Protein AF-A0AAX0VHS7-F1 (afdb_monomer)

Sequence (754 aa):
MERSLDIHLLGEALAGRSGLPTAERLQERMAQAEIALVLDRPSVDEKLIKTAWYLHGVASVSDARQRYSAARQRQAFLVSAHIFDLALARNDWSDEERLSIGFAAAIGYRRGGRDPNASAIITRLQPLLGGADSTQEPSLENLSVRAGLVFLSFDAKRAFGWLARWRRYFASIAQQSAMDSLRSTALGSLQTLVLAVEDILSYLTRGDYERYSQGSQRLPEVATGETGGASLDARWVATHLLNFATIAEAGSPWNPSILPPDVPIAVRQAFAVGSPAVLTLWEPQRDLLTGEPSPCSPEVKRMVLSVPTSGGKTLVAQMLAVAHLAQTDTSICFVVPTRSLGREIRRAMSARVRILQKEVGAEKTDFSAWLGELGLSLSEVEQADVDVMTPERLSHLLRNDFEAVLDKYSLFIFDEAQLLKEKGRGFVLESVISALNLQTQGRPHRIILLSAAMGNVGGIAQWLDPNGGALSQTSDWRGPRRLHAVFNTEAQWDQTVVEGGAGSVWPYRHTTPLSGLIRLR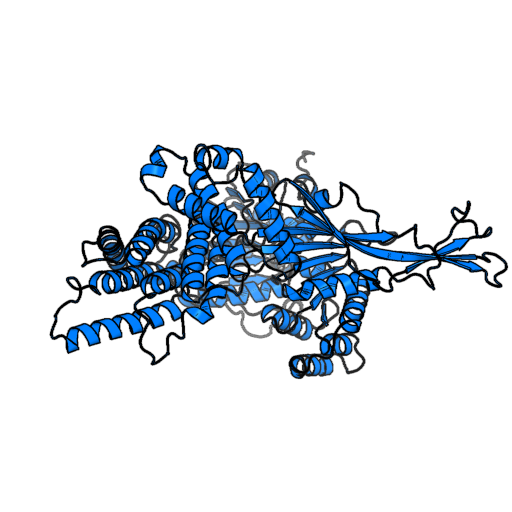LGNGSTKSLRTQGDTGWRLVRKSKDGGERPAEVKVDSSRNTKHYSIASGMITALGHAGSVLVVASTKKQAQTLARGIADELDEQPQLAALVDFVRQQLGDAHPLVGTLRRGVGFHHAGLPVEVLEALEAAVRSDDLLYLTCTSTLTDGVNLPVRTVVLYDTPYPDQPEDTRLRGARLVNAMGRAGRAGRETEGWIVLVRAASPSSQDFADLNPDDQDLDVVGHEVLDIRTGLR

pLDDT: mean 86.31, std 11.32, range [28.39, 98.12]

Organism: Micrococcus luteus (NCBI:txid1270)

Solvent-accessible surface area (backbone atoms only — not comparable to full-atom values): 39877 Å² total; per-residue (Å²): 114,97,53,52,75,55,48,77,57,39,37,68,78,51,55,92,52,88,90,60,62,55,53,68,57,44,51,53,51,52,48,52,26,51,52,24,44,76,69,77,48,50,50,69,59,70,67,57,53,55,46,21,55,49,32,38,50,55,47,65,43,76,70,32,63,81,76,38,55,70,71,36,32,26,50,30,15,40,52,17,13,48,49,31,53,55,46,64,62,41,86,85,62,52,74,66,55,46,47,52,43,40,39,50,18,21,54,18,16,45,68,37,74,31,54,26,29,16,29,8,46,43,57,73,46,46,79,78,68,53,66,56,85,54,87,68,82,81,64,72,91,53,40,39,50,47,48,45,44,44,56,69,52,68,46,60,77,57,36,54,38,42,50,55,48,53,53,51,53,54,51,50,52,23,58,78,66,75,39,98,63,48,45,80,34,74,54,10,19,55,54,41,50,48,49,19,48,52,21,38,51,43,20,42,51,70,58,38,59,67,36,32,52,51,14,64,57,37,24,54,38,23,40,76,33,74,23,18,73,37,50,72,57,38,19,52,39,23,50,53,46,53,64,45,48,57,57,38,46,69,21,11,52,72,27,52,63,50,39,49,83,87,51,57,68,54,50,36,45,21,38,24,68,17,72,79,56,40,45,50,49,56,66,73,54,34,55,52,34,55,31,90,80,35,67,79,39,84,81,52,34,34,37,34,41,31,34,29,67,55,48,46,60,67,58,54,52,50,53,50,50,48,47,49,49,75,76,42,96,46,22,36,37,39,32,29,87,30,70,63,40,32,53,51,52,47,58,52,44,42,52,30,37,48,65,68,77,44,46,57,49,78,93,77,54,72,64,58,55,55,33,47,76,69,73,47,80,81,77,75,86,73,85,40,40,35,41,67,43,38,49,69,58,51,43,52,47,48,70,74,42,48,64,65,49,55,69,44,33,42,36,39,38,34,48,58,49,49,45,36,49,40,86,74,63,8,53,50,43,48,51,46,54,51,52,52,51,64,75,34,63,93,51,88,43,28,44,36,37,32,21,51,48,55,45,42,53,69,59,55,22,37,70,73,24,80,87,67,69,27,46,68,50,74,45,90,56,60,38,28,41,77,41,47,35,40,37,30,68,44,73,41,69,93,61,49,45,74,46,82,51,96,43,91,82,47,28,18,37,40,40,22,42,37,39,49,33,40,36,34,55,40,46,86,74,49,74,48,80,46,67,60,81,78,87,73,85,37,34,48,27,31,30,21,73,76,68,50,100,77,54,94,54,75,44,77,35,75,87,74,25,58,53,67,58,51,59,50,14,57,58,56,52,69,51,46,86,80,37,31,36,39,35,38,20,77,37,69,67,54,13,51,50,35,22,45,36,34,18,74,77,42,65,77,36,75,91,40,48,68,60,34,52,53,48,25,74,76,65,38,79,85,35,71,58,41,65,18,31,41,25,40,15,37,62,49,59,92,89,55,58,67,72,54,53,50,52,53,54,48,31,42,69,72,62,75,32,41,34,36,18,20,28,62,72,54,45,75,34,51,97,67,54,27,33,26,26,35,41,48,61,72,88,59,89,90,59,57,74,86,63,47,84,45,40,51,57,33,51,41,43,54,42,23,22,14,31,66,32,65,24,54,48,6,33,37,35,40,39,36,90,57,77,90,59,88,57,63,68,51,74,76,54,66,54,50,76,57,24,43,65,58,52,90,73,82,65,56,73,88,57,82,79,130

Radius of gyration: 28.83 Å; Cα contacts (8 Å, |Δi|>4): 1355; chains: 1; bounding box: 80×74×88 Å

Structure (mmCIF, N/CA/C/O backbone):
data_AF-A0AAX0VHS7-F1
#
_entry.id   AF-A0AAX0VHS7-F1
#
loop_
_atom_site.group_PDB
_atom_site.id
_atom_site.type_symbol
_atom_site.label_atom_id
_atom_site.label_alt_id
_atom_site.label_comp_id
_atom_site.label_asym_id
_atom_site.label_entity_id
_atom_site.label_seq_id
_atom_site.pdbx_PDB_ins_code
_atom_site.Cartn_x
_atom_site.Cartn_y
_atom_site.Cartn_z
_atom_site.occupancy
_atom_site.B_iso_or_equiv
_atom_site.auth_seq_id
_atom_site.auth_comp_id
_atom_site.auth_asym_id
_atom_site.auth_atom_id
_atom_site.pdbx_PDB_model_num
ATOM 1 N N . MET A 1 1 ? 14.082 11.845 1.873 1.00 39.34 1 MET A N 1
ATOM 2 C CA . MET A 1 1 ? 14.170 10.406 1.525 1.00 39.34 1 MET A CA 1
ATOM 3 C C . MET A 1 1 ? 13.555 9.627 2.674 1.00 39.34 1 MET A C 1
ATOM 5 O O . MET A 1 1 ? 13.904 9.919 3.803 1.00 39.34 1 MET A O 1
ATOM 9 N N . GLU A 1 2 ? 12.659 8.671 2.431 1.00 52.41 2 GLU A N 1
ATOM 10 C CA . GLU A 1 2 ? 11.850 8.023 3.492 1.00 52.41 2 GLU A CA 1
ATOM 11 C C . GLU A 1 2 ? 12.643 7.152 4.487 1.00 52.41 2 GLU A C 1
ATOM 13 O O . GLU A 1 2 ? 12.089 6.651 5.462 1.00 52.41 2 GLU A O 1
ATOM 18 N N . ARG A 1 3 ? 13.941 6.967 4.234 1.00 55.16 3 ARG A N 1
ATOM 19 C CA . ARG A 1 3 ? 14.881 6.201 5.057 1.00 55.16 3 ARG A CA 1
ATOM 20 C C . ARG A 1 3 ? 15.821 7.081 5.888 1.00 55.16 3 ARG A C 1
ATOM 22 O O . ARG A 1 3 ? 16.817 6.562 6.393 1.00 55.16 3 ARG A O 1
ATOM 29 N N . SER A 1 4 ? 15.581 8.392 5.996 1.00 49.59 4 SER A N 1
ATOM 30 C CA . SER A 1 4 ? 16.466 9.260 6.775 1.00 49.59 4 SER A CA 1
ATOM 31 C C . SER A 1 4 ? 16.366 8.892 8.250 1.00 49.59 4 SER A C 1
ATOM 33 O O . SER A 1 4 ? 15.472 9.326 8.974 1.00 49.59 4 SER A O 1
ATOM 35 N N . LEU A 1 5 ? 17.302 8.043 8.671 1.00 64.94 5 LEU A N 1
ATOM 36 C CA . LEU A 1 5 ? 17.763 7.961 10.041 1.00 64.94 5 LEU A CA 1
ATOM 37 C C . LEU A 1 5 ? 18.004 9.403 10.491 1.00 64.94 5 LEU A C 1
ATOM 39 O O . LEU A 1 5 ? 18.938 10.042 10.008 1.00 64.94 5 LEU A O 1
ATOM 43 N N . ASP A 1 6 ? 17.133 9.936 11.340 1.00 73.94 6 ASP A N 1
ATOM 44 C CA . ASP A 1 6 ? 17.388 11.233 11.941 1.00 73.94 6 ASP A CA 1
ATOM 45 C C . ASP A 1 6 ? 18.500 11.046 12.977 1.00 73.94 6 ASP A C 1
ATOM 47 O O . ASP A 1 6 ? 18.290 10.554 14.091 1.00 73.94 6 ASP A O 1
ATOM 51 N N . ILE A 1 7 ? 19.717 11.372 12.544 1.00 76.88 7 ILE A N 1
ATOM 52 C CA . ILE A 1 7 ? 20.940 11.249 13.335 1.00 76.88 7 ILE A CA 1
ATOM 53 C C . ILE A 1 7 ? 20.836 12.103 14.603 1.00 76.88 7 ILE A C 1
ATOM 55 O O . ILE A 1 7 ? 21.305 11.671 15.653 1.00 76.88 7 ILE A O 1
ATOM 59 N N . HIS A 1 8 ? 20.164 13.258 14.550 1.00 78.38 8 HIS A N 1
ATOM 60 C CA . HIS A 1 8 ? 19.975 14.120 15.715 1.00 78.38 8 HIS A CA 1
ATOM 61 C C . HIS A 1 8 ? 19.021 13.491 16.730 1.00 78.38 8 HIS A C 1
ATOM 63 O O . HIS A 1 8 ? 19.301 13.496 17.931 1.00 78.38 8 HIS A O 1
ATOM 69 N N . LEU A 1 9 ? 17.921 12.889 16.269 1.00 80.38 9 LEU A N 1
ATOM 70 C CA . LEU A 1 9 ? 17.010 12.174 17.162 1.00 80.38 9 LEU A CA 1
ATOM 71 C C . LEU A 1 9 ? 17.684 10.949 17.795 1.00 80.38 9 LEU A C 1
ATOM 73 O O . LEU A 1 9 ? 17.434 10.662 18.965 1.00 80.38 9 LEU A O 1
ATOM 77 N N . LEU A 1 10 ? 18.558 10.252 17.065 1.00 78.06 10 LEU A N 1
ATOM 78 C CA . LEU A 1 10 ? 19.188 9.009 17.527 1.00 78.06 10 LEU A CA 1
ATOM 79 C C . LEU A 1 10 ? 20.488 9.200 18.308 1.00 78.06 10 LEU A C 1
ATOM 81 O O . LEU A 1 10 ? 20.830 8.332 19.112 1.00 78.06 10 LEU A O 1
ATOM 85 N N . GLY A 1 11 ? 21.199 10.309 18.095 1.00 75.06 11 GLY A N 1
ATOM 86 C CA . GLY A 1 11 ? 22.520 10.560 18.667 1.00 75.06 11 GLY A CA 1
ATOM 87 C C . GLY A 1 11 ? 22.549 10.375 20.182 1.00 75.06 11 GLY A C 1
ATOM 88 O O . GLY A 1 11 ? 23.356 9.604 20.685 1.00 75.06 11 GLY A O 1
ATOM 89 N N . GLU A 1 12 ? 21.606 10.977 20.908 1.00 71.38 12 GLU A N 1
ATOM 90 C CA . GLU A 1 12 ? 21.507 10.845 22.371 1.00 71.38 12 GLU A CA 1
ATOM 91 C C . GLU A 1 12 ? 20.957 9.494 22.841 1.00 71.38 12 GLU A C 1
ATOM 93 O O . GLU A 1 12 ? 21.315 9.032 23.922 1.00 71.38 12 GLU A O 1
ATOM 98 N N . ALA A 1 13 ? 20.095 8.844 22.051 1.00 74.94 13 ALA A N 1
ATOM 99 C CA . ALA A 1 13 ? 19.607 7.507 22.386 1.00 74.94 13 ALA A CA 1
ATOM 100 C C . ALA A 1 13 ? 20.765 6.495 22.391 1.00 74.94 13 ALA A C 1
ATOM 102 O O . ALA A 1 13 ? 20.790 5.590 23.225 1.00 74.94 13 ALA A O 1
ATOM 103 N N . LEU A 1 14 ? 21.739 6.683 21.494 1.00 78.56 14 LEU A N 1
ATOM 104 C CA . LEU A 1 14 ? 22.936 5.851 21.348 1.00 78.56 14 LEU A CA 1
ATOM 105 C C . LEU A 1 14 ? 24.146 6.362 22.156 1.00 78.56 14 LEU A C 1
ATOM 107 O O . LEU A 1 14 ? 25.084 5.595 22.385 1.00 78.56 14 LEU A O 1
ATOM 111 N N . ALA A 1 15 ? 24.148 7.623 22.599 1.00 66.31 15 ALA A N 1
ATOM 112 C CA . ALA A 1 15 ? 25.284 8.242 23.279 1.00 66.31 15 ALA A CA 1
ATOM 113 C C . ALA A 1 15 ? 25.573 7.613 24.654 1.00 66.31 15 ALA A C 1
ATOM 115 O O . ALA A 1 15 ? 24.686 7.436 25.488 1.00 66.31 15 ALA A O 1
ATOM 116 N N . GLY A 1 16 ? 26.854 7.326 24.913 1.00 60.62 16 GLY A N 1
ATOM 117 C CA . GLY A 1 16 ? 27.364 6.967 26.243 1.00 60.62 16 GLY A CA 1
ATOM 118 C C . GLY A 1 16 ? 27.434 5.471 26.570 1.00 60.62 16 GLY A C 1
ATOM 119 O O . GLY A 1 16 ? 27.893 5.127 27.658 1.00 60.62 16 GLY A O 1
ATOM 120 N N . ARG A 1 17 ? 27.039 4.565 25.661 1.00 67.50 17 ARG A N 1
ATOM 121 C CA . ARG A 1 17 ? 27.196 3.111 25.863 1.00 67.50 17 ARG A CA 1
ATOM 122 C C . ARG A 1 17 ? 28.376 2.538 25.084 1.00 67.50 17 ARG A C 1
ATOM 124 O O . ARG A 1 17 ? 28.417 2.591 23.856 1.00 67.50 17 ARG A O 1
ATOM 131 N N . SER A 1 18 ? 29.310 1.918 25.801 1.00 69.69 18 SER A N 1
ATOM 132 C CA . SER A 1 18 ? 30.383 1.131 25.198 1.00 69.69 18 SER A CA 1
ATOM 133 C C . SER A 1 18 ? 29.804 -0.063 24.422 1.00 69.69 18 SER A C 1
ATOM 135 O O . SER A 1 18 ? 28.863 -0.721 24.857 1.00 69.69 18 SER A O 1
ATOM 137 N N . GLY A 1 19 ? 30.346 -0.332 23.231 1.00 77.56 19 GLY A N 1
ATOM 138 C CA . GLY A 1 19 ? 29.974 -1.495 22.414 1.00 77.56 19 GLY A CA 1
ATOM 139 C C . GLY A 1 19 ? 28.906 -1.255 21.338 1.00 77.56 19 GLY A C 1
ATOM 140 O O . GLY A 1 19 ? 28.843 -2.044 20.394 1.00 77.56 19 GLY A O 1
ATOM 141 N N . LEU A 1 20 ? 28.146 -0.155 21.383 1.00 84.62 20 LEU A N 1
ATOM 142 C CA . LEU A 1 20 ? 27.185 0.220 20.332 1.00 84.62 20 LEU A CA 1
ATOM 143 C C . LEU A 1 20 ? 27.836 1.094 19.236 1.00 84.62 20 LEU A C 1
ATOM 145 O O . LEU A 1 20 ? 28.907 1.663 19.455 1.00 84.62 20 LEU A O 1
ATOM 149 N N . PRO A 1 21 ? 27.300 1.119 18.001 1.00 86.00 21 PRO A N 1
ATOM 150 C CA . PRO A 1 21 ? 27.768 2.028 16.956 1.00 86.00 21 PRO A CA 1
ATOM 151 C C . PRO A 1 21 ? 27.286 3.467 17.211 1.00 86.00 21 PRO A C 1
ATOM 153 O O . PRO A 1 21 ? 26.241 3.671 17.825 1.00 86.00 21 PRO A O 1
ATOM 156 N N . THR A 1 22 ? 28.018 4.458 16.690 1.00 87.44 22 THR A N 1
ATOM 157 C CA . THR A 1 22 ? 27.486 5.826 16.554 1.00 87.44 22 THR A CA 1
ATOM 158 C C . THR A 1 22 ? 26.333 5.840 15.547 1.00 87.44 22 THR A C 1
ATOM 160 O O . THR A 1 22 ? 26.169 4.885 14.783 1.00 87.44 22 THR A O 1
ATOM 163 N N . ALA A 1 23 ? 25.543 6.912 15.514 1.00 84.00 23 ALA A N 1
ATOM 164 C CA . ALA A 1 23 ? 24.435 7.040 14.569 1.00 84.00 23 ALA A CA 1
ATOM 165 C C . ALA A 1 23 ? 24.903 6.958 13.098 1.00 84.00 23 ALA A C 1
ATOM 167 O O . ALA A 1 23 ? 24.266 6.290 12.285 1.00 84.00 23 ALA A O 1
ATOM 168 N N . GLU A 1 24 ? 26.063 7.530 12.772 1.00 83.62 24 GLU A N 1
ATOM 169 C CA . GLU A 1 24 ? 26.677 7.461 11.439 1.00 83.62 24 GLU A CA 1
ATOM 170 C C . GLU A 1 24 ? 27.101 6.025 11.111 1.00 83.62 24 GLU A C 1
ATOM 172 O O . GLU A 1 24 ? 26.769 5.480 10.057 1.00 83.62 24 GLU A O 1
ATOM 177 N N . ARG A 1 25 ? 27.782 5.355 12.050 1.00 87.31 25 ARG A N 1
ATOM 178 C CA . ARG A 1 25 ? 28.243 3.978 11.842 1.00 87.31 25 ARG A CA 1
ATOM 179 C C . ARG A 1 25 ? 27.084 2.983 11.784 1.00 87.31 25 ARG A C 1
ATOM 181 O O . ARG A 1 25 ? 27.188 1.963 11.103 1.00 87.31 25 ARG A O 1
ATOM 188 N N . LEU A 1 26 ? 25.994 3.257 12.499 1.00 88.12 26 LEU A N 1
ATOM 189 C CA . LEU A 1 26 ? 24.747 2.502 12.424 1.00 88.12 26 LEU A CA 1
ATOM 190 C C . LEU A 1 26 ? 24.162 2.591 11.012 1.00 88.12 26 LEU A C 1
ATOM 192 O O . LEU A 1 26 ? 23.855 1.569 10.402 1.00 88.12 26 LEU A O 1
ATOM 196 N N . GLN A 1 27 ? 24.089 3.803 10.473 1.00 85.19 27 GLN A N 1
ATOM 197 C CA . GLN A 1 27 ? 23.570 4.067 9.139 1.00 85.19 27 GLN A CA 1
ATOM 198 C C . GLN A 1 27 ? 24.377 3.355 8.042 1.00 85.19 27 GLN A C 1
ATOM 200 O O . GLN A 1 27 ? 23.795 2.754 7.140 1.00 85.19 27 GLN A O 1
ATOM 205 N N . GLU A 1 28 ? 25.709 3.351 8.142 1.00 85.94 28 GLU A N 1
ATOM 206 C CA . GLU A 1 28 ? 26.581 2.611 7.219 1.00 85.94 28 GLU A CA 1
ATOM 207 C C . GLU A 1 28 ? 26.328 1.099 7.249 1.00 85.94 28 GLU A C 1
ATOM 209 O O . GLU A 1 28 ? 26.255 0.460 6.199 1.00 85.94 28 GLU A O 1
ATOM 214 N N . ARG A 1 29 ? 26.176 0.515 8.444 1.00 90.00 29 ARG A N 1
ATOM 215 C CA . ARG A 1 29 ? 25.902 -0.923 8.602 1.00 90.00 29 ARG A CA 1
ATOM 216 C C . ARG A 1 29 ? 24.533 -1.305 8.050 1.00 90.00 29 ARG A C 1
ATOM 218 O O . ARG A 1 29 ? 24.411 -2.322 7.376 1.00 90.00 29 ARG A O 1
ATOM 225 N N . MET A 1 30 ? 23.520 -0.472 8.283 1.00 89.25 30 MET A N 1
ATOM 226 C CA . MET A 1 30 ? 22.191 -0.672 7.702 1.00 89.25 30 MET A CA 1
ATOM 227 C C . MET A 1 30 ? 22.240 -0.620 6.177 1.00 89.25 30 MET A C 1
ATOM 229 O O . MET A 1 30 ? 21.699 -1.505 5.526 1.00 89.25 30 MET A O 1
ATOM 233 N N . ALA A 1 31 ? 22.951 0.354 5.604 1.00 86.88 31 ALA A N 1
ATOM 234 C CA . ALA A 1 31 ? 23.124 0.437 4.158 1.00 86.88 31 ALA A CA 1
ATOM 235 C C . ALA A 1 31 ? 23.806 -0.815 3.578 1.00 86.88 31 ALA A C 1
ATOM 237 O O . ALA A 1 31 ? 23.407 -1.297 2.521 1.00 86.88 31 ALA A O 1
ATOM 238 N N . GLN A 1 32 ? 24.808 -1.372 4.266 1.00 88.75 32 GLN A N 1
ATOM 239 C CA . GLN A 1 32 ? 25.449 -2.625 3.851 1.00 88.75 32 GLN A CA 1
ATOM 240 C C . GLN A 1 32 ? 24.471 -3.806 3.865 1.00 88.75 32 GLN A C 1
ATOM 242 O O . GLN A 1 32 ? 24.434 -4.560 2.895 1.00 88.75 32 GLN A O 1
ATOM 247 N N . ALA A 1 33 ? 23.660 -3.938 4.916 1.00 89.56 33 ALA A N 1
ATOM 248 C CA . ALA A 1 33 ? 22.636 -4.978 5.006 1.00 89.56 33 ALA A CA 1
ATOM 249 C C . ALA A 1 33 ? 21.550 -4.832 3.922 1.00 89.56 33 ALA A C 1
ATOM 251 O O . ALA A 1 33 ? 21.141 -5.823 3.321 1.00 89.56 33 ALA A O 1
ATOM 252 N N . GLU A 1 34 ? 21.128 -3.602 3.614 1.00 87.88 34 GLU A N 1
ATOM 253 C CA . GLU A 1 34 ? 20.191 -3.311 2.520 1.00 87.88 34 GLU A CA 1
ATOM 254 C C . GLU A 1 34 ? 20.767 -3.706 1.154 1.00 87.88 34 GLU A C 1
ATOM 256 O O . GLU A 1 34 ? 20.084 -4.341 0.356 1.00 87.88 34 GLU A O 1
ATOM 261 N N . ILE A 1 35 ? 22.034 -3.370 0.883 1.00 88.62 35 ILE A N 1
ATOM 262 C CA . ILE A 1 35 ? 22.719 -3.777 -0.354 1.00 88.62 35 ILE A CA 1
ATOM 263 C C . ILE A 1 35 ? 22.787 -5.303 -0.450 1.00 88.62 35 ILE A C 1
ATOM 265 O O . ILE A 1 35 ? 22.555 -5.864 -1.518 1.00 88.62 35 ILE A O 1
ATOM 269 N N . ALA A 1 36 ? 23.093 -5.972 0.659 1.00 88.81 36 ALA A N 1
ATOM 270 C CA . ALA A 1 36 ? 23.170 -7.423 0.718 1.00 88.81 36 ALA A CA 1
ATOM 271 C C . ALA A 1 36 ? 21.806 -8.070 0.399 1.00 88.81 36 ALA A C 1
ATOM 273 O O . ALA A 1 36 ? 21.749 -9.019 -0.377 1.00 88.81 36 ALA A O 1
ATOM 274 N N . LEU A 1 37 ? 20.705 -7.498 0.904 1.00 87.44 37 LEU A N 1
ATOM 275 C CA . LEU A 1 37 ? 19.340 -7.919 0.569 1.00 87.44 37 LEU A CA 1
ATOM 276 C C . LEU A 1 37 ? 19.012 -7.717 -0.920 1.00 87.44 37 LEU A C 1
ATOM 278 O O . LEU A 1 37 ? 18.438 -8.605 -1.541 1.00 87.44 37 LEU A O 1
ATOM 282 N N . VAL A 1 38 ? 19.396 -6.576 -1.507 1.00 86.69 38 VAL A N 1
ATOM 283 C CA . VAL A 1 38 ? 19.193 -6.304 -2.946 1.00 86.69 38 VAL A CA 1
ATOM 284 C C . VAL A 1 38 ? 19.928 -7.316 -3.824 1.00 86.69 38 VAL A C 1
ATOM 286 O O . VAL A 1 38 ? 19.451 -7.659 -4.895 1.00 86.69 38 VAL A O 1
ATOM 289 N N . LEU A 1 39 ? 21.081 -7.805 -3.368 1.00 87.19 39 LEU A N 1
ATOM 290 C CA . LEU A 1 39 ? 21.889 -8.804 -4.067 1.00 87.19 39 LEU A CA 1
ATOM 291 C C . LEU A 1 39 ? 21.458 -10.254 -3.786 1.00 87.19 39 LEU A C 1
ATOM 293 O O . LEU A 1 39 ? 22.217 -11.166 -4.112 1.00 87.19 39 LEU A O 1
ATOM 297 N N . ASP A 1 40 ? 20.298 -10.463 -3.154 1.00 88.19 40 ASP A N 1
ATOM 298 C CA . ASP A 1 40 ? 19.792 -11.776 -2.728 1.00 88.19 40 ASP A CA 1
ATOM 299 C C . ASP A 1 40 ? 20.755 -12.540 -1.799 1.00 88.19 40 ASP A C 1
ATOM 301 O O . ASP A 1 40 ? 20.868 -13.763 -1.808 1.00 88.19 40 ASP A O 1
ATOM 305 N N . ARG A 1 41 ? 21.520 -11.795 -0.995 1.00 89.25 41 ARG A N 1
ATOM 306 C CA . ARG A 1 41 ? 22.529 -12.316 -0.061 1.00 89.25 41 ARG A CA 1
ATOM 307 C C . ARG A 1 41 ? 22.339 -11.675 1.312 1.00 89.25 41 ARG A C 1
ATOM 309 O O . ARG A 1 41 ? 23.232 -10.963 1.772 1.00 89.25 41 ARG A O 1
ATOM 316 N N . PRO A 1 42 ? 21.173 -11.856 1.959 1.00 87.56 42 PRO A N 1
ATOM 317 C CA . PRO A 1 42 ? 20.838 -11.152 3.189 1.00 87.56 42 PRO A CA 1
ATOM 318 C C . PRO A 1 42 ? 21.888 -11.410 4.272 1.00 87.56 42 PRO A C 1
ATOM 320 O O . PRO A 1 42 ? 22.174 -12.547 4.639 1.00 87.56 42 PRO A O 1
ATOM 323 N N . SER A 1 43 ? 22.466 -10.329 4.789 1.00 89.25 43 SER A N 1
ATOM 324 C CA . SER A 1 43 ? 23.496 -10.373 5.822 1.00 89.25 43 SER A CA 1
ATOM 325 C C . SER A 1 43 ? 23.278 -9.229 6.797 1.00 89.25 43 SER A C 1
ATOM 327 O O . SER A 1 43 ? 23.313 -8.059 6.417 1.00 89.25 43 SER A O 1
ATOM 329 N N . VAL A 1 44 ? 23.089 -9.574 8.069 1.00 90.50 44 VAL A N 1
ATOM 330 C CA . VAL A 1 44 ? 22.946 -8.619 9.168 1.00 90.50 44 VAL A CA 1
ATOM 331 C C . VAL A 1 44 ? 23.880 -9.025 10.294 1.00 90.50 44 VAL A C 1
ATOM 333 O O . VAL A 1 44 ? 23.756 -10.125 10.836 1.00 90.50 44 VAL A O 1
ATOM 336 N N . ASP A 1 45 ? 24.799 -8.128 10.648 1.00 90.00 45 ASP A N 1
ATOM 337 C CA . ASP A 1 45 ? 25.775 -8.378 11.702 1.00 90.00 45 ASP A CA 1
ATOM 338 C C . ASP A 1 45 ? 25.159 -8.316 13.115 1.00 90.00 45 ASP A C 1
ATOM 340 O O . ASP A 1 45 ? 24.155 -7.646 13.368 1.00 90.00 45 ASP A O 1
ATOM 344 N N . GLU A 1 46 ? 25.786 -9.016 14.063 1.00 90.81 46 GLU A N 1
ATOM 345 C CA . GLU A 1 46 ? 25.302 -9.131 15.446 1.00 90.81 46 GLU A CA 1
ATOM 346 C C . GLU A 1 46 ? 25.270 -7.781 16.182 1.00 90.81 46 GLU A C 1
ATOM 348 O O . GLU A 1 46 ? 24.412 -7.541 17.034 1.00 90.81 46 GLU A O 1
ATOM 353 N N . LYS A 1 47 ? 26.179 -6.858 15.842 1.00 91.81 47 LYS A N 1
ATOM 354 C CA . LYS A 1 47 ? 26.209 -5.520 16.442 1.00 91.81 47 LYS A CA 1
ATOM 355 C C . LYS A 1 47 ? 24.975 -4.721 16.024 1.00 91.81 47 LYS A C 1
ATOM 357 O O . LYS A 1 47 ? 24.434 -3.980 16.848 1.00 91.81 47 LYS A O 1
ATOM 362 N N . LEU A 1 48 ? 24.496 -4.898 14.793 1.00 92.50 48 LEU A N 1
ATOM 363 C CA . LEU A 1 48 ? 23.264 -4.288 14.309 1.00 92.50 48 LEU A CA 1
ATOM 364 C C . LEU A 1 48 ? 22.048 -4.825 15.078 1.00 92.50 48 LEU A C 1
ATOM 366 O O . LEU A 1 48 ? 21.264 -4.032 15.597 1.00 92.50 48 LEU A O 1
ATOM 370 N N . ILE A 1 49 ? 21.959 -6.145 15.267 1.00 94.31 49 ILE A N 1
ATOM 371 C CA . ILE A 1 49 ? 20.881 -6.791 16.041 1.00 94.31 49 ILE A CA 1
ATOM 372 C C . ILE A 1 49 ? 20.879 -6.323 17.504 1.00 94.31 49 ILE A C 1
ATOM 374 O O . ILE A 1 49 ? 19.837 -5.925 18.023 1.00 94.31 49 ILE A O 1
ATOM 378 N N . LYS A 1 50 ? 22.045 -6.280 18.165 1.00 94.06 50 LYS A N 1
ATOM 379 C CA . LYS A 1 50 ? 22.181 -5.747 19.537 1.00 94.06 50 LYS A CA 1
ATOM 380 C C . LYS A 1 50 ? 21.730 -4.289 19.635 1.00 94.06 50 LYS A C 1
ATOM 382 O O . LYS A 1 50 ? 21.082 -3.901 20.606 1.00 94.06 50 LYS A O 1
ATOM 387 N N . THR A 1 51 ? 22.043 -3.487 18.618 1.00 93.62 51 THR A N 1
ATOM 388 C CA . THR A 1 51 ? 21.615 -2.083 18.550 1.00 93.62 51 THR A CA 1
ATOM 389 C C . THR A 1 51 ? 20.098 -1.969 18.402 1.00 93.62 51 THR A C 1
ATOM 391 O O . THR A 1 51 ? 19.492 -1.129 19.064 1.00 93.62 51 THR A O 1
ATOM 394 N N . ALA A 1 52 ? 19.470 -2.833 17.600 1.00 94.94 52 ALA A N 1
ATOM 395 C CA . ALA A 1 52 ? 18.018 -2.861 17.440 1.00 94.94 52 ALA A CA 1
ATOM 396 C C . ALA A 1 52 ? 17.297 -3.200 18.745 1.00 94.94 52 ALA A C 1
ATOM 398 O O . ALA A 1 52 ? 16.400 -2.461 19.141 1.00 94.94 52 ALA A O 1
ATOM 399 N N . TRP A 1 53 ? 17.731 -4.245 19.458 1.00 94.94 53 TRP A N 1
ATOM 400 C CA . TRP A 1 53 ? 17.169 -4.592 20.769 1.00 94.94 53 TRP A CA 1
ATOM 401 C C . TRP A 1 53 ? 17.333 -3.469 21.791 1.00 94.94 53 TRP A C 1
ATOM 403 O O . TRP A 1 53 ? 16.404 -3.178 22.543 1.00 94.94 53 TRP A O 1
ATOM 413 N N . TYR A 1 54 ? 18.479 -2.784 21.784 1.00 92.50 54 TYR A N 1
ATOM 414 C CA . TYR A 1 54 ? 18.695 -1.630 22.647 1.00 92.50 54 TYR A CA 1
ATOM 415 C C . TYR A 1 54 ? 17.741 -0.469 22.330 1.00 92.50 54 TYR A C 1
ATOM 417 O O . TYR A 1 54 ? 17.067 0.025 23.234 1.00 92.50 54 TYR A O 1
ATOM 425 N N . LEU A 1 55 ? 17.645 -0.059 21.060 1.00 91.75 55 LEU A N 1
ATOM 426 C CA . LEU A 1 55 ? 16.735 1.008 20.627 1.00 91.75 55 LEU A CA 1
ATOM 427 C C . LEU A 1 55 ? 15.272 0.656 20.920 1.00 91.75 55 LEU A C 1
ATOM 429 O O . LEU A 1 55 ? 14.526 1.498 21.419 1.00 91.75 55 LEU A O 1
ATOM 433 N N . HIS A 1 56 ? 14.887 -0.599 20.679 1.00 93.19 56 HIS A N 1
ATOM 434 C CA . HIS A 1 56 ? 13.558 -1.122 20.989 1.00 93.19 56 HIS A CA 1
ATOM 435 C C . HIS A 1 56 ? 13.254 -1.027 22.482 1.00 93.19 56 HIS A C 1
ATOM 437 O O . HIS A 1 56 ? 12.199 -0.527 22.865 1.00 93.19 56 HIS A O 1
ATOM 443 N N . GLY A 1 57 ? 14.194 -1.448 23.332 1.00 90.00 57 GLY A N 1
ATOM 444 C CA . GLY A 1 57 ? 14.074 -1.351 24.784 1.00 90.00 57 GLY A CA 1
ATOM 445 C C . GLY A 1 57 ? 13.931 0.096 25.253 1.00 90.00 57 GLY A C 1
ATOM 446 O O . GLY A 1 57 ? 12.970 0.416 25.944 1.00 90.00 57 GLY A O 1
ATOM 447 N N . VAL A 1 58 ? 14.825 0.991 24.817 1.00 83.81 58 VAL A N 1
ATOM 448 C CA . VAL A 1 58 ? 14.788 2.422 25.177 1.00 83.81 58 VAL A CA 1
ATOM 449 C C . VAL A 1 58 ? 13.462 3.070 24.787 1.00 83.81 58 VAL A C 1
ATOM 451 O O . VAL A 1 58 ? 12.898 3.821 25.576 1.00 83.81 58 VAL A O 1
ATOM 454 N N . ALA A 1 59 ? 12.933 2.759 23.604 1.00 86.19 59 ALA A N 1
ATOM 455 C CA . ALA A 1 59 ? 11.660 3.305 23.143 1.00 86.19 59 ALA A CA 1
ATOM 456 C C . ALA A 1 59 ? 10.435 2.713 23.872 1.00 86.19 59 ALA A C 1
ATOM 458 O O . ALA A 1 59 ? 9.339 3.276 23.817 1.00 86.19 59 ALA A O 1
ATOM 459 N N . SER A 1 60 ? 10.600 1.575 24.552 1.00 85.00 60 SER A N 1
ATOM 460 C CA . SER A 1 60 ? 9.506 0.836 25.190 1.00 85.00 60 SER A CA 1
ATOM 461 C C . SER A 1 60 ? 9.257 1.210 26.650 1.00 85.00 60 SER A C 1
ATOM 463 O O . SER A 1 60 ? 8.151 0.976 27.131 1.00 85.00 60 SER A O 1
ATOM 465 N N . VAL A 1 61 ? 10.233 1.795 27.349 1.00 76.50 61 VAL A N 1
ATOM 466 C CA . VAL A 1 61 ? 10.112 2.129 28.779 1.00 76.50 61 VAL A CA 1
ATOM 467 C C . VAL A 1 61 ? 9.233 3.370 28.976 1.00 76.50 61 VAL A C 1
ATOM 469 O O . VAL A 1 61 ? 9.402 4.375 28.296 1.00 76.50 61 VAL A O 1
ATOM 472 N N . SER A 1 62 ? 8.306 3.346 29.931 1.00 64.25 62 SER A N 1
ATOM 473 C CA . SER A 1 62 ? 7.427 4.482 30.256 1.00 64.25 62 SER A CA 1
ATOM 474 C C . SER A 1 62 ? 8.202 5.735 30.693 1.00 64.25 62 SER A C 1
ATOM 476 O O . SER A 1 62 ? 7.908 6.831 30.211 1.00 64.25 62 SER A O 1
ATOM 478 N N . ASP A 1 63 ? 9.258 5.574 31.497 1.00 61.16 63 ASP A N 1
ATOM 479 C CA . ASP A 1 63 ? 10.163 6.660 31.922 1.00 61.16 63 ASP A CA 1
ATOM 480 C C . ASP A 1 63 ? 10.953 7.268 30.757 1.00 61.16 63 ASP A C 1
ATOM 482 O O . ASP A 1 63 ? 11.424 8.406 30.829 1.00 61.16 63 ASP A O 1
ATOM 486 N N . ALA A 1 64 ? 11.045 6.557 29.627 1.00 60.31 64 ALA A N 1
ATOM 487 C CA . ALA A 1 64 ? 11.607 7.111 28.406 1.00 60.31 64 ALA A CA 1
ATOM 488 C C . ALA A 1 64 ? 10.825 8.345 27.943 1.00 60.31 64 ALA A C 1
ATOM 490 O O . ALA A 1 64 ? 11.417 9.194 27.292 1.00 60.31 64 ALA A O 1
ATOM 491 N N . ARG A 1 65 ? 9.534 8.502 28.284 1.00 59.84 65 ARG A N 1
ATOM 492 C CA . ARG A 1 65 ? 8.752 9.711 27.944 1.00 59.84 65 ARG A CA 1
ATOM 493 C C . ARG A 1 65 ? 9.218 10.956 28.692 1.00 59.84 65 ARG A C 1
ATOM 495 O O . ARG A 1 65 ? 9.055 12.055 28.178 1.00 59.84 65 ARG A O 1
ATOM 502 N N . GLN A 1 66 ? 9.819 10.791 29.869 1.00 64.88 66 GLN A N 1
ATOM 503 C CA . GLN A 1 66 ? 10.397 11.907 30.622 1.00 64.88 66 GLN A CA 1
ATOM 504 C C . GLN A 1 66 ? 11.769 12.311 30.067 1.00 64.88 66 GLN A C 1
ATOM 506 O O . GLN A 1 66 ? 12.183 13.458 30.206 1.00 64.88 66 GLN A O 1
ATOM 511 N N . ARG A 1 67 ? 12.476 11.372 29.422 1.00 70.88 67 ARG A N 1
ATOM 512 C CA . ARG A 1 67 ? 13.860 11.550 28.953 1.00 70.88 67 ARG A CA 1
ATOM 513 C C . ARG A 1 67 ? 13.991 11.774 27.443 1.00 70.88 67 ARG A C 1
ATOM 515 O O . ARG A 1 67 ? 14.976 12.343 26.980 1.00 70.88 67 ARG A O 1
ATOM 522 N N . TYR A 1 68 ? 13.022 11.310 26.664 1.00 78.56 68 TYR A N 1
ATOM 523 C CA . TYR A 1 68 ? 13.032 11.291 25.207 1.00 78.56 68 TYR A CA 1
ATOM 524 C C . TYR A 1 68 ? 11.666 11.734 24.673 1.00 78.56 68 TYR A C 1
ATOM 526 O O . TYR A 1 68 ? 10.629 11.229 25.103 1.00 78.56 68 TYR A O 1
ATOM 534 N N . SER A 1 69 ? 11.668 12.639 23.692 1.00 83.06 69 SER A N 1
ATOM 535 C CA . SER A 1 69 ? 10.440 13.098 23.035 1.00 83.06 69 SER A CA 1
ATOM 536 C C . SER A 1 69 ? 9.716 11.959 22.303 1.00 83.06 69 SER A C 1
ATOM 538 O O . SER A 1 69 ? 10.326 10.963 21.904 1.00 83.06 69 SER A O 1
ATOM 540 N N . ALA A 1 70 ? 8.411 12.121 22.061 1.00 82.50 70 ALA A N 1
ATOM 541 C CA . ALA A 1 70 ? 7.621 11.153 21.296 1.00 82.50 70 ALA A CA 1
ATOM 542 C C . ALA A 1 70 ? 8.198 10.914 19.887 1.00 82.50 70 ALA A C 1
ATOM 544 O O . ALA A 1 70 ? 8.311 9.768 19.452 1.00 82.50 70 ALA A O 1
ATOM 545 N N . ALA A 1 71 ? 8.652 11.978 19.212 1.00 83.88 71 ALA A N 1
ATOM 546 C CA . ALA A 1 71 ? 9.321 11.889 17.913 1.00 83.88 71 ALA A CA 1
ATOM 547 C C . ALA A 1 71 ? 10.588 11.019 17.973 1.00 83.88 71 ALA A C 1
ATOM 549 O O . ALA A 1 71 ? 10.815 10.175 17.107 1.00 83.88 71 ALA A O 1
ATOM 550 N N . ARG A 1 72 ? 11.383 11.159 19.040 1.00 84.88 72 ARG A N 1
ATOM 551 C CA . ARG A 1 72 ? 12.590 10.356 19.252 1.00 84.88 72 ARG A CA 1
ATOM 552 C C . ARG A 1 72 ? 12.269 8.881 19.496 1.00 84.88 72 ARG A C 1
ATOM 554 O O . ARG A 1 72 ? 12.915 8.018 18.907 1.00 84.88 72 ARG A O 1
ATOM 561 N N . GLN A 1 73 ? 11.271 8.578 20.327 1.00 86.31 73 GLN A N 1
ATOM 562 C CA . GLN A 1 73 ? 10.839 7.193 20.561 1.00 86.31 73 GLN A CA 1
ATOM 563 C C . GLN A 1 73 ? 10.320 6.543 19.278 1.00 86.31 73 GLN A C 1
ATOM 565 O O . GLN A 1 73 ? 10.683 5.410 18.968 1.00 86.31 73 GLN A O 1
ATOM 570 N N . ARG A 1 74 ? 9.521 7.282 18.500 1.00 87.44 74 ARG A N 1
ATOM 571 C CA . ARG A 1 74 ? 9.029 6.843 17.192 1.00 87.44 74 ARG A CA 1
ATOM 572 C C . ARG A 1 74 ? 10.189 6.515 16.256 1.00 87.44 74 ARG A C 1
ATOM 574 O O . ARG A 1 74 ? 10.200 5.446 15.652 1.00 87.44 74 ARG A O 1
ATOM 581 N N . GLN A 1 75 ? 11.199 7.381 16.199 1.00 87.31 75 GLN A N 1
ATOM 582 C CA . GLN A 1 75 ? 12.383 7.151 15.377 1.00 87.31 75 GLN A CA 1
ATOM 583 C C . GLN A 1 75 ? 13.181 5.921 15.830 1.00 87.31 75 GLN A C 1
ATOM 585 O O . GLN A 1 75 ? 13.603 5.123 14.993 1.00 87.31 75 GLN A O 1
ATOM 590 N N . ALA A 1 76 ? 13.360 5.729 17.139 1.00 90.19 76 ALA A N 1
ATOM 591 C CA . ALA A 1 76 ? 14.024 4.547 17.682 1.00 90.19 76 ALA A CA 1
ATOM 592 C C . ALA A 1 76 ? 13.277 3.250 17.317 1.00 90.19 76 ALA A C 1
ATOM 594 O O . ALA A 1 76 ? 13.922 2.301 16.871 1.00 90.19 76 ALA A O 1
ATOM 595 N N . PHE A 1 77 ? 11.940 3.234 17.407 1.00 92.19 77 PHE A N 1
ATOM 596 C CA . PHE A 1 77 ? 11.118 2.101 16.965 1.00 92.19 77 PHE A CA 1
ATOM 597 C C . PHE A 1 77 ? 11.211 1.833 15.463 1.00 92.19 77 PHE A C 1
ATOM 599 O O . PHE A 1 77 ? 11.299 0.679 15.055 1.00 92.19 77 PHE A O 1
ATOM 606 N N . LEU A 1 78 ? 11.206 2.873 14.627 1.00 90.69 78 LEU A N 1
ATOM 607 C CA . LEU A 1 78 ? 11.330 2.710 13.176 1.00 90.69 78 LEU A CA 1
ATOM 608 C C . LEU A 1 78 ? 12.672 2.088 12.782 1.00 90.69 78 LEU A C 1
ATOM 610 O O . LEU A 1 78 ? 12.731 1.233 11.897 1.00 90.69 78 LEU A O 1
ATOM 614 N N . VAL A 1 79 ? 13.746 2.511 13.446 1.00 91.69 79 VAL A N 1
ATOM 615 C CA . VAL A 1 79 ? 15.102 2.025 13.181 1.00 91.69 79 VAL A CA 1
ATOM 616 C C . VAL A 1 79 ? 15.274 0.599 13.690 1.00 91.69 79 VAL A C 1
ATOM 618 O O . VAL A 1 79 ? 15.773 -0.241 12.943 1.00 91.69 79 VAL A O 1
ATOM 621 N N . SER A 1 80 ? 14.828 0.298 14.917 1.00 94.69 80 SER A N 1
ATOM 622 C CA . SER A 1 80 ? 14.879 -1.070 15.442 1.00 94.69 80 SER A CA 1
ATOM 623 C C . SER A 1 80 ? 14.040 -2.021 14.589 1.00 94.69 80 SER A C 1
ATOM 625 O O . SER A 1 80 ? 14.542 -3.067 14.185 1.00 94.69 80 SER A O 1
ATOM 627 N N . ALA A 1 81 ? 12.814 -1.629 14.226 1.00 95.25 81 ALA A N 1
ATOM 628 C CA . ALA A 1 81 ? 11.927 -2.432 13.392 1.00 95.25 81 ALA A CA 1
ATOM 629 C C . ALA A 1 81 ? 12.519 -2.728 12.013 1.00 95.25 81 ALA A C 1
ATOM 631 O O . ALA A 1 81 ? 12.406 -3.851 11.532 1.00 95.25 81 ALA A O 1
ATOM 632 N N . HIS A 1 82 ? 13.193 -1.753 11.395 1.00 93.38 82 HIS A N 1
ATOM 633 C CA . HIS A 1 82 ? 13.889 -1.975 10.128 1.00 93.38 82 HIS A CA 1
ATOM 634 C C . HIS A 1 82 ? 15.044 -2.963 10.258 1.00 93.38 82 HIS A C 1
ATOM 636 O O . HIS A 1 82 ? 15.175 -3.873 9.446 1.00 93.38 82 HIS A O 1
ATOM 642 N N . ILE A 1 83 ? 15.868 -2.832 11.293 1.00 94.62 83 ILE A N 1
ATOM 643 C CA . ILE A 1 83 ? 16.957 -3.787 11.508 1.00 94.62 83 ILE A CA 1
ATOM 644 C C . ILE A 1 83 ? 16.404 -5.199 11.727 1.00 94.62 83 ILE A C 1
ATOM 646 O O . ILE A 1 83 ? 16.951 -6.153 11.178 1.00 94.62 83 ILE A O 1
ATOM 650 N N . PHE A 1 84 ? 15.317 -5.340 12.489 1.00 96.88 84 PHE A N 1
ATOM 651 C CA . PHE A 1 84 ? 14.650 -6.625 12.669 1.00 96.88 84 PHE A CA 1
ATOM 652 C C . PHE A 1 84 ? 14.058 -7.162 11.356 1.00 96.88 84 PHE A C 1
ATOM 654 O O . PHE A 1 84 ? 14.235 -8.340 11.066 1.00 96.88 84 PHE A O 1
ATOM 661 N N . ASP A 1 85 ? 13.442 -6.321 10.517 1.00 95.12 85 ASP A N 1
ATOM 662 C CA . ASP A 1 85 ? 12.976 -6.701 9.171 1.00 95.12 85 ASP A CA 1
ATOM 663 C C . ASP A 1 85 ? 14.122 -7.235 8.296 1.00 95.12 85 ASP A C 1
ATOM 665 O O . ASP A 1 85 ? 14.001 -8.307 7.705 1.00 95.12 85 ASP A O 1
ATOM 669 N N . LEU A 1 86 ? 15.268 -6.544 8.280 1.00 92.62 86 LEU A N 1
ATOM 670 C CA . LEU A 1 86 ? 16.474 -7.015 7.592 1.00 92.62 86 LEU A CA 1
ATOM 671 C C . LEU A 1 86 ? 16.980 -8.340 8.179 1.00 92.62 86 LEU A C 1
ATOM 673 O O . LEU A 1 86 ? 17.395 -9.227 7.437 1.00 92.62 86 LEU A O 1
ATOM 677 N N . ALA A 1 87 ? 16.950 -8.491 9.506 1.00 94.69 87 ALA A N 1
ATOM 678 C CA . ALA A 1 87 ? 17.405 -9.705 10.177 1.00 94.69 87 ALA A CA 1
ATOM 679 C C . ALA A 1 87 ? 16.514 -10.914 9.854 1.00 94.69 87 ALA A C 1
ATOM 681 O O . ALA A 1 87 ? 17.040 -12.016 9.718 1.00 94.69 87 ALA A O 1
ATOM 682 N N . LEU A 1 88 ? 15.204 -10.710 9.667 1.00 93.94 88 LEU A N 1
ATOM 683 C CA . LEU A 1 88 ? 14.247 -11.753 9.268 1.00 93.94 88 LEU A CA 1
ATOM 684 C C . LEU A 1 88 ? 14.481 -12.304 7.860 1.00 93.94 88 LEU A C 1
ATOM 686 O O . LEU A 1 88 ? 13.914 -13.343 7.528 1.00 93.94 88 LEU A O 1
ATOM 690 N N . ALA A 1 89 ? 15.268 -11.616 7.029 1.00 88.44 89 ALA A N 1
ATOM 691 C CA . ALA A 1 89 ? 15.666 -12.132 5.724 1.00 88.44 89 ALA A CA 1
ATOM 692 C C . ALA A 1 89 ? 16.746 -13.225 5.828 1.00 88.44 89 ALA A C 1
ATOM 694 O O . ALA A 1 89 ? 16.998 -13.924 4.850 1.00 88.44 89 ALA A O 1
ATOM 695 N N . ARG A 1 90 ? 17.392 -13.388 6.992 1.00 88.25 90 ARG A N 1
ATOM 696 C CA . ARG A 1 90 ? 18.326 -14.492 7.229 1.00 88.25 90 ARG A CA 1
ATOM 697 C C . ARG A 1 90 ? 17.567 -15.799 7.478 1.00 88.25 90 ARG A C 1
ATOM 699 O O . ARG A 1 90 ? 16.538 -15.810 8.150 1.00 88.25 90 ARG A O 1
ATOM 706 N N . ASN A 1 91 ? 18.127 -16.902 6.988 1.00 82.50 91 ASN A N 1
ATOM 707 C CA . ASN A 1 91 ? 17.531 -18.240 7.089 1.00 82.50 91 ASN A CA 1
ATOM 708 C C . ASN A 1 91 ? 18.082 -19.084 8.252 1.00 82.50 91 ASN A C 1
ATOM 710 O O . ASN A 1 91 ? 17.717 -20.246 8.374 1.00 82.50 91 ASN A O 1
ATOM 714 N N . ASP A 1 92 ? 18.974 -18.535 9.079 1.00 89.44 92 ASP A N 1
ATOM 715 C CA . ASP A 1 92 ? 19.668 -19.256 10.155 1.00 89.44 92 ASP A CA 1
ATOM 716 C C . ASP A 1 92 ? 19.007 -19.121 11.537 1.00 89.44 92 ASP A C 1
ATOM 718 O O . ASP A 1 92 ? 19.492 -19.693 12.509 1.00 89.44 92 ASP A O 1
ATOM 722 N N . TRP A 1 93 ? 17.896 -18.389 11.624 1.00 91.19 93 TRP A N 1
ATOM 723 C CA . TRP A 1 93 ? 17.101 -18.261 12.841 1.0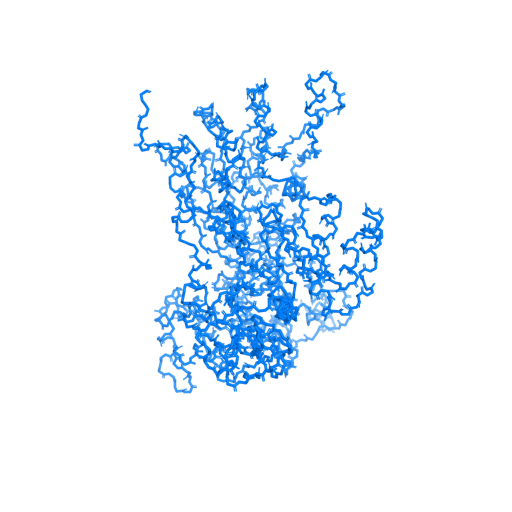0 91.19 93 TRP A CA 1
ATOM 724 C C . TRP A 1 93 ? 16.188 -19.469 13.052 1.00 91.19 93 TRP A C 1
ATOM 726 O O . TRP A 1 93 ? 15.520 -19.919 12.116 1.00 91.19 93 TRP A O 1
ATOM 736 N N . SER A 1 94 ? 16.074 -19.921 14.299 1.00 92.56 94 SER A N 1
ATOM 737 C CA . SER A 1 94 ? 14.998 -20.828 14.707 1.00 92.56 94 SER A CA 1
ATOM 738 C C . SER A 1 94 ? 13.623 -20.163 14.557 1.00 92.56 94 SER A C 1
ATOM 740 O O . SER A 1 94 ? 13.501 -18.936 14.581 1.00 92.56 94 SER A O 1
ATOM 742 N N . ASP A 1 95 ? 12.557 -20.957 14.435 1.00 90.69 95 ASP A N 1
ATOM 743 C CA . ASP A 1 95 ? 11.190 -20.425 14.323 1.00 90.69 95 ASP A CA 1
ATOM 744 C C . ASP A 1 95 ? 10.807 -19.525 15.511 1.00 90.69 95 ASP A C 1
ATOM 746 O O . ASP A 1 95 ? 10.108 -18.528 15.333 1.00 90.69 95 ASP A O 1
ATOM 750 N N . GLU A 1 96 ? 11.304 -19.837 16.708 1.00 89.56 96 GLU A N 1
ATOM 751 C CA . GLU A 1 96 ? 11.143 -19.027 17.919 1.00 89.56 96 GLU A CA 1
ATOM 752 C C . GLU A 1 96 ? 11.792 -17.649 17.783 1.00 89.56 96 GLU A C 1
ATOM 754 O O . GLU A 1 96 ? 11.132 -16.621 17.957 1.00 89.56 96 GLU A O 1
ATOM 759 N N . GLU A 1 97 ? 13.063 -17.606 17.386 1.00 93.12 97 GLU A N 1
ATOM 760 C CA . GLU A 1 97 ? 13.773 -16.345 17.173 1.00 93.12 97 GLU A CA 1
ATOM 761 C C . GLU A 1 97 ? 13.101 -15.518 16.074 1.00 93.12 97 GLU A C 1
ATOM 763 O O . GLU A 1 97 ? 12.944 -14.304 16.220 1.00 93.12 97 GLU A O 1
ATOM 768 N N . ARG A 1 98 ? 12.624 -16.164 15.001 1.00 94.81 98 ARG A N 1
ATOM 769 C CA . ARG A 1 98 ? 11.878 -15.495 13.924 1.00 94.81 98 A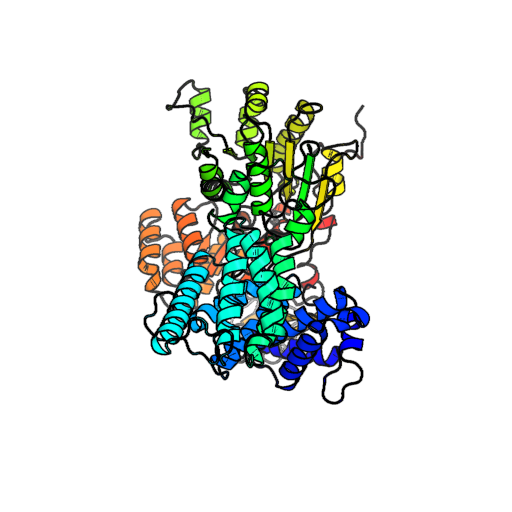RG A CA 1
ATOM 770 C C . ARG A 1 98 ? 10.573 -14.888 14.420 1.00 94.81 98 ARG A C 1
ATOM 772 O O . ARG A 1 98 ? 10.249 -13.772 14.019 1.00 94.81 98 ARG A O 1
ATOM 779 N N . LEU A 1 99 ? 9.827 -15.582 15.280 1.00 94.94 99 LEU A N 1
ATOM 780 C CA . LEU A 1 99 ? 8.597 -15.052 15.872 1.00 94.94 99 LEU A CA 1
ATOM 781 C C . LEU A 1 99 ? 8.892 -13.862 16.792 1.00 94.94 99 LEU A C 1
ATOM 783 O O . LEU A 1 99 ? 8.208 -12.845 16.688 1.00 94.94 99 LEU A O 1
ATOM 787 N N . SER A 1 100 ? 9.925 -13.941 17.631 1.00 95.38 100 SER A N 1
ATOM 788 C CA . SER A 1 100 ? 10.302 -12.869 18.564 1.00 95.38 100 SER A CA 1
ATOM 789 C C . SER A 1 100 ? 10.842 -11.626 17.850 1.00 95.38 100 SER A C 1
ATOM 791 O O . SER A 1 100 ? 10.355 -10.516 18.080 1.00 95.38 100 SER A O 1
ATOM 793 N N . ILE A 1 101 ? 11.782 -11.795 16.913 1.00 96.38 101 ILE A N 1
ATOM 794 C CA . ILE A 1 101 ? 12.268 -10.714 16.035 1.00 96.38 101 ILE A CA 1
ATOM 795 C C . ILE A 1 101 ? 11.100 -10.145 15.220 1.00 96.38 101 ILE A C 1
ATOM 797 O O . ILE A 1 101 ? 10.957 -8.932 15.070 1.00 96.38 101 ILE A O 1
ATOM 801 N N . GLY A 1 102 ? 10.229 -11.026 14.737 1.00 97.12 102 GLY A N 1
ATOM 802 C CA . GLY A 1 102 ? 9.008 -10.708 14.017 1.00 97.12 102 GLY A CA 1
ATOM 803 C C . GLY A 1 102 ? 8.040 -9.820 14.780 1.00 97.12 102 GLY A C 1
ATOM 804 O O . GLY A 1 102 ? 7.595 -8.793 14.268 1.00 97.12 102 GLY A O 1
ATOM 805 N N . PHE A 1 103 ? 7.737 -10.185 16.022 1.00 97.50 103 PHE A N 1
ATOM 806 C CA . PHE A 1 103 ? 6.886 -9.393 16.895 1.00 97.50 103 PHE A CA 1
ATOM 807 C C . PHE A 1 103 ? 7.520 -8.034 17.190 1.00 97.50 103 PHE A C 1
ATOM 809 O O . PHE A 1 103 ? 6.838 -7.018 17.055 1.00 97.50 103 PHE A O 1
ATOM 816 N N . ALA A 1 104 ? 8.823 -7.992 17.497 1.00 97.50 104 ALA A N 1
ATOM 817 C CA . ALA A 1 104 ? 9.553 -6.747 17.727 1.00 97.50 104 ALA A CA 1
ATOM 818 C C . ALA A 1 104 ? 9.514 -5.816 16.498 1.00 97.50 104 ALA A C 1
ATOM 820 O O . ALA A 1 104 ? 9.233 -4.623 16.638 1.00 97.50 104 ALA A O 1
ATOM 821 N N . ALA A 1 105 ? 9.711 -6.360 15.292 1.00 97.19 105 ALA A N 1
ATOM 822 C CA . ALA A 1 105 ? 9.587 -5.619 14.038 1.00 97.19 105 ALA A CA 1
ATOM 823 C C . ALA A 1 105 ? 8.161 -5.098 13.817 1.00 97.19 105 ALA A C 1
ATOM 825 O O . ALA A 1 105 ? 7.965 -3.915 13.540 1.00 97.19 105 ALA A O 1
ATOM 826 N N . ALA A 1 106 ? 7.153 -5.960 13.973 1.00 96.81 106 ALA A N 1
ATOM 827 C CA . ALA A 1 106 ? 5.758 -5.605 13.744 1.00 96.81 106 ALA A CA 1
ATOM 828 C C . ALA A 1 106 ? 5.277 -4.515 14.713 1.00 96.81 106 ALA A C 1
ATOM 830 O O . ALA A 1 106 ? 4.749 -3.490 14.275 1.00 96.81 106 ALA A O 1
ATOM 831 N N . ILE A 1 107 ? 5.496 -4.686 16.022 1.00 96.12 107 ILE A N 1
ATOM 832 C CA . ILE A 1 107 ? 5.091 -3.681 17.009 1.00 96.12 107 ILE A CA 1
ATOM 833 C C . ILE A 1 107 ? 5.903 -2.391 16.866 1.00 96.12 107 ILE A C 1
ATOM 835 O O . ILE A 1 107 ? 5.342 -1.305 17.011 1.00 96.12 107 ILE A O 1
ATOM 839 N N . GLY A 1 108 ? 7.195 -2.488 16.538 1.00 94.75 108 GLY A N 1
ATOM 840 C CA . GLY A 1 108 ? 8.040 -1.326 16.284 1.00 94.75 108 GLY A CA 1
ATOM 841 C C . GLY A 1 108 ? 7.542 -0.518 15.086 1.00 94.75 108 GLY A C 1
ATOM 842 O O . GLY A 1 108 ? 7.389 0.695 15.190 1.00 94.75 108 GLY A O 1
ATOM 843 N N . TYR A 1 109 ? 7.159 -1.167 13.984 1.00 93.81 109 TYR A N 1
ATOM 844 C CA . TYR A 1 109 ? 6.552 -0.470 12.850 1.00 93.81 109 TYR A CA 1
ATOM 845 C C . TYR A 1 109 ? 5.199 0.164 13.188 1.00 93.81 109 TYR A C 1
ATOM 847 O O . TYR A 1 109 ? 4.991 1.320 12.827 1.00 93.81 109 TYR A O 1
ATOM 855 N N . ARG A 1 110 ? 4.304 -0.523 13.918 1.00 91.75 110 ARG A N 1
ATOM 856 C CA . ARG A 1 110 ? 3.024 0.063 14.375 1.00 91.75 110 ARG A CA 1
ATOM 857 C C . ARG A 1 110 ? 3.252 1.309 15.233 1.00 91.75 110 ARG A C 1
ATOM 859 O O . ARG A 1 110 ? 2.711 2.370 14.949 1.00 91.75 110 ARG A O 1
ATOM 866 N N . ARG A 1 111 ? 4.110 1.209 16.254 1.00 90.06 111 ARG A N 1
ATOM 867 C CA . ARG A 1 111 ? 4.447 2.336 17.146 1.00 90.06 111 ARG A CA 1
ATOM 868 C C . ARG A 1 111 ? 5.273 3.422 16.452 1.00 90.06 111 ARG A C 1
ATOM 870 O O . ARG A 1 111 ? 5.303 4.558 16.913 1.00 90.06 111 ARG A O 1
ATOM 877 N N . GLY A 1 112 ? 5.922 3.071 15.346 1.00 88.50 112 GLY A N 1
ATOM 878 C CA . GLY A 1 112 ? 6.623 3.966 14.437 1.00 88.50 112 GLY A CA 1
ATOM 879 C C . GLY A 1 112 ? 5.717 4.704 13.441 1.00 88.50 112 GLY A C 1
ATOM 880 O O . GLY A 1 112 ? 6.213 5.576 12.729 1.00 88.50 112 GLY A O 1
ATOM 881 N N . GLY A 1 113 ? 4.421 4.373 13.357 1.00 86.81 113 GLY A N 1
ATOM 882 C CA . GLY A 1 113 ? 3.486 4.932 12.369 1.00 86.81 113 GLY A CA 1
ATOM 883 C C . GLY A 1 113 ? 3.632 4.347 10.955 1.00 86.81 113 GLY A C 1
ATOM 884 O O . GLY A 1 113 ? 3.361 5.022 9.961 1.00 86.81 113 GLY A O 1
ATOM 885 N N . ARG A 1 114 ? 4.117 3.101 10.843 1.00 88.19 114 ARG A N 1
ATOM 886 C CA . ARG A 1 114 ? 4.296 2.339 9.590 1.00 88.19 114 ARG A CA 1
ATOM 887 C C . ARG A 1 114 ? 3.469 1.052 9.596 1.00 88.19 114 ARG A C 1
ATOM 889 O O . ARG A 1 114 ? 3.977 -0.049 9.385 1.00 88.19 114 ARG A O 1
ATOM 896 N N . ASP A 1 115 ? 2.170 1.193 9.816 1.00 89.19 115 ASP A N 1
ATOM 897 C CA . ASP A 1 115 ? 1.192 0.103 9.870 1.00 89.19 115 ASP A CA 1
ATOM 898 C C . ASP A 1 115 ? 1.237 -0.904 8.702 1.00 89.19 115 ASP A C 1
ATOM 900 O O . ASP A 1 115 ? 1.163 -2.115 8.960 1.00 89.19 115 ASP A O 1
ATOM 904 N N . PRO A 1 116 ? 1.412 -0.480 7.432 1.00 88.88 116 PRO A N 1
ATOM 905 C CA . PRO A 1 116 ? 1.545 -1.424 6.323 1.00 88.88 116 PRO A CA 1
ATOM 906 C C . PRO A 1 116 ? 2.775 -2.324 6.443 1.00 88.88 116 PRO A C 1
ATOM 908 O O . PRO A 1 116 ? 2.693 -3.508 6.126 1.00 88.88 116 PRO A O 1
ATOM 911 N N . ASN A 1 117 ? 3.893 -1.799 6.951 1.00 91.88 117 ASN A N 1
ATOM 912 C CA . ASN A 1 117 ? 5.110 -2.582 7.149 1.00 91.88 117 ASN A CA 1
ATOM 913 C C . ASN A 1 117 ? 4.920 -3.620 8.251 1.00 91.88 117 ASN A C 1
ATOM 915 O O . ASN A 1 117 ? 5.321 -4.767 8.085 1.00 91.88 117 ASN A O 1
ATOM 919 N N . ALA A 1 118 ? 4.259 -3.251 9.350 1.00 93.44 118 ALA A N 1
ATOM 920 C CA . ALA A 1 118 ? 3.924 -4.206 10.401 1.00 93.44 118 ALA A CA 1
ATOM 921 C C . ALA A 1 118 ? 3.072 -5.365 9.864 1.00 93.44 118 ALA A C 1
ATOM 923 O O . ALA A 1 118 ? 3.355 -6.529 10.136 1.00 93.44 118 ALA A O 1
ATOM 924 N N . SER A 1 119 ? 2.067 -5.046 9.047 1.00 92.12 119 SER A N 1
ATOM 925 C CA . SER A 1 119 ? 1.195 -6.046 8.420 1.00 92.12 119 SER A CA 1
ATOM 926 C C . SER A 1 119 ? 1.972 -6.951 7.446 1.00 92.12 119 SER A C 1
ATOM 928 O O . SER A 1 119 ? 1.735 -8.158 7.408 1.00 92.12 119 SER A O 1
ATOM 930 N N . ALA A 1 120 ? 2.962 -6.405 6.730 1.00 92.75 120 ALA A N 1
ATOM 931 C CA . ALA A 1 120 ? 3.862 -7.173 5.865 1.00 92.75 120 ALA A CA 1
ATOM 932 C C . ALA A 1 120 ? 4.743 -8.159 6.645 1.00 92.75 120 ALA A C 1
ATOM 934 O O . ALA A 1 120 ? 4.875 -9.315 6.239 1.00 92.75 120 ALA A O 1
ATOM 935 N N . ILE A 1 121 ? 5.289 -7.745 7.795 1.00 95.69 121 ILE A N 1
ATOM 936 C CA . ILE A 1 121 ? 6.035 -8.647 8.685 1.00 95.69 121 ILE A CA 1
ATOM 937 C C . ILE A 1 121 ? 5.153 -9.813 9.137 1.00 95.69 121 ILE A C 1
ATOM 939 O O . ILE A 1 121 ? 5.560 -10.968 9.056 1.00 95.69 121 ILE A O 1
ATOM 943 N N . ILE A 1 122 ? 3.927 -9.527 9.571 1.00 93.75 122 ILE A N 1
ATOM 944 C CA . ILE A 1 122 ? 3.016 -10.557 10.081 1.00 93.75 122 ILE A CA 1
ATOM 945 C C . ILE A 1 122 ? 2.601 -11.521 8.968 1.00 93.75 122 ILE A C 1
ATOM 947 O O . ILE A 1 122 ? 2.596 -12.730 9.183 1.00 93.75 122 ILE A O 1
ATOM 951 N N . THR A 1 123 ? 2.338 -11.011 7.763 1.00 91.62 123 THR A N 1
ATOM 952 C CA . THR A 1 123 ? 2.058 -11.840 6.581 1.00 91.62 123 THR A CA 1
ATOM 953 C C . THR A 1 123 ? 3.227 -12.779 6.270 1.00 91.62 123 THR A C 1
ATOM 955 O O . THR A 1 123 ? 3.007 -13.965 6.031 1.00 91.62 123 THR A O 1
ATOM 958 N N . ARG A 1 124 ? 4.478 -12.297 6.352 1.00 91.75 124 ARG A N 1
ATOM 959 C CA . ARG A 1 124 ? 5.687 -13.125 6.168 1.00 91.75 124 ARG A CA 1
ATOM 960 C C . ARG A 1 124 ? 5.800 -14.239 7.217 1.00 91.75 124 ARG A C 1
ATOM 962 O O . ARG A 1 124 ? 6.286 -15.321 6.907 1.00 91.75 124 ARG A O 1
ATOM 969 N N . LEU A 1 125 ? 5.358 -13.980 8.446 1.00 93.00 125 LEU A N 1
ATOM 970 C CA . LEU A 1 125 ? 5.426 -14.922 9.569 1.00 93.00 125 LEU A CA 1
ATOM 971 C C . LEU A 1 125 ? 4.197 -15.825 9.685 1.00 93.00 125 LEU A C 1
ATOM 973 O O . LEU A 1 125 ? 4.209 -16.756 10.488 1.00 93.00 125 LEU A O 1
ATOM 977 N N . GLN A 1 126 ? 3.151 -15.584 8.892 1.00 88.94 126 GLN A N 1
ATOM 978 C CA . GLN A 1 126 ? 1.903 -16.341 8.944 1.00 88.94 126 GLN A CA 1
ATOM 979 C C . GLN A 1 126 ? 2.112 -17.870 8.900 1.00 88.94 126 GLN A C 1
ATOM 981 O O . GLN A 1 126 ? 1.459 -18.555 9.692 1.00 88.94 126 GLN A O 1
ATOM 986 N N . PRO A 1 127 ? 3.023 -18.432 8.075 1.00 88.69 127 PRO A N 1
ATOM 987 C CA . PRO A 1 127 ? 3.280 -19.874 8.076 1.00 88.69 127 PRO A CA 1
ATOM 988 C C . PRO A 1 127 ? 3.740 -20.424 9.439 1.00 88.69 127 PRO A C 1
ATOM 990 O O . PRO A 1 127 ? 3.414 -21.559 9.776 1.00 88.69 127 PRO A O 1
ATOM 993 N N . LEU A 1 128 ? 4.430 -19.612 10.252 1.00 88.44 128 LEU A N 1
ATOM 994 C CA . LEU A 1 128 ? 4.959 -19.997 11.569 1.00 88.44 128 LEU A CA 1
ATOM 995 C C . LEU A 1 128 ? 3.909 -19.934 12.692 1.00 88.44 128 LEU A C 1
ATOM 997 O O . LEU A 1 128 ? 4.086 -20.541 13.750 1.00 88.44 128 LEU A O 1
ATOM 1001 N N . LEU A 1 129 ? 2.801 -19.214 12.484 1.00 84.62 129 LEU A N 1
ATOM 1002 C CA . LEU A 1 129 ? 1.703 -19.132 13.458 1.00 84.62 129 LEU A CA 1
ATOM 1003 C C . LEU A 1 129 ? 0.861 -20.423 13.503 1.00 84.62 129 LEU A C 1
ATOM 1005 O O . LEU A 1 129 ? 0.125 -20.651 14.467 1.00 84.62 129 LEU A O 1
ATOM 1009 N N . GLY A 1 130 ? 1.000 -21.287 12.490 1.00 78.06 130 GLY A N 1
ATOM 1010 C CA . GLY A 1 130 ? 0.232 -22.521 12.324 1.00 78.06 130 GLY A CA 1
ATOM 1011 C C . GLY A 1 130 ? -1.222 -22.276 11.906 1.00 78.06 130 GLY A C 1
ATOM 1012 O O . GLY A 1 130 ? -1.745 -21.169 12.001 1.00 78.06 130 GLY A O 1
ATOM 1013 N N . GLY A 1 131 ? -1.912 -23.319 11.440 1.00 76.19 131 GLY A N 1
ATOM 1014 C CA . GLY A 1 131 ? -3.322 -23.214 11.044 1.00 76.19 131 GLY A CA 1
ATOM 1015 C C . GLY A 1 131 ? -4.260 -23.011 12.239 1.00 76.19 131 GLY A C 1
ATOM 1016 O O . GLY A 1 131 ? -4.116 -23.693 13.259 1.00 76.19 131 GLY A O 1
ATOM 1017 N N . ALA A 1 132 ? -5.250 -22.124 12.099 1.00 70.25 132 ALA A N 1
ATOM 1018 C CA . ALA A 1 132 ? -6.320 -21.957 13.090 1.00 70.25 132 ALA A CA 1
ATOM 1019 C C . ALA A 1 132 ? -7.100 -23.271 13.316 1.00 70.25 132 ALA A C 1
ATOM 1021 O O . ALA A 1 132 ? -7.464 -23.578 14.450 1.00 70.25 132 ALA A O 1
ATOM 1022 N N . ASP A 1 133 ? -7.234 -24.083 12.261 1.00 72.19 133 ASP A N 1
ATOM 1023 C CA . ASP A 1 133 ? -7.937 -25.374 12.264 1.00 72.19 133 ASP A CA 1
ATOM 1024 C C . ASP A 1 133 ? -7.035 -26.580 12.599 1.00 72.19 133 ASP A C 1
ATOM 1026 O O . ASP A 1 133 ? -7.471 -27.726 12.520 1.00 72.19 133 ASP A O 1
ATOM 1030 N N . SER A 1 134 ? -5.764 -26.358 12.960 1.00 75.25 134 SER A N 1
ATOM 1031 C CA . SER A 1 134 ? -4.855 -27.457 13.319 1.00 75.25 134 SER A CA 1
ATOM 1032 C C . SER A 1 134 ? -5.299 -28.158 14.609 1.00 75.25 134 SER A C 1
ATOM 1034 O O . SER A 1 134 ? -5.648 -27.508 15.597 1.00 75.25 134 SER A O 1
ATOM 1036 N N . THR A 1 135 ? -5.231 -29.491 14.601 1.00 71.31 135 THR A N 1
ATOM 1037 C CA . THR A 1 135 ? -5.561 -30.371 15.734 1.00 71.31 135 THR A CA 1
ATOM 1038 C C . THR A 1 135 ? -4.404 -30.569 16.713 1.00 71.31 135 THR A C 1
ATOM 1040 O O . THR A 1 135 ? -4.611 -31.142 17.778 1.00 71.31 135 THR A O 1
ATOM 1043 N N . GLN A 1 136 ? -3.194 -30.106 16.381 1.00 77.00 136 GLN A N 1
ATOM 1044 C CA . GLN A 1 136 ? -2.032 -30.218 17.266 1.00 77.00 136 GLN A CA 1
ATOM 1045 C C . GLN A 1 136 ? -2.196 -29.327 18.506 1.00 77.00 136 GLN A C 1
ATOM 1047 O O . GLN A 1 136 ? -2.883 -28.304 18.466 1.00 77.00 136 GLN A O 1
ATOM 1052 N N . GLU A 1 137 ? -1.549 -29.663 19.617 1.00 78.25 137 GLU A N 1
ATOM 1053 C CA . GLU A 1 137 ? -1.523 -28.780 20.788 1.00 78.25 137 GLU A CA 1
ATOM 1054 C C . GLU A 1 137 ? -0.663 -27.530 20.519 1.00 78.25 137 GLU A C 1
ATOM 1056 O O . GLU A 1 137 ? 0.293 -27.584 19.738 1.00 78.25 137 GLU A O 1
ATOM 1061 N N . PRO A 1 138 ? -1.015 -26.359 21.082 1.00 79.75 138 PRO A N 1
ATOM 1062 C CA . PRO A 1 138 ? -0.194 -25.165 20.935 1.00 79.75 138 PRO A CA 1
ATOM 1063 C C . PRO A 1 138 ? 1.101 -25.298 21.751 1.00 79.75 138 PRO A C 1
ATOM 1065 O O . PRO A 1 138 ? 1.059 -25.622 22.934 1.00 79.75 138 PRO A O 1
ATOM 1068 N N . SER A 1 139 ? 2.249 -24.973 21.146 1.00 82.69 139 SER A N 1
ATOM 1069 C CA . SER A 1 139 ? 3.496 -24.802 21.907 1.00 82.69 139 SER A CA 1
ATOM 1070 C C . SER A 1 139 ? 3.337 -23.641 22.892 1.00 82.69 139 SER A C 1
ATOM 1072 O O . SER A 1 139 ? 3.010 -22.520 22.491 1.00 82.69 139 SER A O 1
ATOM 1074 N N . LEU A 1 140 ? 3.545 -23.933 24.178 1.00 83.56 140 LEU A N 1
ATOM 1075 C CA . LEU A 1 140 ? 3.426 -22.970 25.271 1.00 83.56 140 LEU A CA 1
ATOM 1076 C C . LEU A 1 140 ? 4.585 -21.971 25.311 1.00 83.56 140 LEU A C 1
ATOM 1078 O O . LEU A 1 140 ? 4.360 -20.824 25.686 1.00 83.56 140 LEU A O 1
ATOM 1082 N N . GLU A 1 141 ? 5.783 -22.388 24.890 1.00 81.69 141 GLU A N 1
ATOM 1083 C CA . GLU A 1 141 ? 7.009 -21.575 24.919 1.00 81.69 141 GLU A CA 1
ATOM 1084 C C . GLU A 1 141 ? 6.821 -20.254 24.165 1.00 81.69 141 GLU A C 1
ATOM 1086 O O . GLU A 1 141 ? 7.132 -19.189 24.684 1.00 81.69 141 GLU A O 1
ATOM 1091 N N . ASN A 1 142 ? 6.171 -20.306 22.998 1.00 86.50 142 ASN A N 1
ATOM 1092 C CA . ASN A 1 142 ? 6.014 -19.158 22.100 1.00 86.50 142 ASN A CA 1
ATOM 1093 C C . ASN A 1 142 ? 4.581 -18.611 22.021 1.00 86.50 142 ASN A C 1
ATOM 1095 O O . ASN A 1 142 ? 4.252 -17.802 21.145 1.00 86.50 142 ASN A O 1
ATOM 1099 N N . LEU A 1 143 ? 3.690 -19.062 22.907 1.00 91.25 143 LEU A N 1
ATOM 1100 C CA . LEU A 1 143 ? 2.269 -18.728 22.827 1.00 91.25 143 LEU A CA 1
ATOM 1101 C C . LEU A 1 143 ? 2.002 -17.233 23.047 1.00 91.25 143 LEU A C 1
ATOM 1103 O O . LEU A 1 143 ? 1.137 -16.667 22.382 1.00 91.25 143 LEU A O 1
ATOM 1107 N N . SER A 1 144 ? 2.760 -16.583 23.933 1.00 93.94 144 SER A N 1
ATOM 1108 C CA . SER A 1 144 ? 2.660 -15.140 24.193 1.00 93.94 144 SER A CA 1
ATOM 1109 C C . SER A 1 144 ? 2.966 -14.318 22.941 1.00 93.94 144 SER A C 1
ATOM 1111 O O . SER A 1 144 ? 2.162 -13.478 22.535 1.00 93.94 144 SER A O 1
ATOM 1113 N N . VAL A 1 145 ? 4.093 -14.602 22.284 1.00 95.06 145 VAL A N 1
ATOM 1114 C CA . VAL A 1 145 ? 4.533 -13.925 21.057 1.00 95.06 145 VAL A CA 1
ATOM 1115 C C . VAL A 1 145 ? 3.546 -14.175 19.918 1.00 95.06 145 VAL A C 1
ATOM 1117 O O . VAL A 1 145 ? 3.158 -13.240 19.215 1.00 95.06 145 VAL A O 1
ATOM 1120 N N . ARG A 1 146 ? 3.055 -15.413 19.776 1.00 94.44 146 ARG A N 1
ATOM 1121 C CA . ARG A 1 146 ? 2.006 -15.757 18.804 1.00 94.44 146 ARG A CA 1
ATOM 1122 C C . ARG A 1 146 ? 0.710 -14.993 19.065 1.00 94.44 146 ARG A C 1
ATOM 1124 O O . ARG A 1 146 ? 0.136 -14.470 18.116 1.00 94.44 146 ARG A O 1
ATOM 1131 N N . ALA A 1 147 ? 0.265 -14.883 20.317 1.00 94.38 147 ALA A N 1
ATOM 1132 C CA . ALA A 1 147 ? -0.919 -14.099 20.672 1.00 94.38 147 ALA A CA 1
ATOM 1133 C C . ALA A 1 147 ? -0.740 -12.613 20.330 1.00 94.38 147 ALA A C 1
ATOM 1135 O O . ALA A 1 147 ? -1.642 -11.999 19.757 1.00 94.38 147 ALA A O 1
ATOM 1136 N N . GLY A 1 148 ? 0.450 -12.063 20.587 1.00 95.69 148 GLY A N 1
ATOM 1137 C CA . GLY A 1 148 ? 0.826 -10.717 20.164 1.00 95.69 148 GLY A CA 1
ATOM 1138 C C . GLY A 1 148 ? 0.767 -10.529 18.645 1.00 95.69 148 GLY A C 1
ATOM 1139 O O . GLY A 1 148 ? 0.135 -9.592 18.165 1.00 95.69 148 GLY A O 1
ATOM 1140 N N . LEU A 1 149 ? 1.370 -11.429 17.867 1.00 95.38 149 LEU A N 1
ATOM 1141 C CA . LEU A 1 149 ? 1.339 -11.376 16.398 1.00 95.38 149 LEU A CA 1
ATOM 1142 C C . LEU A 1 149 ? -0.080 -11.529 15.835 1.00 95.38 149 LEU A C 1
ATOM 1144 O O . LEU A 1 149 ? -0.450 -10.807 14.909 1.00 95.38 149 LEU A O 1
ATOM 1148 N N . VAL A 1 150 ? -0.891 -12.417 16.418 1.00 92.69 150 VAL A N 1
ATOM 1149 C CA . VAL A 1 150 ? -2.305 -12.583 16.058 1.00 92.69 150 VAL A CA 1
ATOM 1150 C C . VAL A 1 150 ? -3.080 -11.289 16.297 1.00 92.69 150 VAL A C 1
ATOM 1152 O O . VAL A 1 150 ? -3.814 -10.861 15.406 1.00 92.69 150 VAL A O 1
ATOM 1155 N N . PHE A 1 151 ? -2.877 -10.618 17.434 1.00 94.12 151 PHE A N 1
ATOM 1156 C CA . PHE A 1 151 ? -3.490 -9.315 17.700 1.00 94.12 151 PHE A CA 1
ATOM 1157 C C . PHE A 1 151 ? -3.095 -8.265 16.653 1.00 94.12 151 PHE A C 1
ATOM 1159 O O . PHE A 1 151 ? -3.954 -7.611 16.065 1.00 94.12 151 PHE A O 1
ATOM 1166 N N . LEU A 1 152 ? -1.794 -8.140 16.374 1.00 93.69 152 LEU A N 1
ATOM 1167 C CA . LEU A 1 152 ? -1.263 -7.137 15.446 1.00 93.69 152 LEU A CA 1
ATOM 1168 C C . LEU A 1 152 ? -1.621 -7.405 13.975 1.00 93.69 152 LEU A C 1
ATOM 1170 O O . LEU A 1 152 ? -1.458 -6.505 13.141 1.00 93.69 152 LEU A O 1
ATOM 1174 N N . SER A 1 153 ? -2.071 -8.624 13.651 1.00 88.75 153 SER A N 1
ATOM 1175 C CA . SER A 1 153 ? -2.449 -9.021 12.289 1.00 88.75 153 SER A CA 1
ATOM 1176 C C . SER A 1 153 ? -3.678 -8.271 11.789 1.00 88.75 153 SER A C 1
ATOM 1178 O O . SER A 1 153 ? -3.800 -8.032 10.591 1.00 88.75 153 SER A O 1
ATOM 1180 N N . PHE A 1 154 ? -4.586 -7.917 12.706 1.00 85.94 154 PHE A N 1
ATOM 1181 C CA . PHE A 1 154 ? -5.923 -7.406 12.405 1.00 85.94 154 PHE A CA 1
ATOM 1182 C C . PHE A 1 154 ? -6.734 -8.267 11.409 1.00 85.94 154 PHE A C 1
ATOM 1184 O O . PHE A 1 154 ? -7.740 -7.813 10.868 1.00 85.94 154 PHE A O 1
ATOM 1191 N N . ASP A 1 155 ? -6.369 -9.541 11.224 1.00 86.06 155 ASP A N 1
ATOM 1192 C CA . ASP A 1 155 ? -7.170 -10.542 10.513 1.00 86.06 155 ASP A CA 1
ATOM 1193 C C . ASP A 1 155 ? -8.156 -11.167 11.505 1.00 86.06 155 ASP A C 1
ATOM 1195 O O . ASP A 1 155 ? -7.942 -12.264 12.020 1.00 86.06 155 ASP A O 1
ATOM 1199 N N . ALA A 1 156 ? -9.231 -10.435 11.821 1.00 84.81 156 ALA A N 1
ATOM 1200 C CA . ALA A 1 156 ? -10.216 -10.846 12.824 1.00 84.81 156 ALA A CA 1
ATOM 1201 C C . ALA A 1 156 ? -10.744 -12.268 12.589 1.00 84.81 156 ALA A C 1
ATOM 1203 O O . ALA A 1 156 ? -10.893 -13.044 13.536 1.00 84.81 156 ALA A O 1
ATOM 1204 N N . LYS A 1 157 ? -10.996 -12.624 11.322 1.00 84.50 157 LYS A N 1
ATOM 1205 C CA . LYS A 1 157 ? -11.548 -13.929 10.949 1.00 84.50 157 LYS A CA 1
ATOM 1206 C C . LYS A 1 157 ? -10.630 -15.055 11.407 1.00 84.50 157 LYS A C 1
ATOM 1208 O O . LYS A 1 157 ? -11.100 -15.998 12.041 1.00 84.50 157 LYS A O 1
ATOM 1213 N N . ARG A 1 158 ? -9.335 -14.967 11.099 1.00 87.12 158 ARG A N 1
ATOM 1214 C CA . ARG A 1 158 ? -8.388 -16.002 11.521 1.00 87.12 158 ARG A CA 1
ATOM 1215 C C . ARG A 1 158 ? -8.017 -15.868 13.001 1.00 87.12 158 ARG A C 1
ATOM 1217 O O . ARG A 1 158 ? -7.945 -16.884 13.691 1.00 87.12 158 ARG A O 1
ATOM 1224 N N . ALA A 1 159 ? -7.872 -14.640 13.507 1.00 89.75 159 ALA A N 1
ATOM 1225 C CA . ALA A 1 159 ? -7.549 -14.335 14.903 1.00 89.75 159 ALA A CA 1
ATOM 1226 C C . ALA A 1 159 ? -8.483 -15.038 15.889 1.00 89.75 159 ALA A C 1
ATOM 1228 O O . ALA A 1 159 ? -8.012 -15.774 16.757 1.00 89.75 159 ALA A O 1
ATOM 1229 N N . PHE A 1 160 ? -9.802 -14.902 15.716 1.00 91.75 160 PHE A N 1
ATOM 1230 C CA . PHE A 1 160 ? -10.766 -15.574 16.590 1.00 91.75 160 PHE A CA 1
ATOM 1231 C C . PHE A 1 160 ? -10.678 -17.104 16.524 1.00 91.75 160 PHE A C 1
ATOM 1233 O O . PHE A 1 160 ? -10.928 -17.760 17.533 1.00 91.75 160 PHE A O 1
ATOM 1240 N N . GLY A 1 161 ? -10.272 -17.679 15.387 1.00 90.94 161 GLY A N 1
ATOM 1241 C CA . GLY A 1 161 ? -10.011 -19.115 15.265 1.00 90.94 161 GLY A CA 1
ATOM 1242 C C . GLY A 1 161 ? -8.875 -19.583 16.182 1.00 90.94 161 GLY A C 1
ATOM 1243 O O . GLY A 1 161 ? -9.062 -20.512 16.973 1.00 90.94 161 GLY A O 1
ATOM 1244 N N . TRP A 1 162 ? -7.724 -18.898 16.149 1.00 90.81 162 TRP A N 1
ATOM 1245 C CA . TRP A 1 162 ? -6.601 -19.194 17.053 1.00 90.81 162 TRP A CA 1
ATOM 1246 C C . TRP A 1 162 ? -6.969 -18.975 18.522 1.00 90.81 162 TRP A C 1
ATOM 1248 O O . TRP A 1 162 ? -6.727 -19.854 19.350 1.00 90.81 162 TRP A O 1
ATOM 1258 N N . LEU A 1 163 ? -7.614 -17.851 18.845 1.00 92.75 163 LEU A N 1
ATOM 1259 C CA . LEU A 1 163 ? -8.004 -17.517 20.219 1.00 92.75 163 LEU A CA 1
ATOM 1260 C C . LEU A 1 163 ? -8.988 -18.543 20.793 1.00 92.75 163 LEU A C 1
ATOM 1262 O O . LEU A 1 163 ? -8.798 -19.027 21.908 1.00 92.75 163 LEU A O 1
ATOM 1266 N N . ALA A 1 164 ? -9.985 -18.968 20.011 1.00 91.94 164 ALA A N 1
ATOM 1267 C CA . ALA A 1 164 ? -10.932 -19.999 20.424 1.00 91.94 164 ALA A CA 1
ATOM 1268 C C . ALA A 1 164 ? -10.259 -21.364 20.645 1.00 91.94 164 ALA A C 1
ATOM 1270 O O . ALA A 1 164 ? -10.660 -22.118 21.536 1.00 91.94 164 ALA A O 1
ATOM 1271 N N . ARG A 1 165 ? -9.242 -21.713 19.846 1.00 90.88 165 ARG A N 1
ATOM 1272 C CA . ARG A 1 165 ? -8.436 -22.925 20.056 1.00 90.88 165 ARG A CA 1
ATOM 1273 C C . ARG A 1 165 ? -7.633 -22.838 21.352 1.00 90.88 165 ARG A C 1
ATOM 1275 O O . ARG A 1 165 ? -7.723 -23.752 22.168 1.00 90.88 165 ARG A O 1
ATOM 1282 N N . TRP A 1 166 ? -6.905 -21.748 21.577 1.00 92.06 166 TRP A N 1
ATOM 1283 C CA . TRP A 1 166 ? -6.104 -21.573 22.792 1.00 92.06 166 TRP A CA 1
ATOM 1284 C C . TRP A 1 166 ? -6.966 -21.523 24.052 1.00 92.06 166 TRP A C 1
ATOM 1286 O O . TRP A 1 166 ? -6.632 -22.152 25.051 1.00 92.06 166 TRP A O 1
ATOM 1296 N N . ARG A 1 167 ? -8.133 -20.874 23.994 1.00 91.88 167 ARG A N 1
ATOM 1297 C CA . ARG A 1 167 ? -9.093 -20.864 25.102 1.00 91.88 167 ARG A CA 1
ATOM 1298 C C . ARG A 1 167 ? -9.594 -22.265 25.452 1.00 91.88 167 ARG A C 1
ATOM 1300 O O . ARG A 1 167 ? -9.646 -22.607 26.630 1.00 91.88 167 ARG A O 1
ATOM 1307 N N . ARG A 1 168 ? -9.939 -23.083 24.448 1.00 90.94 168 ARG A N 1
ATOM 1308 C CA . ARG A 1 168 ? -10.349 -24.486 24.660 1.00 90.94 168 ARG A CA 1
ATOM 1309 C C . ARG A 1 168 ? -9.233 -25.314 25.292 1.00 90.94 168 ARG A C 1
ATOM 1311 O O . ARG A 1 168 ? -9.513 -26.079 26.204 1.00 90.94 168 ARG A O 1
ATOM 1318 N N . TYR A 1 169 ? -7.993 -25.112 24.853 1.00 91.19 169 TYR A N 1
ATOM 1319 C CA . TYR A 1 169 ? -6.822 -25.775 25.426 1.00 91.19 169 TYR A CA 1
ATOM 1320 C C . TYR A 1 169 ? -6.606 -25.417 26.909 1.00 91.19 169 TYR A C 1
ATOM 1322 O O . TYR A 1 169 ? -6.427 -26.297 27.747 1.00 91.19 169 TYR A O 1
ATOM 1330 N N . PHE A 1 170 ? -6.711 -24.138 27.285 1.00 92.00 170 PHE A N 1
ATOM 1331 C CA . PHE A 1 170 ? -6.638 -23.756 28.701 1.00 92.00 170 PHE A CA 1
ATOM 1332 C C . PHE A 1 170 ? -7.807 -24.310 29.522 1.00 92.00 170 PHE A C 1
ATOM 1334 O O . PHE A 1 170 ? -7.605 -24.761 30.648 1.00 92.00 170 PHE A O 1
ATOM 1341 N N . ALA A 1 171 ? -9.019 -24.324 28.961 1.00 90.81 171 ALA A N 1
ATOM 1342 C CA . ALA A 1 171 ? -10.182 -24.905 29.626 1.00 90.81 171 ALA A CA 1
ATOM 1343 C C . ALA A 1 171 ? -10.010 -26.414 29.874 1.00 90.81 171 ALA A C 1
ATOM 1345 O O . ALA A 1 171 ? -10.343 -26.885 30.960 1.00 90.81 171 ALA A O 1
ATOM 1346 N N . SER A 1 172 ? -9.437 -27.163 28.922 1.00 91.81 172 SER A N 1
ATOM 1347 C CA . SER A 1 172 ? -9.168 -28.591 29.121 1.00 91.81 172 SER A CA 1
ATOM 1348 C C . SER A 1 172 ? -8.126 -28.840 30.207 1.00 91.81 172 SER A C 1
ATOM 1350 O O . SER A 1 172 ? -8.317 -29.748 31.009 1.00 91.81 172 SER A O 1
ATOM 1352 N N . ILE A 1 173 ? -7.070 -28.021 30.294 1.00 90.62 173 ILE A N 1
ATOM 1353 C CA . ILE A 1 173 ? -6.074 -28.136 31.374 1.00 90.62 173 ILE A CA 1
ATOM 1354 C C . ILE A 1 173 ? -6.717 -27.855 32.735 1.00 90.62 173 ILE A C 1
ATOM 1356 O O . ILE A 1 173 ? -6.500 -28.610 33.682 1.00 90.62 173 ILE A O 1
ATOM 1360 N N . ALA A 1 174 ? -7.525 -26.796 32.839 1.00 90.44 174 ALA A N 1
ATOM 1361 C CA . ALA A 1 174 ? -8.225 -26.454 34.076 1.00 90.44 174 ALA A CA 1
ATOM 1362 C C . ALA A 1 174 ? -9.142 -27.599 34.531 1.00 90.44 174 ALA A C 1
ATOM 1364 O O . ALA A 1 174 ? -9.069 -28.031 35.680 1.00 90.44 174 ALA A O 1
ATOM 1365 N N . GLN A 1 175 ? -9.917 -28.163 33.598 1.00 91.44 175 GLN A N 1
ATOM 1366 C CA . GLN A 1 175 ? -10.807 -29.290 33.860 1.00 91.44 175 GLN A CA 1
ATOM 1367 C C . GLN A 1 175 ? -10.043 -30.555 34.279 1.00 91.44 175 GLN A C 1
ATOM 1369 O O . GLN A 1 175 ? -10.406 -31.180 35.272 1.00 91.44 175 GLN A O 1
ATOM 1374 N N . GLN A 1 176 ? -8.979 -30.925 33.558 1.00 91.56 176 GLN A N 1
ATOM 1375 C CA . GLN A 1 176 ? -8.135 -32.083 33.892 1.00 91.56 176 GLN A CA 1
ATOM 1376 C C . GLN A 1 176 ? -7.460 -31.935 35.258 1.00 91.56 176 GLN A C 1
ATOM 1378 O O . GLN A 1 176 ? -7.237 -32.926 35.948 1.00 91.56 176 GLN A O 1
ATOM 1383 N N . SER A 1 177 ? -7.169 -30.698 35.658 1.00 90.56 177 SER A N 1
ATOM 1384 C CA . SER A 1 177 ? -6.549 -30.383 36.944 1.00 90.56 177 SER A CA 1
ATOM 1385 C C . SER A 1 177 ? -7.561 -30.121 38.066 1.00 90.56 177 SER A C 1
ATOM 1387 O O . SER A 1 177 ? -7.146 -29.756 39.162 1.00 90.56 177 SER A O 1
ATOM 1389 N N . ALA A 1 178 ? -8.869 -30.255 37.802 1.00 89.62 178 ALA A N 1
ATOM 1390 C CA . ALA A 1 178 ? -9.954 -29.911 38.727 1.00 89.62 178 ALA A CA 1
ATOM 1391 C C . ALA A 1 178 ? -9.830 -28.495 39.338 1.00 89.62 178 ALA A C 1
ATOM 1393 O O . ALA A 1 178 ? -10.119 -28.285 40.515 1.00 89.62 178 ALA A O 1
ATOM 1394 N N . MET A 1 179 ? -9.379 -27.524 38.537 1.00 86.56 179 MET A N 1
ATOM 1395 C CA . MET A 1 179 ? -9.244 -26.119 38.929 1.00 86.56 179 MET A CA 1
ATOM 1396 C C . MET A 1 179 ? -10.321 -25.260 38.263 1.00 86.56 179 MET A C 1
ATOM 1398 O O . MET A 1 179 ? -10.527 -25.351 37.054 1.00 86.56 179 MET A O 1
ATOM 1402 N N . ASP A 1 180 ? -10.923 -24.340 39.022 1.00 80.69 180 ASP A N 1
ATOM 1403 C CA . ASP A 1 180 ? -11.868 -23.349 38.481 1.00 80.69 180 ASP A CA 1
ATOM 1404 C C . ASP A 1 180 ? -11.171 -22.282 37.618 1.00 80.69 180 ASP A C 1
ATOM 1406 O O . ASP A 1 180 ? -11.778 -21.658 36.746 1.00 80.69 180 ASP A O 1
ATOM 1410 N N . SER A 1 181 ? -9.879 -22.043 37.864 1.00 82.88 181 SER A N 1
ATOM 1411 C CA . SER A 1 181 ? -9.087 -21.040 37.157 1.00 82.88 181 SER A CA 1
ATOM 1412 C C . SER A 1 181 ? -7.608 -21.403 37.134 1.00 82.88 181 SER A C 1
ATOM 1414 O O . SER A 1 181 ? -7.058 -21.863 38.131 1.00 82.88 181 SER A O 1
ATOM 1416 N N . LEU A 1 182 ? -6.936 -21.113 36.015 1.00 86.56 182 LEU A N 1
ATOM 1417 C CA . LEU A 1 182 ? -5.479 -21.226 35.911 1.00 86.56 182 LEU A CA 1
ATOM 1418 C C . LEU A 1 182 ? -4.757 -19.952 36.369 1.00 86.56 182 LEU A C 1
ATOM 1420 O O . LEU A 1 182 ? -3.531 -19.911 36.316 1.00 86.56 182 LEU A O 1
ATOM 1424 N N . ARG A 1 183 ? -5.477 -18.914 36.819 1.00 84.12 183 ARG A N 1
ATOM 1425 C CA . ARG A 1 183 ? -4.920 -17.577 37.099 1.00 84.12 183 ARG A CA 1
ATOM 1426 C C . ARG A 1 183 ? -3.795 -17.571 38.140 1.00 84.12 183 ARG A C 1
ATOM 1428 O O . ARG A 1 183 ? -2.924 -16.719 38.065 1.00 84.12 183 ARG A O 1
ATOM 1435 N N . SER A 1 184 ? -3.795 -18.500 39.093 1.00 82.50 184 SER A N 1
ATOM 1436 C CA . SER A 1 184 ? -2.741 -18.640 40.113 1.00 82.50 184 SER A CA 1
ATOM 1437 C C . SER A 1 184 ? -1.612 -19.601 39.714 1.00 82.50 184 SER A C 1
ATOM 1439 O O . SER A 1 184 ? -0.687 -19.824 40.492 1.00 82.50 184 SER A O 1
ATOM 1441 N N . THR A 1 185 ? -1.672 -20.182 38.514 1.00 86.62 185 THR A N 1
ATOM 1442 C CA . THR A 1 185 ? -0.710 -21.175 38.011 1.00 86.62 185 THR A CA 1
ATOM 1443 C C . THR A 1 185 ? 0.334 -20.532 37.096 1.00 86.62 185 THR A C 1
ATOM 1445 O O . THR A 1 185 ? 0.187 -19.384 36.682 1.00 86.62 185 THR A O 1
ATOM 1448 N N . ALA A 1 186 ? 1.354 -21.295 36.685 1.00 82.19 186 ALA A N 1
ATOM 1449 C CA . ALA A 1 186 ? 2.324 -20.852 35.675 1.00 82.19 186 ALA A CA 1
ATOM 1450 C C . ALA A 1 186 ? 1.682 -20.497 34.312 1.00 82.19 186 ALA A C 1
ATOM 1452 O O . ALA A 1 186 ? 2.267 -19.755 33.527 1.00 82.19 186 ALA A O 1
ATOM 1453 N N . LEU A 1 187 ? 0.470 -20.996 34.032 1.00 87.88 187 LEU A N 1
ATOM 1454 C CA . LEU A 1 187 ? -0.272 -20.728 32.795 1.00 87.88 187 LEU A CA 1
ATOM 1455 C C . LEU A 1 187 ? -1.223 -19.527 32.905 1.00 87.88 187 LEU A C 1
ATOM 1457 O O . LEU A 1 187 ? -1.795 -19.115 31.893 1.00 87.88 187 LEU A O 1
ATOM 1461 N N . GLY A 1 188 ? -1.399 -18.960 34.104 1.00 89.56 188 GLY A N 1
ATOM 1462 C CA . GLY A 1 188 ? -2.358 -17.885 34.362 1.00 89.56 188 GLY A CA 1
ATOM 1463 C C . GLY A 1 188 ? -2.089 -16.636 33.529 1.00 89.56 188 GLY A C 1
ATOM 1464 O O . GLY A 1 188 ? -3.010 -16.074 32.933 1.00 89.56 188 GLY A O 1
ATOM 1465 N N . SER A 1 189 ? -0.819 -16.260 33.402 1.00 91.06 189 SER A N 1
ATOM 1466 C CA . SER A 1 189 ? -0.375 -15.132 32.580 1.00 91.06 189 SER A CA 1
ATOM 1467 C C . SER A 1 189 ? -0.667 -15.320 31.086 1.00 91.06 189 SER A C 1
ATOM 1469 O O . SER A 1 189 ? -1.184 -14.408 30.440 1.00 91.06 189 SER A O 1
ATOM 1471 N N . LEU A 1 190 ? -0.417 -16.514 30.536 1.00 91.88 190 LEU A N 1
ATOM 1472 C CA . LEU A 1 190 ? -0.699 -16.836 29.134 1.00 91.88 190 LEU A CA 1
ATOM 1473 C C . LEU A 1 190 ? -2.203 -16.858 28.852 1.00 91.88 190 LEU A C 1
ATOM 1475 O O . LEU A 1 190 ? -2.650 -16.274 27.865 1.00 91.88 190 LEU A O 1
ATOM 1479 N N . GLN A 1 191 ? -2.991 -17.485 29.732 1.00 93.00 191 GLN A N 1
ATOM 1480 C CA . GLN A 1 191 ? -4.448 -17.494 29.613 1.00 93.00 191 GLN A CA 1
ATOM 1481 C C . GLN A 1 191 ? -5.003 -16.065 29.661 1.00 93.00 191 GLN A C 1
ATOM 1483 O O . GLN A 1 191 ? -5.817 -15.690 28.819 1.00 93.00 191 GLN A O 1
ATOM 1488 N N . THR A 1 192 ? -4.537 -15.255 30.614 1.00 94.06 192 THR A N 1
ATOM 1489 C CA . THR A 1 192 ? -4.990 -13.869 30.782 1.00 94.06 192 THR A CA 1
ATOM 1490 C C . THR A 1 192 ? -4.623 -13.009 29.574 1.00 94.06 192 THR A C 1
ATOM 1492 O O . THR A 1 192 ? -5.458 -12.232 29.116 1.00 94.06 192 THR A O 1
ATOM 1495 N N . LEU A 1 193 ? -3.427 -13.190 29.000 1.00 95.06 193 LEU A N 1
ATOM 1496 C CA . LEU A 1 193 ? -3.005 -12.507 27.776 1.00 95.06 193 LEU A CA 1
ATOM 1497 C C . LEU A 1 193 ? -3.896 -12.868 26.579 1.00 95.06 193 LEU A C 1
ATOM 1499 O O . LEU A 1 193 ? -4.330 -11.979 25.850 1.00 95.06 193 LEU A O 1
ATOM 1503 N N . VAL A 1 194 ? -4.201 -14.156 26.385 1.00 95.00 194 VAL A N 1
ATOM 1504 C CA . VAL A 1 194 ? -5.091 -14.614 25.303 1.00 95.00 194 VAL A CA 1
ATOM 1505 C C . VAL A 1 194 ? -6.494 -14.024 25.453 1.00 95.00 194 VAL A C 1
ATOM 1507 O O . VAL A 1 194 ? -7.056 -13.545 24.469 1.00 95.00 194 VAL A O 1
ATOM 1510 N N . LEU A 1 195 ? -7.036 -14.001 26.675 1.00 95.06 195 LEU A N 1
ATOM 1511 C CA . LEU A 1 195 ? -8.332 -13.375 26.954 1.00 95.06 195 LEU A CA 1
ATOM 1512 C C . LEU A 1 195 ? -8.299 -11.867 26.685 1.00 95.06 195 LEU A C 1
ATOM 1514 O O . LEU A 1 195 ? -9.200 -11.353 26.034 1.00 95.06 195 LEU A O 1
ATOM 1518 N N . ALA A 1 196 ? -7.237 -11.171 27.096 1.00 95.94 196 ALA A N 1
ATOM 1519 C CA . ALA A 1 196 ? -7.091 -9.741 26.841 1.00 95.94 196 ALA A CA 1
ATOM 1520 C C . ALA A 1 196 ? -7.078 -9.410 25.339 1.00 95.94 196 ALA A C 1
ATOM 1522 O O . ALA A 1 196 ? -7.714 -8.453 24.901 1.00 95.94 196 ALA A O 1
ATOM 1523 N N . VAL A 1 197 ? -6.384 -10.225 24.539 1.00 96.00 197 VAL A N 1
ATOM 1524 C CA . VAL A 1 197 ? -6.365 -10.101 23.075 1.00 96.00 197 VAL A CA 1
ATOM 1525 C C . VAL A 1 197 ? -7.758 -10.334 22.478 1.00 96.00 197 VAL A C 1
ATOM 1527 O O . VAL A 1 197 ? -8.180 -9.564 21.614 1.00 96.00 197 VAL A O 1
ATOM 1530 N N . GLU A 1 198 ? -8.482 -11.364 22.930 1.00 95.69 198 GLU A N 1
ATOM 1531 C CA . GLU A 1 198 ? -9.857 -11.646 22.488 1.00 95.69 198 GLU A CA 1
ATOM 1532 C C . GLU A 1 198 ? -10.811 -10.493 22.825 1.00 95.69 198 GLU A C 1
ATOM 1534 O O . GLU A 1 198 ? -11.597 -10.070 21.972 1.00 95.69 198 GLU A O 1
ATOM 1539 N N . ASP A 1 199 ? -10.712 -9.960 24.039 1.00 96.25 199 ASP A N 1
ATOM 1540 C CA . ASP A 1 199 ? -11.526 -8.862 24.549 1.00 96.25 199 ASP A CA 1
ATOM 1541 C C . ASP A 1 199 ? -11.334 -7.588 23.700 1.00 96.25 199 ASP A C 1
ATOM 1543 O O . ASP A 1 199 ? -12.301 -7.022 23.180 1.00 96.25 199 ASP A O 1
ATOM 1547 N N . ILE A 1 200 ? -10.086 -7.187 23.439 1.00 95.81 200 ILE A N 1
ATOM 1548 C CA . ILE A 1 200 ? -9.796 -5.986 22.637 1.00 95.81 200 ILE A CA 1
ATOM 1549 C C . ILE A 1 200 ? -10.191 -6.186 21.167 1.00 95.81 200 ILE A C 1
ATOM 1551 O O . ILE A 1 200 ? -10.781 -5.291 20.560 1.00 95.81 200 ILE A O 1
ATOM 1555 N N . LEU A 1 201 ? -9.930 -7.356 20.571 1.00 94.44 201 LEU A N 1
ATOM 1556 C CA . LEU A 1 201 ? -10.375 -7.635 19.198 1.00 94.44 201 LEU A CA 1
ATOM 1557 C C . LEU A 1 201 ? -11.900 -7.661 19.076 1.00 94.44 201 LEU A C 1
ATOM 1559 O O . LEU A 1 201 ? -12.438 -7.283 18.033 1.00 94.44 201 LEU A O 1
ATOM 1563 N N . SER A 1 202 ? -12.611 -8.072 20.126 1.00 94.31 202 SER A N 1
ATOM 1564 C CA . SER A 1 202 ? -14.076 -8.023 20.157 1.00 94.31 202 SER A CA 1
ATOM 1565 C C . SER A 1 202 ? -14.586 -6.586 20.069 1.00 94.31 202 SER A C 1
ATOM 1567 O O . SER A 1 202 ? -15.514 -6.328 19.305 1.00 94.31 202 SER A O 1
ATOM 1569 N N . TYR A 1 203 ? -13.942 -5.639 20.754 1.00 95.06 203 TYR A N 1
ATOM 1570 C CA . TYR A 1 203 ? -14.243 -4.218 20.582 1.00 95.06 203 TYR A CA 1
ATOM 1571 C C . TYR A 1 203 ? -13.968 -3.740 19.157 1.00 95.06 203 TYR A C 1
ATOM 1573 O O . TYR A 1 203 ? -14.861 -3.210 18.506 1.00 95.06 203 TYR A O 1
ATOM 1581 N N . LEU A 1 204 ? -12.766 -3.983 18.628 1.00 94.25 204 LEU A N 1
ATOM 1582 C CA . LEU A 1 204 ? -12.393 -3.485 17.298 1.00 94.25 204 LEU A CA 1
ATOM 1583 C C . LEU A 1 204 ? -13.305 -4.028 16.184 1.00 94.25 204 LEU A C 1
ATOM 1585 O O . LEU A 1 204 ? -13.503 -3.378 15.161 1.00 94.25 204 LEU A O 1
ATOM 1589 N N . THR A 1 205 ? -13.886 -5.211 16.381 1.00 93.19 205 THR A N 1
ATOM 1590 C CA . THR A 1 205 ? -14.754 -5.863 15.390 1.00 93.19 205 THR A CA 1
ATOM 1591 C C . THR A 1 205 ? -16.241 -5.590 15.596 1.00 93.19 205 THR A C 1
ATOM 1593 O O . THR A 1 205 ? -16.981 -5.554 14.614 1.00 93.19 205 THR A O 1
ATOM 1596 N N . ARG A 1 206 ? -16.701 -5.405 16.840 1.00 92.75 206 ARG A N 1
ATOM 1597 C CA . ARG A 1 206 ? -18.137 -5.344 17.183 1.00 92.75 206 ARG A CA 1
ATOM 1598 C C . ARG A 1 206 ? -18.560 -4.107 17.977 1.00 92.75 206 ARG A C 1
ATOM 1600 O O . ARG A 1 206 ? -19.753 -3.945 18.202 1.00 92.75 206 ARG A O 1
ATOM 1607 N N . GLY A 1 207 ? -17.624 -3.270 18.413 1.00 93.50 207 GLY A N 1
ATOM 1608 C CA . GLY A 1 207 ? -17.903 -2.091 19.236 1.00 93.50 207 GLY A CA 1
ATOM 1609 C C . GLY A 1 207 ? -18.219 -2.399 20.703 1.00 93.50 207 GLY A C 1
ATOM 1610 O O . GLY A 1 207 ? -18.793 -1.559 21.387 1.00 93.50 207 GLY A O 1
ATOM 1611 N N . ASP A 1 208 ? -17.869 -3.590 21.202 1.00 93.19 208 ASP A N 1
ATOM 1612 C CA . ASP A 1 208 ? -18.111 -4.000 22.592 1.00 93.19 208 ASP A CA 1
ATOM 1613 C C . ASP A 1 208 ? -17.143 -3.294 23.563 1.00 93.19 208 ASP A C 1
ATOM 1615 O O . ASP A 1 208 ? -16.015 -3.740 23.791 1.00 93.19 208 ASP A O 1
ATOM 1619 N N . TYR A 1 209 ? -17.568 -2.147 24.098 1.00 92.44 209 TYR A N 1
ATOM 1620 C CA . TYR A 1 209 ? -16.744 -1.329 24.992 1.00 92.44 209 TYR A CA 1
ATOM 1621 C C . TYR A 1 209 ? -16.511 -1.983 26.365 1.00 92.44 209 TYR A C 1
ATOM 1623 O O . TYR A 1 209 ? -15.467 -1.763 26.983 1.00 92.44 209 TYR A O 1
ATOM 1631 N N . GLU A 1 210 ? -17.433 -2.828 26.840 1.00 96.00 210 GLU A N 1
ATOM 1632 C CA . GLU A 1 210 ? -17.228 -3.575 28.087 1.00 96.00 210 GLU A CA 1
ATOM 1633 C C . GLU A 1 210 ? -16.055 -4.540 27.943 1.00 96.00 210 GLU A C 1
ATOM 1635 O O . GLU A 1 210 ? -15.162 -4.563 28.795 1.00 96.00 210 GLU A O 1
ATOM 1640 N N . ARG A 1 211 ? -15.991 -5.268 26.823 1.00 95.31 211 ARG A N 1
ATOM 1641 C CA . ARG A 1 211 ? -14.827 -6.100 26.505 1.00 95.31 211 ARG A CA 1
ATOM 1642 C C . ARG A 1 211 ? -13.556 -5.273 26.357 1.00 95.31 211 ARG A C 1
ATOM 1644 O O . ARG A 1 211 ? -12.535 -5.661 26.914 1.00 95.31 211 ARG A O 1
ATOM 1651 N N . TYR A 1 212 ? -13.590 -4.111 25.700 1.00 94.88 212 TYR A N 1
ATOM 1652 C CA . TYR A 1 212 ? -12.411 -3.232 25.657 1.00 94.88 212 TYR A CA 1
ATOM 1653 C C . TYR A 1 212 ? -11.889 -2.889 27.061 1.00 94.88 212 TYR A C 1
ATOM 1655 O O . TYR A 1 212 ? -10.683 -2.973 27.312 1.00 94.88 212 TYR A O 1
ATOM 1663 N N . SER A 1 213 ? -12.794 -2.549 27.985 1.00 95.50 213 SER A N 1
ATOM 1664 C CA . SER A 1 213 ? -12.451 -2.247 29.376 1.00 95.50 213 SER A CA 1
ATOM 1665 C C . SER A 1 213 ? -11.821 -3.454 30.078 1.00 95.50 213 SER A C 1
ATOM 1667 O O . SER A 1 213 ? -10.749 -3.328 30.670 1.00 95.50 213 SER A O 1
ATOM 1669 N N . GLN A 1 214 ? -12.420 -4.641 29.935 1.00 95.62 214 GLN A N 1
ATOM 1670 C CA . GLN A 1 214 ? -11.898 -5.887 30.509 1.00 95.62 214 GLN A CA 1
ATOM 1671 C C . GLN A 1 214 ? -10.501 -6.222 29.974 1.00 95.62 214 GLN A C 1
ATOM 1673 O O . GLN A 1 214 ? -9.576 -6.454 30.753 1.00 95.62 214 GLN A O 1
ATOM 1678 N N . GLY A 1 215 ? -10.310 -6.189 28.654 1.00 94.69 215 GLY A N 1
ATOM 1679 C CA . GLY A 1 215 ? -9.009 -6.449 28.040 1.00 94.69 215 GLY A CA 1
ATOM 1680 C C . GLY A 1 215 ? -7.944 -5.440 28.477 1.00 94.69 215 GLY A C 1
ATOM 1681 O O . GLY A 1 215 ? -6.816 -5.826 28.788 1.00 94.69 215 GLY A O 1
ATOM 1682 N N . SER A 1 216 ? -8.316 -4.162 28.597 1.00 93.75 216 SER A N 1
ATOM 1683 C CA . SER A 1 216 ? -7.425 -3.100 29.082 1.00 93.75 216 SER A CA 1
ATOM 1684 C C . SER A 1 216 ? -7.031 -3.265 30.553 1.00 93.75 216 SER A C 1
ATOM 1686 O O . SER A 1 216 ? -5.941 -2.843 30.929 1.00 93.75 216 SER A O 1
ATOM 1688 N N . GLN A 1 217 ? -7.870 -3.901 31.376 1.00 94.25 217 GLN A N 1
ATOM 1689 C CA . GLN A 1 217 ? -7.549 -4.232 32.770 1.00 94.25 217 GLN A CA 1
ATOM 1690 C C . GLN A 1 217 ? -6.663 -5.478 32.886 1.00 94.25 217 GLN A C 1
ATOM 1692 O O . GLN A 1 217 ? -5.771 -5.510 33.726 1.00 94.25 217 GLN A O 1
ATOM 1697 N N . ARG A 1 218 ? -6.847 -6.477 32.013 1.00 94.81 218 ARG A N 1
ATOM 1698 C CA . ARG A 1 218 ? -6.060 -7.724 32.009 1.00 94.81 218 ARG A CA 1
ATOM 1699 C C . ARG A 1 218 ? -4.596 -7.528 31.605 1.00 94.81 218 ARG A C 1
ATOM 1701 O O . ARG A 1 218 ? -3.720 -8.204 32.140 1.00 94.81 218 ARG A O 1
ATOM 1708 N N . LEU A 1 219 ? -4.312 -6.648 30.640 1.00 94.56 219 LEU A N 1
ATOM 1709 C CA . LEU A 1 219 ? -2.944 -6.447 30.133 1.00 94.56 219 LEU A CA 1
ATOM 1710 C C . LEU A 1 219 ? -1.950 -5.975 31.217 1.00 94.56 219 LEU A C 1
ATOM 1712 O O . LEU A 1 219 ? -0.862 -6.553 31.287 1.00 94.56 219 LEU A O 1
ATOM 1716 N N . PRO A 1 220 ? -2.288 -4.996 32.084 1.00 93.19 220 PRO A N 1
ATOM 1717 C CA . PRO A 1 220 ? -1.476 -4.643 33.245 1.00 93.19 220 PRO A CA 1
ATOM 1718 C C . PRO A 1 220 ? -1.172 -5.829 34.164 1.00 93.19 220 PRO A C 1
ATOM 1720 O O . PRO A 1 220 ? -0.010 -6.016 34.504 1.00 93.19 220 PRO A O 1
ATOM 1723 N N . GLU A 1 221 ? -2.160 -6.672 34.489 1.00 92.19 221 GLU A N 1
ATOM 1724 C CA . GLU A 1 221 ? -1.973 -7.822 35.393 1.00 92.19 221 GLU A CA 1
ATOM 1725 C C . GLU A 1 221 ? -0.937 -8.830 34.862 1.00 92.19 221 GLU A C 1
ATOM 1727 O O . GLU A 1 221 ? -0.202 -9.469 35.622 1.00 92.19 221 GLU A O 1
ATOM 1732 N N . VAL A 1 222 ? -0.873 -8.999 33.536 1.00 93.06 222 VAL A N 1
ATOM 1733 C CA . VAL A 1 222 ? 0.145 -9.837 32.884 1.00 93.06 222 VAL A CA 1
ATOM 1734 C C . VAL A 1 222 ? 1.497 -9.129 32.878 1.00 93.06 222 VAL A C 1
ATOM 1736 O O . VAL A 1 222 ? 2.512 -9.759 33.169 1.00 93.06 222 VAL A O 1
ATOM 1739 N N . ALA A 1 223 ? 1.526 -7.829 32.573 1.00 90.44 223 ALA A N 1
ATOM 1740 C CA . ALA A 1 223 ? 2.753 -7.038 32.514 1.00 90.44 223 ALA A CA 1
ATOM 1741 C C . ALA A 1 223 ? 3.472 -6.954 33.876 1.00 90.44 223 ALA A C 1
ATOM 1743 O O . ALA A 1 223 ? 4.699 -7.067 33.927 1.00 90.44 223 ALA A O 1
ATOM 1744 N N . THR A 1 224 ? 2.725 -6.811 34.976 1.00 88.75 224 THR A N 1
ATOM 1745 C CA . THR A 1 224 ? 3.259 -6.753 36.351 1.00 88.75 224 THR A CA 1
ATOM 1746 C C . THR A 1 224 ? 3.542 -8.137 36.942 1.00 88.75 224 THR A C 1
ATOM 1748 O O . THR A 1 224 ? 4.344 -8.262 37.870 1.00 88.75 224 THR A O 1
ATOM 1751 N N . GLY A 1 225 ? 2.967 -9.198 36.365 1.00 82.94 225 GLY A N 1
ATOM 1752 C CA . GLY A 1 225 ? 3.149 -10.579 36.815 1.00 82.94 225 GLY A CA 1
ATOM 1753 C C . GLY A 1 225 ? 2.234 -10.990 37.973 1.00 82.94 225 GLY A C 1
ATOM 1754 O O . GLY A 1 225 ? 2.545 -11.956 38.667 1.00 82.94 225 GLY A O 1
ATOM 1755 N N . GLU A 1 226 ? 1.115 -10.291 38.169 1.00 82.31 226 GLU A N 1
ATOM 1756 C CA . GLU A 1 226 ? 0.101 -10.576 39.199 1.00 82.31 226 GLU A CA 1
ATOM 1757 C C . GLU A 1 226 ? -0.666 -11.889 38.945 1.00 82.31 226 GLU A C 1
ATOM 1759 O O . GLU A 1 226 ? -1.244 -12.470 39.860 1.00 82.31 226 GLU A O 1
ATOM 1764 N N . THR A 1 227 ? -0.637 -12.404 37.712 1.00 76.12 227 THR A N 1
ATOM 1765 C CA . THR A 1 227 ? -1.401 -13.581 37.246 1.00 76.12 227 THR A CA 1
ATOM 1766 C C . THR A 1 227 ? -0.603 -14.889 37.250 1.00 76.12 227 THR A C 1
ATOM 1768 O O . THR A 1 227 ? -0.743 -15.719 36.352 1.00 76.12 227 THR A O 1
ATOM 1771 N N . GLY A 1 228 ? 0.247 -15.069 38.266 1.00 63.81 228 GLY A N 1
ATOM 1772 C CA . GLY A 1 228 ? 1.106 -16.246 38.414 1.00 63.81 228 GLY A CA 1
ATOM 1773 C C . GLY A 1 228 ? 2.329 -16.184 37.495 1.00 63.81 228 GLY A C 1
ATOM 1774 O O . GLY A 1 228 ? 2.193 -16.112 36.277 1.00 63.81 228 GLY A O 1
ATOM 1775 N N . GLY A 1 229 ? 3.526 -16.183 38.103 1.00 66.06 229 GLY A N 1
ATOM 1776 C CA . GLY A 1 229 ? 4.864 -16.227 37.488 1.00 66.06 229 GLY A CA 1
ATOM 1777 C C . GLY A 1 229 ? 4.941 -16.007 35.973 1.00 66.06 229 GLY A C 1
ATOM 1778 O O . GLY A 1 229 ? 5.331 -16.918 35.251 1.00 66.06 229 GLY A O 1
ATOM 1779 N N . ALA A 1 230 ? 4.562 -14.816 35.488 1.00 68.00 230 ALA A N 1
ATOM 1780 C CA . ALA A 1 230 ? 4.516 -14.546 34.053 1.00 68.00 230 ALA A CA 1
ATOM 1781 C C . ALA A 1 230 ? 5.911 -14.642 33.429 1.00 68.00 230 ALA A C 1
ATOM 1783 O O . ALA A 1 230 ? 6.840 -13.999 33.940 1.00 68.00 230 ALA A O 1
ATOM 1784 N N . SER A 1 231 ? 6.039 -15.393 32.325 1.00 83.19 231 SER A N 1
ATOM 1785 C CA . SER A 1 231 ? 7.282 -15.455 31.550 1.00 83.19 231 SER A CA 1
ATOM 1786 C C . SER A 1 231 ? 7.686 -14.058 31.079 1.00 83.19 231 SER A C 1
ATOM 1788 O O . SER A 1 231 ? 6.844 -13.164 30.933 1.00 83.19 231 SER A O 1
ATOM 1790 N N . LEU A 1 232 ? 8.983 -13.857 30.839 1.00 87.25 232 LEU A N 1
ATOM 1791 C CA . LEU A 1 232 ? 9.486 -12.572 30.350 1.00 87.25 232 LEU A CA 1
ATOM 1792 C C . LEU A 1 232 ? 8.797 -12.169 29.039 1.00 87.25 232 LEU A C 1
ATOM 1794 O O . LEU A 1 232 ? 8.415 -11.009 28.900 1.00 87.25 232 LEU A O 1
ATOM 1798 N N . ASP A 1 233 ? 8.523 -13.127 28.150 1.00 90.06 233 ASP A N 1
ATOM 1799 C CA . ASP A 1 233 ? 7.824 -12.863 26.890 1.00 90.06 233 ASP A CA 1
ATOM 1800 C C . ASP A 1 233 ? 6.364 -12.470 27.094 1.00 90.06 233 ASP A C 1
ATOM 1802 O O . ASP A 1 233 ? 5.878 -11.555 26.433 1.00 90.06 233 ASP A O 1
ATOM 1806 N N . ALA A 1 234 ? 5.649 -13.109 28.027 1.00 91.62 234 ALA A N 1
ATOM 1807 C CA . ALA A 1 234 ? 4.272 -12.731 28.337 1.00 91.62 234 ALA A CA 1
ATOM 1808 C C . ALA A 1 234 ? 4.195 -11.288 28.856 1.00 91.62 234 ALA A C 1
ATOM 1810 O O . ALA A 1 234 ? 3.366 -10.509 28.384 1.00 91.62 234 ALA A O 1
ATOM 1811 N N . ARG A 1 235 ? 5.106 -10.903 29.761 1.00 91.62 235 ARG A N 1
ATOM 1812 C CA . ARG A 1 235 ? 5.198 -9.524 30.272 1.00 91.62 235 ARG A CA 1
ATOM 1813 C C . ARG A 1 235 ? 5.567 -8.539 29.168 1.00 91.62 235 ARG A C 1
ATOM 1815 O O . ARG A 1 235 ? 4.969 -7.465 29.066 1.00 91.62 235 ARG A O 1
ATOM 1822 N N . TRP A 1 236 ? 6.541 -8.907 28.338 1.00 92.44 236 TRP A N 1
ATOM 1823 C CA . TRP A 1 236 ? 7.019 -8.093 27.227 1.00 92.44 236 TRP A CA 1
ATOM 1824 C C . TRP A 1 236 ? 5.909 -7.823 26.208 1.00 92.44 236 TRP A C 1
ATOM 1826 O O . TRP A 1 236 ? 5.622 -6.662 25.900 1.00 92.44 236 TRP A O 1
ATOM 1836 N N . VAL A 1 237 ? 5.223 -8.873 25.748 1.00 95.50 237 VAL A N 1
ATOM 1837 C CA . VAL A 1 237 ? 4.089 -8.764 24.825 1.00 95.50 237 VAL A CA 1
ATOM 1838 C C . VAL A 1 237 ? 2.965 -7.948 25.457 1.00 95.50 237 VAL A C 1
ATOM 1840 O O . VAL A 1 237 ? 2.519 -6.980 24.845 1.00 95.50 237 VAL A O 1
ATOM 1843 N N . ALA A 1 238 ? 2.544 -8.264 26.686 1.00 94.75 238 ALA A N 1
ATOM 1844 C CA . ALA A 1 238 ? 1.450 -7.557 27.353 1.00 94.75 238 ALA A CA 1
ATOM 1845 C C . ALA A 1 238 ? 1.724 -6.052 27.502 1.00 94.75 238 ALA A C 1
ATOM 1847 O O . ALA A 1 238 ? 0.849 -5.237 27.219 1.00 94.75 238 ALA A O 1
ATOM 1848 N N . THR A 1 239 ? 2.955 -5.669 27.853 1.00 92.38 239 THR A N 1
ATOM 1849 C CA . THR A 1 239 ? 3.369 -4.258 27.956 1.00 92.38 239 THR A CA 1
ATOM 1850 C C . THR A 1 239 ? 3.251 -3.532 26.616 1.00 92.38 239 THR A C 1
ATOM 1852 O O . THR A 1 239 ? 2.789 -2.388 26.539 1.00 92.38 239 THR A O 1
ATOM 1855 N N . HIS A 1 240 ? 3.659 -4.188 25.531 1.00 94.00 240 HIS A N 1
ATOM 1856 C CA . HIS A 1 240 ? 3.537 -3.639 24.187 1.00 94.00 240 HIS A CA 1
ATOM 1857 C C . HIS A 1 240 ? 2.082 -3.521 23.734 1.00 94.00 240 HIS A C 1
ATOM 1859 O O . HIS A 1 240 ? 1.700 -2.480 23.192 1.00 94.00 240 HIS A O 1
ATOM 1865 N N . LEU A 1 241 ? 1.278 -4.556 23.980 1.00 94.44 241 LEU A N 1
ATOM 1866 C CA . LEU A 1 241 ? -0.140 -4.555 23.647 1.00 94.44 241 LEU A CA 1
ATOM 1867 C C . LEU A 1 241 ? -0.903 -3.504 24.446 1.00 94.44 241 LEU A C 1
ATOM 1869 O O . LEU A 1 241 ? -1.737 -2.831 23.862 1.00 94.44 241 LEU A O 1
ATOM 1873 N N . LEU A 1 242 ? -0.574 -3.287 25.722 1.00 91.00 242 LEU A N 1
ATOM 1874 C CA . LEU A 1 242 ? -1.212 -2.263 26.554 1.00 91.00 242 LEU A CA 1
ATOM 1875 C C . LEU A 1 242 ? -1.066 -0.875 25.930 1.00 91.00 242 LEU A C 1
ATOM 1877 O O . LEU A 1 242 ? -2.041 -0.150 25.764 1.00 91.00 242 LEU A O 1
ATOM 1881 N N . ASN A 1 243 ? 0.154 -0.530 25.518 1.00 87.00 243 ASN A N 1
ATOM 1882 C CA . ASN A 1 243 ? 0.422 0.753 24.874 1.00 87.00 243 ASN A CA 1
ATOM 1883 C C . ASN A 1 243 ? -0.254 0.876 23.502 1.00 87.00 243 ASN A C 1
ATOM 1885 O O . ASN A 1 243 ? -0.674 1.965 23.116 1.00 87.00 243 ASN A O 1
ATOM 1889 N N . PHE A 1 244 ? -0.315 -0.215 22.736 1.00 90.62 244 PHE A N 1
ATOM 1890 C CA . PHE A 1 244 ? -0.856 -0.183 21.381 1.00 90.62 244 PHE A CA 1
ATOM 1891 C C . PHE A 1 244 ? -2.384 -0.329 21.333 1.00 90.62 244 PHE A C 1
ATOM 1893 O O . PHE A 1 244 ? -2.997 0.200 20.414 1.00 90.62 244 PHE A O 1
ATOM 1900 N N . ALA A 1 245 ? -3.018 -0.959 22.323 1.00 92.00 245 ALA A N 1
ATOM 1901 C CA . ALA A 1 245 ? -4.469 -1.114 22.408 1.00 92.00 245 ALA A CA 1
ATOM 1902 C C . ALA A 1 245 ? -5.184 0.242 22.375 1.00 92.00 245 ALA A C 1
ATOM 1904 O O . ALA A 1 245 ? -6.122 0.415 21.605 1.00 92.00 245 ALA A O 1
ATOM 1905 N N . THR A 1 246 ? -4.672 1.231 23.113 1.00 90.06 246 THR A N 1
ATOM 1906 C CA . THR A 1 246 ? -5.188 2.608 23.087 1.00 90.06 246 THR A CA 1
ATOM 1907 C C . THR A 1 246 ? -5.006 3.271 21.720 1.00 90.06 246 THR A C 1
ATOM 1909 O O . THR A 1 246 ? -5.882 3.989 21.255 1.00 90.06 246 THR A O 1
ATOM 1912 N N . ILE A 1 247 ? -3.885 3.014 21.036 1.00 89.56 247 ILE A N 1
ATOM 1913 C CA . ILE A 1 247 ? -3.637 3.543 19.684 1.00 89.56 247 ILE A CA 1
ATOM 1914 C C . ILE A 1 247 ? -4.598 2.907 18.672 1.00 89.56 247 ILE A C 1
ATOM 1916 O O . ILE A 1 247 ? -5.071 3.602 17.773 1.00 89.56 247 ILE A O 1
ATOM 1920 N N . ALA A 1 248 ? -4.862 1.605 18.808 1.00 92.06 248 ALA A N 1
ATOM 1921 C CA . ALA A 1 248 ? -5.784 0.868 17.956 1.00 92.06 248 ALA A CA 1
ATOM 1922 C C . ALA A 1 248 ? -7.232 1.336 18.165 1.00 92.06 248 ALA A C 1
ATOM 1924 O O . ALA A 1 248 ? -7.934 1.565 17.182 1.00 92.06 248 ALA A O 1
ATOM 1925 N N . GLU A 1 249 ? -7.635 1.538 19.424 1.00 94.06 249 GLU A N 1
ATOM 1926 C CA . GLU A 1 249 ? -8.923 2.110 19.830 1.00 94.06 249 GLU A CA 1
ATOM 1927 C C . GLU A 1 249 ? -9.114 3.507 19.227 1.00 94.06 249 GLU A C 1
ATOM 1929 O O . GLU A 1 249 ? -10.091 3.720 18.519 1.00 94.06 249 GLU A O 1
ATOM 1934 N N . ALA A 1 250 ? -8.136 4.406 19.376 1.00 92.44 250 ALA A N 1
ATOM 1935 C CA . ALA A 1 250 ? -8.211 5.770 18.849 1.00 92.44 250 ALA A CA 1
ATOM 1936 C C . ALA A 1 250 ? -8.339 5.843 17.314 1.00 92.44 250 ALA A C 1
ATOM 1938 O O . ALA A 1 250 ? -8.808 6.840 16.775 1.00 92.44 250 ALA A O 1
ATOM 1939 N N . GLY A 1 251 ? -7.890 4.810 16.595 1.00 93.19 251 GLY A N 1
ATOM 1940 C CA . GLY A 1 251 ? -8.068 4.686 15.146 1.00 93.19 251 GLY A CA 1
ATOM 1941 C C . GLY A 1 251 ? -9.286 3.856 14.731 1.00 93.19 251 GLY A C 1
ATOM 1942 O O . GLY A 1 251 ? -9.483 3.642 13.539 1.00 93.19 251 GLY A O 1
ATOM 1943 N N . SER A 1 252 ? -10.066 3.323 15.669 1.00 95.12 252 SER A N 1
ATOM 1944 C CA . SER A 1 252 ? -11.191 2.430 15.384 1.00 95.12 252 SER A CA 1
ATOM 1945 C C . SER A 1 252 ? -12.377 3.192 14.777 1.00 95.12 252 SER A C 1
ATOM 1947 O O . SER A 1 252 ? -12.717 4.263 15.278 1.00 95.12 252 SER A O 1
ATOM 1949 N N . PRO A 1 253 ? -13.109 2.633 13.791 1.00 95.00 253 PRO A N 1
ATOM 1950 C CA . PRO A 1 253 ? -14.400 3.190 13.362 1.00 95.00 253 PRO A CA 1
ATOM 1951 C C . PRO A 1 253 ? -15.445 3.266 14.492 1.00 95.00 253 PRO A C 1
ATOM 1953 O O . PRO A 1 253 ? -16.436 3.991 14.388 1.00 95.00 253 PRO A O 1
ATOM 1956 N N . TRP A 1 254 ? -15.248 2.510 15.575 1.00 95.38 254 TRP A N 1
ATOM 1957 C CA . TRP A 1 254 ? -16.088 2.563 16.773 1.00 95.38 254 TRP A CA 1
ATOM 1958 C C . TRP A 1 254 ? -15.807 3.779 17.655 1.00 95.38 254 TRP A C 1
ATOM 1960 O O . TRP A 1 254 ? -16.673 4.163 18.437 1.00 95.38 254 TRP A O 1
ATOM 1970 N N . ASN A 1 255 ? -14.646 4.416 17.496 1.00 94.25 255 ASN A N 1
ATOM 1971 C CA . ASN A 1 255 ? -14.293 5.596 18.261 1.00 94.25 255 ASN A CA 1
ATOM 1972 C C . ASN A 1 255 ? -15.112 6.818 17.777 1.00 94.25 255 ASN A C 1
ATOM 1974 O O . ASN A 1 255 ? -15.190 7.073 16.566 1.00 94.25 255 ASN A O 1
ATOM 1978 N N . PRO A 1 256 ? -15.734 7.585 18.693 1.00 92.12 256 PRO A N 1
ATOM 1979 C CA . PRO A 1 256 ? -16.585 8.725 18.347 1.00 92.12 256 PRO A CA 1
ATOM 1980 C C . PRO A 1 256 ? -15.825 9.915 17.743 1.00 92.12 256 PRO A C 1
ATOM 1982 O O . PRO A 1 256 ? -16.445 10.753 17.097 1.00 92.12 256 PRO A O 1
ATOM 1985 N N . SER A 1 257 ? -14.504 10.000 17.917 1.00 91.56 257 SER A N 1
ATOM 1986 C CA . SER A 1 257 ? -13.671 11.023 17.271 1.00 91.56 257 SER A CA 1
ATOM 1987 C C . SER A 1 257 ? -13.408 10.723 15.793 1.00 91.56 257 SER A C 1
ATOM 1989 O O . SER A 1 257 ? -13.112 11.640 15.038 1.00 91.56 257 SER A O 1
ATOM 1991 N N . ILE A 1 258 ? -13.512 9.457 15.371 1.00 93.81 258 ILE A N 1
ATOM 1992 C CA . ILE A 1 258 ? -13.307 9.039 13.974 1.00 93.81 258 ILE A CA 1
ATOM 1993 C C . ILE A 1 258 ? -14.598 9.150 13.174 1.00 93.81 258 ILE A C 1
ATOM 1995 O O . ILE A 1 258 ? -14.639 9.754 12.105 1.00 93.81 258 ILE A O 1
ATOM 1999 N N . LEU A 1 259 ? -15.655 8.531 13.691 1.00 92.69 259 LEU A N 1
ATOM 2000 C CA . LEU A 1 259 ? -17.004 8.680 13.171 1.00 92.69 259 LEU A CA 1
ATOM 2001 C C . LEU A 1 259 ? -17.826 9.357 14.269 1.00 92.69 259 LEU A C 1
ATOM 2003 O O . LEU A 1 259 ? -18.009 8.731 15.321 1.00 92.69 259 LEU A O 1
ATOM 2007 N N . PRO A 1 260 ? -18.305 10.594 14.046 1.00 89.50 260 PRO A N 1
ATOM 2008 C CA . PRO A 1 260 ? -19.095 11.344 15.017 1.00 89.50 260 PRO A CA 1
ATOM 2009 C C . PRO A 1 260 ? -20.308 10.572 15.575 1.00 89.50 260 PRO A C 1
ATOM 2011 O O . PRO A 1 260 ? -20.805 9.651 14.918 1.00 89.50 260 PRO A O 1
ATOM 2014 N N . PRO A 1 261 ? -20.794 10.885 16.792 1.00 88.81 261 PRO A N 1
ATOM 2015 C CA . PRO A 1 261 ? -21.891 10.146 17.432 1.00 88.81 261 PRO A CA 1
ATOM 2016 C C . PRO A 1 261 ? -23.217 10.129 16.655 1.00 88.81 261 PRO A C 1
ATOM 2018 O O . PRO A 1 261 ? -23.992 9.190 16.808 1.00 88.81 261 PRO A O 1
ATOM 2021 N N . ASP A 1 262 ? -23.470 11.138 15.822 1.00 88.12 262 ASP A N 1
ATOM 2022 C CA . ASP A 1 262 ? -24.624 11.243 14.920 1.00 88.12 262 ASP A CA 1
ATOM 2023 C C . ASP A 1 262 ? -24.541 10.287 13.718 1.00 88.12 262 ASP A C 1
ATOM 2025 O O . ASP A 1 262 ? -25.557 9.988 13.091 1.00 88.12 262 ASP A O 1
ATOM 2029 N N . VAL A 1 263 ? -23.356 9.744 13.415 1.00 90.19 263 VAL A N 1
ATOM 2030 C CA . VAL A 1 263 ? -23.192 8.708 12.393 1.00 90.19 263 VAL A CA 1
ATOM 2031 C C . VAL A 1 263 ? -23.776 7.377 12.900 1.00 90.19 263 VAL A C 1
ATOM 2033 O O . VAL A 1 263 ? -23.300 6.844 13.913 1.00 90.19 263 VAL A O 1
ATOM 2036 N N . PRO A 1 264 ? -24.746 6.769 12.181 1.00 92.06 264 PRO A N 1
ATOM 2037 C CA . PRO A 1 264 ? -25.390 5.531 12.611 1.00 92.06 264 PRO A CA 1
ATOM 2038 C C . PRO A 1 264 ? -24.426 4.354 12.815 1.00 92.06 264 PRO A C 1
ATOM 2040 O O . PRO A 1 264 ? -23.450 4.175 12.083 1.00 92.06 264 PRO A O 1
ATOM 2043 N N . ILE A 1 265 ? -24.764 3.464 13.755 1.00 92.69 265 ILE A N 1
ATOM 2044 C CA . ILE A 1 265 ? -23.992 2.243 14.060 1.00 92.69 265 ILE A CA 1
ATOM 2045 C C . ILE A 1 265 ? -23.782 1.365 12.814 1.00 92.69 265 ILE A C 1
ATOM 2047 O O . ILE A 1 265 ? -22.714 0.770 12.660 1.00 92.69 265 ILE A O 1
ATOM 2051 N N . ALA A 1 266 ? -24.756 1.322 11.899 1.00 92.44 266 ALA A N 1
ATOM 2052 C CA . ALA A 1 266 ? -24.657 0.564 10.650 1.00 92.44 266 ALA A CA 1
ATOM 2053 C C . ALA A 1 266 ? -23.447 0.986 9.793 1.00 92.44 266 ALA A C 1
ATOM 2055 O O . ALA A 1 266 ? -22.812 0.137 9.171 1.00 92.44 266 ALA A O 1
ATOM 2056 N N . VAL A 1 267 ? -23.059 2.269 9.815 1.00 94.12 267 VAL A N 1
ATOM 2057 C CA . VAL A 1 267 ? -21.851 2.763 9.129 1.00 94.12 267 VAL A CA 1
ATOM 2058 C C . VAL A 1 267 ? -20.600 2.164 9.766 1.00 94.12 267 VAL A C 1
ATOM 2060 O O . VAL A 1 267 ? -19.727 1.656 9.066 1.00 94.12 267 VAL A O 1
ATOM 2063 N N . ARG A 1 268 ? -20.524 2.140 11.101 1.00 95.06 268 ARG A N 1
ATOM 2064 C CA . ARG A 1 268 ? -19.392 1.547 11.837 1.00 95.06 268 ARG A CA 1
ATOM 2065 C C . ARG A 1 268 ? -19.262 0.054 11.521 1.00 95.06 268 ARG A C 1
ATOM 2067 O O . ARG A 1 268 ? -18.170 -0.423 11.211 1.00 95.06 268 ARG A O 1
ATOM 2074 N N . GLN A 1 269 ? -20.387 -0.662 11.495 1.00 92.56 269 GLN A N 1
ATOM 2075 C CA . GLN A 1 269 ? -20.456 -2.073 11.095 1.00 92.56 269 GLN A CA 1
ATOM 2076 C C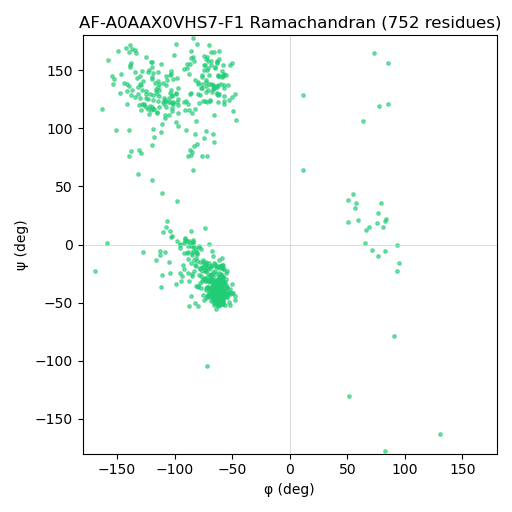 . GLN A 1 269 ? -20.034 -2.288 9.637 1.00 92.56 269 GLN A C 1
ATOM 2078 O O . GLN A 1 269 ? -19.311 -3.246 9.352 1.00 92.56 269 GLN A O 1
ATOM 2083 N N . ALA A 1 270 ? -20.417 -1.383 8.728 1.00 92.44 270 ALA A N 1
ATOM 2084 C CA . ALA A 1 270 ? -20.016 -1.438 7.325 1.00 92.44 270 ALA A CA 1
ATOM 2085 C C . ALA A 1 270 ? -18.493 -1.500 7.164 1.00 92.44 270 ALA A C 1
ATOM 2087 O O . ALA A 1 270 ? -17.985 -2.247 6.321 1.00 92.44 270 ALA A O 1
ATOM 2088 N N . PHE A 1 271 ? -17.751 -0.793 8.019 1.00 93.56 271 PHE A N 1
ATOM 2089 C CA . PHE A 1 271 ? -16.289 -0.803 8.018 1.00 93.56 271 PHE A CA 1
ATOM 2090 C C . PHE A 1 271 ? -15.678 -1.950 8.830 1.00 93.56 271 PHE A C 1
ATOM 2092 O O . PHE A 1 271 ? -14.782 -2.630 8.322 1.00 93.56 271 PHE A O 1
ATOM 2099 N N . ALA A 1 272 ? -16.186 -2.222 10.033 1.00 91.44 272 ALA A N 1
ATOM 2100 C CA . ALA A 1 272 ? -15.628 -3.240 10.925 1.00 91.44 272 ALA A CA 1
ATOM 2101 C C . ALA A 1 272 ? -15.867 -4.688 10.447 1.00 91.44 272 ALA A C 1
ATOM 2103 O O . ALA A 1 272 ? -15.042 -5.562 10.707 1.00 91.44 272 ALA A O 1
ATOM 2104 N N . VAL A 1 273 ? -16.971 -4.946 9.733 1.00 84.94 273 VAL A N 1
ATOM 2105 C CA . VAL A 1 273 ? -17.374 -6.293 9.271 1.00 84.94 273 VAL A CA 1
ATOM 2106 C C . VAL A 1 273 ? -17.262 -6.457 7.753 1.00 84.94 273 VAL A C 1
ATOM 2108 O O . VAL A 1 273 ? -17.083 -7.575 7.266 1.00 84.94 273 VAL A O 1
ATOM 2111 N N . GLY A 1 274 ? -17.367 -5.364 6.990 1.00 79.00 274 GLY A N 1
ATOM 2112 C CA . GLY A 1 274 ? -17.245 -5.406 5.530 1.00 79.00 274 GLY A CA 1
ATOM 2113 C C . GLY A 1 274 ? -15.876 -5.914 5.063 1.00 79.00 274 GLY A C 1
ATOM 2114 O O . GLY A 1 274 ? -14.931 -6.002 5.839 1.00 79.00 274 GLY A O 1
ATOM 2115 N N . SER A 1 275 ? -15.755 -6.248 3.777 1.00 77.88 275 SER A N 1
ATOM 2116 C CA . SER A 1 275 ? -14.520 -6.802 3.206 1.00 77.88 275 SER A CA 1
ATOM 2117 C C . SER A 1 275 ? -13.764 -5.745 2.390 1.00 77.88 275 SER A C 1
ATOM 2119 O O . SER A 1 275 ? -14.336 -5.241 1.423 1.00 77.88 275 SER A O 1
ATOM 2121 N N . PRO A 1 276 ? -12.488 -5.437 2.702 1.00 83.12 276 PRO A N 1
ATOM 2122 C CA . PRO A 1 276 ? -11.716 -5.905 3.862 1.00 83.12 276 PRO A CA 1
ATOM 2123 C C . PRO A 1 276 ? -12.152 -5.222 5.171 1.00 83.12 276 PRO A C 1
ATOM 2125 O O . PRO A 1 276 ? -12.577 -4.068 5.156 1.00 83.12 276 PRO A O 1
ATOM 2128 N N . ALA A 1 277 ? -12.023 -5.902 6.310 1.00 88.94 277 ALA A N 1
ATOM 2129 C CA . ALA A 1 277 ? -12.383 -5.320 7.605 1.00 88.94 277 ALA A CA 1
ATOM 2130 C C . ALA A 1 277 ? -11.417 -4.188 7.983 1.00 88.94 277 ALA A C 1
ATOM 2132 O O . ALA A 1 277 ? -10.205 -4.308 7.799 1.00 88.94 277 ALA A O 1
ATOM 2133 N N . VAL A 1 278 ? -11.951 -3.095 8.527 1.00 91.81 278 VAL A N 1
ATOM 2134 C CA . VAL A 1 278 ? -11.174 -1.946 9.005 1.00 91.81 278 VAL A CA 1
ATOM 2135 C C . VAL A 1 278 ? -11.292 -1.902 10.520 1.00 91.81 278 VAL A C 1
ATOM 2137 O O . VAL A 1 278 ? -12.282 -1.417 11.058 1.00 91.81 278 VAL A O 1
ATOM 2140 N N . LEU A 1 279 ? -10.291 -2.456 11.202 1.00 92.12 279 LEU A N 1
ATOM 2141 C CA . LEU A 1 279 ? -10.262 -2.511 12.669 1.00 92.12 279 LEU A CA 1
ATOM 2142 C C . LEU A 1 279 ? -9.636 -1.260 13.284 1.00 92.12 279 LEU A C 1
ATOM 2144 O O . LEU A 1 279 ? -10.000 -0.852 14.379 1.00 92.12 279 LEU A O 1
ATOM 2148 N N . THR A 1 280 ? -8.681 -0.658 12.581 1.00 92.31 280 THR A N 1
ATOM 2149 C CA . THR A 1 280 ? -8.050 0.595 12.980 1.00 92.31 280 THR A CA 1
ATOM 2150 C C . THR A 1 280 ? -7.508 1.310 11.748 1.00 92.31 280 THR A C 1
ATOM 2152 O O . THR A 1 280 ? -7.064 0.669 10.790 1.00 92.31 280 THR A O 1
ATOM 2155 N N . LEU A 1 281 ? -7.571 2.635 11.767 1.00 92.06 281 LEU A N 1
ATOM 2156 C CA . LEU A 1 281 ? -7.109 3.509 10.704 1.00 92.06 281 LEU A CA 1
ATOM 2157 C C . LEU A 1 281 ? -5.633 3.856 10.857 1.00 92.06 281 LEU A C 1
ATOM 2159 O O . LEU A 1 281 ? -5.105 4.027 11.966 1.00 92.06 281 LEU A O 1
ATOM 2163 N N . TRP A 1 282 ? -4.981 4.022 9.709 1.00 88.75 282 TRP A N 1
ATOM 2164 C CA . TRP A 1 282 ? -3.626 4.553 9.666 1.00 88.75 282 TRP A CA 1
ATOM 2165 C C . TRP A 1 282 ? -3.611 5.996 10.153 1.00 88.75 282 TRP A C 1
ATOM 2167 O O . TRP A 1 282 ? -4.591 6.723 10.011 1.00 88.75 282 TRP A O 1
ATOM 2177 N N . GLU A 1 283 ? -2.479 6.412 10.704 1.00 85.31 283 GLU A N 1
ATOM 2178 C CA . GLU A 1 283 ? -2.296 7.746 11.281 1.00 85.31 283 GLU A CA 1
ATOM 2179 C C . GLU A 1 283 ? -2.797 8.889 10.374 1.00 85.31 283 GLU A C 1
ATOM 2181 O O . GLU A 1 283 ? -3.637 9.643 10.841 1.00 85.31 283 GLU A O 1
ATOM 2186 N N . PRO A 1 284 ? -2.490 8.964 9.061 1.00 85.50 284 PRO A N 1
ATOM 2187 C CA . PRO A 1 284 ? -2.987 10.072 8.232 1.00 85.50 284 PRO A CA 1
ATOM 2188 C C . PRO A 1 284 ? -4.497 10.055 8.014 1.00 85.50 284 PRO A C 1
ATOM 2190 O O . PRO A 1 284 ? -5.105 11.095 7.796 1.00 85.50 284 PRO A O 1
ATOM 2193 N N . GLN A 1 285 ? -5.101 8.865 8.017 1.00 90.69 285 GLN A N 1
ATOM 2194 C CA . GLN A 1 285 ? -6.549 8.709 7.879 1.00 90.69 285 GLN A CA 1
ATOM 2195 C C . GLN A 1 285 ? -7.242 9.142 9.169 1.00 90.69 285 GLN A C 1
ATOM 2197 O O . GLN A 1 285 ? -8.287 9.782 9.124 1.00 90.69 285 GLN A O 1
ATOM 2202 N N . ARG A 1 286 ? -6.638 8.806 10.312 1.00 90.62 286 ARG A N 1
ATOM 2203 C CA . ARG A 1 286 ? -7.081 9.231 11.636 1.00 90.62 286 ARG A CA 1
ATOM 2204 C C . ARG A 1 286 ? -6.979 10.741 11.776 1.00 90.62 286 ARG A C 1
ATOM 2206 O O . ARG A 1 286 ? -8.003 11.361 12.004 1.00 90.62 286 ARG A O 1
ATOM 2213 N N . ASP A 1 287 ? -5.797 11.307 11.543 1.00 88.62 287 ASP A N 1
ATOM 2214 C CA . ASP A 1 287 ? -5.529 12.745 11.645 1.00 88.62 287 ASP A CA 1
ATOM 2215 C C . ASP A 1 287 ? -6.483 13.560 10.765 1.00 88.62 287 ASP A C 1
ATOM 2217 O O . ASP A 1 287 ? -6.931 14.634 11.154 1.00 88.62 287 ASP A O 1
ATOM 2221 N N . LEU A 1 288 ? -6.822 13.033 9.584 1.00 89.44 288 LEU A N 1
ATOM 2222 C CA . LEU A 1 288 ? -7.831 13.608 8.699 1.00 89.44 288 LEU A CA 1
ATOM 2223 C C . LEU A 1 288 ? -9.237 13.568 9.302 1.00 89.44 288 LEU A C 1
ATOM 2225 O O . LEU A 1 288 ? -9.918 14.587 9.335 1.00 89.44 288 LEU A O 1
ATOM 2229 N N . LEU A 1 289 ? -9.698 12.407 9.766 1.00 91.50 289 LEU A N 1
ATOM 2230 C CA . LEU A 1 289 ? -11.072 12.257 10.253 1.00 91.50 289 LEU A CA 1
ATOM 2231 C C . LEU A 1 289 ? -11.312 12.926 11.614 1.00 91.50 289 LEU A C 1
ATOM 2233 O O . LEU A 1 289 ? -12.428 13.381 11.867 1.00 91.50 289 LEU A O 1
ATOM 2237 N N . THR A 1 290 ? -10.271 13.026 12.446 1.00 90.75 290 THR A N 1
ATOM 2238 C CA . THR A 1 290 ? -10.297 13.717 13.744 1.00 90.75 290 THR A CA 1
ATOM 2239 C C . THR A 1 290 ? -9.967 15.207 13.644 1.00 90.75 290 THR A C 1
ATOM 2241 O O . THR A 1 290 ? -9.913 15.875 14.674 1.00 90.75 290 THR A O 1
ATOM 2244 N N . GLY A 1 291 ? -9.670 15.724 12.448 1.00 87.62 291 GLY A N 1
ATOM 2245 C CA . GLY A 1 291 ? -9.382 17.143 12.243 1.00 87.62 291 GLY A CA 1
ATOM 2246 C C . GLY A 1 291 ? -10.585 18.030 12.576 1.00 87.62 291 GLY A C 1
ATOM 2247 O O . GLY A 1 291 ? -11.730 17.584 12.519 1.00 87.62 291 GLY A O 1
ATOM 2248 N N . GLU A 1 292 ? -10.329 19.296 12.909 1.00 86.31 292 GLU A N 1
ATOM 2249 C CA . GLU A 1 292 ? -11.372 20.304 13.128 1.00 86.31 292 GLU A CA 1
ATOM 2250 C C . GLU A 1 292 ? -11.368 21.328 11.973 1.00 86.31 292 GLU A C 1
ATOM 2252 O O . GLU A 1 292 ? -10.340 21.975 11.755 1.00 86.31 292 GLU A O 1
ATOM 2257 N N . PRO A 1 293 ? -12.484 21.501 11.230 1.00 87.94 293 PRO A N 1
ATOM 2258 C CA . PRO A 1 293 ? -13.743 20.751 11.326 1.00 87.94 293 PRO A CA 1
ATOM 2259 C C . PRO A 1 293 ? -13.618 19.311 10.795 1.00 87.94 293 PRO A C 1
ATOM 2261 O O . PRO A 1 293 ? -12.860 19.049 9.861 1.00 87.94 293 PRO A O 1
ATOM 2264 N N . SER A 1 294 ? -14.411 18.381 11.350 1.00 89.50 294 SER A N 1
ATOM 2265 C CA . SER A 1 294 ? -14.408 16.986 10.886 1.00 89.50 294 SER A CA 1
ATOM 2266 C C . SER A 1 294 ? -14.885 16.902 9.432 1.00 89.50 294 SER A C 1
ATOM 2268 O O . SER A 1 294 ? -15.925 17.482 9.107 1.00 89.50 294 SER A O 1
ATOM 2270 N N . PRO A 1 295 ? -14.229 16.109 8.563 1.00 92.06 295 PRO A N 1
ATOM 2271 C CA . PRO A 1 295 ? -14.707 15.850 7.205 1.00 92.06 295 PRO A CA 1
ATOM 2272 C C . PRO A 1 295 ? -16.112 15.230 7.144 1.00 92.06 295 PRO A C 1
ATOM 2274 O O . PRO A 1 295 ? -16.773 15.302 6.109 1.00 92.06 295 PRO A O 1
ATOM 2277 N N . CYS A 1 296 ? -16.582 14.603 8.226 1.00 90.06 296 CYS A N 1
ATOM 2278 C CA . CYS A 1 296 ? -17.940 14.066 8.323 1.00 90.06 296 CYS A CA 1
ATOM 2279 C C . CYS A 1 296 ? -18.993 15.154 8.591 1.00 90.06 296 CYS A C 1
ATOM 2281 O O . CYS A 1 296 ? -20.175 14.894 8.395 1.00 90.06 296 CYS A O 1
ATOM 2283 N N . SER A 1 297 ? -18.583 16.356 9.011 1.00 88.81 297 SER A N 1
ATOM 2284 C CA . SER A 1 297 ? -19.505 17.448 9.323 1.00 88.81 297 SER A CA 1
ATOM 2285 C C . SER A 1 297 ? -20.288 17.887 8.077 1.00 88.81 297 SER A C 1
ATOM 2287 O O . SER A 1 297 ? -19.682 18.096 7.017 1.00 88.81 297 SER A O 1
ATOM 2289 N N . PRO A 1 298 ? -21.613 18.102 8.187 1.00 85.38 298 PRO A N 1
ATOM 2290 C CA . PRO A 1 298 ? -22.423 18.642 7.095 1.00 85.38 298 PRO A CA 1
ATOM 2291 C C . PRO A 1 298 ? -22.030 20.081 6.714 1.00 85.38 298 PRO A C 1
ATOM 2293 O O . PRO A 1 298 ? -22.357 20.538 5.619 1.00 85.38 298 PRO A O 1
ATOM 2296 N N . GLU A 1 299 ? -21.298 20.791 7.579 1.00 88.25 299 GLU A N 1
ATOM 2297 C CA . GLU A 1 299 ? -20.752 22.122 7.284 1.00 88.25 299 GLU A CA 1
ATOM 2298 C C . GLU A 1 299 ? -19.627 22.066 6.238 1.00 88.25 299 GLU A C 1
ATOM 2300 O O . GLU A 1 299 ? -19.432 23.016 5.477 1.00 88.25 299 GLU A O 1
ATOM 2305 N N . VAL A 1 300 ? -18.921 20.932 6.135 1.00 91.88 300 VAL A N 1
ATOM 2306 C CA . VAL A 1 300 ? -17.850 20.731 5.153 1.00 91.88 300 VAL A CA 1
ATOM 2307 C C . VAL A 1 300 ? -18.460 20.379 3.795 1.00 91.88 300 VAL A C 1
ATOM 2309 O O . VAL A 1 300 ? -18.623 19.209 3.423 1.00 91.88 300 VAL A O 1
ATOM 2312 N N . LYS A 1 301 ? -18.796 21.422 3.030 1.00 94.62 301 LYS A N 1
ATOM 2313 C CA . LYS A 1 301 ? -19.377 21.311 1.682 1.00 94.62 301 LYS A CA 1
ATOM 2314 C C . LYS A 1 301 ? -18.341 21.143 0.574 1.00 94.62 301 LYS A C 1
ATOM 2316 O O . LYS A 1 301 ? -18.661 20.593 -0.480 1.00 94.62 301 LYS A O 1
ATOM 2321 N N . ARG A 1 302 ? -17.118 21.634 0.767 1.00 96.19 302 ARG A N 1
ATOM 2322 C CA . ARG A 1 302 ? -16.025 21.555 -0.212 1.00 96.19 302 ARG A CA 1
ATOM 2323 C C . ARG A 1 302 ? -14.793 20.986 0.461 1.00 96.19 302 ARG A C 1
ATOM 2325 O O . ARG A 1 302 ? -14.444 21.418 1.557 1.00 96.19 302 ARG A O 1
ATOM 2332 N N . MET A 1 303 ? -14.157 20.017 -0.184 1.00 95.38 303 MET A N 1
ATOM 2333 C CA . MET A 1 303 ? -12.979 19.360 0.365 1.00 95.38 303 MET A CA 1
ATOM 2334 C C . MET A 1 303 ? -11.977 19.000 -0.727 1.00 95.38 303 MET A C 1
ATOM 2336 O O . MET A 1 303 ? -12.357 18.494 -1.783 1.00 95.38 303 MET A O 1
ATOM 2340 N N . VAL A 1 304 ? -10.693 19.205 -0.440 1.00 94.69 304 VAL A N 1
ATOM 2341 C CA . VAL A 1 304 ? -9.575 18.782 -1.286 1.00 94.69 304 VAL A CA 1
ATOM 2342 C C . VAL A 1 304 ? -8.600 17.952 -0.457 1.00 94.69 304 VAL A C 1
ATOM 2344 O O . VAL A 1 304 ? -8.037 18.437 0.525 1.00 94.69 304 VAL A O 1
ATOM 2347 N N . LEU A 1 305 ? -8.383 16.701 -0.865 1.00 91.69 305 LEU A N 1
ATOM 2348 C CA . LEU A 1 305 ? -7.470 15.769 -0.210 1.00 91.69 305 LEU A CA 1
ATOM 2349 C C . LEU A 1 305 ? -6.339 15.362 -1.155 1.00 91.69 305 LEU A C 1
ATOM 2351 O O . LEU A 1 305 ? -6.569 14.681 -2.156 1.00 91.69 305 LEU A O 1
ATOM 2355 N N . SER A 1 306 ? -5.108 15.721 -0.793 1.00 89.44 306 SER A N 1
ATOM 2356 C CA . SER A 1 306 ? -3.896 15.289 -1.493 1.00 89.44 306 SER A CA 1
ATOM 2357 C C . SER A 1 306 ? -3.108 14.324 -0.617 1.00 89.44 306 SER A C 1
ATOM 2359 O O . SER A 1 306 ? -2.467 14.711 0.360 1.00 89.44 306 SER A O 1
ATOM 2361 N N . VAL A 1 307 ? -3.194 13.037 -0.939 1.00 85.50 307 VAL A N 1
ATOM 2362 C CA . VAL A 1 307 ? -2.499 11.968 -0.215 1.00 85.50 307 VAL A CA 1
ATOM 2363 C C . VAL A 1 307 ? -1.970 10.979 -1.250 1.00 85.50 307 VAL A C 1
ATOM 2365 O O . VAL A 1 307 ? -2.722 10.599 -2.137 1.00 85.50 307 VAL A O 1
ATOM 2368 N N . PRO A 1 308 ? -0.737 10.472 -1.158 1.00 79.56 308 PRO A N 1
ATOM 2369 C CA . PRO A 1 308 ? -0.181 9.485 -2.085 1.00 79.56 308 PRO A CA 1
ATOM 2370 C C . PRO A 1 308 ? -1.074 8.254 -2.332 1.00 79.56 308 PRO A C 1
ATOM 2372 O O . PRO A 1 308 ? -1.901 7.883 -1.499 1.00 79.56 308 PRO A O 1
ATOM 2375 N N . THR A 1 309 ? -0.917 7.567 -3.472 1.00 74.19 309 THR A N 1
ATOM 2376 C CA . THR A 1 309 ? -1.733 6.390 -3.874 1.00 74.19 309 THR A CA 1
ATOM 2377 C C . THR A 1 309 ? -1.805 5.303 -2.796 1.00 74.19 309 THR A C 1
ATOM 2379 O O . THR A 1 309 ? -2.877 4.775 -2.522 1.00 74.19 309 THR A O 1
ATOM 2382 N N . SER A 1 310 ? -0.707 5.058 -2.079 1.00 72.25 310 SER A N 1
ATOM 2383 C CA . SER A 1 310 ? -0.646 4.091 -0.975 1.00 72.25 310 SER A CA 1
ATOM 2384 C C . SER A 1 310 ? -1.239 4.578 0.358 1.00 72.25 310 SER A C 1
ATOM 2386 O O . SER A 1 310 ? -1.165 3.845 1.335 1.00 72.25 310 SER A O 1
ATOM 2388 N N . GLY A 1 311 ? -1.737 5.816 0.453 1.00 73.38 311 GLY A N 1
ATOM 2389 C CA . GLY A 1 311 ? -2.216 6.424 1.705 1.00 73.38 311 GLY A CA 1
ATOM 2390 C C . GLY A 1 311 ? -3.658 6.074 2.090 1.00 73.38 311 GLY A C 1
ATOM 2391 O O . GLY A 1 311 ? -4.122 6.424 3.171 1.00 73.38 311 GLY A O 1
ATOM 2392 N N . GLY A 1 312 ? -4.374 5.356 1.220 1.00 77.75 312 GLY A N 1
ATOM 2393 C CA . GLY A 1 312 ? -5.744 4.907 1.477 1.00 77.75 312 GLY A CA 1
ATOM 2394 C C . GLY A 1 312 ? -6.818 5.978 1.260 1.00 77.75 312 GLY A C 1
ATOM 2395 O O . GLY A 1 312 ? -7.832 5.967 1.953 1.00 77.75 312 GLY A O 1
ATOM 2396 N N . LYS A 1 313 ? -6.632 6.858 0.263 1.00 86.06 313 LYS A N 1
ATOM 2397 C CA . LYS A 1 313 ? -7.648 7.828 -0.198 1.00 86.06 313 LYS A CA 1
ATOM 2398 C C . LYS A 1 313 ? -9.015 7.191 -0.419 1.00 86.06 313 LYS A C 1
ATOM 2400 O O . LYS A 1 313 ? -10.029 7.709 0.032 1.00 86.06 313 LYS A O 1
ATOM 2405 N N . THR A 1 314 ? -9.020 6.029 -1.063 1.00 87.00 314 THR A N 1
ATOM 2406 C CA . THR A 1 314 ? -10.232 5.275 -1.372 1.00 87.00 314 THR A CA 1
ATOM 2407 C C . THR A 1 314 ? -10.990 4.858 -0.111 1.00 87.00 314 THR A C 1
ATOM 2409 O O . THR A 1 314 ? -12.214 4.911 -0.107 1.00 87.00 314 THR A O 1
ATOM 2412 N N . LEU A 1 315 ? -10.299 4.491 0.978 1.00 90.62 315 LEU A N 1
ATOM 2413 C CA . LEU A 1 315 ? -10.960 4.136 2.239 1.00 90.62 315 LEU A CA 1
ATOM 2414 C C . LEU A 1 315 ? -11.630 5.357 2.878 1.00 90.62 315 LEU A C 1
ATOM 2416 O O . LEU A 1 315 ? -12.785 5.271 3.284 1.00 90.62 315 LEU A O 1
ATOM 2420 N N . VAL A 1 316 ? -10.937 6.496 2.917 1.00 91.69 316 VAL A N 1
ATOM 2421 C CA . VAL A 1 316 ? -11.509 7.755 3.416 1.00 91.69 316 VAL A CA 1
ATOM 2422 C C . VAL A 1 316 ? -12.740 8.138 2.594 1.00 91.69 316 VAL A C 1
ATOM 2424 O O . VAL A 1 316 ? -13.792 8.416 3.159 1.00 91.69 316 VAL A O 1
ATOM 2427 N N . ALA A 1 317 ? -12.641 8.081 1.264 1.00 93.00 317 ALA A N 1
ATOM 2428 C CA . ALA A 1 317 ? -13.750 8.377 0.364 1.00 93.00 317 ALA A CA 1
ATOM 2429 C C . ALA A 1 317 ? -14.971 7.488 0.635 1.00 93.00 317 ALA A C 1
ATOM 2431 O O . ALA A 1 317 ? -16.090 7.987 0.700 1.00 93.00 317 ALA A O 1
ATOM 2432 N N . GLN A 1 318 ? -14.752 6.185 0.851 1.00 94.12 318 GLN A N 1
ATOM 2433 C CA . GLN A 1 318 ? -15.810 5.253 1.248 1.00 94.12 318 GLN A CA 1
ATOM 2434 C C . GLN A 1 318 ? -16.432 5.646 2.591 1.00 94.12 318 GLN A C 1
ATOM 2436 O O . GLN A 1 318 ? -17.652 5.623 2.712 1.00 94.12 318 GLN A O 1
ATOM 2441 N N . MET A 1 319 ? -15.627 5.997 3.600 1.00 94.19 319 MET A N 1
ATOM 2442 C CA . MET A 1 319 ? -16.137 6.386 4.922 1.00 94.19 319 MET A CA 1
ATOM 2443 C C . MET A 1 319 ? -17.026 7.625 4.839 1.00 94.19 319 MET A C 1
ATOM 2445 O O . MET A 1 319 ? -18.138 7.595 5.360 1.00 94.19 319 MET A O 1
ATOM 2449 N N . LEU A 1 320 ? -16.589 8.662 4.120 1.00 94.56 320 LEU A N 1
ATOM 2450 C CA . LEU A 1 320 ? -17.377 9.881 3.916 1.00 94.56 320 LEU A CA 1
ATOM 2451 C C . LEU A 1 320 ? -18.651 9.606 3.112 1.00 94.56 320 LEU A C 1
ATOM 2453 O O . LEU A 1 320 ? -19.723 10.065 3.490 1.00 94.56 320 LEU A O 1
ATOM 2457 N N . ALA A 1 321 ? -18.551 8.806 2.049 1.00 95.38 321 ALA A N 1
ATOM 2458 C CA . ALA A 1 321 ? -19.682 8.393 1.225 1.00 95.38 321 ALA A CA 1
ATOM 2459 C C . ALA A 1 321 ? -20.751 7.633 2.021 1.00 95.38 321 ALA A C 1
ATOM 2461 O O . ALA A 1 321 ? -21.932 7.963 1.952 1.00 95.38 321 ALA A O 1
ATOM 2462 N N . VAL A 1 322 ? -20.346 6.615 2.784 1.00 95.00 322 VAL A N 1
ATOM 2463 C CA . VAL A 1 322 ? -21.271 5.773 3.552 1.00 95.00 322 VAL A CA 1
ATOM 2464 C C . VAL A 1 322 ? -21.857 6.540 4.739 1.00 95.00 322 VAL A C 1
ATOM 2466 O O . VAL A 1 322 ? -23.043 6.386 5.019 1.00 95.00 322 VAL A O 1
ATOM 2469 N N . ALA A 1 323 ? -21.070 7.390 5.410 1.00 94.19 323 ALA A N 1
ATOM 2470 C CA . ALA A 1 323 ? -21.584 8.269 6.460 1.00 94.19 323 ALA A CA 1
ATOM 2471 C C . ALA A 1 323 ? -22.638 9.243 5.911 1.00 94.19 323 ALA A C 1
ATOM 2473 O O . ALA A 1 323 ? -23.703 9.386 6.501 1.00 94.19 323 ALA A O 1
ATOM 2474 N N . HIS A 1 324 ? -22.380 9.841 4.744 1.00 94.25 324 HIS A N 1
ATOM 2475 C CA . HIS A 1 324 ? -23.305 10.755 4.072 1.00 94.25 324 HIS A CA 1
ATOM 2476 C C . HIS A 1 324 ? -24.608 10.067 3.633 1.00 94.25 324 HIS A C 1
ATOM 2478 O O . HIS A 1 324 ? -25.697 10.579 3.884 1.00 94.25 324 HIS A O 1
ATOM 2484 N N . LEU A 1 325 ? -24.515 8.877 3.032 1.00 93.44 325 LEU A N 1
ATOM 2485 C CA . LEU A 1 325 ? -25.682 8.065 2.651 1.00 93.44 325 LEU A CA 1
ATOM 2486 C C . LEU A 1 325 ? -26.541 7.642 3.843 1.00 93.44 325 LEU A C 1
ATOM 2488 O O . LEU A 1 325 ? -27.739 7.438 3.697 1.00 93.44 325 LEU A O 1
ATOM 2492 N N . ALA A 1 326 ? -25.935 7.466 5.015 1.00 92.12 326 ALA A N 1
ATOM 2493 C CA . ALA A 1 326 ? -26.665 7.077 6.215 1.00 92.12 326 ALA A CA 1
ATOM 2494 C C . ALA A 1 326 ? -27.472 8.233 6.829 1.00 92.12 326 ALA A C 1
ATOM 2496 O O . ALA A 1 326 ? -28.314 7.989 7.689 1.00 92.12 326 ALA A O 1
ATOM 2497 N N . GLN A 1 327 ? -27.191 9.472 6.420 1.00 88.81 327 GLN A N 1
ATOM 2498 C CA . GLN A 1 327 ? -27.805 10.690 6.952 1.00 88.81 327 GLN A CA 1
ATOM 2499 C C . GLN A 1 327 ? -28.700 11.409 5.931 1.00 88.81 327 GLN A C 1
ATOM 2501 O O . GLN A 1 327 ? -29.336 12.403 6.274 1.00 88.81 327 GLN A O 1
ATOM 2506 N N . THR A 1 328 ? -28.739 10.945 4.679 1.00 88.81 328 THR A N 1
ATOM 2507 C CA . THR A 1 328 ? -29.474 11.598 3.588 1.00 88.81 328 THR A CA 1
ATOM 2508 C C . THR A 1 328 ? -30.280 10.586 2.778 1.00 88.81 328 THR A C 1
ATOM 2510 O O . THR A 1 328 ? -29.862 9.444 2.605 1.00 88.81 328 THR A O 1
ATOM 2513 N N . ASP A 1 329 ? -31.422 11.018 2.238 1.00 87.38 329 ASP A N 1
ATOM 2514 C CA . ASP A 1 329 ? -32.252 10.192 1.343 1.00 87.38 329 ASP A CA 1
ATOM 2515 C C . ASP A 1 329 ? -31.791 10.249 -0.125 1.00 87.38 329 ASP A C 1
ATOM 2517 O O . ASP A 1 329 ? -32.283 9.522 -0.984 1.00 87.38 329 ASP A O 1
ATOM 2521 N N . THR A 1 330 ? -30.831 11.123 -0.419 1.00 91.88 330 THR A N 1
ATOM 2522 C CA . THR A 1 330 ? -30.237 11.321 -1.745 1.00 91.88 330 THR A CA 1
ATOM 2523 C C . THR A 1 330 ? -29.134 10.311 -2.047 1.00 91.88 330 THR A C 1
ATOM 2525 O O . THR A 1 330 ? -28.460 9.809 -1.148 1.00 91.88 330 THR A O 1
ATOM 2528 N N . SER A 1 331 ? -28.865 10.105 -3.330 1.00 94.69 331 SER A N 1
ATOM 2529 C CA . SER A 1 331 ? -27.769 9.272 -3.813 1.00 94.69 331 SER A CA 1
ATOM 2530 C C . SER A 1 331 ? -26.420 10.007 -3.788 1.00 94.69 331 SER A C 1
ATOM 2532 O O . SER A 1 331 ? -26.328 11.224 -3.591 1.00 94.69 331 SER A O 1
ATOM 2534 N N . ILE A 1 332 ? -25.346 9.267 -4.060 1.00 96.25 332 ILE A N 1
ATOM 2535 C CA . ILE A 1 332 ? -23.989 9.802 -4.226 1.00 96.25 332 ILE A CA 1
ATOM 2536 C C . ILE A 1 332 ? -23.410 9.444 -5.598 1.00 96.25 332 ILE A C 1
ATOM 2538 O O . ILE A 1 332 ? -23.723 8.398 -6.172 1.00 96.25 332 ILE A O 1
ATOM 2542 N N . CYS A 1 333 ? -22.531 10.305 -6.109 1.00 96.56 333 CYS A N 1
ATOM 2543 C CA . CYS A 1 333 ? -21.881 10.134 -7.403 1.00 96.56 333 CYS A CA 1
ATOM 2544 C C . CYS A 1 333 ? -20.353 10.124 -7.253 1.00 96.56 333 CYS A C 1
ATOM 2546 O O . CYS A 1 333 ? -19.735 11.151 -6.970 1.00 96.56 333 CYS A O 1
ATOM 2548 N N . PHE A 1 334 ? -19.729 8.974 -7.505 1.00 96.62 334 PHE A N 1
ATOM 2549 C CA . PHE A 1 334 ? -18.285 8.881 -7.714 1.00 96.62 334 PHE A CA 1
ATOM 2550 C C . PHE A 1 334 ? -17.948 9.163 -9.177 1.00 96.62 334 PHE A C 1
ATOM 2552 O O . PHE A 1 334 ? -18.510 8.554 -10.090 1.00 96.62 334 PHE A O 1
ATOM 2559 N N . VAL A 1 335 ? -16.982 10.044 -9.396 1.00 95.12 335 VAL A N 1
ATOM 2560 C CA . VAL A 1 335 ? -16.464 10.404 -10.711 1.00 95.12 335 VAL A CA 1
ATOM 2561 C C . VAL A 1 335 ? -15.022 9.929 -10.808 1.00 95.12 335 VAL A C 1
ATOM 2563 O O . VAL A 1 335 ? -14.171 10.348 -10.028 1.00 95.12 335 VAL A O 1
ATOM 2566 N N . VAL A 1 336 ? -14.758 9.033 -11.755 1.00 91.62 336 VAL A N 1
ATOM 2567 C CA . VAL A 1 336 ? -13.468 8.350 -11.913 1.00 91.62 336 VAL A CA 1
ATOM 2568 C C . VAL A 1 336 ? -12.974 8.443 -13.359 1.00 91.62 336 VAL A C 1
ATOM 2570 O O . VAL A 1 336 ? -13.778 8.367 -14.289 1.00 91.62 336 VAL A O 1
ATOM 2573 N N . PRO A 1 337 ? -11.659 8.553 -13.604 1.00 84.38 337 PRO A N 1
ATOM 2574 C CA . PRO A 1 337 ? -11.126 8.766 -14.951 1.00 84.38 337 PRO A CA 1
ATOM 2575 C C . PRO A 1 337 ? -11.227 7.565 -15.888 1.00 84.38 337 PRO A C 1
ATOM 2577 O O . PRO A 1 337 ? -11.131 7.720 -17.108 1.00 84.38 337 PRO A O 1
ATOM 2580 N N . THR A 1 338 ? -11.364 6.353 -15.346 1.00 80.50 338 THR A N 1
ATOM 2581 C CA . THR A 1 338 ? -11.404 5.134 -16.155 1.00 80.50 338 THR A CA 1
ATOM 2582 C C . THR A 1 338 ? -12.464 4.156 -15.670 1.00 80.50 338 THR A C 1
ATOM 2584 O O . THR A 1 338 ? -12.844 4.123 -14.499 1.00 80.50 338 THR A O 1
ATOM 2587 N N . ARG A 1 339 ? -12.907 3.292 -16.589 1.00 78.00 339 ARG A N 1
ATOM 2588 C CA . ARG A 1 339 ? -13.872 2.225 -16.296 1.00 78.00 339 ARG A CA 1
ATOM 2589 C C . ARG A 1 339 ? -13.303 1.152 -15.368 1.00 78.00 339 ARG A C 1
ATOM 2591 O O . ARG A 1 339 ? -14.052 0.611 -14.563 1.00 78.00 339 ARG A O 1
ATOM 2598 N N . SER A 1 340 ? -11.998 0.872 -15.451 1.00 75.38 340 SER A N 1
ATOM 2599 C CA . SER A 1 340 ? -11.347 -0.109 -14.571 1.00 75.38 340 SER A CA 1
ATOM 2600 C C . SER A 1 340 ? -11.384 0.364 -13.116 1.00 75.38 340 SER A C 1
ATOM 2602 O O . SER A 1 340 ? -11.917 -0.347 -12.262 1.00 75.38 340 SER A O 1
ATOM 2604 N N . LEU A 1 341 ? -10.981 1.618 -12.854 1.00 81.56 341 LEU A N 1
ATOM 2605 C CA . LEU A 1 341 ? -11.132 2.216 -11.524 1.00 81.56 341 LEU A CA 1
ATOM 2606 C C . LEU A 1 341 ? -12.605 2.259 -11.091 1.00 81.56 341 LEU A C 1
ATOM 2608 O O . LEU A 1 341 ? -12.930 1.945 -9.950 1.00 81.56 341 LEU A O 1
ATOM 2612 N N . GLY A 1 342 ? -13.521 2.565 -12.014 1.00 86.94 342 GLY A N 1
ATOM 2613 C CA . GLY A 1 342 ? -14.955 2.556 -11.726 1.00 86.94 342 GLY A CA 1
ATOM 2614 C C . GLY A 1 342 ? -15.479 1.207 -11.245 1.00 86.94 342 GLY A C 1
ATOM 2615 O O . GLY A 1 342 ? -16.210 1.152 -10.257 1.00 86.94 342 GLY A O 1
ATOM 2616 N N . ARG A 1 343 ? -15.080 0.105 -11.885 1.00 83.06 343 ARG A N 1
ATOM 2617 C CA . ARG A 1 343 ? -15.438 -1.248 -11.433 1.00 83.06 343 ARG A CA 1
ATOM 2618 C C . ARG A 1 343 ? -14.857 -1.570 -10.063 1.00 83.06 343 ARG A C 1
ATOM 2620 O O . ARG A 1 343 ? -15.537 -2.197 -9.253 1.00 83.06 343 ARG A O 1
ATOM 2627 N N . GLU A 1 344 ? -13.631 -1.141 -9.790 1.00 82.25 344 GLU A N 1
ATOM 2628 C CA . GLU A 1 344 ? -13.002 -1.329 -8.483 1.00 82.25 344 GLU A CA 1
ATOM 2629 C C . GLU A 1 344 ? -13.772 -0.608 -7.372 1.00 82.25 344 GLU A C 1
ATOM 2631 O O . GLU A 1 344 ? -14.137 -1.238 -6.377 1.00 82.25 344 GLU A O 1
ATOM 2636 N N . ILE A 1 345 ? -14.102 0.672 -7.572 1.00 89.00 345 ILE A N 1
ATOM 2637 C CA . ILE A 1 345 ? -14.900 1.450 -6.618 1.00 89.00 345 ILE A CA 1
ATOM 2638 C C . ILE A 1 345 ? -16.284 0.824 -6.428 1.00 89.00 345 ILE A C 1
ATOM 2640 O O . ILE A 1 345 ? -16.719 0.675 -5.288 1.00 89.00 345 ILE A O 1
ATOM 2644 N N . ARG A 1 346 ? -16.954 0.372 -7.500 1.00 90.06 346 ARG A N 1
ATOM 2645 C CA . ARG A 1 346 ? -18.251 -0.325 -7.388 1.00 90.06 346 ARG A CA 1
ATOM 2646 C C . ARG A 1 346 ? -18.151 -1.590 -6.538 1.00 90.06 346 ARG A C 1
ATOM 2648 O O . ARG A 1 346 ? -18.961 -1.775 -5.633 1.00 90.06 346 ARG A O 1
ATOM 2655 N N . ARG A 1 347 ? -17.148 -2.442 -6.789 1.00 86.19 347 ARG A N 1
ATOM 2656 C CA . ARG A 1 347 ? -16.911 -3.672 -6.007 1.00 86.19 347 ARG A CA 1
ATOM 2657 C C . ARG A 1 347 ? -16.648 -3.350 -4.536 1.00 86.19 347 ARG A C 1
ATOM 2659 O O . ARG A 1 347 ? -17.227 -3.992 -3.663 1.00 86.19 347 ARG A O 1
ATOM 2666 N N . ALA A 1 348 ? -15.811 -2.349 -4.266 1.00 86.25 348 ALA A N 1
ATOM 2667 C CA . ALA A 1 348 ? -15.473 -1.940 -2.908 1.00 86.25 348 ALA A CA 1
ATOM 2668 C C . ALA A 1 348 ? -16.678 -1.341 -2.161 1.00 86.25 348 ALA A C 1
ATOM 2670 O O . ALA A 1 348 ? -16.923 -1.696 -1.009 1.00 86.25 348 ALA A O 1
ATOM 2671 N N . MET A 1 349 ? -17.468 -0.489 -2.821 1.00 91.25 349 MET A N 1
ATOM 2672 C CA . MET A 1 349 ? -18.672 0.114 -2.246 1.00 91.25 349 MET A CA 1
ATOM 2673 C C . MET A 1 349 ? -19.774 -0.917 -2.007 1.00 91.25 349 MET A C 1
ATOM 2675 O O . MET A 1 349 ? -20.375 -0.898 -0.937 1.00 91.25 349 MET A O 1
ATOM 2679 N N . SER A 1 350 ? -20.003 -1.849 -2.940 1.00 89.81 350 SER A N 1
ATOM 2680 C CA . SER A 1 350 ? -21.082 -2.850 -2.863 1.00 89.81 350 SER A CA 1
ATOM 2681 C C . SER A 1 350 ? -21.048 -3.650 -1.558 1.00 89.81 350 SER A C 1
ATOM 2683 O O . SER A 1 350 ? -22.073 -3.817 -0.897 1.00 89.81 350 SER A O 1
ATOM 2685 N N . ALA A 1 351 ? -19.856 -4.063 -1.114 1.00 83.88 351 ALA A N 1
ATOM 2686 C CA . ALA A 1 351 ? -19.697 -4.780 0.149 1.00 83.88 351 ALA A CA 1
ATOM 2687 C C . ALA A 1 351 ? -20.051 -3.929 1.384 1.00 83.88 351 ALA A C 1
ATOM 2689 O O . ALA A 1 351 ? -20.510 -4.479 2.386 1.00 83.88 351 ALA A O 1
ATOM 2690 N N . ARG A 1 352 ? -19.834 -2.608 1.324 1.00 89.81 352 ARG A N 1
ATOM 2691 C CA . ARG A 1 352 ? -20.072 -1.666 2.428 1.00 89.81 352 ARG A CA 1
ATOM 2692 C C . ARG A 1 352 ? -21.537 -1.259 2.514 1.00 89.81 352 ARG A C 1
ATOM 2694 O O . ARG A 1 352 ? -22.135 -1.364 3.579 1.00 89.81 352 ARG A O 1
ATOM 2701 N N . VAL A 1 353 ? -22.120 -0.831 1.395 1.00 91.31 353 VAL A N 1
ATOM 2702 C CA . VAL A 1 353 ? -23.472 -0.250 1.371 1.00 91.31 353 VAL A CA 1
ATOM 2703 C C . VAL A 1 353 ? -24.571 -1.285 1.571 1.00 91.31 353 VAL A C 1
ATOM 2705 O O . VAL A 1 353 ? -25.625 -0.959 2.108 1.00 91.31 353 VAL A O 1
ATOM 2708 N N . ARG A 1 354 ? -24.294 -2.563 1.281 1.00 89.44 354 ARG A N 1
ATOM 2709 C CA . ARG A 1 354 ? -25.224 -3.666 1.558 1.00 89.44 354 ARG A CA 1
ATOM 2710 C C . ARG A 1 354 ? -25.635 -3.746 3.032 1.00 89.44 354 ARG A C 1
ATOM 2712 O O . ARG A 1 354 ? -26.758 -4.139 3.326 1.00 89.44 354 ARG A O 1
ATOM 2719 N N . ILE A 1 355 ? -24.752 -3.368 3.963 1.00 87.50 355 ILE A N 1
ATOM 2720 C CA . ILE A 1 355 ? -25.061 -3.346 5.406 1.00 87.50 355 ILE A CA 1
ATOM 2721 C C . ILE A 1 355 ? -26.107 -2.270 5.741 1.00 87.50 355 ILE A C 1
ATOM 2723 O O . ILE A 1 355 ? -26.866 -2.432 6.690 1.00 87.50 355 ILE A O 1
ATOM 2727 N N . LEU A 1 356 ? -26.197 -1.220 4.922 1.00 88.88 356 LEU A N 1
ATOM 2728 C CA . LEU A 1 356 ? -27.200 -0.164 5.021 1.00 88.88 356 LEU A CA 1
ATOM 2729 C C . LEU A 1 356 ? -28.464 -0.464 4.195 1.00 88.88 356 LEU A C 1
ATOM 2731 O O . LEU A 1 356 ? -29.332 0.394 4.117 1.00 88.88 356 LEU A O 1
ATOM 2735 N N . GLN A 1 357 ? -28.570 -1.653 3.580 1.00 88.06 357 GLN A N 1
ATOM 2736 C CA . GLN A 1 357 ? -29.642 -2.006 2.631 1.00 88.06 357 GLN A CA 1
ATOM 2737 C C . GLN A 1 357 ? -29.713 -1.054 1.424 1.00 88.06 357 GLN A C 1
ATOM 2739 O O . GLN A 1 357 ? -30.787 -0.734 0.927 1.00 88.06 357 GLN A O 1
ATOM 2744 N N . LYS A 1 358 ? -28.544 -0.592 0.977 1.00 89.50 358 LYS A N 1
ATOM 2745 C CA . LYS A 1 358 ? -28.359 0.338 -0.138 1.00 89.50 358 LYS A CA 1
ATOM 2746 C C . LYS A 1 358 ? -27.685 -0.372 -1.311 1.00 89.50 358 LYS A C 1
ATOM 2748 O O . LYS A 1 358 ? -26.946 -1.341 -1.101 1.00 89.50 358 LYS A O 1
ATOM 2753 N N . GLU A 1 359 ? -27.893 0.126 -2.527 1.00 87.19 359 GLU A N 1
ATOM 2754 C CA . GLU A 1 359 ? -27.400 -0.514 -3.753 1.00 87.19 359 GLU A CA 1
ATOM 2755 C C . GLU A 1 359 ? -26.424 0.358 -4.554 1.00 87.19 359 GLU A C 1
ATOM 2757 O O . GLU A 1 359 ? -26.492 1.589 -4.582 1.00 87.19 359 GLU A O 1
ATOM 2762 N N . VAL A 1 360 ? -25.479 -0.310 -5.222 1.00 83.25 360 VAL A N 1
ATOM 2763 C CA . VAL A 1 360 ? -24.561 0.314 -6.183 1.00 83.25 360 VAL A CA 1
ATOM 2764 C C . VAL A 1 360 ? -25.065 -0.014 -7.577 1.00 83.25 360 VAL A C 1
ATOM 2766 O O . VAL A 1 360 ? -25.254 -1.189 -7.880 1.00 83.25 360 VAL A O 1
ATOM 2769 N N . GLY A 1 361 ? -25.230 0.995 -8.433 1.00 78.38 361 GLY A N 1
ATOM 2770 C CA . GLY A 1 361 ? -25.770 0.781 -9.776 1.00 78.38 361 GLY A CA 1
ATOM 2771 C C . GLY A 1 361 ? -24.901 -0.147 -10.626 1.00 78.38 361 GLY A C 1
ATOM 2772 O O . GLY A 1 361 ? -23.693 -0.288 -10.386 1.00 78.38 361 GLY A O 1
ATOM 2773 N N . ALA A 1 362 ? -25.481 -0.733 -11.674 1.00 76.56 362 ALA A N 1
ATOM 2774 C CA . ALA A 1 362 ? -24.732 -1.501 -12.666 1.00 76.56 362 ALA A CA 1
ATOM 2775 C C . ALA A 1 362 ? -23.800 -0.620 -13.528 1.00 76.56 362 ALA A C 1
ATOM 2777 O O . ALA A 1 362 ? -23.981 0.600 -13.654 1.00 76.56 362 ALA A O 1
ATOM 2778 N N . GLU A 1 363 ? -22.765 -1.223 -14.129 1.00 71.06 363 GLU A N 1
ATOM 2779 C CA . GLU A 1 363 ? -21.919 -0.525 -15.106 1.00 71.06 363 GLU A CA 1
ATOM 2780 C C . GLU A 1 363 ? -22.745 -0.189 -16.353 1.00 71.06 363 GLU A C 1
ATOM 2782 O O . GLU A 1 363 ? -23.139 -1.068 -17.115 1.00 71.06 363 GLU A O 1
ATOM 2787 N N . LYS A 1 364 ? -23.001 1.103 -16.569 1.00 67.12 364 LYS A N 1
ATOM 2788 C CA . LYS A 1 364 ? -23.768 1.584 -17.720 1.00 67.12 364 LYS A CA 1
ATOM 2789 C C . LYS A 1 364 ? -22.813 1.857 -18.879 1.00 67.12 364 LYS A C 1
ATOM 2791 O O . LYS A 1 364 ? -21.871 2.634 -18.733 1.00 67.12 364 LYS A O 1
ATOM 2796 N N . THR A 1 365 ? -23.049 1.229 -20.027 1.00 59.69 365 THR A N 1
ATOM 2797 C CA . THR A 1 365 ? -22.300 1.507 -21.260 1.00 59.69 365 THR A CA 1
ATOM 2798 C C . THR A 1 365 ? -22.677 2.880 -21.822 1.00 59.69 365 THR A C 1
ATOM 2800 O O . THR A 1 365 ? -23.804 3.346 -21.647 1.00 59.69 365 THR A O 1
ATOM 2803 N N . ASP A 1 366 ? -21.757 3.530 -22.538 1.00 55.66 366 ASP A N 1
ATOM 2804 C CA . ASP A 1 366 ? -22.050 4.789 -23.252 1.00 55.66 366 ASP A CA 1
ATOM 2805 C C . ASP A 1 366 ? -23.140 4.587 -24.315 1.00 55.66 366 ASP A C 1
ATOM 2807 O O . ASP A 1 366 ? -23.954 5.467 -24.574 1.00 55.66 366 ASP A O 1
ATOM 2811 N N . PHE A 1 367 ? -23.239 3.362 -24.836 1.00 50.84 367 PHE A N 1
ATOM 2812 C CA . PHE A 1 367 ? -24.317 2.921 -25.714 1.00 50.84 367 PHE A CA 1
ATOM 2813 C C . PHE A 1 367 ? -25.709 3.044 -25.075 1.00 50.84 367 PHE A C 1
ATOM 2815 O O . PHE A 1 367 ? -26.662 3.385 -25.762 1.00 50.84 367 PHE A O 1
ATOM 2822 N N . SER A 1 368 ? -25.839 2.831 -23.760 1.00 54.19 368 SER A N 1
ATOM 2823 C CA . SER A 1 368 ? -27.109 3.034 -23.050 1.00 54.19 368 SER A CA 1
ATOM 2824 C C . SER A 1 368 ? -27.507 4.514 -22.984 1.00 54.19 368 SER A C 1
ATOM 2826 O O . SER A 1 368 ? -28.697 4.811 -23.029 1.00 54.19 368 SER A O 1
ATOM 2828 N N . ALA A 1 369 ? -26.540 5.440 -22.926 1.00 52.09 369 ALA A N 1
ATOM 2829 C CA . ALA A 1 369 ? -26.826 6.875 -22.998 1.00 52.09 369 ALA A CA 1
ATOM 2830 C C . ALA A 1 369 ? -27.275 7.280 -24.413 1.00 52.09 369 ALA A C 1
ATOM 2832 O O . ALA A 1 369 ? -28.298 7.938 -24.560 1.00 52.09 369 ALA A O 1
ATOM 2833 N N . TRP A 1 370 ? -26.587 6.786 -25.447 1.00 52.66 370 TRP A N 1
ATOM 2834 C CA . TRP A 1 370 ? -26.964 6.996 -26.850 1.00 52.66 370 TRP A CA 1
ATOM 2835 C C . TRP A 1 370 ? -28.333 6.388 -27.215 1.00 52.66 370 TRP A C 1
ATOM 2837 O O . TRP A 1 370 ? -29.127 7.005 -27.918 1.00 52.66 370 TRP A O 1
ATOM 2847 N N . LEU A 1 371 ? -28.661 5.197 -26.703 1.00 56.12 371 LEU A N 1
ATOM 2848 C CA . LEU A 1 371 ? -30.003 4.618 -26.851 1.00 56.12 371 LEU A CA 1
ATOM 2849 C C . LEU A 1 371 ? -31.074 5.465 -26.149 1.00 56.12 371 LEU A C 1
ATOM 2851 O O . LEU A 1 371 ? -32.167 5.631 -26.690 1.00 56.12 371 LEU A O 1
ATOM 2855 N N . GLY A 1 372 ? -30.743 6.044 -24.990 1.00 57.75 372 GLY A N 1
ATOM 2856 C CA . GLY A 1 372 ? -31.586 7.021 -24.304 1.00 57.75 372 GLY A CA 1
ATOM 2857 C C . GLY A 1 372 ? -31.844 8.278 -25.141 1.00 57.75 372 GLY A C 1
ATOM 2858 O O . GLY A 1 372 ? -32.992 8.702 -25.237 1.00 57.75 372 GLY A O 1
ATOM 2859 N N . GLU A 1 373 ? -30.822 8.822 -25.815 1.00 56.22 373 GLU A N 1
ATOM 2860 C CA . GLU A 1 373 ? -30.968 9.943 -26.768 1.00 56.22 373 GLU A CA 1
ATOM 2861 C C . GLU A 1 373 ? -31.897 9.599 -27.947 1.00 56.22 373 GLU A C 1
ATOM 2863 O O . GLU A 1 373 ? -32.590 10.470 -28.470 1.00 56.22 373 GLU A O 1
ATOM 2868 N N . LEU A 1 374 ? -31.958 8.325 -28.346 1.00 57.41 374 LEU A N 1
ATOM 2869 C CA . LEU A 1 374 ? -32.873 7.824 -29.379 1.00 57.41 374 LEU A CA 1
ATOM 2870 C C . LEU A 1 374 ? -34.283 7.494 -28.857 1.00 57.41 374 LEU A C 1
ATOM 2872 O O . LEU A 1 374 ? -35.109 6.984 -29.616 1.00 57.41 374 LEU A O 1
ATOM 2876 N N . GLY A 1 375 ? -34.575 7.748 -27.578 1.00 51.59 375 GLY A N 1
ATOM 2877 C CA . GLY A 1 375 ? -35.859 7.409 -26.957 1.00 51.59 375 GLY A CA 1
ATOM 2878 C C . GLY A 1 375 ? -36.093 5.902 -26.789 1.00 51.59 375 GLY A C 1
ATOM 2879 O O . GLY A 1 375 ? -37.222 5.477 -26.547 1.00 51.59 375 GLY A O 1
ATOM 2880 N N . LEU A 1 376 ? -35.047 5.081 -26.920 1.00 48.72 376 LEU A N 1
ATOM 2881 C CA . LEU A 1 376 ? -35.102 3.630 -26.761 1.00 48.72 376 LEU A CA 1
ATOM 2882 C C . LEU A 1 376 ? -34.660 3.267 -25.338 1.00 48.72 376 LEU A C 1
ATOM 2884 O O . LEU A 1 376 ? -33.469 3.249 -25.028 1.00 48.72 376 LEU A O 1
ATOM 2888 N N . SER A 1 377 ? -35.617 2.972 -24.453 1.00 45.69 377 SER A N 1
ATOM 2889 C CA . SER A 1 377 ? -35.301 2.509 -23.100 1.00 45.69 377 SER A CA 1
ATOM 2890 C C . SER A 1 377 ? -34.999 1.007 -23.096 1.00 45.69 377 SER A C 1
ATOM 2892 O O . SER A 1 377 ? -35.846 0.166 -23.393 1.00 45.69 377 SER A O 1
ATOM 2894 N N . LEU A 1 378 ? -33.769 0.647 -22.729 1.00 44.12 378 LEU A N 1
ATOM 2895 C CA . LEU A 1 378 ? -33.498 -0.677 -22.176 1.00 44.12 378 LEU A CA 1
ATOM 2896 C C . LEU A 1 378 ? -33.881 -0.613 -20.692 1.00 44.12 378 LEU A C 1
ATOM 2898 O O . LEU A 1 378 ? -33.223 0.079 -19.924 1.00 44.12 378 LEU A O 1
ATOM 2902 N N . SER A 1 379 ? -35.014 -1.243 -20.378 1.00 40.72 379 SER A N 1
ATOM 2903 C CA . SER A 1 379 ? -35.542 -1.681 -19.073 1.00 40.72 379 SER A CA 1
ATOM 2904 C C . SER A 1 379 ? -34.872 -1.189 -17.775 1.00 40.72 379 SER A C 1
ATOM 2906 O O . SER A 1 379 ? -33.691 -1.428 -17.549 1.00 40.72 379 SER A O 1
ATOM 2908 N N . GLU A 1 380 ? -35.738 -0.669 -16.892 1.00 39.88 380 GLU A N 1
ATOM 2909 C CA . GLU A 1 380 ? -35.577 -0.392 -15.453 1.00 39.88 380 GLU A CA 1
ATOM 2910 C C . GLU A 1 380 ? -34.515 0.655 -15.082 1.00 39.88 380 GLU A C 1
ATOM 2912 O O . GLU A 1 380 ? -33.308 0.426 -15.090 1.00 39.88 380 GLU A O 1
ATOM 2917 N N . VAL A 1 381 ? -34.986 1.846 -14.688 1.00 43.66 381 VAL A N 1
ATOM 2918 C CA . VAL A 1 381 ? -34.167 2.801 -13.936 1.00 43.66 381 VAL A CA 1
ATOM 2919 C C . VAL A 1 381 ? -33.885 2.157 -12.580 1.00 43.66 381 VAL A C 1
ATOM 2921 O O . VAL A 1 381 ? -34.651 2.340 -11.640 1.00 43.66 381 VAL A O 1
ATOM 2924 N N . GLU A 1 382 ? -32.811 1.372 -12.485 1.00 54.19 382 GLU A N 1
ATOM 2925 C CA . GLU A 1 382 ? -32.254 0.951 -11.198 1.00 54.19 382 GLU A CA 1
ATOM 2926 C C . GLU A 1 382 ? -32.102 2.205 -10.323 1.00 54.19 382 GLU A C 1
ATOM 2928 O O . GLU A 1 382 ? -31.337 3.125 -10.657 1.00 54.19 382 GLU A O 1
ATOM 2933 N N . GLN A 1 383 ? -32.860 2.262 -9.225 1.00 66.25 383 GLN A N 1
ATOM 2934 C CA . GLN A 1 383 ? -32.702 3.260 -8.171 1.00 66.25 383 GLN A CA 1
ATOM 2935 C C . GLN A 1 383 ? -31.421 2.938 -7.396 1.00 66.25 383 GLN A C 1
ATOM 2937 O O . GLN A 1 383 ? -31.445 2.371 -6.313 1.00 66.25 383 GLN A O 1
ATOM 2942 N N . ALA A 1 384 ? -30.280 3.261 -7.996 1.00 83.38 384 ALA A N 1
ATOM 2943 C CA . ALA A 1 384 ? -28.987 3.120 -7.351 1.00 83.38 384 ALA A CA 1
ATOM 2944 C C . ALA A 1 384 ? -28.747 4.269 -6.363 1.00 83.38 384 ALA A C 1
ATOM 2946 O O . ALA A 1 384 ? -28.824 5.438 -6.746 1.00 83.38 384 ALA A O 1
ATOM 2947 N N . ASP A 1 385 ? -28.376 3.942 -5.124 1.00 92.62 385 ASP A N 1
ATOM 2948 C CA . ASP A 1 385 ? -27.942 4.922 -4.122 1.00 92.62 385 ASP A CA 1
ATOM 2949 C C . ASP A 1 385 ? -26.502 5.395 -4.367 1.00 92.62 385 ASP A C 1
ATOM 2951 O O . ASP A 1 385 ? -26.127 6.507 -3.996 1.00 92.62 385 ASP A O 1
ATOM 2955 N N . VAL A 1 386 ? -25.686 4.551 -5.005 1.00 94.62 386 VAL A N 1
ATOM 2956 C CA . VAL A 1 386 ? -24.310 4.866 -5.403 1.00 94.62 386 VAL A CA 1
ATOM 2957 C C . VAL A 1 386 ? -24.149 4.678 -6.900 1.00 94.62 386 VAL A C 1
ATOM 2959 O O . VAL A 1 386 ? -24.196 3.555 -7.406 1.00 94.62 386 VAL A O 1
ATOM 2962 N N . ASP A 1 387 ? -23.854 5.766 -7.603 1.00 94.50 387 ASP A N 1
ATOM 2963 C CA . ASP A 1 387 ? -23.434 5.716 -8.998 1.00 94.50 387 ASP A CA 1
ATOM 2964 C C . ASP A 1 387 ? -21.937 6.010 -9.132 1.00 94.50 387 ASP A C 1
ATOM 2966 O O . ASP A 1 387 ? -21.378 6.863 -8.445 1.00 94.50 387 ASP A O 1
ATOM 2970 N N . VAL A 1 388 ? -21.279 5.296 -10.048 1.00 93.56 388 VAL A N 1
ATOM 2971 C CA . VAL A 1 388 ? -19.862 5.497 -10.385 1.00 93.56 388 VAL A CA 1
ATOM 2972 C C . VAL A 1 388 ? -19.748 5.744 -11.883 1.00 93.56 388 VAL A C 1
ATOM 2974 O O . VAL A 1 388 ? -20.104 4.876 -12.679 1.00 93.56 388 VAL A O 1
ATOM 2977 N N . MET A 1 389 ? -19.263 6.902 -12.306 1.00 92.00 389 MET A N 1
ATOM 2978 C CA . MET A 1 389 ? -19.242 7.274 -13.722 1.00 92.00 389 MET A CA 1
ATOM 2979 C C . MET A 1 389 ? -17.983 8.035 -14.122 1.00 92.00 389 MET A C 1
ATOM 2981 O O . MET A 1 389 ? -17.189 8.431 -13.275 1.00 92.00 389 MET A O 1
ATOM 2985 N N . THR A 1 390 ? -17.782 8.211 -15.427 1.00 90.88 390 THR A N 1
ATOM 2986 C CA . THR A 1 390 ? -16.688 9.038 -15.944 1.00 90.88 390 THR A CA 1
ATOM 2987 C C . THR A 1 390 ? -17.099 10.514 -16.007 1.00 90.88 390 THR A C 1
ATOM 2989 O O . THR A 1 390 ? -18.304 10.807 -16.027 1.00 90.88 390 THR A O 1
ATOM 2992 N N . PRO A 1 391 ? -16.137 11.457 -16.068 1.00 91.75 391 PRO A N 1
ATOM 2993 C CA . PRO A 1 391 ? -16.436 12.877 -16.243 1.00 91.75 391 PRO A CA 1
ATOM 2994 C C . PRO A 1 391 ? -17.297 13.159 -17.481 1.00 91.75 391 PRO A C 1
ATOM 2996 O O . PRO A 1 391 ? -18.198 13.991 -17.427 1.00 91.75 391 PRO A O 1
ATOM 2999 N N . GLU A 1 392 ? -17.072 12.440 -18.583 1.00 90.88 392 GLU A N 1
ATOM 3000 C CA . GLU A 1 392 ? -17.822 12.595 -19.833 1.00 90.88 392 GLU A CA 1
ATOM 3001 C C . GLU A 1 392 ? -19.295 12.216 -19.655 1.00 90.88 392 GLU A C 1
ATOM 3003 O O . GLU A 1 392 ? -20.184 12.950 -20.090 1.00 90.88 392 GLU A O 1
ATOM 3008 N N . ARG A 1 393 ? -19.565 11.108 -18.955 1.00 89.12 393 ARG A N 1
ATOM 3009 C CA . ARG A 1 393 ? -20.934 10.671 -18.668 1.00 89.12 393 ARG A CA 1
ATOM 3010 C C . ARG A 1 393 ? -21.658 11.659 -17.758 1.00 89.12 393 ARG A C 1
ATOM 3012 O O . ARG A 1 393 ? -22.809 11.988 -18.028 1.00 89.12 393 ARG A O 1
ATOM 3019 N N . LEU A 1 394 ? -20.994 12.150 -16.711 1.00 93.00 394 LEU A N 1
ATOM 3020 C CA . LEU A 1 394 ? -21.581 13.167 -15.838 1.00 93.00 394 LEU A CA 1
ATOM 3021 C C . LEU A 1 394 ? -21.836 14.474 -16.602 1.00 93.00 394 LEU A C 1
ATOM 3023 O O . LEU A 1 394 ? -22.902 15.063 -16.458 1.00 93.00 394 LEU A O 1
ATOM 3027 N N . SER A 1 395 ? -20.908 14.891 -17.471 1.00 92.38 395 SER A N 1
ATOM 3028 C CA . SER A 1 395 ? -21.093 16.064 -18.334 1.00 92.38 395 SER A CA 1
ATOM 3029 C C . SER A 1 395 ? -22.323 15.925 -19.229 1.00 92.38 395 SER A C 1
ATOM 3031 O O . SER A 1 395 ? -23.094 16.874 -19.354 1.00 92.38 395 SER A O 1
ATOM 3033 N N . HIS A 1 396 ? -22.538 14.748 -19.820 1.00 89.81 396 HIS A N 1
ATOM 3034 C CA . HIS A 1 396 ? -23.730 14.474 -20.619 1.00 89.81 396 HIS A CA 1
ATOM 3035 C C . HIS A 1 396 ? -25.018 14.579 -19.782 1.00 89.81 396 HIS A C 1
ATOM 3037 O O . HIS A 1 396 ? -25.943 15.276 -20.191 1.00 89.81 396 HIS A O 1
ATOM 3043 N N . LEU A 1 397 ? -25.061 13.974 -18.586 1.00 89.38 397 LEU A N 1
ATOM 3044 C CA . LEU A 1 397 ? -26.233 14.055 -17.701 1.00 89.38 397 LEU A CA 1
ATOM 3045 C C . LEU A 1 397 ? -26.558 15.499 -17.296 1.00 89.38 397 LEU A C 1
ATOM 3047 O O . LEU A 1 397 ? -27.708 15.913 -17.399 1.00 89.38 397 LEU A O 1
ATOM 3051 N N . LEU A 1 398 ? -25.540 16.276 -16.911 1.00 90.62 398 LEU A N 1
ATOM 3052 C CA . LEU A 1 398 ? -25.695 17.683 -16.526 1.00 90.62 398 LEU A CA 1
ATOM 3053 C C . LEU A 1 398 ? -26.186 18.568 -17.681 1.00 90.62 398 LEU A C 1
ATOM 3055 O O . LEU A 1 398 ? -26.885 19.547 -17.443 1.00 90.62 398 LEU A O 1
ATOM 3059 N N . ARG A 1 399 ? -25.820 18.248 -18.930 1.00 88.31 399 ARG A N 1
ATOM 3060 C CA . ARG A 1 399 ? -26.289 18.973 -20.126 1.00 88.31 399 ARG A CA 1
ATOM 3061 C C . ARG A 1 399 ? -27.731 18.635 -20.494 1.00 88.31 399 ARG A C 1
ATOM 3063 O O . ARG A 1 399 ? -28.391 19.476 -21.094 1.00 88.31 399 ARG A O 1
ATOM 3070 N N . ASN A 1 400 ? -28.179 17.419 -20.188 1.00 88.50 400 ASN A N 1
ATOM 3071 C CA . ASN A 1 400 ? -29.535 16.974 -20.489 1.00 88.50 400 ASN A CA 1
ATOM 3072 C C . ASN A 1 400 ? -30.543 17.503 -19.461 1.00 88.50 400 ASN A C 1
ATOM 3074 O O . ASN A 1 400 ? -31.524 18.134 -19.839 1.00 88.50 400 ASN A O 1
ATOM 3078 N N . ASP A 1 401 ? -30.285 17.273 -18.171 1.00 88.31 401 ASP A N 1
ATOM 3079 C CA . ASP A 1 401 ? -31.131 17.767 -17.082 1.00 88.31 401 ASP A CA 1
ATOM 3080 C C . ASP A 1 401 ? -30.296 18.003 -15.817 1.00 88.31 401 ASP A C 1
ATOM 3082 O O . ASP A 1 401 ? -29.961 17.079 -15.072 1.00 88.31 401 ASP A O 1
ATOM 3086 N N . PHE A 1 402 ? -29.920 19.261 -15.597 1.00 92.56 402 PHE A N 1
ATOM 3087 C CA . PHE A 1 402 ? -29.046 19.642 -14.492 1.00 92.56 402 PHE A CA 1
ATOM 3088 C C . PHE A 1 402 ? -29.733 19.495 -13.127 1.00 92.56 402 PHE A C 1
ATOM 3090 O O . PHE A 1 402 ? -29.119 18.993 -12.184 1.00 92.56 402 PHE A O 1
ATOM 3097 N N . GLU A 1 403 ? -30.994 19.919 -13.010 1.00 92.94 403 GLU A N 1
ATOM 3098 C CA . GLU A 1 403 ? -31.722 19.878 -11.736 1.00 92.94 403 GLU A CA 1
ATOM 3099 C C . GLU A 1 403 ? -32.048 18.437 -11.345 1.00 92.94 403 GLU A C 1
ATOM 3101 O O . GLU A 1 403 ? -31.827 18.077 -10.195 1.00 92.94 403 GLU A O 1
ATOM 3106 N N . ALA A 1 404 ? -32.400 17.557 -12.292 1.00 91.19 404 ALA A N 1
ATOM 3107 C CA . ALA A 1 404 ? -32.581 16.137 -11.980 1.00 91.19 404 ALA A CA 1
ATOM 3108 C C . ALA A 1 404 ? -31.306 15.480 -11.413 1.00 91.19 404 ALA A C 1
ATOM 3110 O O . ALA A 1 404 ? -31.382 14.600 -10.550 1.00 91.19 404 ALA A O 1
ATOM 3111 N N . VAL A 1 405 ? -30.118 15.900 -11.867 1.00 93.56 405 VAL A N 1
ATOM 3112 C CA . VAL A 1 405 ? -28.841 15.431 -11.302 1.00 93.56 405 VAL A CA 1
ATOM 3113 C C . VAL A 1 405 ? -28.651 15.952 -9.875 1.00 93.56 405 VAL A C 1
ATOM 3115 O O . VAL A 1 405 ? -28.222 15.185 -9.012 1.00 93.56 405 VAL A O 1
ATOM 3118 N N . LEU A 1 406 ? -28.975 17.219 -9.605 1.00 94.75 406 LEU A N 1
ATOM 3119 C CA . LEU A 1 406 ? -28.864 17.806 -8.266 1.00 94.75 406 LEU A CA 1
ATOM 3120 C C . LEU A 1 406 ? -29.920 17.292 -7.279 1.00 94.75 406 LEU A C 1
ATOM 3122 O O . LEU A 1 406 ? -29.624 17.202 -6.088 1.00 94.75 406 LEU A O 1
ATOM 3126 N N . ASP A 1 407 ? -31.115 16.951 -7.750 1.00 93.06 407 ASP A N 1
ATOM 3127 C CA . ASP A 1 407 ? -32.172 16.340 -6.942 1.00 93.06 407 ASP A CA 1
ATOM 3128 C C . ASP A 1 407 ? -31.804 14.904 -6.567 1.00 93.06 407 ASP A C 1
ATOM 3130 O O . ASP A 1 407 ? -32.054 14.454 -5.448 1.00 93.06 407 ASP A O 1
ATOM 3134 N N . LYS A 1 408 ? -31.157 14.182 -7.491 1.00 93.50 408 LYS A N 1
ATOM 3135 C CA . LYS A 1 408 ? -30.711 12.812 -7.247 1.00 93.50 408 LYS A CA 1
ATOM 3136 C C . LYS A 1 408 ? -29.482 12.745 -6.342 1.00 93.50 408 LYS A C 1
ATOM 3138 O O . LYS A 1 408 ? -29.458 11.918 -5.430 1.00 93.50 408 LYS A O 1
ATOM 3143 N N . TYR A 1 409 ? -28.448 13.545 -6.606 1.00 96.19 409 TYR A N 1
ATOM 3144 C CA . TYR A 1 409 ? -27.158 13.428 -5.920 1.00 96.19 409 TYR A CA 1
ATOM 3145 C C . TYR A 1 409 ? -26.847 14.641 -5.051 1.00 96.19 409 TYR A C 1
ATOM 3147 O O . TYR A 1 409 ? -26.789 15.762 -5.547 1.00 96.19 409 TYR A O 1
ATOM 3155 N N . SER A 1 410 ? -26.516 14.413 -3.779 1.00 96.06 410 SER A N 1
ATOM 3156 C CA . SER A 1 410 ? -26.076 15.480 -2.863 1.00 96.06 410 SER A CA 1
ATOM 3157 C C . SER A 1 410 ? -24.585 15.431 -2.512 1.00 96.06 410 SER A C 1
ATOM 3159 O O . SER A 1 410 ? -24.075 16.362 -1.891 1.00 96.06 410 SER A O 1
ATOM 3161 N N . LEU A 1 411 ? -23.858 14.393 -2.935 1.00 97.50 411 LEU A N 1
ATOM 3162 C CA . LEU A 1 411 ? -22.407 14.283 -2.774 1.00 97.50 411 LEU A CA 1
ATOM 3163 C C . LEU A 1 411 ? -21.749 13.815 -4.075 1.00 97.50 411 LEU A C 1
ATOM 3165 O O . LEU A 1 411 ? -22.087 12.758 -4.613 1.00 97.50 411 LEU A O 1
ATOM 3169 N N . PHE A 1 412 ? -20.758 14.585 -4.524 1.00 98.00 412 PHE A N 1
ATOM 3170 C CA . PHE A 1 412 ? -19.900 14.275 -5.662 1.00 98.00 412 PHE A CA 1
ATOM 3171 C C . PHE A 1 412 ? -18.462 14.060 -5.186 1.00 98.00 412 PHE A C 1
ATOM 3173 O O . PHE A 1 412 ? -17.869 14.943 -4.563 1.00 98.00 412 PHE A O 1
ATOM 3180 N N . ILE A 1 413 ? -17.893 12.894 -5.491 1.00 97.62 413 ILE A N 1
ATOM 3181 C CA . ILE A 1 413 ? -16.504 12.555 -5.165 1.00 97.62 413 ILE A CA 1
ATOM 3182 C C . ILE A 1 413 ? -15.738 12.379 -6.469 1.00 97.62 413 ILE A C 1
ATOM 3184 O O . ILE A 1 413 ? -15.994 11.434 -7.210 1.00 97.62 413 ILE A O 1
ATOM 3188 N N . PHE A 1 414 ? -14.790 13.269 -6.735 1.00 95.81 414 PHE A N 1
ATOM 3189 C CA . PHE A 1 414 ? -13.907 13.202 -7.893 1.00 95.81 414 PHE A CA 1
ATOM 3190 C C . PHE A 1 414 ? -12.585 12.566 -7.482 1.00 95.81 414 PHE A C 1
ATOM 3192 O O . PHE A 1 414 ? -11.831 13.146 -6.698 1.00 95.81 414 PHE A O 1
ATOM 3199 N N . ASP A 1 415 ? -12.315 11.375 -8.007 1.00 91.81 415 ASP A N 1
ATOM 3200 C CA . ASP A 1 415 ? -11.036 10.696 -7.817 1.00 91.81 415 ASP A CA 1
ATOM 3201 C C . ASP A 1 415 ? -10.041 11.085 -8.918 1.00 91.81 415 ASP A C 1
ATOM 3203 O O . ASP A 1 415 ? -10.428 11.412 -10.041 1.00 91.81 415 ASP A O 1
ATOM 3207 N N . GLU A 1 416 ? -8.751 11.036 -8.592 1.00 88.12 416 GLU A N 1
ATOM 3208 C CA . GLU A 1 416 ? -7.643 11.435 -9.470 1.00 88.12 416 GLU A CA 1
ATOM 3209 C C . GLU A 1 416 ? -7.759 12.881 -10.010 1.00 88.12 416 GLU A C 1
ATOM 3211 O O . GLU A 1 416 ? -7.484 13.167 -11.178 1.00 88.12 416 GLU A O 1
ATOM 3216 N N . ALA A 1 417 ? -8.131 13.830 -9.145 1.00 90.25 417 ALA A N 1
ATOM 3217 C CA . ALA A 1 417 ? -8.345 15.239 -9.488 1.00 90.25 417 ALA A CA 1
ATOM 3218 C C . ALA A 1 417 ? -7.115 15.939 -10.106 1.00 90.25 417 ALA A C 1
ATOM 3220 O O . ALA A 1 417 ? -7.266 16.950 -10.788 1.00 90.25 417 ALA A O 1
ATOM 3221 N N . GLN A 1 418 ? -5.901 15.392 -9.964 1.00 85.81 418 GLN A N 1
ATOM 3222 C CA . GLN A 1 418 ? -4.721 15.906 -10.675 1.00 85.81 418 GLN A CA 1
ATOM 3223 C C . GLN A 1 418 ? -4.847 15.845 -12.206 1.00 85.81 418 GLN A C 1
ATOM 3225 O O . GLN A 1 418 ? -4.118 16.541 -12.914 1.00 85.81 418 GLN A O 1
ATOM 3230 N N . LEU A 1 419 ? -5.773 15.034 -12.733 1.00 85.06 419 LEU A N 1
ATOM 3231 C CA . LEU A 1 419 ? -6.035 14.930 -14.169 1.00 85.06 419 LEU A CA 1
ATOM 3232 C C . LEU A 1 419 ? -6.622 16.210 -14.775 1.00 85.06 419 LEU A C 1
ATOM 3234 O O . LEU A 1 419 ? -6.644 16.341 -15.996 1.00 85.06 419 LEU A O 1
ATOM 3238 N N . LEU A 1 420 ? -7.013 17.188 -13.952 1.00 86.38 420 LEU A N 1
ATOM 3239 C CA . LEU A 1 420 ? -7.326 18.552 -14.389 1.00 86.38 420 LEU A CA 1
ATOM 3240 C C . LEU A 1 420 ? -6.211 19.156 -15.269 1.00 86.38 420 LEU A C 1
ATOM 3242 O O . LEU A 1 420 ? -6.504 19.847 -16.240 1.00 86.38 420 LEU A O 1
ATOM 3246 N N . LYS A 1 421 ? -4.938 18.824 -15.003 1.00 79.62 421 LYS A N 1
ATOM 3247 C CA . LYS A 1 421 ? -3.779 19.283 -15.793 1.00 79.62 421 LYS A CA 1
ATOM 3248 C C . LYS A 1 421 ? -3.686 18.626 -17.181 1.00 79.62 421 LYS A C 1
ATOM 3250 O O . LYS A 1 421 ? -2.991 19.133 -18.061 1.00 79.62 421 LYS A O 1
ATOM 3255 N N . GLU A 1 422 ? -4.339 17.484 -17.413 1.00 76.44 422 GLU A N 1
ATOM 3256 C CA . GLU A 1 422 ? -4.184 16.739 -18.668 1.00 76.44 422 GLU A CA 1
ATOM 3257 C C . GLU A 1 422 ? -4.869 17.425 -19.851 1.00 76.44 422 GLU A C 1
ATOM 3259 O O . GLU A 1 422 ? -6.024 17.844 -19.775 1.00 76.44 422 GLU A O 1
ATOM 3264 N N . LYS A 1 423 ? -4.180 17.469 -20.997 1.00 68.94 423 LYS A N 1
ATOM 3265 C CA . LYS A 1 423 ? -4.751 17.985 -22.246 1.00 68.94 423 LYS A CA 1
ATOM 3266 C C . LYS A 1 423 ? -5.899 17.084 -22.723 1.00 68.94 423 LYS A C 1
ATOM 3268 O O . LYS A 1 423 ? -5.782 15.860 -22.748 1.00 68.94 423 LYS A O 1
ATOM 3273 N N . GLY A 1 424 ? -7.015 17.691 -23.124 1.00 73.75 424 GLY A N 1
ATOM 3274 C CA . GLY A 1 424 ? -8.209 16.985 -23.600 1.00 73.75 424 GLY A CA 1
ATOM 3275 C C . GLY A 1 424 ? -9.202 16.663 -22.481 1.00 73.75 424 GLY A C 1
ATOM 3276 O O . GLY A 1 424 ? -10.202 17.363 -22.345 1.00 73.75 424 GLY A O 1
ATOM 3277 N N . ARG A 1 425 ? -8.951 15.617 -21.677 1.00 75.06 425 ARG A N 1
ATOM 3278 C CA . ARG A 1 425 ? -9.904 15.183 -20.627 1.00 75.06 425 ARG A CA 1
ATOM 3279 C C . ARG A 1 425 ? -9.945 16.111 -19.413 1.00 75.06 425 ARG A C 1
ATOM 3281 O O . ARG A 1 425 ? -11.002 16.231 -18.796 1.00 75.06 425 ARG A O 1
ATOM 3288 N N . GLY A 1 426 ? -8.840 16.794 -19.105 1.00 84.12 426 GLY A N 1
ATOM 3289 C CA . GLY A 1 426 ? -8.776 17.750 -17.998 1.00 84.12 426 GLY A CA 1
ATOM 3290 C C . GLY A 1 426 ? -9.803 18.871 -18.140 1.00 84.12 426 GLY A C 1
ATOM 3291 O O . GLY A 1 426 ? -10.475 19.199 -17.171 1.00 84.12 426 GLY A O 1
ATOM 3292 N N . PHE A 1 427 ? -10.038 19.354 -19.365 1.00 87.38 427 PHE A N 1
ATOM 3293 C CA . PHE A 1 427 ? -11.056 20.372 -19.644 1.00 87.38 427 PHE A CA 1
ATOM 3294 C C . PHE A 1 427 ? -12.483 19.908 -19.312 1.00 87.38 427 PHE A C 1
ATOM 3296 O O . PHE A 1 427 ? -13.274 20.674 -18.762 1.00 87.38 427 PHE A O 1
ATOM 3303 N N . VAL A 1 428 ? -12.831 18.653 -19.624 1.00 89.81 428 VAL A N 1
ATOM 3304 C CA . VAL A 1 428 ? -14.156 18.098 -19.294 1.00 89.81 428 VAL A CA 1
ATOM 3305 C C . VAL A 1 428 ? -14.327 18.018 -17.781 1.00 89.81 428 VAL A C 1
ATOM 3307 O O . VAL A 1 428 ? -15.365 18.422 -17.260 1.00 89.81 428 VAL A O 1
ATOM 3310 N N . LEU A 1 429 ? -13.299 17.538 -17.078 1.00 91.25 429 LEU A N 1
ATOM 3311 C CA . LEU A 1 429 ? -13.291 17.453 -15.621 1.00 91.25 429 LEU A CA 1
ATOM 3312 C C . LEU A 1 429 ? -13.423 18.843 -14.972 1.00 91.25 429 LEU A C 1
ATOM 3314 O O . LEU A 1 429 ? -14.288 19.031 -14.120 1.00 91.25 429 LEU A O 1
ATOM 3318 N N . GLU A 1 430 ? -12.631 19.819 -15.426 1.00 92.25 430 GLU A N 1
ATOM 3319 C CA . GLU A 1 430 ? -12.671 21.219 -14.979 1.00 92.25 430 GLU A CA 1
ATOM 3320 C C . GLU A 1 430 ? -14.062 21.824 -15.199 1.00 92.25 430 GLU A C 1
ATOM 3322 O O . GLU A 1 430 ? -14.659 22.367 -14.273 1.00 92.25 430 GLU A O 1
ATOM 3327 N N . SER A 1 431 ? -14.631 21.643 -16.395 1.00 90.81 431 SER A N 1
ATOM 3328 C CA . SER A 1 431 ? -15.962 22.149 -16.749 1.00 90.81 431 SER A CA 1
ATOM 3329 C C . SER A 1 431 ? -17.069 21.566 -15.868 1.00 90.81 431 SER A C 1
ATOM 3331 O O . SER A 1 431 ? -17.954 22.295 -15.423 1.00 90.81 431 SER A O 1
ATOM 3333 N N . VAL A 1 432 ? -17.034 20.254 -15.607 1.00 94.38 432 VAL A N 1
ATOM 3334 C CA . VAL A 1 432 ? -18.032 19.568 -14.773 1.00 94.38 432 VAL A CA 1
ATOM 3335 C C . VAL A 1 432 ? -17.949 20.036 -13.323 1.00 94.38 432 VAL A C 1
ATOM 3337 O O . VAL A 1 432 ? -18.979 20.370 -12.736 1.00 94.38 432 VAL A O 1
ATOM 3340 N N . ILE A 1 433 ? -16.740 20.097 -12.755 1.00 95.62 433 ILE A N 1
ATOM 3341 C CA . ILE A 1 433 ? -16.541 20.557 -11.377 1.00 95.62 433 ILE A CA 1
ATOM 3342 C C . ILE A 1 433 ? -16.958 22.026 -11.247 1.00 95.62 433 ILE A C 1
ATOM 3344 O O . ILE A 1 433 ? -17.711 22.347 -10.330 1.00 95.62 433 ILE A O 1
ATOM 3348 N N . SER A 1 434 ? -16.550 22.902 -12.175 1.00 93.88 434 SER A N 1
ATOM 3349 C CA . SER A 1 434 ? -16.947 24.319 -12.174 1.00 93.88 434 SER A CA 1
ATOM 3350 C C . SER A 1 434 ? -18.462 24.492 -12.250 1.00 93.88 434 SER A C 1
ATOM 3352 O O . SER A 1 434 ? -19.028 25.260 -11.472 1.00 93.88 434 SER A O 1
ATOM 3354 N N . ALA A 1 435 ? -19.136 23.772 -13.153 1.00 93.31 435 ALA A N 1
ATOM 3355 C CA . ALA A 1 435 ? -20.583 23.875 -13.314 1.00 93.31 435 ALA A CA 1
ATOM 3356 C C . ALA A 1 435 ? -21.325 23.432 -12.044 1.00 93.31 435 ALA A C 1
ATOM 3358 O O . ALA A 1 435 ? -22.192 24.155 -11.554 1.00 93.31 435 ALA A O 1
ATOM 3359 N N . LEU A 1 436 ? -20.948 22.284 -11.470 1.00 95.62 436 LEU A N 1
ATOM 3360 C CA . LEU A 1 436 ? -21.509 21.811 -10.203 1.00 95.62 436 LEU A CA 1
ATOM 3361 C C . LEU A 1 436 ? -21.236 22.789 -9.068 1.00 95.62 436 LEU A C 1
ATOM 3363 O O . LEU A 1 436 ? -22.149 23.114 -8.310 1.00 95.62 436 LEU A O 1
ATOM 3367 N N . ASN A 1 437 ? -20.001 23.277 -8.950 1.00 94.31 437 ASN A N 1
ATOM 3368 C CA . ASN A 1 437 ? -19.628 24.182 -7.877 1.00 94.31 437 ASN A CA 1
ATOM 3369 C C . ASN A 1 437 ? -20.443 25.476 -7.931 1.00 94.31 437 ASN A C 1
ATOM 3371 O O . ASN A 1 437 ? -20.954 25.897 -6.898 1.00 94.31 437 ASN A O 1
ATOM 3375 N N . LEU A 1 438 ? -20.610 26.059 -9.123 1.00 92.06 438 LEU A N 1
ATOM 3376 C CA . LEU A 1 438 ? -21.388 27.277 -9.342 1.00 92.06 438 LEU A CA 1
ATOM 3377 C C . LEU A 1 438 ? -22.872 27.084 -8.997 1.00 92.06 438 LEU A C 1
ATOM 3379 O O . LEU A 1 438 ? -23.441 27.892 -8.268 1.00 92.06 438 LEU A O 1
ATOM 3383 N N . GLN A 1 439 ? -23.493 26.006 -9.483 1.00 93.25 439 GLN A N 1
ATOM 3384 C CA . GLN A 1 439 ? -24.933 25.763 -9.305 1.00 93.25 439 GLN A CA 1
ATOM 3385 C C . GLN A 1 439 ? -25.311 25.303 -7.893 1.00 93.25 439 GLN A C 1
ATOM 3387 O O . GLN A 1 439 ? -26.464 25.416 -7.477 1.00 93.25 439 GLN A O 1
ATOM 3392 N N . THR A 1 440 ? -24.342 24.793 -7.135 1.00 94.19 440 THR A N 1
ATOM 3393 C CA . THR A 1 440 ? -24.561 24.321 -5.764 1.00 94.19 440 THR A CA 1
ATOM 3394 C C . THR A 1 440 ? -24.079 25.301 -4.696 1.00 94.19 440 THR A C 1
ATOM 3396 O O . THR A 1 440 ? -24.127 24.973 -3.508 1.00 94.19 440 THR A O 1
ATOM 3399 N N . GLN A 1 441 ? -23.658 26.514 -5.076 1.00 86.56 441 GLN A N 1
ATOM 3400 C CA . GLN A 1 441 ? -23.408 27.584 -4.108 1.00 86.56 441 GLN A CA 1
ATOM 3401 C C . GLN A 1 441 ? -24.678 27.847 -3.284 1.00 86.56 441 GLN A C 1
ATOM 3403 O O . GLN A 1 441 ? -25.769 28.011 -3.825 1.00 86.56 441 GLN A O 1
ATOM 3408 N N . GLY A 1 442 ? -24.553 27.828 -1.955 1.00 85.00 442 GLY A N 1
ATOM 3409 C CA . GLY A 1 442 ? -25.683 27.994 -1.031 1.00 85.00 442 GLY A CA 1
ATOM 3410 C C . GLY A 1 442 ? -26.591 26.766 -0.853 1.00 85.00 442 GLY A C 1
ATOM 3411 O O . GLY A 1 442 ? -27.382 26.743 0.087 1.00 85.00 442 GLY A O 1
ATOM 3412 N N . ARG A 1 443 ? -26.446 25.712 -1.665 1.00 92.19 443 ARG A N 1
ATOM 3413 C CA . ARG A 1 443 ? -27.173 24.440 -1.503 1.00 92.19 443 ARG A CA 1
ATOM 3414 C C . ARG A 1 443 ? -26.436 23.503 -0.513 1.00 92.19 443 ARG A C 1
ATOM 3416 O O . ARG A 1 443 ? -25.296 23.799 -0.129 1.00 92.19 443 ARG A O 1
ATOM 3423 N N . PRO A 1 444 ? -27.054 22.411 -0.015 1.00 91.69 444 PRO A N 1
ATOM 3424 C CA . PRO A 1 444 ? -26.387 21.470 0.898 1.00 91.69 444 PRO A CA 1
ATOM 3425 C C . PRO A 1 444 ? -25.434 20.487 0.193 1.00 91.69 444 PRO A C 1
ATOM 3427 O O . PRO A 1 444 ? -24.792 19.684 0.865 1.00 91.69 444 PRO A O 1
ATOM 3430 N N . HIS A 1 445 ? -25.325 20.534 -1.139 1.00 95.88 445 HIS A N 1
ATOM 3431 C CA . HIS A 1 445 ? -24.496 19.609 -1.912 1.00 95.88 445 HIS A CA 1
ATOM 3432 C C . HIS A 1 445 ? -23.013 19.706 -1.558 1.00 95.88 445 HIS A C 1
ATOM 3434 O O . HIS A 1 445 ? -22.473 20.794 -1.331 1.00 95.88 445 HIS A O 1
ATOM 3440 N N . ARG A 1 446 ? -22.339 18.558 -1.595 1.00 96.62 446 ARG A N 1
ATOM 3441 C CA . ARG A 1 446 ? -20.934 18.396 -1.229 1.00 96.62 446 ARG A CA 1
ATOM 3442 C C . ARG A 1 446 ? -20.089 17.995 -2.435 1.00 96.62 446 ARG A C 1
ATOM 3444 O O . ARG A 1 446 ? -20.512 17.176 -3.249 1.00 96.62 446 ARG A O 1
ATOM 3451 N N . ILE A 1 447 ? -18.883 18.552 -2.530 1.00 97.50 447 ILE A N 1
ATOM 3452 C CA . ILE A 1 447 ? -17.900 18.232 -3.575 1.00 97.50 447 ILE A CA 1
ATOM 3453 C C . ILE A 1 447 ? -16.568 17.903 -2.903 1.00 97.50 447 ILE A C 1
ATOM 3455 O O . ILE A 1 447 ? -16.011 18.735 -2.183 1.00 97.50 447 ILE A O 1
ATOM 3459 N N . ILE A 1 448 ? -16.063 16.695 -3.148 1.00 96.81 448 ILE A N 1
ATOM 3460 C CA . ILE A 1 448 ? -14.792 16.201 -2.615 1.00 96.81 448 ILE A CA 1
ATOM 3461 C C . ILE A 1 448 ? -13.857 15.891 -3.781 1.00 96.81 448 ILE A C 1
ATOM 3463 O O . ILE A 1 448 ? -14.201 15.092 -4.651 1.00 96.81 448 ILE A O 1
ATOM 3467 N N . LEU A 1 449 ? -12.670 16.495 -3.783 1.00 95.88 449 LEU A N 1
ATOM 3468 C CA . LEU A 1 449 ? -11.605 16.211 -4.743 1.00 95.88 449 LEU A CA 1
ATOM 3469 C C . LEU A 1 449 ? -10.506 15.388 -4.071 1.00 95.88 449 LEU A C 1
ATOM 3471 O O . LEU A 1 449 ? -9.957 15.796 -3.047 1.00 95.88 449 LEU A O 1
ATOM 3475 N N . LEU A 1 450 ? -10.161 14.247 -4.660 1.00 92.81 450 LEU A N 1
ATOM 3476 C CA . LEU A 1 450 ? -9.107 13.355 -4.185 1.00 92.81 450 LEU A CA 1
ATOM 3477 C C . LEU A 1 450 ? -7.975 13.315 -5.206 1.00 92.81 450 LEU A C 1
ATOM 3479 O O . LEU A 1 450 ? -8.221 13.184 -6.401 1.00 92.81 450 LEU A O 1
ATOM 3483 N N . SER A 1 451 ? -6.728 13.391 -4.750 1.00 89.06 451 SER A N 1
ATOM 3484 C CA . SER A 1 451 ? -5.565 13.279 -5.633 1.00 89.06 451 SER A CA 1
ATOM 3485 C C . SER A 1 451 ? -4.380 12.599 -4.967 1.00 89.06 451 SER A C 1
ATOM 3487 O O . SER A 1 451 ? -4.149 12.735 -3.766 1.00 89.06 451 SER A O 1
ATOM 3489 N N . ALA A 1 452 ? -3.606 11.863 -5.768 1.00 79.12 452 ALA A N 1
ATOM 3490 C CA . ALA A 1 452 ? -2.332 11.290 -5.354 1.00 79.12 452 ALA A CA 1
ATOM 3491 C C . ALA A 1 452 ? -1.219 12.323 -5.142 1.00 79.12 452 ALA A C 1
ATOM 3493 O O . ALA A 1 452 ? -0.335 12.088 -4.315 1.00 79.12 452 ALA A O 1
ATOM 3494 N N . ALA A 1 453 ? -1.242 13.415 -5.905 1.00 73.69 453 ALA A N 1
ATOM 3495 C CA . ALA A 1 453 ? -0.203 14.431 -5.905 1.00 73.69 453 ALA A CA 1
ATOM 3496 C C . ALA A 1 453 ? -0.722 15.725 -6.545 1.00 73.69 453 ALA A C 1
ATOM 3498 O O . ALA A 1 453 ? -1.033 15.748 -7.735 1.00 73.69 453 ALA A O 1
ATOM 3499 N N . MET A 1 454 ? -0.782 16.795 -5.753 1.00 82.19 454 MET A N 1
ATOM 3500 C CA . MET A 1 454 ? -1.030 18.166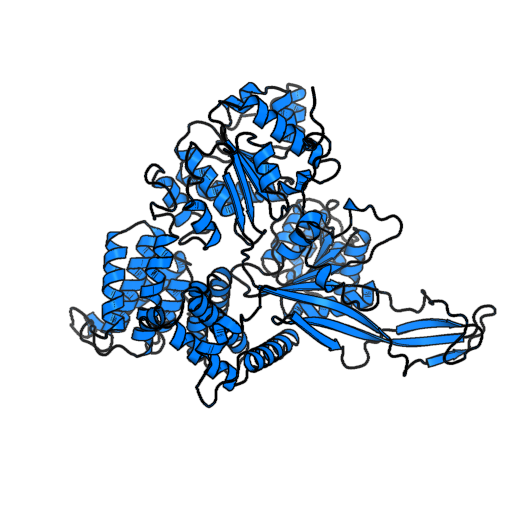 -6.209 1.00 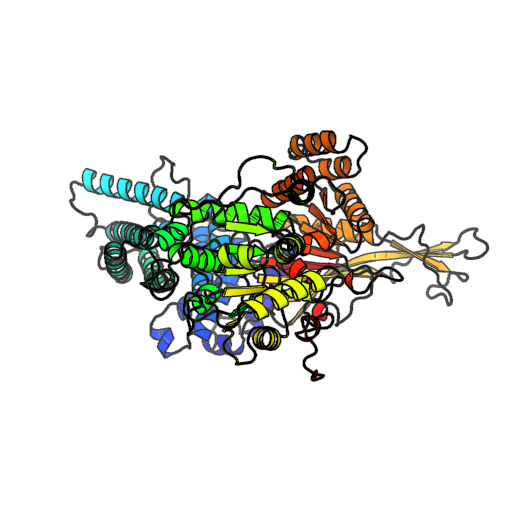82.19 454 MET A CA 1
ATOM 3501 C C . MET A 1 454 ? -0.094 19.105 -5.454 1.00 82.19 454 MET A C 1
ATOM 3503 O O . MET A 1 454 ? -0.065 19.045 -4.224 1.00 82.19 454 MET A O 1
ATOM 3507 N N . GLY A 1 455 ? 0.635 19.956 -6.178 1.00 80.88 455 GLY A N 1
ATOM 3508 C CA . GLY A 1 455 ? 1.508 20.982 -5.590 1.00 80.88 455 GLY A CA 1
ATOM 3509 C C . GLY A 1 455 ? 0.735 22.185 -5.040 1.00 80.88 455 GLY A C 1
ATOM 3510 O O . GLY A 1 455 ? 1.078 22.742 -4.001 1.00 80.88 455 GLY A O 1
ATOM 3511 N N . ASN A 1 456 ? -0.401 22.518 -5.657 1.00 86.38 456 ASN A N 1
ATOM 3512 C CA . ASN A 1 456 ? -1.189 23.721 -5.378 1.00 86.38 456 ASN A CA 1
ATOM 3513 C C . ASN A 1 456 ? -2.547 23.437 -4.711 1.00 86.38 456 ASN A C 1
ATOM 3515 O O . ASN A 1 456 ? -3.561 24.043 -5.063 1.00 86.38 456 ASN A O 1
ATOM 3519 N N . VAL A 1 457 ? -2.585 22.548 -3.713 1.00 88.44 457 VAL A N 1
ATOM 3520 C CA . VAL A 1 457 ? -3.827 22.164 -3.003 1.00 88.44 457 VAL A CA 1
ATOM 3521 C C . VAL A 1 457 ? -4.589 23.372 -2.454 1.00 88.44 457 VAL A C 1
ATOM 3523 O O . VAL A 1 457 ? -5.806 23.441 -2.607 1.00 88.44 457 VAL A O 1
ATOM 3526 N N . GLY A 1 458 ? -3.883 24.350 -1.876 1.00 87.38 458 GLY A N 1
ATOM 3527 C CA . GLY A 1 458 ? -4.499 25.587 -1.387 1.00 87.38 458 GLY A CA 1
ATOM 3528 C C . GLY A 1 458 ? -5.157 26.413 -2.499 1.00 87.38 458 GLY A C 1
ATOM 3529 O O . GLY A 1 458 ? -6.241 26.951 -2.297 1.00 87.38 458 GLY A O 1
ATOM 3530 N N . GLY A 1 459 ? -4.559 26.448 -3.695 1.00 88.75 459 GLY A N 1
ATOM 3531 C CA . GLY A 1 459 ? -5.135 27.125 -4.861 1.00 88.75 459 GLY A CA 1
ATOM 3532 C C . GLY A 1 459 ? -6.397 26.431 -5.378 1.00 88.75 459 GLY A C 1
ATOM 3533 O O . GLY A 1 459 ? -7.390 27.093 -5.667 1.00 88.75 459 GLY A O 1
ATOM 3534 N N . ILE A 1 460 ? -6.403 25.095 -5.419 1.00 90.81 460 ILE A N 1
ATOM 3535 C CA . ILE A 1 460 ? -7.595 24.314 -5.791 1.00 90.81 460 ILE A CA 1
ATOM 3536 C C . ILE A 1 460 ? -8.709 24.469 -4.743 1.00 90.81 460 ILE A C 1
ATOM 3538 O O . ILE A 1 460 ? -9.877 24.605 -5.102 1.00 90.81 460 ILE A O 1
ATOM 3542 N N . ALA A 1 461 ? -8.367 24.498 -3.452 1.00 91.94 461 ALA A N 1
ATOM 3543 C CA . ALA A 1 461 ? -9.335 24.748 -2.385 1.00 91.94 461 ALA A CA 1
ATOM 3544 C C . ALA A 1 461 ? -9.956 26.150 -2.501 1.00 91.94 461 ALA A C 1
ATOM 3546 O O . ALA A 1 461 ? -11.174 26.286 -2.415 1.00 91.94 461 ALA A O 1
ATOM 3547 N N . GLN A 1 462 ? -9.139 27.169 -2.787 1.00 91.50 462 GLN A N 1
ATOM 3548 C CA . GLN A 1 462 ? -9.607 28.533 -3.035 1.00 91.50 462 GLN A CA 1
ATOM 3549 C C . GLN A 1 462 ? -10.488 28.638 -4.291 1.00 91.50 462 GLN A C 1
ATOM 3551 O O . GLN A 1 462 ? -11.433 29.420 -4.313 1.00 91.50 462 GLN A O 1
ATOM 3556 N N . TRP A 1 463 ? -10.214 27.848 -5.332 1.00 90.25 463 TRP A N 1
ATOM 3557 C CA . TRP A 1 463 ? -11.071 27.770 -6.519 1.00 90.25 463 TRP A CA 1
ATOM 3558 C C . TRP A 1 463 ? -12.443 27.148 -6.215 1.00 90.25 463 TRP A C 1
ATOM 3560 O O . TRP A 1 463 ? -13.460 27.617 -6.730 1.00 90.25 463 TRP A O 1
ATOM 3570 N N . LEU A 1 464 ? -12.498 26.125 -5.354 1.00 91.19 464 LEU A N 1
ATOM 3571 C CA . LEU A 1 464 ? -13.767 25.531 -4.921 1.00 91.19 464 LEU A CA 1
ATOM 3572 C C . LEU A 1 464 ? -14.574 26.459 -4.008 1.00 91.19 464 LEU A C 1
ATOM 3574 O O . LEU A 1 464 ? -15.796 26.528 -4.141 1.00 91.19 464 LEU A O 1
ATOM 3578 N N . ASP A 1 465 ? -13.911 27.149 -3.084 1.00 90.56 465 ASP A N 1
ATOM 3579 C CA . ASP A 1 465 ? -14.539 28.110 -2.180 1.00 90.56 465 ASP A CA 1
ATOM 3580 C C . ASP A 1 465 ? -13.651 29.353 -1.993 1.00 90.56 465 ASP A C 1
ATOM 3582 O O . ASP A 1 465 ?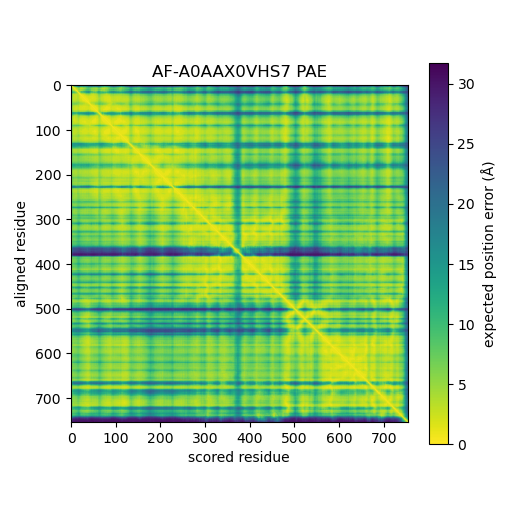 -12.740 29.354 -1.154 1.00 90.56 465 ASP A O 1
ATOM 3586 N N . PRO A 1 466 ? -13.936 30.441 -2.731 1.00 86.19 466 PRO A N 1
ATOM 3587 C CA . PRO A 1 466 ? -13.178 31.686 -2.637 1.00 86.19 466 PRO A CA 1
ATOM 3588 C C . PRO A 1 466 ? -13.203 32.342 -1.251 1.00 86.19 466 PRO A C 1
ATOM 3590 O O . PRO A 1 466 ? -12.336 33.165 -0.960 1.00 86.19 466 PRO A O 1
ATOM 3593 N N . ASN A 1 467 ? -14.166 31.988 -0.391 1.00 84.94 467 ASN A N 1
ATOM 3594 C CA . ASN A 1 467 ? -14.284 32.531 0.963 1.00 84.94 467 ASN A CA 1
ATOM 3595 C C . ASN A 1 467 ? -13.436 31.764 1.991 1.00 84.94 467 ASN A C 1
ATOM 3597 O O . ASN A 1 467 ? -13.430 32.123 3.166 1.00 84.94 467 ASN A O 1
ATOM 3601 N N . GLY A 1 468 ? -12.724 30.713 1.567 1.00 80.06 468 GLY A N 1
ATOM 3602 C CA . GLY A 1 468 ? -11.844 29.927 2.431 1.00 80.06 468 GLY A CA 1
ATOM 3603 C C . GLY A 1 468 ? -12.555 28.878 3.291 1.00 80.06 468 GLY A C 1
ATOM 3604 O O . GLY A 1 468 ? -11.949 28.367 4.228 1.00 80.06 468 GLY A O 1
ATOM 3605 N N . GLY A 1 469 ? -13.814 28.538 2.990 1.00 84.19 469 GLY A N 1
ATOM 3606 C CA . GLY A 1 469 ? -14.564 27.484 3.686 1.00 84.19 469 GLY A CA 1
ATOM 3607 C C . GLY A 1 469 ? -14.260 26.057 3.206 1.00 84.19 469 GLY A C 1
ATOM 3608 O O . GLY A 1 469 ? -14.737 25.092 3.806 1.00 84.19 469 GLY A O 1
ATOM 3609 N N . ALA A 1 470 ? -13.461 25.889 2.146 1.00 90.75 470 ALA A N 1
ATOM 3610 C CA . ALA A 1 470 ? -13.052 24.573 1.666 1.00 90.75 470 ALA A CA 1
ATOM 3611 C C . ALA A 1 470 ? -12.018 23.931 2.603 1.00 90.75 470 ALA A C 1
ATOM 3613 O O . ALA A 1 470 ? -10.927 24.465 2.812 1.00 90.75 470 ALA A O 1
ATOM 3614 N N . LEU A 1 471 ? -12.326 22.732 3.101 1.00 93.06 471 LEU A N 1
ATOM 3615 C CA . LEU A 1 471 ? -11.376 21.939 3.872 1.00 93.06 471 LEU A CA 1
ATOM 3616 C C . LEU A 1 471 ? -10.261 21.446 2.944 1.00 93.06 471 LEU A C 1
ATOM 3618 O O . LEU A 1 471 ? -10.522 20.782 1.940 1.00 93.06 471 LEU A O 1
ATOM 3622 N N . SER A 1 472 ? -9.010 21.738 3.282 1.00 91.75 472 SER A N 1
ATOM 3623 C CA . SER A 1 472 ? -7.858 21.267 2.518 1.00 91.75 472 SER A CA 1
ATOM 3624 C C . SER A 1 472 ? -6.897 20.510 3.418 1.00 91.75 472 SER A C 1
ATOM 3626 O O . SER A 1 472 ? -6.560 20.970 4.507 1.00 91.75 472 SER A O 1
ATOM 3628 N N . GLN A 1 473 ? -6.469 19.331 2.970 1.00 87.50 473 GLN A N 1
ATOM 3629 C CA . GLN A 1 473 ? -5.504 18.529 3.710 1.00 87.50 473 GLN A CA 1
ATOM 3630 C C . GLN A 1 473 ? -4.517 17.847 2.776 1.00 87.50 473 GLN A C 1
ATOM 3632 O O . GLN A 1 473 ? -4.873 17.301 1.726 1.00 87.50 473 GLN A O 1
ATOM 3637 N N . THR A 1 474 ? -3.259 17.866 3.199 1.00 87.81 474 THR A N 1
ATOM 3638 C CA . THR A 1 474 ? -2.154 17.195 2.529 1.00 87.81 474 THR A CA 1
ATOM 3639 C C . THR A 1 474 ? -1.477 16.230 3.489 1.00 87.81 474 THR A C 1
ATOM 3641 O O . THR A 1 474 ? -1.448 16.437 4.703 1.00 87.81 474 THR A O 1
ATOM 3644 N N . SER A 1 475 ? -0.950 15.134 2.956 1.00 84.94 475 SER A N 1
ATOM 3645 C CA . SER A 1 475 ? -0.091 14.243 3.723 1.00 84.94 475 SER A CA 1
ATOM 3646 C C . SER A 1 475 ? 0.953 13.621 2.820 1.00 84.94 475 SER A C 1
ATOM 3648 O O . SER A 1 475 ? 0.615 13.018 1.808 1.00 84.94 475 SER A O 1
ATOM 3650 N N . ASP A 1 476 ? 2.212 13.673 3.239 1.00 79.88 476 ASP A N 1
ATOM 3651 C CA . ASP A 1 476 ? 3.300 12.944 2.582 1.00 79.88 476 ASP A CA 1
ATOM 3652 C C . ASP A 1 476 ? 3.408 11.491 3.049 1.00 79.88 476 ASP A C 1
ATOM 3654 O O . ASP A 1 476 ? 4.313 10.759 2.636 1.00 79.88 476 ASP A O 1
ATOM 3658 N N . TRP A 1 477 ? 2.505 11.050 3.930 1.00 83.88 477 TRP A N 1
ATOM 3659 C CA . TRP A 1 477 ? 2.547 9.698 4.454 1.00 83.88 477 TRP A CA 1
ATOM 3660 C C . TRP A 1 477 ? 2.266 8.673 3.362 1.00 83.88 477 TRP A C 1
ATOM 3662 O O . TRP A 1 477 ? 1.368 8.801 2.524 1.00 83.88 477 TRP A O 1
ATOM 3672 N N . ARG A 1 478 ? 3.060 7.608 3.391 1.00 77.06 478 ARG A N 1
ATOM 3673 C CA . ARG A 1 478 ? 3.028 6.513 2.426 1.00 77.06 478 ARG A CA 1
ATOM 3674 C C . ARG A 1 478 ? 3.200 5.202 3.165 1.00 77.06 478 ARG A C 1
ATOM 3676 O O . ARG A 1 478 ? 3.803 5.173 4.238 1.00 77.06 478 ARG A O 1
ATOM 3683 N N . GLY A 1 479 ? 2.682 4.131 2.572 1.00 78.69 479 GLY A N 1
ATOM 3684 C CA . GLY A 1 479 ? 2.734 2.805 3.169 1.00 78.69 479 GLY A CA 1
ATOM 3685 C C . GLY A 1 479 ? 4.148 2.212 3.133 1.00 78.69 479 GLY A C 1
ATOM 3686 O O . GLY A 1 479 ? 4.987 2.623 3.940 1.00 78.69 479 GLY A O 1
ATOM 3687 N N . PRO A 1 480 ? 4.429 1.243 2.241 1.00 84.38 480 PRO A N 1
ATOM 3688 C CA . PRO A 1 480 ? 5.759 0.654 2.121 1.00 84.38 480 PRO A CA 1
ATOM 3689 C C . PRO A 1 480 ? 6.834 1.703 1.840 1.00 84.38 480 PRO A C 1
ATOM 3691 O O . PRO A 1 480 ? 6.604 2.688 1.137 1.00 84.38 480 PRO A O 1
ATOM 3694 N N . ARG A 1 481 ? 8.032 1.456 2.369 1.00 86.62 481 ARG A N 1
ATOM 3695 C CA . ARG A 1 481 ? 9.210 2.300 2.126 1.00 86.62 481 ARG A CA 1
ATOM 3696 C C . ARG A 1 481 ? 9.661 2.179 0.678 1.00 86.62 481 ARG A C 1
ATOM 3698 O O . ARG A 1 481 ? 9.295 1.229 -0.004 1.00 86.62 481 ARG A O 1
ATOM 3705 N N . ARG A 1 482 ? 10.517 3.091 0.223 1.00 86.88 482 ARG A N 1
ATOM 3706 C CA . ARG A 1 482 ? 11.034 3.073 -1.151 1.00 86.88 482 ARG A CA 1
ATOM 3707 C C . ARG A 1 482 ? 12.540 2.860 -1.216 1.00 86.88 482 ARG A C 1
ATOM 3709 O O . ARG A 1 482 ? 13.306 3.538 -0.530 1.00 86.88 482 ARG A O 1
ATOM 3716 N N . LEU A 1 483 ? 12.950 1.959 -2.104 1.00 88.50 483 LEU A N 1
ATOM 3717 C CA . LEU A 1 483 ? 14.305 1.883 -2.641 1.00 88.50 483 LEU A CA 1
ATOM 3718 C C . LEU A 1 483 ? 14.319 2.574 -3.999 1.00 88.50 483 LEU A C 1
ATOM 3720 O O . LEU A 1 483 ? 13.566 2.180 -4.885 1.00 88.50 483 LEU A O 1
ATOM 3724 N N . HIS A 1 484 ? 15.167 3.585 -4.177 1.00 90.94 484 HIS A N 1
ATOM 3725 C CA . HIS A 1 484 ? 15.362 4.212 -5.484 1.00 90.94 484 HIS A CA 1
ATOM 3726 C C . HIS A 1 484 ? 16.667 3.706 -6.089 1.00 90.94 484 HIS A C 1
ATOM 3728 O O . HIS A 1 484 ? 17.727 3.794 -5.461 1.00 90.94 484 HIS A O 1
ATOM 3734 N N . ALA A 1 485 ? 16.587 3.220 -7.320 1.00 91.44 485 ALA A N 1
ATOM 3735 C CA . ALA A 1 485 ? 17.724 2.781 -8.100 1.00 91.44 485 ALA A CA 1
ATOM 3736 C C . ALA A 1 485 ? 17.726 3.446 -9.479 1.00 91.44 485 ALA A C 1
ATOM 3738 O O . ALA A 1 485 ? 16.675 3.727 -10.048 1.00 91.44 485 ALA A O 1
ATOM 3739 N N . VAL A 1 486 ? 18.914 3.668 -10.030 1.00 92.12 486 VAL A N 1
ATOM 3740 C CA . VAL A 1 486 ? 19.102 4.092 -11.417 1.00 92.12 486 VAL A CA 1
ATOM 3741 C C . VAL A 1 486 ? 19.998 3.077 -12.101 1.00 92.12 486 VAL A C 1
ATOM 3743 O O . VAL A 1 486 ? 21.102 2.795 -11.633 1.00 92.12 486 VAL A O 1
ATOM 3746 N N . PHE A 1 487 ? 19.508 2.533 -13.203 1.00 90.69 487 PHE A N 1
ATOM 3747 C CA . PHE A 1 487 ? 20.223 1.622 -14.068 1.00 90.69 487 PHE A CA 1
ATOM 3748 C C . PHE A 1 487 ? 20.792 2.361 -15.284 1.00 90.69 487 PHE A C 1
ATOM 3750 O O . PHE A 1 487 ? 20.074 3.063 -16.001 1.00 90.69 487 PHE A O 1
ATOM 3757 N N . ASN A 1 488 ? 22.083 2.142 -15.526 1.00 89.50 488 ASN A N 1
ATOM 3758 C CA . ASN A 1 488 ? 22.827 2.611 -16.687 1.00 89.50 488 ASN A CA 1
ATOM 3759 C C . ASN A 1 488 ? 23.764 1.497 -17.185 1.00 89.50 488 ASN A C 1
ATOM 3761 O O . ASN A 1 488 ? 23.995 0.495 -16.508 1.00 89.50 488 ASN A O 1
ATOM 3765 N N . THR A 1 489 ? 24.380 1.711 -18.343 1.00 89.44 489 THR A N 1
ATOM 3766 C CA . THR A 1 489 ? 25.486 0.881 -18.839 1.00 89.44 489 THR A CA 1
ATOM 3767 C C . THR A 1 489 ? 26.807 1.630 -18.761 1.00 89.44 489 THR A C 1
ATOM 3769 O O . THR A 1 489 ? 26.852 2.832 -19.022 1.00 89.44 489 THR A O 1
ATOM 3772 N N . GLU A 1 490 ? 27.889 0.917 -18.477 1.00 88.56 490 GLU A N 1
ATOM 3773 C CA . GLU A 1 490 ? 29.251 1.451 -18.475 1.00 88.56 490 GLU A CA 1
ATOM 3774 C C . GLU A 1 490 ? 30.117 0.670 -19.466 1.00 88.56 490 GLU A C 1
ATOM 3776 O O . GLU A 1 490 ? 30.125 -0.561 -19.452 1.00 88.56 490 GLU A O 1
ATOM 3781 N N . ALA A 1 491 ? 30.823 1.390 -20.338 1.00 89.56 491 ALA A N 1
ATOM 3782 C CA . ALA A 1 491 ? 31.718 0.804 -21.327 1.00 89.56 491 ALA A CA 1
ATOM 3783 C C . ALA A 1 491 ? 33.112 0.569 -20.738 1.00 89.56 491 ALA A C 1
ATOM 3785 O O . ALA A 1 491 ? 33.714 1.483 -20.173 1.00 89.56 491 ALA A O 1
ATOM 3786 N N . GLN A 1 492 ? 33.633 -0.645 -20.910 1.00 89.94 492 GLN A N 1
ATOM 3787 C CA . GLN A 1 492 ? 34.959 -1.052 -20.443 1.00 89.94 492 GLN A CA 1
ATOM 3788 C C . GLN A 1 492 ? 36.000 -0.728 -21.513 1.00 89.94 492 GLN A C 1
ATOM 3790 O O . GLN A 1 492 ? 36.413 -1.582 -22.296 1.00 89.94 492 GLN A O 1
ATOM 3795 N N . TRP A 1 493 ? 36.339 0.559 -21.620 1.00 90.00 493 TRP A N 1
ATOM 3796 C CA . TRP A 1 493 ? 37.176 1.088 -22.701 1.00 90.00 493 TRP A CA 1
ATOM 3797 C C . TRP A 1 493 ? 38.548 0.417 -22.802 1.00 90.00 493 TRP A C 1
ATOM 3799 O O . TRP A 1 493 ? 39.058 0.264 -23.910 1.00 90.00 493 TRP A O 1
ATOM 3809 N N . ASP A 1 494 ? 39.097 -0.010 -21.670 1.00 90.06 494 ASP A N 1
ATOM 3810 C CA . ASP A 1 494 ? 40.341 -0.767 -21.526 1.00 90.06 494 ASP A CA 1
ATOM 3811 C C . ASP A 1 494 ? 40.302 -2.152 -22.193 1.00 90.06 494 ASP A C 1
ATOM 3813 O O . ASP A 1 494 ? 41.348 -2.702 -22.520 1.00 90.06 494 ASP A O 1
ATOM 3817 N N . GLN A 1 495 ? 39.110 -2.688 -22.457 1.00 90.44 495 GLN A N 1
ATOM 3818 C CA . GLN A 1 495 ? 38.896 -3.982 -23.113 1.00 90.44 495 GLN A CA 1
ATOM 3819 C C . GLN A 1 495 ? 38.398 -3.835 -24.559 1.00 90.44 495 GLN A C 1
ATOM 3821 O O . GLN A 1 495 ? 37.793 -4.750 -25.120 1.00 90.44 495 GLN A O 1
ATOM 3826 N N . THR A 1 496 ? 38.602 -2.670 -25.178 1.00 91.19 496 THR A N 1
ATOM 3827 C CA . THR A 1 496 ? 38.169 -2.440 -26.560 1.00 91.19 496 THR A CA 1
ATOM 3828 C C . THR A 1 496 ? 39.010 -3.259 -27.534 1.00 91.19 496 THR A C 1
ATOM 3830 O O . THR A 1 496 ? 40.223 -3.091 -27.614 1.00 91.19 496 THR A O 1
ATOM 3833 N N . VAL A 1 497 ? 38.348 -4.093 -28.335 1.00 91.94 497 VAL A N 1
ATOM 3834 C CA . VAL A 1 497 ? 38.977 -4.847 -29.424 1.00 91.94 497 VAL A CA 1
ATOM 3835 C C . VAL A 1 497 ? 38.737 -4.124 -30.745 1.00 91.94 497 VAL A C 1
ATOM 3837 O O . VAL A 1 497 ? 37.598 -3.765 -31.061 1.00 91.94 497 VAL A O 1
ATOM 3840 N N . VAL A 1 498 ? 39.804 -3.916 -31.521 1.00 90.94 498 VAL A N 1
ATOM 3841 C CA . VAL A 1 498 ? 39.737 -3.284 -32.845 1.00 90.94 498 VAL A CA 1
ATOM 3842 C C . VAL A 1 498 ? 39.914 -4.330 -33.940 1.00 90.94 498 VAL A C 1
ATOM 3844 O O . VAL A 1 498 ? 40.935 -5.006 -34.010 1.00 90.94 498 VAL A O 1
ATOM 3847 N N . GLU A 1 499 ? 38.932 -4.430 -34.830 1.00 90.19 499 GLU A N 1
ATOM 3848 C CA . GLU A 1 499 ? 38.957 -5.314 -35.995 1.00 90.19 499 GLU A CA 1
ATOM 3849 C C . GLU A 1 499 ? 38.951 -4.489 -37.286 1.00 90.19 499 GLU A C 1
ATOM 3851 O O . GLU A 1 499 ? 38.106 -3.609 -37.479 1.00 90.19 499 GLU A O 1
ATOM 3856 N N . GLY A 1 500 ? 39.884 -4.782 -38.192 1.00 82.56 500 GLY A N 1
ATOM 3857 C CA . GLY A 1 500 ? 39.868 -4.264 -39.559 1.00 82.56 500 GLY A CA 1
ATOM 3858 C C . GLY A 1 500 ? 38.948 -5.094 -40.458 1.00 82.56 500 GLY A C 1
ATOM 3859 O O . GLY A 1 500 ? 38.899 -6.317 -40.353 1.00 82.56 500 GLY A O 1
ATOM 3860 N N . GLY A 1 501 ? 38.219 -4.440 -41.359 1.00 72.56 501 GLY A N 1
ATOM 3861 C CA . GLY A 1 501 ? 37.319 -5.073 -42.320 1.00 72.56 501 GLY A CA 1
ATOM 3862 C C . GLY A 1 501 ? 37.387 -4.430 -43.706 1.00 72.56 501 GLY A C 1
ATOM 3863 O O . GLY A 1 501 ? 37.874 -3.317 -43.876 1.00 72.56 501 GLY A O 1
ATOM 3864 N N . ALA A 1 502 ? 36.840 -5.120 -44.709 1.00 66.06 502 ALA A N 1
ATOM 3865 C CA . ALA A 1 502 ? 36.902 -4.735 -46.127 1.00 66.06 502 ALA A CA 1
ATOM 3866 C C . ALA A 1 502 ? 35.993 -3.545 -46.531 1.00 66.06 502 ALA A C 1
ATOM 3868 O O . ALA A 1 502 ? 35.713 -3.342 -47.711 1.00 66.06 502 ALA A O 1
ATOM 3869 N N . GLY A 1 503 ? 35.464 -2.778 -45.572 1.00 67.31 503 GLY A N 1
ATOM 3870 C CA . GLY A 1 503 ? 34.531 -1.680 -45.848 1.00 67.31 503 GLY A CA 1
ATOM 3871 C C . GLY A 1 503 ? 35.242 -0.410 -46.323 1.00 67.31 503 GLY A C 1
ATOM 3872 O O . GLY A 1 503 ? 36.135 0.074 -45.639 1.00 67.31 503 GLY A O 1
ATOM 3873 N N . SER A 1 504 ? 34.795 0.182 -47.436 1.00 70.94 504 SER A N 1
ATOM 3874 C CA . SER A 1 504 ? 35.463 1.339 -48.063 1.00 70.94 504 SER A CA 1
ATOM 3875 C C . SER A 1 504 ? 35.362 2.655 -47.279 1.00 70.94 504 SER A C 1
ATOM 3877 O O . SER A 1 504 ? 36.275 3.469 -47.337 1.00 70.94 504 SER A O 1
ATOM 3879 N N . VAL A 1 505 ? 34.265 2.882 -46.545 1.00 83.06 505 VAL A N 1
ATOM 3880 C CA . VAL A 1 505 ? 34.010 4.160 -45.838 1.00 83.06 505 VAL A CA 1
ATOM 3881 C C . VAL A 1 505 ? 34.380 4.098 -44.353 1.00 83.06 505 VAL A C 1
ATOM 3883 O O . VAL A 1 505 ? 34.819 5.088 -43.777 1.00 83.06 505 VAL A O 1
ATOM 3886 N N . TRP A 1 506 ? 34.191 2.935 -43.729 1.00 86.81 506 TRP A N 1
ATOM 3887 C CA . TRP A 1 506 ? 34.486 2.694 -42.316 1.00 86.81 506 TRP A CA 1
ATOM 3888 C C . TRP A 1 506 ? 35.163 1.324 -42.168 1.00 86.81 506 TRP A C 1
ATOM 3890 O O . TRP A 1 506 ? 34.464 0.343 -41.877 1.00 86.81 506 TRP A O 1
ATOM 3900 N N . PRO A 1 507 ? 36.474 1.222 -42.431 1.00 87.75 507 PRO A N 1
ATOM 3901 C CA . PRO A 1 507 ? 37.190 -0.051 -42.430 1.00 87.75 507 PRO A CA 1
ATOM 3902 C C . PRO A 1 507 ? 37.313 -0.677 -41.039 1.00 87.75 507 PRO A C 1
ATOM 3904 O O . PRO A 1 507 ? 37.287 -1.896 -40.935 1.00 87.75 507 PRO A O 1
ATOM 3907 N N . TYR A 1 508 ? 37.359 0.108 -39.960 1.00 90.69 508 TYR A N 1
ATOM 3908 C CA . TYR A 1 508 ? 37.620 -0.426 -38.619 1.00 90.69 508 TYR A CA 1
ATOM 3909 C C . TYR A 1 508 ? 36.354 -0.532 -37.764 1.00 90.69 508 TYR A C 1
ATOM 3911 O O . TYR A 1 508 ? 35.405 0.254 -37.903 1.00 90.69 508 TYR A O 1
ATOM 3919 N N . ARG A 1 509 ? 36.326 -1.519 -36.867 1.00 91.56 509 ARG A N 1
ATOM 3920 C CA . ARG A 1 509 ? 35.299 -1.720 -35.838 1.00 91.56 509 ARG A CA 1
ATOM 3921 C C . ARG A 1 509 ? 35.950 -1.786 -34.469 1.00 91.56 509 ARG A C 1
ATOM 3923 O O . ARG A 1 509 ? 36.871 -2.556 -34.270 1.00 91.56 509 ARG A O 1
ATOM 3930 N N . HIS A 1 510 ? 35.425 -0.999 -33.545 1.00 92.50 510 HIS A N 1
ATOM 3931 C CA . HIS A 1 510 ? 35.823 -0.932 -32.146 1.00 92.50 510 HIS A CA 1
ATOM 3932 C C . HIS A 1 510 ? 34.713 -1.573 -31.329 1.00 92.50 510 HIS A C 1
ATOM 3934 O O . HIS A 1 510 ? 33.624 -1.000 -31.243 1.00 92.50 510 HIS A O 1
ATOM 3940 N N . THR A 1 511 ? 34.966 -2.753 -30.782 1.00 93.38 511 THR A N 1
ATOM 3941 C CA . THR A 1 511 ? 34.018 -3.501 -29.957 1.00 93.38 511 THR A CA 1
ATOM 3942 C C . THR A 1 511 ? 34.439 -3.378 -28.502 1.00 93.38 511 THR A C 1
ATOM 3944 O O . THR A 1 511 ? 35.465 -3.917 -28.104 1.00 93.38 511 THR A O 1
ATOM 3947 N N . THR A 1 512 ? 33.644 -2.667 -27.711 1.00 92.75 512 THR A N 1
ATOM 3948 C CA . THR A 1 512 ? 33.890 -2.436 -26.287 1.00 92.75 512 THR A CA 1
ATOM 3949 C C . THR A 1 512 ? 32.855 -3.209 -25.462 1.00 92.75 512 THR A C 1
ATOM 3951 O O . THR A 1 512 ? 31.657 -2.978 -25.660 1.00 92.75 512 THR A O 1
ATOM 3954 N N . PRO A 1 513 ? 33.258 -4.106 -24.546 1.00 93.38 513 PRO A N 1
ATOM 3955 C CA . PRO A 1 513 ? 32.336 -4.756 -23.617 1.00 93.38 513 PRO A CA 1
ATOM 3956 C C . PRO A 1 513 ? 31.576 -3.744 -22.749 1.00 93.38 513 PRO A C 1
ATOM 3958 O O . PRO A 1 513 ? 32.104 -2.688 -22.383 1.00 93.38 513 PRO A O 1
ATOM 3961 N N . LEU A 1 514 ? 30.325 -4.061 -22.419 1.00 91.75 514 LEU A N 1
ATOM 3962 C CA . LEU A 1 514 ? 29.472 -3.250 -21.553 1.00 91.75 514 LEU A CA 1
ATOM 3963 C C . LEU A 1 514 ? 29.169 -3.992 -20.249 1.00 91.75 514 LEU A C 1
ATOM 3965 O O . LEU A 1 514 ? 28.720 -5.135 -20.261 1.00 91.75 514 LEU A O 1
ATOM 3969 N N . SER A 1 515 ? 29.316 -3.302 -19.122 1.00 90.00 515 SER A N 1
ATOM 3970 C CA . SER A 1 515 ? 28.803 -3.756 -17.824 1.00 90.00 515 SER A CA 1
ATOM 3971 C C . SER A 1 515 ? 27.527 -3.012 -17.444 1.00 90.00 515 SER A C 1
ATOM 3973 O O . SER A 1 515 ? 27.374 -1.826 -17.749 1.00 90.00 515 SER A O 1
ATOM 3975 N N . GLY A 1 516 ? 26.621 -3.694 -16.746 1.00 88.75 516 GLY A N 1
ATOM 3976 C CA . GLY A 1 516 ? 25.464 -3.062 -16.123 1.00 88.75 516 GLY A CA 1
ATOM 3977 C C . GLY A 1 516 ? 25.874 -2.347 -14.839 1.00 88.75 516 GLY A C 1
ATOM 3978 O O . GLY A 1 516 ? 26.612 -2.902 -14.025 1.00 88.75 516 GLY A O 1
ATOM 3979 N N . LEU A 1 517 ? 25.389 -1.123 -14.652 1.00 89.25 517 LEU A N 1
ATOM 3980 C CA . LEU A 1 517 ? 25.625 -0.296 -13.474 1.00 89.25 517 LEU A CA 1
ATOM 3981 C C . LEU A 1 517 ? 24.283 0.019 -12.809 1.00 89.25 517 LEU A C 1
ATOM 3983 O O . LEU A 1 517 ? 23.440 0.690 -13.399 1.00 89.25 517 LEU A O 1
ATOM 3987 N N . ILE A 1 518 ? 24.104 -0.418 -11.564 1.00 89.81 518 ILE A N 1
ATOM 3988 C CA . ILE A 1 518 ? 22.968 -0.032 -10.721 1.00 89.81 518 ILE A CA 1
ATOM 3989 C C . ILE A 1 518 ? 23.474 0.918 -9.643 1.00 89.81 518 ILE A C 1
ATOM 3991 O O . ILE A 1 518 ? 24.294 0.548 -8.806 1.00 89.81 518 ILE A O 1
ATOM 3995 N N . ARG A 1 519 ? 22.966 2.145 -9.627 1.00 91.25 519 ARG A N 1
ATOM 3996 C CA . ARG A 1 519 ? 23.173 3.094 -8.532 1.00 91.25 519 ARG A CA 1
ATOM 3997 C C . ARG A 1 519 ? 21.981 3.045 -7.600 1.00 91.25 519 ARG A C 1
ATOM 3999 O O . ARG A 1 519 ? 20.860 3.247 -8.042 1.00 91.25 519 ARG A O 1
ATOM 4006 N N . LEU A 1 520 ? 22.224 2.811 -6.320 1.00 90.06 520 LEU A N 1
ATOM 4007 C CA . LEU A 1 520 ? 21.225 2.781 -5.260 1.00 90.06 520 LEU A CA 1
ATOM 4008 C C . LEU A 1 520 ? 21.312 4.063 -4.442 1.00 90.06 520 LEU A C 1
ATOM 4010 O O . LEU A 1 520 ? 22.400 4.417 -3.983 1.00 90.06 520 LEU A O 1
ATOM 4014 N N . ARG A 1 521 ? 20.178 4.725 -4.210 1.00 87.00 521 ARG A N 1
ATOM 4015 C CA . ARG A 1 521 ? 20.089 5.825 -3.248 1.00 87.00 521 ARG A CA 1
ATOM 4016 C C . ARG A 1 521 ? 19.848 5.243 -1.858 1.00 87.00 521 ARG A C 1
ATOM 4018 O O . ARG A 1 521 ? 18.807 4.643 -1.602 1.00 87.00 521 ARG A O 1
ATOM 4025 N N . LEU A 1 522 ? 20.827 5.402 -0.976 1.00 79.31 522 LEU A N 1
ATOM 4026 C CA . LEU A 1 522 ? 20.793 4.906 0.398 1.00 79.31 522 LEU A CA 1
ATOM 4027 C C . LEU A 1 522 ? 20.115 5.920 1.314 1.00 79.31 522 LEU A C 1
ATOM 4029 O O . LEU A 1 522 ? 20.159 7.117 1.047 1.00 79.31 522 LEU A O 1
ATOM 4033 N N . GLY A 1 523 ? 19.559 5.473 2.442 1.00 64.38 523 GLY A N 1
ATOM 4034 C CA . GLY A 1 523 ? 18.742 6.330 3.311 1.00 64.38 523 GLY A CA 1
ATOM 4035 C C . GLY A 1 523 ? 19.401 7.590 3.871 1.00 64.38 523 GLY A C 1
ATOM 4036 O O . GLY A 1 523 ? 18.705 8.522 4.265 1.00 64.38 523 GLY A O 1
ATOM 4037 N N . ASN A 1 524 ? 20.729 7.651 3.837 1.00 63.06 524 ASN A N 1
ATOM 4038 C CA . ASN A 1 524 ? 21.543 8.789 4.256 1.00 63.06 524 ASN A CA 1
ATOM 4039 C C . ASN A 1 524 ? 21.723 9.881 3.191 1.00 63.06 524 ASN A C 1
ATOM 4041 O O . ASN A 1 524 ? 22.474 10.822 3.413 1.00 63.06 524 ASN A O 1
ATOM 4045 N N . GLY A 1 525 ? 21.112 9.745 2.013 1.00 72.38 525 GLY A N 1
ATOM 4046 C CA . GLY A 1 525 ? 21.343 10.665 0.893 1.00 72.38 525 GLY A CA 1
ATOM 4047 C C . GLY A 1 525 ? 22.440 10.203 -0.061 1.00 72.38 525 GLY A C 1
ATOM 4048 O O . GLY A 1 525 ? 22.418 10.592 -1.227 1.00 72.38 525 GLY A O 1
ATOM 4049 N N . SER A 1 526 ? 23.362 9.355 0.400 1.00 78.88 526 SER A N 1
ATOM 4050 C CA . SER A 1 526 ? 24.479 8.869 -0.408 1.00 78.88 526 SER A CA 1
ATOM 4051 C C . SER A 1 526 ? 24.027 7.872 -1.472 1.00 78.88 526 SER A C 1
ATOM 4053 O O . SER A 1 526 ? 22.946 7.283 -1.407 1.00 78.88 526 SER A O 1
ATOM 4055 N N . THR A 1 527 ? 24.880 7.685 -2.474 1.00 86.31 527 THR A N 1
ATOM 4056 C CA . THR A 1 527 ? 24.658 6.722 -3.550 1.00 86.31 527 THR A CA 1
ATOM 4057 C C . THR A 1 527 ? 25.699 5.615 -3.476 1.00 86.31 527 THR A C 1
ATOM 4059 O O . THR A 1 527 ? 26.884 5.889 -3.282 1.00 86.31 527 THR A O 1
ATOM 4062 N N . LYS A 1 528 ? 25.275 4.367 -3.684 1.00 86.69 528 LYS A N 1
ATOM 4063 C CA . LYS A 1 528 ? 26.176 3.228 -3.873 1.00 86.69 528 LYS A CA 1
ATOM 4064 C C . LYS A 1 528 ? 26.008 2.649 -5.269 1.00 86.69 528 LYS A C 1
ATOM 4066 O O . LYS A 1 528 ? 24.892 2.388 -5.694 1.00 86.69 528 LYS A O 1
ATOM 4071 N N . SER A 1 529 ? 27.118 2.411 -5.953 1.00 89.38 529 SER A N 1
ATOM 4072 C CA . SER A 1 529 ? 27.132 1.765 -7.263 1.00 89.38 529 SER A CA 1
ATOM 4073 C C . SER A 1 529 ? 27.418 0.271 -7.139 1.00 89.38 529 SER A C 1
ATOM 4075 O O . SER A 1 529 ? 28.354 -0.125 -6.443 1.00 89.38 529 SER A O 1
ATOM 4077 N N . LEU A 1 530 ? 26.643 -0.536 -7.853 1.00 87.75 530 LEU A N 1
ATOM 4078 C CA . LEU A 1 530 ? 26.814 -1.970 -8.050 1.00 87.75 530 LEU A CA 1
ATOM 4079 C C . LEU A 1 530 ? 27.050 -2.224 -9.539 1.00 87.75 530 LEU A C 1
ATOM 4081 O O . LEU A 1 530 ? 26.411 -1.594 -10.381 1.00 87.75 530 LEU A O 1
ATOM 4085 N N . ARG A 1 531 ? 27.970 -3.133 -9.860 1.00 87.50 531 ARG A N 1
ATOM 4086 C CA . ARG A 1 531 ? 28.309 -3.505 -11.238 1.00 87.50 531 ARG A CA 1
ATOM 4087 C C . ARG A 1 531 ? 28.043 -4.987 -11.449 1.00 87.50 531 ARG A C 1
ATOM 4089 O O . ARG A 1 531 ? 28.282 -5.779 -10.536 1.00 87.50 531 ARG A O 1
ATOM 4096 N N . THR A 1 532 ? 27.578 -5.351 -12.639 1.00 84.19 532 THR A N 1
ATOM 4097 C CA . THR A 1 532 ? 27.499 -6.758 -13.055 1.00 84.19 532 THR A CA 1
ATOM 4098 C C . THR A 1 532 ? 28.883 -7.400 -12.965 1.00 84.19 532 THR A C 1
ATOM 4100 O O . THR A 1 532 ? 29.879 -6.779 -13.340 1.00 84.19 532 THR A O 1
ATOM 4103 N N . GLN A 1 533 ? 28.951 -8.630 -12.456 1.00 78.75 533 GLN A N 1
ATOM 4104 C CA . GLN A 1 533 ? 30.186 -9.415 -12.418 1.00 78.75 533 GLN A CA 1
ATOM 4105 C C . GLN A 1 533 ? 30.225 -10.384 -13.603 1.00 78.75 533 GLN A C 1
ATOM 4107 O O . GLN A 1 533 ? 29.195 -10.949 -13.957 1.00 78.75 533 GLN A O 1
ATOM 4112 N N . GLY A 1 534 ? 31.411 -10.596 -14.177 1.00 77.50 534 GLY A N 1
ATOM 4113 C CA . GLY A 1 534 ? 31.600 -11.473 -15.337 1.00 77.50 534 GLY A CA 1
ATOM 4114 C C . GLY A 1 534 ? 31.287 -10.807 -16.683 1.00 77.50 534 GLY A C 1
ATOM 4115 O O . GLY A 1 534 ? 30.989 -9.613 -16.747 1.00 77.50 534 GLY A O 1
ATOM 4116 N N . ASP A 1 535 ? 31.398 -11.591 -17.758 1.00 81.00 535 ASP A N 1
ATOM 4117 C CA . ASP A 1 535 ? 31.046 -11.163 -19.115 1.00 81.00 535 ASP A CA 1
ATOM 4118 C C . ASP A 1 535 ? 29.524 -11.215 -19.299 1.00 81.00 535 ASP A C 1
ATOM 4120 O O . ASP A 1 535 ? 28.897 -12.260 -19.133 1.00 81.00 535 ASP A O 1
ATOM 4124 N N . THR A 1 536 ? 28.931 -10.073 -19.635 1.00 86.00 536 THR A N 1
ATOM 4125 C CA . THR A 1 536 ? 27.495 -9.935 -19.917 1.00 86.00 536 THR A CA 1
ATOM 4126 C C . THR A 1 536 ? 27.149 -10.323 -21.356 1.00 86.00 536 THR A C 1
ATOM 4128 O O . THR A 1 536 ? 25.977 -10.418 -21.710 1.00 86.00 536 THR A O 1
ATOM 4131 N N . GLY A 1 537 ? 28.156 -10.453 -22.227 1.00 88.25 537 GLY A N 1
ATOM 4132 C CA . GLY A 1 537 ? 27.985 -10.553 -23.672 1.00 88.25 537 GLY A CA 1
ATOM 4133 C C . GLY A 1 537 ? 27.549 -9.242 -24.343 1.00 88.25 537 GLY A C 1
ATOM 4134 O O . GLY A 1 537 ? 27.479 -9.186 -25.574 1.00 88.25 537 GLY A O 1
ATOM 4135 N N . TRP A 1 538 ? 27.280 -8.174 -23.583 1.00 92.38 538 TRP A N 1
ATOM 4136 C CA . TRP A 1 538 ? 26.846 -6.885 -24.118 1.00 92.38 538 TRP A CA 1
ATOM 4137 C C . TRP A 1 538 ? 28.020 -6.085 -24.663 1.00 92.38 538 TRP A C 1
ATOM 4139 O O . TRP A 1 538 ? 29.096 -6.019 -24.070 1.00 92.38 538 TRP A O 1
ATOM 4149 N N . ARG A 1 539 ? 27.815 -5.447 -25.815 1.00 93.50 539 ARG A N 1
ATOM 4150 C CA . ARG A 1 539 ? 28.888 -4.805 -26.577 1.00 93.50 539 ARG A CA 1
ATOM 4151 C C . ARG A 1 539 ? 28.435 -3.489 -27.184 1.00 93.50 539 ARG A C 1
ATOM 4153 O O . ARG A 1 539 ? 27.409 -3.442 -27.866 1.00 93.50 539 ARG A O 1
ATOM 4160 N N . LEU A 1 540 ? 29.263 -2.463 -27.008 1.00 91.31 540 LEU A N 1
ATOM 4161 C CA . LEU A 1 540 ? 29.232 -1.216 -27.755 1.00 91.31 540 LEU A CA 1
ATOM 4162 C C . LEU A 1 540 ? 30.132 -1.334 -28.979 1.00 91.31 540 LEU A C 1
ATOM 4164 O O . LEU A 1 540 ? 31.348 -1.442 -28.848 1.00 91.31 540 LEU A O 1
ATOM 4168 N N . VAL A 1 541 ? 29.544 -1.269 -30.173 1.00 92.00 541 VAL A N 1
ATOM 4169 C CA . VAL A 1 541 ? 30.309 -1.328 -31.426 1.00 92.00 541 VAL A CA 1
ATOM 4170 C C . VAL A 1 541 ? 30.328 0.041 -32.093 1.00 92.00 541 VAL A C 1
ATOM 4172 O O . VAL A 1 541 ? 29.279 0.619 -32.384 1.00 92.00 541 VAL A O 1
ATOM 4175 N N . ARG A 1 542 ? 31.525 0.564 -32.367 1.00 92.06 542 ARG A N 1
ATOM 4176 C CA . ARG A 1 542 ? 31.754 1.818 -33.102 1.00 92.06 542 ARG A CA 1
ATOM 4177 C C . ARG A 1 542 ? 32.576 1.555 -34.360 1.00 92.06 542 ARG A C 1
ATOM 4179 O O . ARG A 1 542 ? 33.340 0.602 -34.424 1.00 92.06 542 ARG A O 1
ATOM 4186 N N . LYS A 1 543 ? 32.417 2.389 -35.381 1.00 91.31 543 LYS A N 1
ATOM 4187 C CA . LYS A 1 543 ? 33.161 2.337 -36.642 1.00 91.31 543 LYS A CA 1
ATOM 4188 C C . LYS A 1 543 ? 34.101 3.530 -36.731 1.00 91.31 543 LYS A C 1
ATOM 4190 O O . LYS A 1 543 ? 33.664 4.624 -36.384 1.00 91.31 543 LYS A O 1
ATOM 4195 N N . SER A 1 544 ? 35.324 3.331 -37.223 1.00 92.25 544 SER A N 1
ATOM 4196 C CA . SER A 1 544 ? 36.270 4.423 -37.506 1.00 92.25 544 SER A CA 1
ATOM 4197 C C . SER A 1 544 ? 36.999 4.237 -38.840 1.00 92.25 544 SER A C 1
ATOM 4199 O O . SER A 1 544 ? 36.899 3.179 -39.476 1.00 92.25 544 SER A O 1
ATOM 4201 N N . LYS A 1 545 ? 37.687 5.298 -39.281 1.00 89.44 545 LYS A N 1
ATOM 4202 C CA . LYS A 1 545 ? 38.476 5.333 -40.523 1.00 89.44 545 LYS A CA 1
ATOM 4203 C C . LYS A 1 545 ? 39.954 4.985 -40.338 1.00 89.44 545 LYS A C 1
ATOM 4205 O O . LYS A 1 545 ? 40.559 4.502 -41.282 1.00 89.44 545 LYS A O 1
ATOM 4210 N N . ASP A 1 546 ? 40.513 5.216 -39.154 1.00 84.12 546 ASP A N 1
ATOM 4211 C CA . ASP A 1 546 ? 41.958 5.209 -38.867 1.00 84.12 546 ASP A CA 1
ATOM 4212 C C . ASP A 1 546 ? 42.417 4.060 -37.946 1.00 84.12 546 ASP A C 1
ATOM 4214 O O . ASP A 1 546 ? 43.615 3.867 -37.768 1.00 84.12 546 ASP A O 1
ATOM 4218 N N . GLY A 1 547 ? 41.487 3.300 -37.352 1.00 79.81 547 GLY A N 1
ATOM 4219 C CA . GLY A 1 547 ? 41.776 2.122 -36.523 1.00 79.81 547 GLY A CA 1
ATOM 4220 C C . GLY A 1 547 ? 42.530 2.383 -35.213 1.00 79.81 547 GLY A C 1
ATOM 4221 O O . GLY A 1 547 ? 42.797 1.430 -34.488 1.00 79.81 547 GLY A O 1
ATOM 4222 N N . GLY A 1 548 ? 42.861 3.636 -34.886 1.00 81.12 548 GLY A N 1
ATOM 4223 C CA . GLY A 1 548 ? 43.601 3.983 -33.670 1.00 81.12 548 GLY A CA 1
ATOM 4224 C C . GLY A 1 548 ? 42.771 3.810 -32.395 1.00 81.12 548 GLY A C 1
ATOM 4225 O O . GLY A 1 548 ? 41.547 3.864 -32.440 1.00 81.12 548 GLY A O 1
ATOM 4226 N N . GLU A 1 549 ? 43.418 3.660 -31.235 1.00 72.31 549 GLU A N 1
ATOM 4227 C CA . GLU A 1 549 ? 42.733 3.480 -29.936 1.00 72.31 549 GLU A CA 1
ATOM 4228 C C . GLU A 1 549 ? 41.783 4.638 -29.572 1.00 72.31 549 GLU A C 1
ATOM 4230 O O . GLU A 1 549 ? 40.779 4.449 -28.882 1.00 72.31 549 GLU A O 1
ATOM 4235 N N . ARG A 1 550 ? 42.080 5.853 -30.051 1.00 76.94 550 ARG A N 1
ATOM 4236 C CA . ARG A 1 550 ? 41.237 7.051 -29.911 1.00 76.94 550 ARG A CA 1
ATOM 4237 C C . ARG A 1 550 ? 41.033 7.707 -31.280 1.00 76.94 550 ARG A C 1
ATOM 4239 O O . ARG A 1 550 ? 41.708 8.691 -31.578 1.00 76.94 550 ARG A O 1
ATOM 4246 N N . PRO A 1 551 ? 40.135 7.167 -32.120 1.00 78.62 551 PRO A N 1
ATOM 4247 C CA . PRO A 1 551 ? 39.888 7.710 -33.449 1.00 78.62 551 PRO A CA 1
ATOM 4248 C C . PRO A 1 551 ? 39.360 9.140 -33.379 1.00 78.62 551 PRO A C 1
ATOM 4250 O O . PRO A 1 551 ? 38.537 9.450 -32.514 1.00 78.62 551 PRO A O 1
ATOM 4253 N N . ALA A 1 552 ? 39.746 9.978 -34.339 1.00 77.06 552 ALA A N 1
ATOM 4254 C CA . ALA A 1 552 ? 39.197 11.332 -34.446 1.00 77.06 552 ALA A CA 1
ATOM 4255 C C . ALA A 1 552 ? 37.704 11.327 -34.835 1.00 77.06 552 ALA A C 1
ATOM 4257 O O . ALA A 1 552 ? 36.941 12.192 -34.410 1.00 77.06 552 ALA A O 1
ATOM 4258 N N . GLU A 1 553 ? 37.275 10.333 -35.622 1.00 84.88 553 GLU A N 1
ATOM 4259 C CA . GLU A 1 553 ? 35.901 10.199 -36.107 1.00 84.88 553 GLU A CA 1
ATOM 4260 C C . GLU A 1 553 ? 35.368 8.786 -35.818 1.00 84.88 553 GLU A C 1
ATOM 4262 O O . GLU A 1 553 ? 35.866 7.791 -36.354 1.00 84.88 553 GLU A O 1
ATOM 4267 N N . VAL A 1 554 ? 34.333 8.695 -34.974 1.00 86.12 554 VAL A N 1
ATOM 4268 C CA . VAL A 1 554 ? 33.650 7.436 -34.643 1.00 86.12 554 VAL A CA 1
ATOM 4269 C C . VAL A 1 554 ? 32.143 7.531 -34.841 1.00 86.12 554 VAL A C 1
ATOM 4271 O O . VAL A 1 554 ? 31.512 8.520 -34.479 1.00 86.12 554 VAL A O 1
ATOM 4274 N N . LYS A 1 555 ? 31.538 6.455 -35.353 1.00 88.62 555 LYS A N 1
ATOM 4275 C CA . LYS A 1 555 ? 30.078 6.316 -35.469 1.00 88.62 555 LYS A CA 1
ATOM 4276 C C . LYS A 1 555 ? 29.605 5.000 -34.868 1.00 88.62 555 LYS A C 1
ATOM 4278 O O . LYS A 1 555 ? 30.208 3.964 -35.119 1.00 88.62 555 LYS A O 1
ATOM 4283 N N . VAL A 1 556 ? 28.509 5.002 -34.111 1.00 87.56 556 VAL A N 1
ATOM 4284 C CA . VAL A 1 556 ? 27.937 3.763 -33.550 1.00 87.56 556 VAL A CA 1
ATOM 4285 C C . VAL A 1 556 ? 27.471 2.826 -34.676 1.00 87.56 556 VAL A C 1
ATOM 4287 O O . VAL A 1 556 ? 26.728 3.231 -35.573 1.00 87.56 556 VAL A O 1
ATOM 4290 N N . ASP A 1 557 ? 27.894 1.559 -34.629 1.00 87.81 557 ASP A N 1
ATOM 4291 C CA . ASP A 1 557 ? 27.410 0.490 -35.505 1.00 87.81 557 ASP A CA 1
ATOM 4292 C C . ASP A 1 557 ? 26.114 -0.095 -34.951 1.00 87.81 557 ASP A C 1
ATOM 4294 O O . ASP A 1 557 ? 26.113 -1.120 -34.271 1.00 87.81 557 ASP A O 1
ATOM 4298 N N . SER A 1 558 ? 24.986 0.538 -35.264 1.00 82.88 558 SER A N 1
ATOM 4299 C CA . SER A 1 558 ? 23.681 0.101 -34.766 1.00 82.88 558 SER A CA 1
ATOM 4300 C C . SER A 1 558 ? 23.335 -1.353 -35.117 1.00 82.88 558 SER A C 1
ATOM 4302 O O . SER A 1 558 ? 22.495 -1.926 -34.429 1.00 82.88 558 SER A O 1
ATOM 4304 N N . SER A 1 559 ? 23.949 -1.959 -36.142 1.00 85.06 559 SER A N 1
ATOM 4305 C CA . SER A 1 559 ? 23.686 -3.349 -36.551 1.00 85.06 559 SER A CA 1
ATOM 4306 C C . SER A 1 559 ? 24.365 -4.395 -35.664 1.00 85.06 559 SER A C 1
ATOM 4308 O O . SER A 1 559 ? 23.792 -5.456 -35.443 1.00 85.06 559 SER A O 1
ATOM 4310 N N . ARG A 1 560 ? 25.555 -4.084 -35.134 1.00 85.81 560 ARG A N 1
ATOM 4311 C CA . ARG A 1 560 ? 26.355 -4.982 -34.280 1.00 85.81 560 ARG A CA 1
ATOM 4312 C C . ARG A 1 560 ? 26.325 -4.594 -32.802 1.00 85.81 560 ARG A C 1
ATOM 4314 O O . ARG A 1 560 ? 26.719 -5.382 -31.952 1.00 85.81 560 ARG A O 1
ATOM 4321 N N . ASN A 1 561 ? 25.872 -3.380 -32.501 1.00 89.94 561 ASN A N 1
ATOM 4322 C CA . ASN A 1 561 ? 25.682 -2.908 -31.141 1.00 89.94 561 ASN A CA 1
ATOM 4323 C C . ASN A 1 561 ? 24.573 -3.701 -30.441 1.00 89.94 561 ASN A C 1
ATOM 4325 O O . ASN A 1 561 ? 23.480 -3.862 -30.998 1.00 89.94 561 ASN A O 1
ATOM 4329 N N . THR A 1 562 ? 24.820 -4.114 -29.197 1.00 90.44 562 THR A N 1
ATOM 4330 C CA . THR A 1 562 ? 23.752 -4.666 -28.359 1.00 90.44 562 THR A CA 1
ATOM 4331 C C . THR A 1 562 ? 22.683 -3.595 -28.162 1.00 90.44 562 THR A C 1
ATOM 4333 O O . THR A 1 562 ? 22.971 -2.434 -27.863 1.00 90.44 562 THR A O 1
ATOM 4336 N N . LYS A 1 563 ? 21.421 -3.950 -28.408 1.00 90.62 563 LYS A N 1
ATOM 4337 C CA . LYS A 1 563 ? 20.321 -2.987 -28.344 1.00 90.62 563 LYS A CA 1
ATOM 4338 C C . LYS A 1 563 ? 20.031 -2.629 -26.888 1.00 90.62 563 LYS A C 1
ATOM 4340 O O . LYS A 1 563 ? 19.959 -3.514 -26.044 1.00 90.62 563 LYS A O 1
ATOM 4345 N N . HIS A 1 564 ? 19.762 -1.351 -26.619 1.00 88.62 564 HIS A N 1
ATOM 4346 C CA . HIS A 1 564 ? 19.472 -0.873 -25.262 1.00 88.62 564 HIS A CA 1
ATOM 4347 C C . HIS A 1 564 ? 18.317 -1.632 -24.588 1.00 88.62 564 HIS A C 1
ATOM 4349 O O . HIS A 1 564 ? 18.411 -1.959 -23.412 1.00 88.62 564 HIS A O 1
ATOM 4355 N N . TYR A 1 565 ? 17.249 -1.967 -25.324 1.00 90.19 565 TYR A N 1
ATOM 4356 C CA . TYR A 1 565 ? 16.132 -2.732 -24.757 1.00 90.19 565 TYR A CA 1
ATOM 4357 C C . TYR A 1 565 ? 16.539 -4.147 -24.318 1.00 90.19 565 TYR A C 1
ATOM 4359 O O . TYR A 1 565 ? 15.992 -4.635 -23.340 1.00 90.19 565 TYR A O 1
ATOM 4367 N N . SER A 1 566 ? 17.480 -4.796 -25.014 1.00 91.69 566 SER A N 1
ATOM 4368 C CA . SER A 1 566 ? 17.949 -6.147 -24.675 1.00 91.69 566 SER A CA 1
ATOM 4369 C C . SER A 1 566 ? 18.790 -6.104 -23.399 1.00 91.69 566 SER A C 1
ATOM 4371 O O . SER A 1 566 ? 18.517 -6.856 -22.472 1.00 91.69 566 SER A O 1
ATOM 4373 N N . ILE A 1 567 ? 19.693 -5.123 -23.285 1.00 91.44 567 ILE A N 1
ATOM 4374 C CA . ILE A 1 567 ? 20.449 -4.878 -22.048 1.00 91.44 567 ILE A CA 1
ATOM 4375 C C . ILE A 1 567 ? 19.502 -4.589 -20.874 1.00 91.44 567 ILE A C 1
ATOM 4377 O O . ILE A 1 567 ? 19.619 -5.183 -19.804 1.00 91.44 567 ILE A O 1
ATOM 4381 N N . ALA A 1 568 ? 18.535 -3.690 -21.081 1.00 92.75 568 ALA A N 1
ATOM 4382 C CA . ALA A 1 568 ? 17.537 -3.369 -20.069 1.00 92.75 568 ALA A CA 1
ATOM 4383 C C . ALA A 1 568 ? 16.714 -4.601 -19.670 1.00 92.75 568 ALA A C 1
ATOM 4385 O O . ALA A 1 568 ? 16.448 -4.778 -18.489 1.00 92.75 568 ALA A O 1
ATOM 4386 N N . SER A 1 569 ? 16.351 -5.464 -20.622 1.00 94.56 569 SER A N 1
ATOM 4387 C CA . SER A 1 569 ? 15.569 -6.675 -20.353 1.00 94.56 569 SER A CA 1
ATOM 4388 C C . SER A 1 569 ? 16.323 -7.662 -19.465 1.00 94.56 569 SER A C 1
ATOM 4390 O O . SER A 1 569 ? 15.753 -8.111 -18.476 1.00 94.56 569 SER A O 1
ATOM 4392 N N . GLY A 1 570 ? 17.608 -7.926 -19.727 1.00 91.44 570 GLY A N 1
ATOM 4393 C CA . GLY A 1 570 ? 18.418 -8.791 -18.856 1.00 91.44 570 GLY A CA 1
ATOM 4394 C C . GLY A 1 570 ? 18.518 -8.249 -17.425 1.00 91.44 570 GLY A C 1
ATOM 4395 O O . GLY A 1 570 ? 18.338 -8.975 -16.449 1.00 91.44 570 GLY A O 1
ATOM 4396 N N . MET A 1 571 ? 18.694 -6.935 -17.281 1.00 89.31 571 MET A N 1
ATOM 4397 C CA . MET A 1 571 ? 18.760 -6.286 -15.966 1.00 89.31 571 MET A CA 1
ATOM 4398 C C . MET A 1 571 ? 17.414 -6.259 -15.239 1.00 89.31 571 MET A C 1
ATOM 4400 O O . MET A 1 571 ? 17.376 -6.433 -14.025 1.00 89.31 571 MET A O 1
ATOM 4404 N N . ILE A 1 572 ? 16.311 -6.054 -15.962 1.00 93.69 572 ILE A N 1
ATOM 4405 C CA . ILE A 1 572 ? 14.951 -6.127 -15.414 1.00 93.69 572 ILE A CA 1
ATOM 4406 C C . ILE A 1 572 ? 14.642 -7.552 -14.955 1.00 93.69 572 ILE A C 1
ATOM 4408 O O . ILE A 1 572 ? 14.078 -7.732 -13.878 1.00 93.69 572 ILE A O 1
ATOM 4412 N N . THR A 1 573 ? 15.044 -8.555 -15.737 1.00 94.25 573 THR A N 1
ATOM 4413 C CA . THR A 1 573 ? 14.860 -9.972 -15.402 1.00 94.25 573 THR A CA 1
ATOM 4414 C C . THR A 1 573 ? 15.525 -10.291 -14.065 1.00 94.25 573 THR A C 1
ATOM 4416 O O . THR A 1 573 ? 14.880 -10.861 -13.187 1.00 94.25 573 THR A O 1
ATOM 4419 N N . ALA A 1 574 ? 16.745 -9.790 -13.839 1.00 89.81 574 ALA A N 1
ATOM 4420 C CA . ALA A 1 574 ? 17.466 -9.964 -12.579 1.00 89.81 574 ALA A CA 1
ATOM 4421 C C . ALA A 1 574 ? 16.745 -9.394 -11.341 1.00 89.81 574 ALA A C 1
ATOM 4423 O O . ALA A 1 574 ? 17.057 -9.812 -10.234 1.00 89.81 574 ALA A O 1
ATOM 4424 N N . LEU A 1 575 ? 15.775 -8.479 -11.488 1.00 91.00 575 LEU A N 1
ATOM 4425 C CA . LEU A 1 575 ? 14.991 -7.937 -10.366 1.00 91.00 575 LEU A CA 1
ATOM 4426 C C . LEU A 1 575 ? 13.852 -8.863 -9.910 1.00 91.00 575 LEU A C 1
ATOM 4428 O O . LEU A 1 575 ? 13.291 -8.642 -8.836 1.00 91.00 575 LEU A O 1
ATOM 4432 N N . GLY A 1 576 ? 13.496 -9.883 -10.699 1.00 91.62 576 GLY A N 1
ATOM 4433 C CA . GLY A 1 576 ? 12.339 -10.744 -10.423 1.00 91.62 576 GLY A CA 1
ATOM 4434 C C . GLY A 1 576 ? 12.453 -11.571 -9.145 1.00 91.62 576 GLY A C 1
ATOM 4435 O O . GLY A 1 576 ? 11.428 -11.914 -8.562 1.00 91.62 576 GLY A O 1
ATOM 4436 N N . HIS A 1 577 ? 13.672 -11.823 -8.648 1.00 90.31 577 HIS A N 1
ATOM 4437 C CA . HIS A 1 577 ? 13.877 -12.528 -7.373 1.00 90.31 577 HIS A CA 1
ATOM 4438 C C . HIS A 1 577 ? 13.207 -11.809 -6.187 1.00 90.31 577 HIS A C 1
ATOM 4440 O O . HIS A 1 577 ? 12.817 -12.445 -5.212 1.00 90.31 577 HIS A O 1
ATOM 4446 N N . ALA A 1 578 ? 13.035 -10.484 -6.273 1.00 88.75 578 ALA A N 1
ATOM 4447 C CA . ALA A 1 578 ? 12.403 -9.697 -5.223 1.00 88.75 578 ALA A CA 1
ATOM 4448 C C . ALA A 1 578 ? 10.867 -9.812 -5.221 1.00 88.75 578 ALA A C 1
ATOM 4450 O O . ALA A 1 578 ? 10.244 -9.476 -4.209 1.00 88.75 578 ALA A O 1
ATOM 4451 N N . GLY A 1 579 ? 10.257 -10.233 -6.337 1.00 92.12 579 GLY A N 1
ATOM 4452 C CA . GLY A 1 579 ? 8.809 -10.287 -6.555 1.00 92.12 579 GLY A CA 1
ATOM 4453 C C . GLY A 1 579 ? 8.375 -9.640 -7.877 1.00 92.12 579 GLY A C 1
ATOM 4454 O O . GLY A 1 579 ? 9.187 -9.416 -8.773 1.00 92.12 579 GLY A O 1
ATOM 4455 N N . SER A 1 580 ? 7.081 -9.327 -7.995 1.00 94.69 580 SER A N 1
ATOM 4456 C CA . SER A 1 580 ? 6.472 -8.810 -9.230 1.00 94.69 580 SER A CA 1
ATOM 4457 C C . SER A 1 580 ? 7.070 -7.491 -9.732 1.00 94.69 580 SER A C 1
ATOM 4459 O O . SER A 1 580 ? 7.314 -6.553 -8.966 1.00 94.69 580 SER A O 1
ATOM 4461 N N . VAL A 1 581 ? 7.265 -7.399 -11.049 1.00 96.81 581 VAL A N 1
ATOM 4462 C CA . VAL A 1 581 ? 7.907 -6.271 -11.728 1.00 96.81 581 VAL A CA 1
ATOM 4463 C C . VAL A 1 581 ? 6.963 -5.653 -12.759 1.00 96.81 581 VAL A C 1
ATOM 4465 O O . VAL A 1 581 ? 6.581 -6.292 -13.741 1.00 96.81 581 VAL A O 1
ATOM 4468 N N . LEU A 1 582 ? 6.632 -4.375 -12.566 1.00 96.12 582 LEU A N 1
ATOM 4469 C CA . LEU A 1 582 ? 5.897 -3.559 -13.532 1.00 96.12 582 LEU A CA 1
ATOM 4470 C C . LEU A 1 582 ? 6.858 -2.633 -14.276 1.00 96.12 582 LEU A C 1
ATOM 4472 O O . LEU A 1 582 ? 7.456 -1.746 -13.671 1.00 96.12 582 LEU A O 1
ATOM 4476 N N . VAL A 1 583 ? 6.978 -2.795 -15.590 1.00 96.06 583 VAL A N 1
ATOM 4477 C CA . VAL A 1 583 ? 7.826 -1.953 -16.443 1.00 96.06 583 VAL A CA 1
ATOM 4478 C C . VAL A 1 583 ? 6.966 -0.940 -17.188 1.00 96.06 583 VAL A C 1
ATOM 4480 O O . VAL A 1 583 ? 6.169 -1.316 -18.043 1.00 96.06 583 VAL A O 1
ATOM 4483 N N . VAL A 1 584 ? 7.149 0.347 -16.911 1.00 93.69 584 VAL A N 1
ATOM 4484 C CA . VAL A 1 584 ? 6.420 1.439 -17.562 1.00 93.69 584 VAL A CA 1
ATOM 4485 C C . VAL A 1 584 ? 7.267 2.012 -18.696 1.00 93.69 584 VAL A C 1
ATOM 4487 O O . VAL A 1 584 ? 8.373 2.499 -18.467 1.00 93.69 584 VAL A O 1
ATOM 4490 N N . ALA A 1 585 ? 6.741 1.963 -19.918 1.00 90.69 585 ALA A N 1
ATOM 4491 C CA . ALA A 1 585 ? 7.377 2.474 -21.128 1.00 90.69 585 ALA A CA 1
ATOM 4492 C C . ALA A 1 585 ? 6.519 3.552 -21.813 1.00 90.69 585 ALA A C 1
ATOM 4494 O O . ALA A 1 585 ? 5.297 3.594 -21.669 1.00 90.69 585 ALA A O 1
ATOM 4495 N N . SER A 1 586 ? 7.152 4.409 -22.618 1.00 84.81 586 SER A N 1
ATOM 4496 C CA . SER A 1 586 ? 6.479 5.547 -23.262 1.00 84.81 586 SER A CA 1
ATOM 4497 C C . SER A 1 586 ? 5.560 5.150 -24.423 1.00 84.81 586 SER A C 1
ATOM 4499 O O . SER A 1 586 ? 4.672 5.910 -24.799 1.00 84.81 586 SER A O 1
ATOM 4501 N N . THR A 1 587 ? 5.766 3.979 -25.039 1.00 86.75 587 THR A N 1
ATOM 4502 C CA . THR A 1 587 ? 4.996 3.547 -26.220 1.00 86.75 587 THR A CA 1
ATOM 4503 C C . THR A 1 587 ? 4.612 2.071 -26.162 1.00 86.75 587 THR A C 1
ATOM 4505 O O . THR A 1 587 ? 5.338 1.244 -25.607 1.00 86.75 587 THR A O 1
ATOM 4508 N N . LYS A 1 588 ? 3.506 1.710 -26.832 1.00 90.31 588 LYS A N 1
ATOM 4509 C CA . LYS A 1 588 ? 3.053 0.311 -26.972 1.00 90.31 588 LYS A CA 1
ATOM 4510 C C . LYS A 1 588 ? 4.145 -0.588 -27.562 1.00 90.31 588 LYS A C 1
ATOM 4512 O O . LYS A 1 588 ? 4.365 -1.695 -27.083 1.00 90.31 588 LYS A O 1
ATOM 4517 N N . LYS A 1 589 ? 4.869 -0.084 -28.569 1.00 91.62 589 LYS A N 1
ATOM 4518 C CA . LYS A 1 589 ? 5.967 -0.806 -29.225 1.00 91.62 589 LYS A CA 1
ATOM 4519 C C . LYS A 1 589 ? 7.128 -1.070 -28.266 1.00 91.62 589 LYS A C 1
ATOM 4521 O O . LYS A 1 589 ? 7.670 -2.171 -28.279 1.00 91.62 589 LYS A O 1
ATOM 4526 N N . GLN A 1 590 ? 7.506 -0.091 -27.441 1.00 91.81 590 GLN A N 1
ATOM 4527 C CA . GLN A 1 590 ? 8.544 -0.283 -26.423 1.00 91.81 590 GLN A CA 1
ATOM 4528 C C . GLN A 1 590 ? 8.113 -1.317 -25.379 1.00 91.81 590 GLN A C 1
ATOM 4530 O O . GLN A 1 590 ? 8.891 -2.225 -25.111 1.00 91.81 590 GLN A O 1
ATOM 4535 N N . ALA A 1 591 ? 6.880 -1.235 -24.863 1.00 93.44 591 ALA A N 1
ATOM 4536 C CA . ALA A 1 591 ? 6.352 -2.214 -23.908 1.00 93.44 591 ALA A CA 1
ATOM 4537 C C . ALA A 1 591 ? 6.417 -3.644 -24.476 1.00 93.44 591 ALA A C 1
ATOM 4539 O O . ALA A 1 591 ? 7.057 -4.512 -23.894 1.00 93.44 591 ALA A O 1
ATOM 4540 N N . GLN A 1 592 ? 5.886 -3.868 -25.683 1.00 95.94 592 GLN A N 1
ATOM 4541 C CA . GLN A 1 592 ? 5.948 -5.176 -26.351 1.00 95.94 592 GLN A CA 1
ATOM 4542 C C . GLN A 1 592 ? 7.385 -5.661 -26.602 1.00 95.94 592 GLN A C 1
ATOM 4544 O O . GLN A 1 592 ? 7.679 -6.846 -26.458 1.00 95.94 592 GLN A O 1
ATOM 4549 N N . THR A 1 593 ? 8.291 -4.753 -26.978 1.00 95.69 593 THR A N 1
ATOM 4550 C CA . THR A 1 593 ? 9.699 -5.092 -27.235 1.00 95.69 593 THR A CA 1
ATOM 4551 C C . THR A 1 593 ? 10.419 -5.497 -25.947 1.00 95.69 593 THR A C 1
ATOM 4553 O O . THR A 1 593 ? 11.181 -6.458 -25.961 1.00 95.69 593 THR A O 1
ATOM 4556 N N . LEU A 1 594 ? 10.160 -4.800 -24.836 1.00 96.31 594 LEU A N 1
ATOM 4557 C CA . LEU A 1 594 ? 10.687 -5.154 -23.517 1.00 96.31 594 LEU A CA 1
ATOM 4558 C C . LEU A 1 594 ? 10.092 -6.474 -23.021 1.00 96.31 594 LEU A C 1
ATOM 4560 O O . LEU A 1 594 ? 10.836 -7.313 -22.535 1.00 96.31 594 LEU A O 1
ATOM 4564 N N . ALA A 1 595 ? 8.787 -6.702 -23.203 1.00 97.69 595 ALA A N 1
ATOM 4565 C CA . ALA A 1 595 ? 8.158 -7.970 -22.835 1.00 97.69 595 ALA A CA 1
ATOM 4566 C C . ALA A 1 595 ? 8.803 -9.157 -23.553 1.00 97.69 595 ALA A C 1
ATOM 4568 O O . ALA A 1 595 ? 9.095 -10.170 -22.927 1.00 97.69 595 ALA A O 1
ATOM 4569 N N . ARG A 1 596 ? 9.068 -9.015 -24.858 1.00 97.62 596 ARG A N 1
ATOM 4570 C CA . ARG A 1 596 ? 9.797 -10.032 -25.621 1.00 97.62 596 ARG A CA 1
ATOM 4571 C C . ARG A 1 596 ? 11.218 -10.215 -25.097 1.00 97.62 596 ARG A C 1
ATOM 4573 O O . ARG A 1 596 ? 11.599 -11.342 -24.834 1.00 97.62 596 ARG A O 1
ATOM 4580 N N . GLY A 1 597 ? 11.964 -9.126 -24.907 1.00 96.75 597 GLY A N 1
ATOM 4581 C CA . GLY A 1 597 ? 13.338 -9.207 -24.414 1.00 96.75 597 GLY A CA 1
ATOM 4582 C C . GLY A 1 597 ? 13.447 -9.871 -23.040 1.00 96.75 597 GLY A C 1
ATOM 4583 O O . GLY A 1 597 ? 14.388 -10.614 -22.819 1.00 96.75 597 GLY A O 1
ATOM 4584 N N . ILE A 1 598 ? 12.492 -9.638 -22.132 1.00 97.75 598 ILE A N 1
ATOM 4585 C CA . ILE A 1 598 ? 12.444 -10.306 -20.819 1.00 97.75 598 ILE A CA 1
ATOM 4586 C C . ILE A 1 598 ? 12.066 -11.782 -20.995 1.00 97.75 598 ILE A C 1
ATOM 4588 O O . ILE A 1 598 ? 12.676 -12.649 -20.386 1.00 97.75 598 ILE A O 1
ATOM 4592 N N . ALA A 1 599 ? 11.086 -12.086 -21.850 1.00 97.56 599 ALA A N 1
ATOM 4593 C CA . ALA A 1 599 ? 10.673 -13.462 -22.116 1.00 97.56 599 ALA A CA 1
ATOM 4594 C C . ALA A 1 599 ? 11.800 -14.299 -22.748 1.00 97.56 599 ALA A C 1
ATOM 4596 O O . ALA A 1 599 ? 11.902 -15.490 -22.473 1.00 97.56 599 ALA A O 1
ATOM 4597 N N . ASP A 1 600 ? 12.656 -13.701 -23.575 1.00 96.06 600 ASP A N 1
ATOM 4598 C CA . ASP A 1 600 ? 13.786 -14.397 -24.200 1.00 96.06 600 ASP A CA 1
ATOM 4599 C C . ASP A 1 600 ? 14.822 -14.887 -23.163 1.00 96.06 600 ASP A C 1
ATOM 4601 O O . ASP A 1 600 ? 15.491 -15.887 -23.416 1.00 96.06 600 ASP A O 1
ATOM 4605 N N . GLU A 1 601 ? 14.892 -14.244 -21.990 1.00 93.88 601 GLU A N 1
ATOM 4606 C CA . GLU A 1 601 ? 15.769 -14.591 -20.855 1.00 93.88 601 GLU A CA 1
ATOM 4607 C C . GLU A 1 601 ? 15.143 -15.616 -19.887 1.00 93.88 601 GLU A C 1
ATOM 4609 O O . GLU A 1 601 ? 15.794 -16.051 -18.938 1.00 93.88 601 GLU A O 1
ATOM 4614 N N . LEU A 1 602 ? 13.869 -15.975 -20.083 1.00 95.75 602 LEU A N 1
ATOM 4615 C CA . LEU A 1 602 ? 13.104 -16.834 -19.179 1.00 95.75 602 LEU A CA 1
ATOM 4616 C C . LEU A 1 602 ? 12.730 -18.166 -19.832 1.00 95.75 602 LEU A C 1
ATOM 4618 O O . LEU A 1 602 ? 12.448 -18.249 -21.031 1.00 95.75 602 LEU A O 1
ATOM 4622 N N . ASP A 1 603 ? 12.652 -19.200 -18.998 1.00 95.94 603 ASP A N 1
ATOM 4623 C CA . ASP A 1 603 ? 12.103 -20.499 -19.373 1.00 95.94 603 ASP A CA 1
ATOM 4624 C C . ASP A 1 603 ? 10.568 -20.455 -19.483 1.00 95.94 603 ASP A C 1
ATOM 4626 O O . ASP A 1 603 ? 9.897 -19.556 -18.961 1.00 95.94 603 ASP A O 1
ATOM 4630 N N . GLU A 1 604 ? 9.988 -21.447 -20.166 1.00 95.50 604 GLU A N 1
ATOM 4631 C CA . GLU A 1 604 ? 8.532 -21.616 -20.200 1.00 95.50 604 GLU A CA 1
ATOM 4632 C C . GLU A 1 604 ? 7.964 -21.892 -18.799 1.00 95.50 604 GLU A C 1
ATOM 4634 O O . GLU A 1 604 ? 8.585 -22.553 -17.970 1.00 95.50 604 GLU A O 1
ATOM 4639 N N . GLN A 1 605 ? 6.756 -21.384 -18.550 1.00 94.88 605 GLN A N 1
ATOM 4640 C CA . GLN A 1 605 ? 6.061 -21.395 -17.264 1.00 94.88 605 GLN A CA 1
ATOM 4641 C C . GLN A 1 605 ? 4.734 -22.165 -17.404 1.00 94.88 605 GLN A C 1
ATOM 4643 O O . GLN A 1 605 ? 3.688 -21.555 -17.664 1.00 94.88 605 GLN A O 1
ATOM 4648 N N . PRO A 1 606 ? 4.731 -23.506 -17.257 1.00 94.88 606 PRO A N 1
ATOM 4649 C CA . PRO A 1 606 ? 3.546 -24.340 -17.475 1.00 94.88 606 PRO A CA 1
ATOM 4650 C C . PRO A 1 606 ? 2.347 -23.973 -16.594 1.00 94.88 606 PRO A C 1
ATOM 4652 O O . PRO A 1 606 ? 1.201 -24.150 -17.002 1.00 94.88 606 PRO A O 1
ATOM 4655 N N . GLN A 1 607 ? 2.589 -23.417 -15.405 1.00 94.50 607 GLN A N 1
ATOM 4656 C CA . GLN A 1 607 ? 1.541 -22.967 -14.489 1.00 94.50 607 GLN A CA 1
ATOM 4657 C C . GLN A 1 607 ? 0.647 -21.861 -15.079 1.00 94.50 607 GLN A C 1
ATOM 4659 O O . GLN A 1 607 ? -0.483 -21.689 -14.632 1.00 94.50 607 GLN A O 1
ATOM 4664 N N . LEU A 1 608 ? 1.106 -21.150 -16.117 1.00 95.62 608 LEU A N 1
ATOM 4665 C CA . LEU A 1 608 ? 0.332 -20.114 -16.806 1.00 95.62 608 LEU A CA 1
ATOM 4666 C C . LEU A 1 608 ? -0.510 -20.639 -17.976 1.00 95.62 608 LEU A C 1
ATOM 4668 O O . LEU A 1 608 ? -1.168 -19.840 -18.643 1.00 95.62 608 LEU A O 1
ATOM 4672 N N . ALA A 1 609 ? -0.535 -21.952 -18.231 1.00 96.06 609 ALA A N 1
ATOM 4673 C CA . ALA A 1 609 ? -1.233 -22.538 -19.378 1.00 96.06 609 ALA A CA 1
ATOM 4674 C C . ALA A 1 609 ? -2.700 -22.087 -19.492 1.00 96.06 609 ALA A C 1
ATOM 4676 O O . ALA A 1 609 ? -3.133 -21.699 -20.574 1.00 96.06 609 ALA A O 1
ATOM 4677 N N . ALA A 1 610 ? -3.437 -22.034 -18.376 1.00 96.81 610 ALA A N 1
ATOM 4678 C CA . ALA A 1 610 ? -4.836 -21.597 -18.369 1.00 96.81 610 ALA A CA 1
ATOM 4679 C C . ALA A 1 610 ? -5.007 -20.131 -18.810 1.00 96.81 610 ALA A C 1
ATOM 4681 O O . ALA A 1 610 ? -5.894 -19.817 -19.605 1.00 96.81 610 ALA A O 1
ATOM 4682 N N . LEU A 1 611 ? -4.136 -19.233 -18.336 1.00 96.50 611 LEU A N 1
ATOM 4683 C CA . LEU A 1 611 ? -4.143 -17.827 -18.747 1.00 96.50 611 LEU A CA 1
ATOM 4684 C C . LEU A 1 611 ? -3.744 -17.685 -20.221 1.00 96.50 611 LEU A C 1
ATOM 4686 O O . LEU A 1 611 ? -4.370 -16.929 -20.961 1.00 96.50 611 LEU A O 1
ATOM 4690 N N . VAL A 1 612 ? -2.725 -18.431 -20.656 1.00 97.75 612 VAL A N 1
ATOM 4691 C CA . VAL A 1 612 ? -2.277 -18.461 -22.054 1.00 97.75 612 VAL A CA 1
ATOM 4692 C C . VAL A 1 612 ? -3.408 -18.923 -22.969 1.00 97.75 612 VAL A C 1
ATOM 4694 O O . VAL A 1 612 ? -3.652 -18.278 -23.985 1.00 97.75 612 VAL A O 1
ATOM 4697 N N . ASP A 1 613 ? -4.123 -19.991 -22.610 1.00 97.50 613 ASP A N 1
ATOM 4698 C CA . ASP A 1 613 ? -5.247 -20.514 -23.386 1.00 97.50 613 ASP A CA 1
ATOM 4699 C C . ASP A 1 613 ? -6.418 -19.537 -23.455 1.00 97.50 613 ASP A C 1
ATOM 4701 O O . ASP A 1 613 ? -6.978 -19.337 -24.532 1.00 97.50 613 ASP A O 1
ATOM 4705 N N . PHE A 1 614 ? -6.746 -18.872 -22.346 1.00 97.62 614 PHE A N 1
ATOM 4706 C CA . PHE A 1 614 ? -7.753 -17.815 -22.339 1.00 97.62 614 PHE A CA 1
ATOM 4707 C C . PHE A 1 614 ? -7.384 -16.677 -23.303 1.00 97.62 614 PHE A C 1
ATOM 4709 O O . PHE A 1 614 ? -8.171 -16.315 -24.178 1.00 97.62 614 PHE A O 1
ATOM 4716 N N . VAL A 1 615 ? -6.162 -16.143 -23.206 1.00 97.00 615 VAL A N 1
ATOM 4717 C CA . VAL A 1 615 ? -5.697 -15.050 -24.079 1.00 97.00 615 VAL A CA 1
ATOM 4718 C C . VAL A 1 615 ? -5.634 -15.493 -25.541 1.00 97.00 615 VAL A C 1
ATOM 4720 O O . VAL A 1 615 ? -5.997 -14.732 -26.439 1.00 97.00 615 VAL A O 1
ATOM 4723 N N . ARG A 1 616 ? -5.215 -16.734 -25.787 1.00 97.12 616 ARG A N 1
ATOM 4724 C CA . ARG A 1 616 ? -5.171 -17.355 -27.111 1.00 97.12 616 ARG A CA 1
ATOM 4725 C C . ARG A 1 616 ? -6.555 -17.443 -27.751 1.00 97.12 616 ARG A C 1
ATOM 4727 O O . ARG A 1 616 ? -6.684 -17.125 -28.927 1.00 97.12 616 ARG A O 1
ATOM 4734 N N . GLN A 1 617 ? -7.588 -17.803 -26.991 1.00 97.06 617 GLN A N 1
ATOM 4735 C CA . GLN A 1 617 ? -8.969 -17.833 -27.486 1.00 97.06 617 GLN A CA 1
ATOM 4736 C C . GLN A 1 617 ? -9.495 -16.436 -27.851 1.00 97.06 617 GLN A C 1
ATOM 4738 O O . GLN A 1 617 ? -10.251 -16.308 -28.808 1.00 97.06 617 GLN A O 1
ATOM 4743 N N . GLN A 1 618 ? -9.079 -15.395 -27.123 1.00 96.19 618 GLN A N 1
ATOM 4744 C CA . GLN A 1 618 ? -9.524 -14.016 -27.366 1.00 96.19 618 GLN A CA 1
ATOM 4745 C C . GLN A 1 618 ? -8.769 -13.320 -28.511 1.00 96.19 618 GLN A C 1
ATOM 4747 O O . GLN A 1 618 ? -9.352 -12.515 -29.232 1.00 96.19 618 GLN A O 1
ATOM 4752 N N . LEU A 1 619 ? -7.467 -13.592 -28.672 1.00 96.25 619 LEU A N 1
ATOM 4753 C CA . LEU A 1 619 ? -6.581 -12.840 -29.580 1.00 96.25 619 LEU A CA 1
ATOM 4754 C C . LEU A 1 619 ? -6.001 -13.663 -30.739 1.00 96.25 619 LEU A C 1
ATOM 4756 O O . LEU A 1 619 ? -5.441 -13.088 -31.674 1.00 96.25 619 LEU A O 1
ATOM 4760 N N . GLY A 1 620 ? -6.110 -14.989 -30.679 1.00 96.00 620 GLY A N 1
ATOM 4761 C CA . GLY A 1 620 ? -5.513 -15.929 -31.626 1.00 96.00 620 GLY A CA 1
ATOM 4762 C C . GLY A 1 620 ? -4.061 -16.314 -31.309 1.00 96.00 620 GLY A C 1
ATOM 4763 O O . GLY A 1 620 ? -3.304 -15.574 -30.677 1.00 96.00 620 GLY A O 1
ATOM 4764 N N . ASP A 1 621 ? -3.651 -17.485 -31.808 1.00 93.56 621 ASP A N 1
ATOM 4765 C CA . ASP A 1 621 ? -2.349 -18.123 -31.541 1.00 93.56 621 ASP A CA 1
ATOM 4766 C C . ASP A 1 621 ? -1.133 -17.273 -31.941 1.00 93.56 621 ASP A C 1
ATOM 4768 O O . ASP A 1 621 ? -0.088 -17.334 -31.294 1.00 93.56 621 ASP A O 1
ATOM 4772 N N . ALA A 1 622 ? -1.258 -16.481 -33.010 1.00 95.12 622 ALA A N 1
ATOM 4773 C CA . ALA A 1 622 ? -0.167 -15.672 -33.553 1.00 95.12 622 ALA A CA 1
ATOM 4774 C C . ALA A 1 622 ? 0.053 -14.351 -32.795 1.00 95.12 622 ALA A C 1
ATOM 4776 O O . ALA A 1 622 ? 1.008 -13.624 -33.087 1.00 95.12 622 ALA A O 1
ATOM 4777 N N . HIS A 1 623 ? -0.822 -14.002 -31.845 1.00 96.69 623 HIS A N 1
ATOM 4778 C CA . HIS A 1 623 ? -0.709 -12.737 -31.135 1.00 96.69 623 HIS A CA 1
ATOM 4779 C C . HIS A 1 623 ? 0.550 -12.728 -30.239 1.00 96.69 623 HIS A C 1
ATOM 4781 O O . HIS A 1 623 ? 0.736 -13.652 -29.444 1.00 96.69 623 HIS A O 1
ATOM 4787 N N . PRO A 1 624 ? 1.404 -11.679 -30.279 1.00 95.94 624 PRO A N 1
ATOM 4788 C CA . PRO A 1 624 ? 2.678 -11.663 -29.548 1.00 95.94 624 PRO A CA 1
ATOM 4789 C C . PRO A 1 624 ? 2.561 -11.914 -28.039 1.00 95.94 624 PRO A C 1
ATOM 4791 O O . PRO A 1 624 ? 3.475 -12.479 -27.446 1.00 95.94 624 PRO A O 1
ATOM 4794 N N . LEU A 1 625 ? 1.432 -11.523 -27.435 1.00 97.19 625 LEU A N 1
ATOM 4795 C CA . LEU A 1 625 ? 1.150 -11.727 -26.009 1.00 97.19 625 LEU A CA 1
ATOM 4796 C C . LEU A 1 625 ? 1.125 -13.211 -25.626 1.00 97.19 625 LEU A C 1
ATOM 4798 O O . LEU A 1 625 ? 1.573 -13.558 -24.542 1.00 97.19 625 LEU A O 1
ATOM 4802 N N . VAL A 1 626 ? 0.643 -14.089 -26.512 1.00 97.12 626 VAL A N 1
ATOM 4803 C CA . VAL A 1 626 ? 0.588 -15.537 -26.256 1.00 97.12 626 VAL A CA 1
ATOM 4804 C C . VAL A 1 626 ? 2.002 -16.087 -26.073 1.00 97.12 626 VAL A C 1
ATOM 4806 O O . VAL A 1 626 ? 2.261 -16.830 -25.129 1.00 97.12 626 VAL A O 1
ATOM 4809 N N . GLY A 1 627 ? 2.935 -15.681 -26.940 1.00 95.69 627 GLY A N 1
ATOM 4810 C CA . GLY A 1 627 ? 4.330 -16.120 -26.880 1.00 95.69 627 GLY A CA 1
ATOM 4811 C C . GLY A 1 627 ? 5.057 -15.647 -25.620 1.00 95.69 627 GLY A C 1
ATOM 4812 O O . GLY A 1 627 ? 5.749 -16.440 -24.990 1.00 95.69 627 GLY A O 1
ATOM 4813 N N . THR A 1 628 ? 4.876 -14.385 -25.220 1.00 97.75 628 THR A N 1
ATOM 4814 C CA . THR A 1 628 ? 5.532 -13.853 -24.013 1.00 97.75 628 THR A CA 1
ATOM 4815 C C . THR A 1 628 ? 4.907 -14.406 -22.730 1.00 97.75 628 THR A C 1
ATOM 4817 O O . THR A 1 628 ? 5.630 -14.721 -21.786 1.00 97.75 628 THR A O 1
ATOM 4820 N N . LEU A 1 629 ? 3.580 -14.598 -22.696 1.00 97.31 629 LEU A N 1
ATOM 4821 C CA . LEU A 1 629 ? 2.886 -15.129 -21.518 1.00 97.31 629 LEU A CA 1
ATOM 4822 C C . LEU A 1 629 ? 3.284 -16.563 -21.191 1.00 97.31 629 LEU A C 1
ATOM 4824 O O . LEU A 1 629 ? 3.400 -16.892 -20.014 1.00 97.31 629 LEU A O 1
ATOM 4828 N N . ARG A 1 630 ? 3.560 -17.396 -22.205 1.00 96.31 630 ARG A N 1
ATOM 4829 C CA . ARG A 1 630 ? 4.094 -18.755 -21.995 1.00 96.31 630 ARG A CA 1
ATOM 4830 C C . ARG A 1 630 ? 5.374 -18.771 -21.167 1.00 96.31 630 ARG A C 1
ATOM 4832 O O . ARG A 1 630 ? 5.662 -19.781 -20.545 1.00 96.31 630 ARG A O 1
ATOM 4839 N N . ARG A 1 631 ? 6.123 -17.670 -21.153 1.00 96.94 631 ARG A N 1
ATOM 4840 C CA . ARG A 1 631 ? 7.374 -17.506 -20.406 1.00 96.94 631 ARG A CA 1
ATOM 4841 C C . ARG A 1 631 ? 7.235 -16.591 -19.187 1.00 96.94 631 ARG A C 1
ATOM 4843 O O . ARG A 1 631 ? 8.226 -16.115 -18.652 1.00 96.94 631 ARG A O 1
ATOM 4850 N N . GLY A 1 632 ? 6.006 -16.308 -18.748 1.00 96.12 632 GLY A N 1
ATOM 4851 C CA . GLY A 1 632 ? 5.766 -15.503 -17.548 1.00 96.12 632 GLY A CA 1
ATOM 4852 C C . GLY A 1 632 ? 5.825 -13.991 -17.739 1.00 96.12 632 GLY A C 1
ATOM 4853 O O . GLY A 1 632 ? 5.981 -13.271 -16.751 1.00 96.12 632 GLY A O 1
ATOM 4854 N N . VAL A 1 633 ? 5.677 -13.491 -18.975 1.00 98.12 633 VAL A N 1
ATOM 4855 C CA . VAL A 1 633 ? 5.742 -12.050 -19.266 1.00 98.12 633 VAL A CA 1
ATOM 4856 C C . VAL A 1 633 ? 4.511 -11.557 -20.026 1.00 98.12 633 VAL A C 1
ATOM 4858 O O . VAL A 1 633 ? 4.226 -11.976 -21.149 1.00 98.12 633 VAL A O 1
ATOM 4861 N N . GLY A 1 634 ? 3.792 -10.604 -19.437 1.00 97.38 634 GLY A N 1
ATOM 4862 C CA . GLY A 1 634 ? 2.670 -9.918 -20.076 1.00 97.38 634 GLY A CA 1
ATOM 4863 C C . GLY A 1 634 ? 3.033 -8.534 -20.622 1.00 97.38 634 GLY A C 1
ATOM 4864 O O . GLY A 1 634 ? 4.008 -7.899 -20.206 1.00 97.38 634 GLY A O 1
ATOM 4865 N N . PHE A 1 635 ? 2.182 -8.006 -21.503 1.00 96.25 635 PHE A N 1
ATOM 4866 C CA . PHE A 1 635 ? 2.149 -6.576 -21.804 1.00 96.25 635 PHE A CA 1
ATOM 4867 C C . PHE A 1 635 ? 0.723 -6.018 -21.779 1.00 96.25 635 PHE A C 1
ATOM 4869 O O . PHE A 1 635 ? -0.219 -6.689 -22.193 1.00 96.25 635 PHE A O 1
ATOM 4876 N N . HIS A 1 636 ? 0.571 -4.781 -21.300 1.00 92.94 636 HIS A N 1
ATOM 4877 C CA . HIS A 1 636 ? -0.709 -4.108 -21.068 1.00 92.94 636 HIS A CA 1
ATOM 4878 C C . HIS A 1 636 ? -0.779 -2.767 -21.806 1.00 92.94 636 HIS A C 1
ATOM 4880 O O . HIS A 1 636 ? 0.094 -1.908 -21.661 1.00 92.94 636 HIS A O 1
ATOM 4886 N N . HIS A 1 637 ? -1.828 -2.583 -22.608 1.00 89.38 637 HIS A N 1
ATOM 4887 C CA . HIS A 1 637 ? -2.151 -1.305 -23.237 1.00 89.38 637 HIS A CA 1
ATOM 4888 C C . HIS A 1 637 ? -3.631 -1.234 -23.632 1.00 89.38 637 HIS A C 1
ATOM 4890 O O . HIS A 1 637 ? -4.250 -2.255 -23.923 1.00 89.38 637 HIS A O 1
ATOM 4896 N N . ALA A 1 638 ? -4.159 -0.020 -23.810 1.00 82.44 638 ALA A N 1
ATOM 4897 C CA . ALA A 1 638 ? -5.572 0.233 -24.133 1.00 82.44 638 ALA A CA 1
ATOM 4898 C C . ALA A 1 638 ? -6.108 -0.419 -25.431 1.00 82.44 638 ALA A C 1
ATOM 4900 O O . ALA A 1 638 ? -7.305 -0.400 -25.670 1.00 82.44 638 ALA A O 1
ATOM 4901 N N . GLY A 1 639 ? -5.238 -0.954 -26.297 1.00 86.06 639 GLY A N 1
ATOM 4902 C CA . GLY A 1 639 ? -5.651 -1.690 -27.501 1.00 86.06 639 GLY A CA 1
ATOM 4903 C C . GLY A 1 639 ? -5.983 -3.174 -27.296 1.00 86.06 639 GLY A C 1
ATOM 4904 O O . GLY A 1 639 ? -6.280 -3.833 -28.283 1.00 86.06 639 GLY A O 1
ATOM 4905 N N . LEU A 1 640 ? -5.863 -3.719 -26.080 1.00 90.06 640 LEU A N 1
ATOM 4906 C CA . LEU A 1 640 ? -6.281 -5.097 -25.785 1.00 90.06 640 LEU A CA 1
ATOM 4907 C C . LEU A 1 640 ? -7.743 -5.117 -25.298 1.00 90.06 640 LEU A C 1
ATOM 4909 O O . LEU A 1 640 ? -8.170 -4.136 -24.682 1.00 90.06 640 LEU A O 1
ATOM 4913 N N . PRO A 1 641 ? -8.490 -6.216 -25.524 1.00 90.69 641 PRO A N 1
ATOM 4914 C CA . PRO A 1 641 ? -9.820 -6.415 -24.952 1.00 90.69 641 PRO A CA 1
ATOM 4915 C C . PRO A 1 641 ? -9.806 -6.294 -23.428 1.00 90.69 641 PRO A C 1
ATOM 4917 O O . PRO A 1 641 ? -8.837 -6.697 -22.777 1.00 90.69 641 PRO A O 1
ATOM 4920 N N . VAL A 1 642 ? -10.884 -5.760 -22.856 1.00 83.31 642 VAL A N 1
ATOM 4921 C CA . VAL A 1 642 ? -10.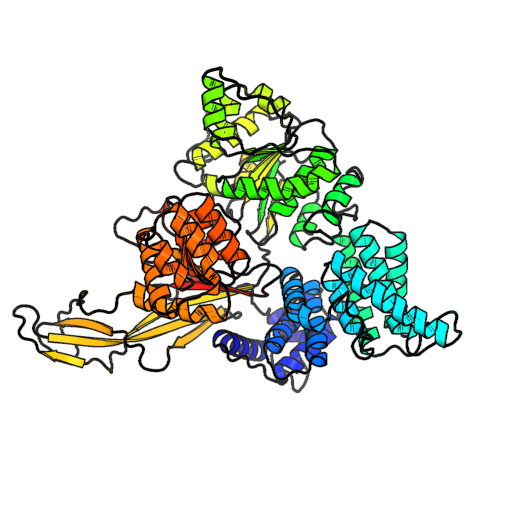979 -5.487 -21.413 1.00 83.31 642 VAL A CA 1
ATOM 4922 C C . VAL A 1 642 ? -10.835 -6.774 -20.605 1.00 83.31 642 VAL A C 1
ATOM 4924 O O . VAL A 1 642 ? -10.131 -6.788 -19.603 1.00 83.31 642 VAL A O 1
ATOM 4927 N N . GLU A 1 643 ? -11.416 -7.867 -21.082 1.00 89.06 643 GLU A N 1
ATOM 4928 C CA . GLU A 1 643 ? -11.374 -9.187 -20.457 1.00 89.06 643 GLU A CA 1
ATOM 4929 C C . GLU A 1 643 ? -9.933 -9.718 -20.368 1.00 89.06 643 GLU A C 1
ATOM 4931 O O . GLU A 1 643 ? -9.540 -10.320 -19.369 1.00 89.06 643 GLU A O 1
ATOM 4936 N N . VAL A 1 644 ? -9.108 -9.441 -21.386 1.00 93.50 644 VAL A N 1
ATOM 4937 C CA . VAL A 1 644 ? -7.676 -9.777 -21.383 1.00 93.50 644 VAL A CA 1
ATOM 4938 C C . VAL A 1 644 ? -6.916 -8.900 -20.393 1.00 93.50 644 VAL A C 1
ATOM 4940 O O . VAL A 1 644 ? -6.100 -9.416 -19.632 1.00 93.50 644 VAL A O 1
ATOM 4943 N N . LEU A 1 645 ? -7.179 -7.589 -20.379 1.00 88.94 645 LEU A N 1
ATOM 4944 C CA . LEU A 1 645 ? -6.545 -6.669 -19.430 1.00 88.94 645 LEU A CA 1
ATOM 4945 C C . LEU A 1 645 ? -6.825 -7.088 -17.982 1.00 88.94 645 LEU A C 1
ATOM 4947 O O . LEU A 1 645 ? -5.899 -7.169 -17.178 1.00 88.94 645 LEU A O 1
ATOM 4951 N N . GLU A 1 646 ? -8.073 -7.437 -17.673 1.00 86.38 646 GLU A N 1
ATOM 4952 C CA . GLU A 1 646 ? -8.480 -7.885 -16.342 1.00 86.38 646 GLU A CA 1
ATOM 4953 C C . GLU A 1 646 ? -7.823 -9.202 -15.935 1.00 86.38 646 GLU A C 1
ATOM 4955 O O . GLU A 1 646 ? -7.374 -9.331 -14.795 1.00 86.38 646 GLU A O 1
ATOM 4960 N N . ALA A 1 647 ? -7.717 -10.162 -16.857 1.00 92.81 647 ALA A N 1
ATOM 4961 C CA . ALA A 1 647 ? -7.042 -11.428 -16.592 1.00 92.81 647 ALA A CA 1
ATOM 4962 C C . ALA A 1 647 ? -5.547 -11.226 -16.285 1.00 92.81 647 ALA A C 1
ATOM 4964 O O . ALA A 1 647 ? -5.025 -11.818 -15.339 1.00 92.81 647 ALA A O 1
ATOM 4965 N N . LEU A 1 648 ? -4.866 -10.344 -17.027 1.00 93.75 648 LEU A N 1
ATOM 4966 C CA . LEU A 1 648 ? -3.470 -9.980 -16.761 1.00 93.75 648 LEU A CA 1
ATOM 4967 C C . LEU A 1 648 ? -3.312 -9.280 -15.405 1.00 93.75 648 LEU A C 1
ATOM 4969 O O . LEU A 1 648 ? -2.432 -9.630 -14.622 1.00 93.75 648 LEU A O 1
ATOM 4973 N N . GLU A 1 649 ? -4.167 -8.299 -15.112 1.00 90.38 649 GLU A N 1
ATOM 4974 C CA . GLU A 1 649 ? -4.157 -7.567 -13.842 1.00 90.38 649 GLU A CA 1
ATOM 4975 C C . GLU A 1 649 ? -4.430 -8.494 -12.649 1.00 90.38 649 GLU A C 1
ATOM 4977 O O . GLU A 1 649 ? -3.814 -8.346 -11.592 1.00 90.38 649 GLU A O 1
ATOM 4982 N N . ALA A 1 650 ? -5.341 -9.458 -12.803 1.00 89.56 650 ALA A N 1
ATOM 4983 C CA . ALA A 1 650 ? -5.616 -10.478 -11.799 1.00 89.56 650 ALA A CA 1
ATOM 4984 C C . ALA A 1 650 ? -4.396 -11.373 -11.555 1.00 89.56 650 ALA A C 1
ATOM 4986 O O . ALA A 1 650 ? -4.004 -11.517 -10.400 1.00 89.56 650 ALA A O 1
ATOM 4987 N N . ALA A 1 651 ? -3.765 -11.877 -12.620 1.00 93.88 651 ALA A N 1
ATOM 4988 C CA . ALA A 1 651 ? -2.593 -12.746 -12.528 1.00 93.88 651 ALA A CA 1
ATOM 4989 C C . ALA A 1 651 ? -1.381 -12.054 -11.880 1.00 93.88 651 ALA A C 1
ATOM 4991 O O . ALA A 1 651 ? -0.645 -12.670 -11.115 1.00 93.88 651 ALA A O 1
ATOM 4992 N N . VAL A 1 652 ? -1.176 -10.756 -12.129 1.00 92.75 652 VAL A N 1
ATOM 4993 C CA . VAL A 1 652 ? -0.135 -9.983 -11.425 1.00 92.75 652 VAL A CA 1
ATOM 4994 C C . VAL A 1 652 ? -0.490 -9.804 -9.947 1.00 92.75 652 VAL A C 1
ATOM 4996 O O . VAL A 1 652 ? 0.373 -9.916 -9.077 1.00 92.75 652 VAL A O 1
ATOM 4999 N N . ARG A 1 653 ? -1.764 -9.537 -9.630 1.00 87.56 653 ARG A N 1
ATOM 5000 C CA . ARG A 1 653 ? -2.224 -9.331 -8.247 1.00 87.56 653 ARG A CA 1
ATOM 5001 C C . ARG A 1 653 ? -2.083 -10.595 -7.390 1.00 87.56 653 ARG A C 1
ATOM 5003 O O . ARG A 1 653 ? -1.801 -10.470 -6.195 1.00 87.56 653 ARG A O 1
ATOM 5010 N N . SER A 1 654 ? -2.268 -11.776 -7.982 1.00 87.75 654 SER A N 1
ATOM 5011 C CA . SER A 1 654 ? -2.090 -13.081 -7.334 1.00 87.75 654 SER A CA 1
ATOM 5012 C C . SER A 1 654 ? -0.641 -13.578 -7.298 1.00 87.75 654 SER A C 1
ATOM 5014 O O . SER A 1 654 ? -0.404 -14.603 -6.673 1.00 87.75 654 SER A O 1
ATOM 5016 N N . ASP A 1 655 ? 0.319 -12.842 -7.873 1.00 88.75 655 ASP A N 1
ATOM 5017 C CA . ASP A 1 655 ? 1.717 -13.270 -8.075 1.00 88.75 655 ASP A CA 1
ATOM 5018 C C . ASP A 1 655 ? 1.901 -14.445 -9.058 1.00 88.75 655 ASP A C 1
ATOM 5020 O O . ASP A 1 655 ? 3.004 -14.977 -9.166 1.00 88.75 655 ASP A O 1
ATOM 5024 N N . ASP A 1 656 ? 0.869 -14.819 -9.822 1.00 91.56 656 ASP A N 1
ATOM 5025 C CA . ASP A 1 656 ? 0.982 -15.856 -10.857 1.00 91.56 656 ASP A CA 1
ATOM 5026 C C . ASP A 1 656 ? 1.808 -15.356 -12.056 1.00 91.56 656 ASP A C 1
ATOM 5028 O O . ASP A 1 656 ? 2.581 -16.106 -12.653 1.00 91.56 656 ASP A O 1
ATOM 5032 N N . LEU A 1 657 ? 1.663 -14.070 -12.405 1.00 94.88 657 LEU A N 1
ATOM 5033 C CA . LEU A 1 657 ? 2.419 -13.404 -13.466 1.00 94.88 657 LEU A CA 1
ATOM 5034 C C . LEU A 1 657 ? 3.441 -12.425 -12.874 1.00 94.88 657 LEU A C 1
ATOM 5036 O O . LEU A 1 657 ? 3.077 -11.378 -12.336 1.00 94.88 657 LEU A O 1
ATOM 5040 N N . LEU A 1 658 ? 4.730 -12.745 -13.018 1.00 94.12 658 LEU A N 1
ATOM 5041 C CA . LEU A 1 658 ? 5.807 -11.995 -12.368 1.00 94.12 658 LEU A CA 1
ATOM 5042 C C . LEU A 1 658 ? 6.166 -10.689 -13.092 1.00 94.12 658 LEU A C 1
ATOM 5044 O O . LEU A 1 658 ? 6.450 -9.695 -12.427 1.00 94.12 658 LEU A O 1
ATOM 5048 N N . TYR A 1 659 ? 6.132 -10.659 -14.429 1.00 97.81 659 TYR A N 1
ATOM 5049 C CA . TYR A 1 659 ? 6.520 -9.481 -15.212 1.00 97.81 659 TYR A CA 1
ATOM 5050 C C . TYR A 1 659 ? 5.360 -8.945 -16.049 1.00 97.81 659 TYR A C 1
ATOM 5052 O O . TYR A 1 659 ? 4.761 -9.663 -16.854 1.00 97.81 659 TYR A O 1
ATOM 5060 N N . LEU A 1 660 ? 5.098 -7.644 -15.928 1.00 97.06 660 LEU A N 1
ATOM 5061 C CA . LEU A 1 660 ? 4.153 -6.930 -16.780 1.00 97.06 660 LEU A CA 1
ATOM 5062 C C . LEU A 1 660 ? 4.808 -5.665 -17.328 1.00 97.06 660 LEU A C 1
ATOM 5064 O O . LEU A 1 660 ? 5.285 -4.824 -16.573 1.00 97.06 660 LEU A O 1
ATOM 5068 N N . THR A 1 661 ? 4.803 -5.499 -18.646 1.00 96.75 661 THR A N 1
ATOM 5069 C CA . THR A 1 661 ? 5.213 -4.238 -19.283 1.00 96.75 661 THR A CA 1
ATOM 5070 C C . THR A 1 661 ? 3.982 -3.436 -19.703 1.00 96.75 661 THR A C 1
ATOM 5072 O O . THR A 1 661 ? 2.985 -4.011 -20.131 1.00 96.75 661 THR A O 1
ATOM 5075 N N . CYS A 1 662 ? 3.991 -2.112 -19.588 1.00 92.62 662 CYS A N 1
ATOM 5076 C CA . CYS A 1 662 ? 2.819 -1.299 -19.899 1.00 92.62 662 CYS A CA 1
ATOM 5077 C C . CYS A 1 662 ? 3.168 0.092 -20.429 1.00 92.62 662 CYS A C 1
ATOM 5079 O O . CYS A 1 662 ? 4.304 0.558 -20.334 1.00 92.62 662 CYS A O 1
ATOM 5081 N N . THR A 1 663 ? 2.165 0.765 -20.993 1.00 87.19 663 THR A N 1
ATOM 5082 C CA . THR A 1 663 ? 2.205 2.216 -21.220 1.00 87.19 663 THR A CA 1
ATOM 5083 C C . THR A 1 663 ? 1.775 2.987 -19.970 1.00 87.19 663 THR A C 1
ATOM 5085 O O . THR A 1 663 ? 1.070 2.443 -19.118 1.00 87.19 663 THR A O 1
ATOM 5088 N N . SER A 1 664 ? 2.119 4.278 -19.884 1.00 73.31 664 SER A N 1
ATOM 5089 C CA . SER A 1 664 ? 1.711 5.164 -18.774 1.00 73.31 664 SER A CA 1
ATOM 5090 C C . SER A 1 664 ? 0.195 5.203 -18.531 1.00 73.31 664 SER A C 1
ATOM 5092 O O . SER A 1 664 ? -0.251 5.440 -17.424 1.00 73.31 664 SER A O 1
ATOM 5094 N N . THR A 1 665 ? -0.633 4.866 -19.519 1.00 66.38 665 THR A N 1
ATOM 5095 C CA . THR A 1 665 ? -2.093 4.783 -19.340 1.00 66.38 665 THR A CA 1
ATOM 5096 C C . THR A 1 665 ? -2.537 3.802 -18.248 1.00 66.38 665 THR A C 1
ATOM 5098 O O . THR A 1 665 ? -3.599 3.993 -17.668 1.00 66.38 665 THR A O 1
ATOM 5101 N N . LEU A 1 666 ? -1.760 2.746 -17.959 1.00 68.88 666 LEU A N 1
ATOM 5102 C CA . LEU A 1 666 ? -2.058 1.856 -16.829 1.00 68.88 666 LEU A CA 1
ATOM 5103 C C . LEU A 1 666 ? -1.825 2.576 -15.492 1.00 68.88 666 LEU A C 1
ATOM 5105 O O . LEU A 1 666 ? -2.507 2.290 -14.507 1.00 68.88 666 LEU A O 1
ATOM 5109 N N . THR A 1 667 ? -0.873 3.515 -15.453 1.00 59.84 667 THR A N 1
ATOM 5110 C CA . THR A 1 667 ? -0.496 4.195 -14.216 1.00 59.84 667 THR A CA 1
ATOM 5111 C C . THR A 1 667 ? -1.532 5.194 -13.726 1.00 59.84 667 THR A C 1
ATOM 5113 O O . THR A 1 667 ? -1.561 5.460 -12.527 1.00 59.84 667 THR A O 1
ATOM 5116 N N . ASP A 1 668 ? -2.432 5.633 -14.602 1.00 64.62 668 ASP A N 1
ATOM 5117 C CA . ASP A 1 668 ? -3.424 6.675 -14.320 1.00 64.62 668 ASP A CA 1
ATOM 5118 C C . ASP A 1 668 ? -4.848 6.126 -14.079 1.00 64.62 668 ASP A C 1
ATOM 5120 O O . ASP A 1 668 ? -5.796 6.902 -13.993 1.00 64.62 668 ASP A O 1
ATOM 5124 N N . GLY A 1 669 ? -5.047 4.796 -14.002 1.00 61.41 669 GLY A N 1
ATOM 5125 C CA . GLY A 1 669 ? -6.418 4.257 -13.996 1.00 61.41 669 GLY A CA 1
ATOM 5126 C C . GLY A 1 669 ? -6.691 2.866 -13.429 1.00 61.41 669 GLY A C 1
ATOM 5127 O O . GLY A 1 669 ? -7.840 2.440 -13.475 1.00 61.41 669 GLY A O 1
ATOM 5128 N N . VAL A 1 670 ? -5.696 2.142 -12.917 1.00 68.94 670 VAL A N 1
ATOM 5129 C CA . VAL A 1 670 ? -5.899 0.797 -12.336 1.00 68.94 670 VAL A CA 1
ATOM 5130 C C . VAL A 1 670 ? -5.207 0.719 -10.985 1.00 68.94 670 VAL A C 1
ATOM 5132 O O . VAL A 1 670 ? -4.055 1.122 -10.907 1.00 68.94 670 VAL A O 1
ATOM 5135 N N . ASN A 1 671 ? -5.801 0.168 -9.929 1.00 74.38 671 ASN A N 1
ATOM 5136 C CA . ASN A 1 671 ? -5.051 -0.121 -8.703 1.00 74.38 671 ASN A CA 1
ATOM 5137 C C . ASN A 1 671 ? -4.293 -1.454 -8.840 1.00 74.38 671 ASN A C 1
ATOM 5139 O O . ASN A 1 671 ? -4.834 -2.547 -8.630 1.00 74.38 671 ASN A O 1
ATOM 5143 N N . LEU A 1 672 ? -3.024 -1.364 -9.240 1.00 84.31 672 LEU A N 1
ATOM 5144 C CA . LEU A 1 672 ? -2.146 -2.521 -9.408 1.00 84.31 672 LEU A CA 1
ATOM 5145 C C . LEU A 1 672 ? -0.813 -2.266 -8.696 1.00 84.31 672 LEU A C 1
ATOM 5147 O O . LEU A 1 672 ? 0.142 -1.819 -9.340 1.00 84.31 672 LEU A O 1
ATOM 5151 N N . PRO A 1 673 ? -0.755 -2.477 -7.370 1.00 87.75 673 PRO A N 1
ATOM 5152 C CA . PRO A 1 673 ? 0.491 -2.393 -6.632 1.00 87.75 673 PRO A CA 1
ATOM 5153 C C . PRO A 1 673 ? 1.328 -3.655 -6.893 1.00 87.75 673 PRO A C 1
ATOM 5155 O O . PRO A 1 673 ? 0.811 -4.773 -6.905 1.00 87.75 673 PRO A O 1
ATOM 5158 N N . VAL A 1 674 ? 2.628 -3.472 -7.088 1.00 92.62 674 VAL A N 1
ATOM 5159 C CA . VAL A 1 674 ? 3.614 -4.522 -7.386 1.00 92.62 674 VAL A CA 1
ATOM 5160 C C . VAL A 1 674 ? 4.841 -4.344 -6.505 1.00 92.62 674 VAL A C 1
ATOM 5162 O O . VAL A 1 674 ? 5.050 -3.270 -5.946 1.00 92.62 674 VAL A O 1
ATOM 5165 N N . ARG A 1 675 ? 5.702 -5.356 -6.393 1.00 93.38 675 ARG A N 1
ATOM 5166 C CA . ARG A 1 675 ? 6.942 -5.228 -5.613 1.00 93.38 675 ARG A CA 1
ATOM 5167 C C . ARG A 1 675 ? 7.872 -4.145 -6.172 1.00 93.38 675 ARG A C 1
ATOM 5169 O O . ARG A 1 675 ? 8.435 -3.357 -5.402 1.00 93.38 675 ARG A O 1
ATOM 5176 N N . THR A 1 676 ? 8.048 -4.142 -7.489 1.00 95.44 676 THR A N 1
ATOM 5177 C CA . THR A 1 676 ? 9.054 -3.345 -8.192 1.00 95.44 676 THR A CA 1
ATOM 5178 C C . THR A 1 676 ? 8.426 -2.620 -9.373 1.00 95.44 676 THR A C 1
ATOM 5180 O O . THR A 1 676 ? 7.776 -3.233 -10.214 1.00 95.44 676 THR A O 1
ATOM 5183 N N . VAL A 1 677 ? 8.663 -1.315 -9.473 1.00 95.62 677 VAL A N 1
ATOM 5184 C CA . VAL A 1 677 ? 8.325 -0.501 -10.642 1.00 95.62 677 VAL A CA 1
ATOM 5185 C C . VAL A 1 677 ? 9.611 -0.108 -11.354 1.00 95.62 677 VAL A C 1
ATOM 5187 O O . VAL A 1 677 ? 10.512 0.479 -10.757 1.00 95.62 677 VAL A O 1
ATOM 5190 N N . VAL A 1 678 ? 9.682 -0.403 -12.647 1.00 95.81 678 VAL A N 1
ATOM 5191 C CA . VAL A 1 678 ? 10.768 0.009 -13.532 1.00 95.81 678 VAL A CA 1
ATOM 5192 C C . VAL A 1 678 ? 10.252 1.092 -14.470 1.00 95.81 678 VAL A C 1
ATOM 5194 O O . VAL A 1 678 ? 9.294 0.885 -15.207 1.00 95.81 678 VAL A O 1
ATOM 5197 N N . LEU A 1 679 ? 10.906 2.245 -14.467 1.00 93.88 679 LEU A N 1
ATOM 5198 C CA . LEU A 1 679 ? 10.613 3.373 -15.339 1.00 93.88 679 LEU A CA 1
ATOM 5199 C C . LEU A 1 679 ? 11.594 3.341 -16.509 1.00 93.88 679 LEU A C 1
ATOM 5201 O O . LEU A 1 679 ? 12.776 3.653 -16.349 1.00 93.88 679 LEU A O 1
ATOM 5205 N N . TYR A 1 680 ? 11.118 2.934 -17.683 1.00 91.69 680 TYR A N 1
ATOM 5206 C CA . TYR A 1 680 ? 11.927 2.880 -18.894 1.00 91.69 680 TYR A CA 1
ATOM 5207 C C . TYR A 1 680 ? 11.904 4.233 -19.616 1.00 91.69 680 TYR A C 1
ATOM 5209 O O . TYR A 1 680 ? 11.155 4.446 -20.573 1.00 91.69 680 TYR A O 1
ATOM 5217 N N . ASP A 1 681 ? 12.737 5.161 -19.141 1.00 83.50 681 ASP A N 1
ATOM 5218 C CA . ASP A 1 681 ? 12.841 6.527 -19.659 1.00 83.50 681 ASP A CA 1
ATOM 5219 C C . ASP A 1 681 ? 13.792 6.579 -20.863 1.00 83.50 681 ASP A C 1
ATOM 5221 O O . ASP A 1 681 ? 14.977 6.902 -20.769 1.00 83.50 681 ASP A O 1
ATOM 5225 N N . THR A 1 682 ? 13.271 6.178 -22.024 1.00 80.81 682 THR A N 1
ATOM 5226 C CA . THR A 1 682 ? 13.964 6.314 -23.311 1.00 80.81 682 THR A CA 1
ATOM 5227 C C . THR A 1 682 ? 13.148 7.232 -24.224 1.00 80.81 682 THR A C 1
ATOM 5229 O O . THR A 1 682 ? 12.234 6.742 -24.906 1.00 80.81 682 THR A O 1
ATOM 5232 N N . PRO A 1 683 ? 13.438 8.550 -24.232 1.00 75.94 683 PRO A N 1
ATOM 5233 C CA . PRO A 1 683 ? 12.710 9.503 -25.055 1.00 75.94 683 PRO A CA 1
ATOM 5234 C C . PRO A 1 683 ? 12.930 9.220 -26.541 1.00 75.94 683 PRO A C 1
ATOM 5236 O O . PRO A 1 683 ? 13.959 8.674 -26.950 1.00 75.94 683 PRO A O 1
ATOM 5239 N N . TYR A 1 684 ? 11.955 9.606 -27.356 1.00 78.44 684 TYR A N 1
ATOM 5240 C CA . TYR A 1 684 ? 12.026 9.518 -28.812 1.00 78.44 684 TYR A CA 1
ATOM 5241 C C . TYR A 1 684 ? 11.902 10.914 -29.445 1.00 78.44 684 TYR A C 1
ATOM 5243 O O . TYR A 1 684 ? 11.398 11.832 -28.789 1.00 78.44 684 TYR A O 1
ATOM 5251 N N . PRO A 1 685 ? 12.397 11.104 -30.685 1.00 77.75 685 PRO A N 1
ATOM 5252 C CA . PRO A 1 685 ? 12.262 12.376 -31.392 1.00 77.75 685 PRO A CA 1
ATOM 5253 C C . PRO A 1 685 ? 10.800 12.823 -31.446 1.00 77.75 685 PRO A C 1
ATOM 5255 O O . PRO A 1 685 ? 9.919 11.993 -31.663 1.00 77.75 685 PRO A O 1
ATOM 5258 N N . ASP A 1 686 ? 10.561 14.113 -31.205 1.00 82.06 686 ASP A N 1
ATOM 5259 C CA . ASP A 1 686 ? 9.233 14.740 -31.240 1.00 82.06 686 ASP A CA 1
ATOM 5260 C C . ASP A 1 686 ? 8.209 14.147 -30.255 1.00 82.06 686 ASP A C 1
ATOM 5262 O O . ASP A 1 686 ? 7.002 14.309 -30.429 1.00 82.06 686 ASP A O 1
ATOM 5266 N N . GLN A 1 687 ? 8.675 13.467 -29.195 1.00 81.19 687 GLN A N 1
ATOM 5267 C CA . GLN A 1 687 ? 7.800 12.952 -28.144 1.00 81.19 687 GLN A CA 1
ATOM 5268 C C . GLN A 1 687 ? 6.983 14.093 -27.513 1.00 81.19 687 GLN A C 1
ATOM 5270 O O . GLN A 1 687 ? 7.590 14.983 -26.903 1.00 81.19 687 GLN A O 1
ATOM 5275 N N . PRO A 1 688 ? 5.636 14.029 -27.564 1.00 77.69 688 PRO A N 1
ATOM 5276 C CA . PRO A 1 688 ? 4.779 14.999 -26.899 1.00 77.69 688 PRO A CA 1
ATOM 5277 C C . PRO A 1 688 ? 5.081 15.061 -25.401 1.00 77.69 688 PRO A C 1
ATOM 5279 O O . PRO A 1 688 ? 5.252 14.024 -24.752 1.00 77.69 688 PRO A O 1
ATOM 5282 N N . GLU A 1 689 ? 5.178 16.269 -24.854 1.00 73.69 689 GLU A N 1
ATOM 5283 C CA . GLU A 1 689 ? 5.611 16.489 -23.470 1.00 73.69 689 GLU A CA 1
ATOM 5284 C C . GLU A 1 689 ? 4.685 15.826 -22.445 1.00 73.69 689 GLU A C 1
ATOM 5286 O O . GLU A 1 689 ? 5.157 15.230 -21.479 1.00 73.69 689 GLU A O 1
ATOM 5291 N N . ASP A 1 690 ? 3.384 15.823 -22.721 1.00 67.44 690 ASP A N 1
ATOM 5292 C CA . ASP A 1 690 ? 2.366 15.143 -21.926 1.00 67.44 690 ASP A CA 1
ATOM 5293 C C . ASP A 1 690 ? 2.579 13.623 -21.877 1.00 67.44 690 ASP A C 1
ATOM 5295 O O . ASP A 1 690 ? 2.267 12.994 -20.873 1.00 67.44 690 ASP A O 1
ATOM 5299 N N . THR A 1 691 ? 3.173 13.006 -22.904 1.00 71.69 691 THR A N 1
ATOM 5300 C CA . THR A 1 691 ? 3.471 11.559 -22.924 1.00 71.69 691 THR A CA 1
ATOM 5301 C C . THR A 1 691 ? 4.747 11.166 -22.177 1.00 71.69 691 THR A C 1
ATOM 5303 O O . THR A 1 691 ? 5.052 9.974 -22.086 1.00 71.69 691 THR A O 1
ATOM 5306 N N . ARG A 1 692 ? 5.519 12.126 -21.656 1.00 77.25 692 ARG A N 1
ATOM 5307 C CA . ARG A 1 692 ? 6.724 11.829 -20.870 1.00 77.25 692 ARG A CA 1
ATOM 5308 C C . ARG A 1 692 ? 6.353 11.378 -19.456 1.00 77.25 692 ARG A C 1
ATOM 5310 O O . ARG A 1 692 ? 5.399 11.866 -18.857 1.00 77.25 692 ARG A O 1
ATOM 5317 N N . LEU A 1 693 ? 7.145 10.464 -18.892 1.00 80.00 693 LEU A N 1
ATOM 5318 C CA . LEU A 1 693 ? 7.015 10.025 -17.498 1.00 80.00 693 LEU A CA 1
ATOM 5319 C C . LEU A 1 693 ? 7.595 11.089 -16.550 1.00 80.00 693 LEU A C 1
ATOM 5321 O O . LEU A 1 693 ? 8.707 10.943 -16.050 1.00 80.00 693 LEU A O 1
ATOM 5325 N N . ARG A 1 694 ? 6.856 12.184 -16.339 1.00 79.62 694 ARG A N 1
ATOM 5326 C CA . ARG A 1 694 ? 7.226 13.314 -15.465 1.00 79.62 694 ARG A CA 1
ATOM 5327 C C . ARG A 1 694 ? 6.053 13.750 -14.580 1.00 79.62 694 ARG A C 1
ATOM 5329 O O . ARG A 1 694 ? 4.921 13.320 -14.806 1.00 79.62 694 ARG A O 1
ATOM 5336 N N . GLY A 1 695 ? 6.333 14.579 -13.571 1.00 80.50 695 GLY A N 1
ATOM 5337 C CA . GLY A 1 695 ? 5.328 15.159 -12.672 1.00 80.50 695 GLY A CA 1
ATOM 5338 C C . GLY A 1 695 ? 4.387 14.109 -12.071 1.00 80.50 695 GLY A C 1
ATOM 5339 O O . GLY A 1 695 ? 4.830 13.066 -11.584 1.00 80.50 695 GLY A O 1
ATOM 5340 N N . ALA A 1 696 ? 3.078 14.350 -12.158 1.00 76.81 696 ALA A N 1
ATOM 5341 C CA . ALA A 1 696 ? 2.055 13.465 -11.597 1.00 76.81 696 ALA A CA 1
ATOM 5342 C C . ALA A 1 696 ? 2.101 12.025 -12.154 1.00 76.81 696 ALA A C 1
ATOM 5344 O O . ALA A 1 696 ? 1.977 11.075 -11.383 1.00 76.81 696 ALA A O 1
ATOM 5345 N N . ARG A 1 697 ? 2.362 11.831 -13.459 1.00 80.56 697 ARG A N 1
ATOM 5346 C CA . ARG A 1 697 ? 2.448 10.485 -14.072 1.00 80.56 697 ARG A CA 1
ATOM 5347 C C . ARG A 1 697 ? 3.584 9.663 -13.481 1.00 80.56 697 ARG A C 1
ATOM 5349 O O . ARG A 1 697 ? 3.428 8.475 -13.201 1.00 80.56 697 ARG A O 1
ATOM 5356 N N . LEU A 1 698 ? 4.726 10.308 -13.252 1.00 85.50 698 LEU A N 1
ATOM 5357 C CA . LEU A 1 698 ? 5.857 9.690 -12.575 1.00 85.50 698 LEU A CA 1
ATOM 5358 C C . LEU A 1 698 ? 5.493 9.306 -11.132 1.00 85.50 698 LEU A C 1
ATOM 5360 O O . LEU A 1 698 ? 5.765 8.179 -10.716 1.00 85.50 698 LEU A O 1
ATOM 5364 N N . VAL A 1 699 ? 4.853 10.206 -10.377 1.00 83.75 699 VAL A N 1
ATOM 5365 C CA . VAL A 1 699 ? 4.425 9.924 -8.994 1.00 83.75 699 VAL A CA 1
ATOM 5366 C C . VAL A 1 699 ? 3.428 8.767 -8.939 1.00 83.75 699 VAL A C 1
ATOM 5368 O O . VAL A 1 699 ? 3.579 7.891 -8.087 1.00 83.75 699 VAL A O 1
ATOM 5371 N N . ASN A 1 700 ? 2.478 8.706 -9.871 1.00 81.44 700 ASN A N 1
ATOM 5372 C CA . ASN A 1 700 ? 1.500 7.625 -9.980 1.00 81.44 700 ASN A CA 1
ATOM 5373 C C . ASN A 1 700 ? 2.149 6.283 -10.323 1.00 81.44 700 ASN A C 1
ATOM 5375 O O . ASN A 1 700 ? 1.823 5.261 -9.716 1.00 81.44 700 ASN A O 1
ATOM 5379 N N . ALA A 1 701 ? 3.100 6.279 -11.261 1.00 87.38 701 ALA A N 1
ATOM 5380 C CA . ALA A 1 701 ? 3.873 5.091 -11.598 1.00 87.38 701 ALA A CA 1
ATOM 5381 C C . ALA A 1 701 ? 4.653 4.584 -10.375 1.00 87.38 701 ALA A C 1
ATOM 5383 O O . ALA A 1 701 ? 4.508 3.430 -9.978 1.00 87.38 701 ALA A O 1
ATOM 5384 N N . MET A 1 702 ? 5.414 5.464 -9.718 1.00 87.75 702 MET A N 1
ATOM 5385 C CA . MET A 1 702 ? 6.172 5.134 -8.506 1.00 87.75 702 MET A CA 1
ATOM 5386 C C . MET A 1 702 ? 5.276 4.740 -7.326 1.00 87.75 702 MET A C 1
ATOM 5388 O O . MET A 1 702 ? 5.678 3.932 -6.493 1.00 87.75 702 MET A O 1
ATOM 5392 N N . GLY A 1 703 ? 4.061 5.289 -7.246 1.00 85.19 703 GLY A N 1
ATOM 5393 C CA . GLY A 1 703 ? 3.064 4.992 -6.216 1.00 85.19 703 GLY A CA 1
ATOM 5394 C C . GLY A 1 703 ? 2.596 3.537 -6.193 1.00 85.19 703 GLY A C 1
ATOM 5395 O O . GLY A 1 703 ? 1.990 3.119 -5.211 1.00 85.19 703 GLY A O 1
ATOM 5396 N N . ARG A 1 704 ? 2.907 2.767 -7.241 1.00 88.69 704 ARG A N 1
ATOM 5397 C CA . ARG A 1 704 ? 2.591 1.337 -7.366 1.00 88.69 704 ARG A CA 1
ATOM 5398 C C . ARG A 1 704 ? 3.666 0.429 -6.791 1.00 88.69 704 ARG A C 1
ATOM 5400 O O . ARG A 1 704 ? 3.415 -0.763 -6.652 1.00 88.69 704 ARG A O 1
ATOM 5407 N N . ALA A 1 705 ? 4.848 0.962 -6.489 1.00 91.62 705 ALA A N 1
ATOM 5408 C CA . ALA A 1 705 ? 5.929 0.181 -5.911 1.00 91.62 705 ALA A CA 1
ATOM 5409 C C . ALA A 1 705 ? 5.657 -0.103 -4.426 1.00 91.62 705 ALA A C 1
ATOM 5411 O O . ALA A 1 705 ? 5.528 0.817 -3.618 1.00 91.62 705 ALA A O 1
ATOM 5412 N N . GLY A 1 706 ? 5.653 -1.386 -4.073 1.00 91.12 706 GLY A N 1
ATOM 5413 C CA . GLY A 1 706 ? 5.370 -1.920 -2.746 1.00 91.12 706 GLY A CA 1
ATOM 5414 C C . GLY A 1 706 ? 3.873 -2.114 -2.501 1.00 91.12 706 GLY A C 1
ATOM 5415 O O . GLY A 1 706 ? 3.096 -1.158 -2.502 1.00 91.12 706 GLY A O 1
ATOM 5416 N N . ARG A 1 707 ? 3.453 -3.349 -2.209 1.00 89.50 707 ARG A N 1
ATOM 5417 C CA . ARG A 1 707 ? 2.073 -3.653 -1.819 1.00 89.50 707 ARG A CA 1
ATOM 5418 C C . ARG A 1 707 ? 1.932 -3.488 -0.316 1.00 89.50 707 ARG A C 1
ATOM 5420 O O . ARG A 1 707 ? 2.534 -4.220 0.473 1.00 89.50 707 ARG A O 1
ATOM 5427 N N . ALA A 1 708 ? 1.110 -2.520 0.080 1.00 87.44 708 ALA A N 1
ATOM 5428 C CA . ALA A 1 708 ? 0.802 -2.264 1.480 1.00 87.44 708 ALA A CA 1
ATOM 5429 C C . ALA A 1 708 ? 0.330 -3.555 2.173 1.00 87.44 708 ALA A C 1
ATOM 5431 O O . ALA A 1 708 ? -0.598 -4.215 1.712 1.00 87.44 708 ALA A O 1
ATOM 5432 N N . GLY A 1 709 ? 0.997 -3.930 3.265 1.00 88.56 709 GLY A N 1
ATOM 5433 C CA . GLY A 1 709 ? 0.677 -5.135 4.029 1.00 88.56 709 GLY A CA 1
ATOM 5434 C C . GLY A 1 709 ? 1.250 -6.448 3.497 1.00 88.56 709 GLY A C 1
ATOM 5435 O O . GLY A 1 709 ? 1.141 -7.444 4.203 1.00 88.56 709 GLY A O 1
ATOM 5436 N N . ARG A 1 710 ? 1.903 -6.469 2.326 1.00 89.12 710 ARG A N 1
ATOM 5437 C CA . ARG A 1 710 ? 2.665 -7.641 1.843 1.00 89.12 710 ARG A CA 1
ATOM 5438 C C . ARG A 1 710 ? 4.162 -7.376 1.804 1.00 89.12 710 ARG A C 1
ATOM 5440 O O . ARG A 1 710 ? 4.939 -8.248 2.178 1.00 89.12 710 ARG A O 1
ATOM 5447 N N . GLU A 1 711 ? 4.565 -6.159 1.449 1.00 91.12 711 GLU A N 1
ATOM 5448 C CA . GLU A 1 711 ? 5.965 -5.749 1.474 1.00 91.12 711 GLU A CA 1
ATOM 5449 C C . GLU A 1 711 ? 6.225 -4.571 2.408 1.00 91.12 711 GLU A C 1
ATOM 5451 O O . GLU A 1 711 ? 5.443 -3.628 2.507 1.00 91.12 711 GLU A O 1
ATOM 5456 N N . THR A 1 712 ? 7.375 -4.616 3.077 1.00 90.94 712 THR A N 1
ATOM 5457 C CA . THR A 1 712 ? 7.893 -3.513 3.898 1.00 90.94 712 THR A CA 1
ATOM 5458 C C . THR A 1 712 ? 8.597 -2.443 3.058 1.00 90.94 712 THR A C 1
ATOM 5460 O O . THR A 1 712 ? 8.902 -1.348 3.553 1.00 90.94 712 THR A O 1
ATOM 5463 N N . GLU A 1 713 ? 8.860 -2.751 1.787 1.00 89.38 713 GLU A N 1
ATOM 5464 C CA . GLU A 1 713 ? 9.560 -1.899 0.841 1.00 89.38 713 GLU A CA 1
ATOM 5465 C C . GLU A 1 713 ? 9.154 -2.195 -0.613 1.00 89.38 713 GLU A C 1
ATOM 5467 O O . GLU A 1 713 ? 9.057 -3.352 -1.017 1.00 89.38 713 GLU A O 1
ATOM 5472 N N . GLY A 1 714 ? 8.963 -1.139 -1.404 1.00 92.31 714 GLY A N 1
ATOM 5473 C CA . GLY A 1 714 ? 8.836 -1.160 -2.857 1.00 92.31 714 GLY A CA 1
ATOM 5474 C C . GLY A 1 714 ? 10.109 -0.667 -3.545 1.00 92.31 714 GLY A C 1
ATOM 5475 O O . GLY A 1 714 ? 10.800 0.221 -3.039 1.00 92.31 714 GLY A O 1
ATOM 5476 N N . TRP A 1 715 ? 10.441 -1.237 -4.703 1.00 93.38 715 TRP A N 1
ATOM 5477 C CA . TRP A 1 715 ? 11.608 -0.820 -5.488 1.00 93.38 715 TRP A CA 1
ATOM 5478 C C . TRP A 1 715 ? 11.191 0.023 -6.686 1.00 93.38 715 TRP A C 1
ATOM 5480 O O . TRP A 1 715 ? 10.271 -0.335 -7.412 1.00 93.38 715 TRP A O 1
ATOM 5490 N N . ILE A 1 716 ? 11.877 1.142 -6.891 1.00 93.88 716 ILE A N 1
ATOM 5491 C CA . ILE A 1 716 ? 11.674 2.055 -8.013 1.00 93.88 716 ILE A CA 1
ATOM 5492 C C . ILE A 1 716 ? 12.994 2.137 -8.765 1.00 93.88 716 ILE A C 1
ATOM 5494 O O . ILE A 1 716 ? 13.990 2.613 -8.219 1.00 93.88 716 ILE A O 1
ATOM 5498 N N . VAL A 1 717 ? 13.005 1.672 -10.010 1.00 93.94 717 VAL A N 1
ATOM 5499 C CA . VAL A 1 717 ? 14.214 1.593 -10.832 1.00 93.94 717 VAL A CA 1
ATOM 5500 C C . VAL A 1 717 ? 14.050 2.449 -12.080 1.00 93.94 717 VAL A C 1
ATOM 5502 O O . VAL A 1 717 ? 13.211 2.160 -12.925 1.00 93.94 717 VAL A O 1
ATOM 5505 N N . LEU A 1 718 ? 14.865 3.488 -12.225 1.00 93.12 718 LEU A N 1
ATOM 5506 C CA . LEU A 1 718 ? 14.934 4.297 -13.439 1.00 93.12 718 LEU A CA 1
ATOM 5507 C C . LEU A 1 718 ? 15.943 3.691 -14.414 1.00 93.12 718 LEU A C 1
ATOM 5509 O O . LEU A 1 718 ? 17.116 3.577 -14.080 1.00 93.12 718 LEU A O 1
ATOM 5513 N N . VAL A 1 719 ? 15.517 3.330 -15.621 1.00 92.00 719 VAL A N 1
ATOM 5514 C CA . VAL A 1 719 ? 16.393 2.794 -16.672 1.00 92.00 719 VAL A CA 1
ATOM 5515 C C . VAL A 1 719 ? 16.700 3.886 -17.688 1.00 92.00 719 VAL A C 1
ATOM 5517 O O . VAL A 1 719 ? 15.784 4.399 -18.332 1.00 92.00 719 VAL A O 1
ATOM 5520 N N . ARG A 1 720 ? 17.989 4.207 -17.865 1.00 85.62 720 ARG A N 1
ATOM 5521 C CA . ARG A 1 720 ? 18.456 5.223 -18.817 1.00 85.62 720 ARG A CA 1
ATOM 5522 C C . ARG A 1 720 ? 19.577 4.714 -19.714 1.00 85.62 720 ARG A C 1
ATOM 5524 O O . ARG A 1 720 ? 20.540 4.109 -19.254 1.00 85.62 720 ARG A O 1
ATOM 5531 N N . ALA A 1 721 ? 19.484 5.079 -20.992 1.00 78.88 721 ALA A N 1
ATOM 5532 C CA . ALA A 1 721 ? 20.557 4.869 -21.965 1.00 78.88 721 ALA A CA 1
ATOM 5533 C C . ALA A 1 721 ? 21.695 5.897 -21.826 1.00 78.88 721 ALA A C 1
ATOM 5535 O O . ALA A 1 721 ? 22.800 5.669 -22.315 1.00 78.88 721 ALA A O 1
ATOM 5536 N N . ALA A 1 722 ? 21.414 7.048 -21.208 1.00 76.31 722 ALA A N 1
ATOM 5537 C CA . ALA A 1 722 ? 22.378 8.126 -21.024 1.00 76.31 722 ALA A CA 1
ATOM 5538 C C . ALA A 1 722 ? 23.429 7.781 -19.960 1.00 76.31 722 ALA A C 1
ATOM 5540 O O . ALA A 1 722 ? 23.210 6.924 -19.098 1.00 76.31 722 ALA A O 1
ATOM 5541 N N . SER A 1 723 ? 24.562 8.485 -20.005 1.00 75.56 723 SER A N 1
ATOM 5542 C CA . SER A 1 723 ? 25.579 8.401 -18.958 1.00 75.56 723 SER A CA 1
ATOM 5543 C C . SER A 1 723 ? 24.996 8.791 -17.592 1.00 75.56 723 SER A C 1
ATOM 5545 O O . SER A 1 723 ? 24.188 9.720 -17.525 1.00 75.56 723 SER A O 1
ATOM 5547 N N . PRO A 1 724 ? 25.436 8.134 -16.506 1.00 79.25 724 PRO A N 1
ATOM 5548 C CA . PRO A 1 724 ? 25.099 8.511 -15.140 1.00 79.25 724 PRO A CA 1
ATOM 5549 C C . PRO A 1 724 ? 25.270 10.010 -14.866 1.00 79.25 724 PRO A C 1
ATOM 5551 O O . PRO A 1 724 ? 26.344 10.563 -15.095 1.00 79.25 724 PRO A O 1
ATOM 5554 N N . SER A 1 725 ? 24.245 10.647 -14.306 1.00 82.56 725 SER A N 1
ATOM 5555 C CA . SER A 1 725 ? 24.286 12.031 -13.833 1.00 82.56 725 SER A CA 1
ATOM 5556 C C . SER A 1 725 ? 23.875 12.130 -12.360 1.00 82.56 725 SER A C 1
ATOM 5558 O O . SER A 1 725 ? 23.247 11.222 -11.806 1.00 82.56 725 SER A O 1
ATOM 5560 N N . SER A 1 726 ? 24.230 13.236 -11.701 1.00 73.50 726 SER A N 1
ATOM 5561 C CA . SER A 1 726 ? 23.712 13.567 -10.364 1.00 73.50 726 SER A CA 1
ATOM 5562 C C . SER A 1 726 ? 22.207 13.870 -10.379 1.00 73.50 726 SER A C 1
ATOM 5564 O O . SER A 1 726 ? 21.542 13.688 -9.361 1.00 73.50 726 SER A O 1
ATOM 5566 N N . GLN A 1 727 ? 21.671 14.273 -11.535 1.00 81.44 727 GLN A N 1
ATOM 5567 C CA . GLN A 1 727 ? 20.274 14.653 -11.732 1.00 81.44 727 GLN A CA 1
ATOM 5568 C C . GLN A 1 727 ? 19.320 13.445 -11.742 1.00 81.44 727 GLN A C 1
ATOM 5570 O O . GLN A 1 727 ? 18.152 13.585 -11.400 1.00 81.44 727 GLN A O 1
ATOM 5575 N N . ASP A 1 728 ? 19.803 12.234 -12.036 1.00 84.62 728 ASP A N 1
ATOM 5576 C CA . ASP A 1 728 ? 18.931 11.062 -12.223 1.00 84.62 728 ASP A CA 1
ATOM 5577 C C . ASP A 1 728 ? 18.058 10.722 -10.998 1.00 84.62 728 ASP A C 1
ATOM 5579 O O . ASP A 1 728 ? 16.933 10.256 -11.148 1.00 84.62 728 ASP A O 1
ATOM 5583 N N . PHE A 1 729 ? 18.546 10.962 -9.775 1.00 85.56 729 PHE A N 1
ATOM 5584 C CA . PHE A 1 729 ? 17.740 10.768 -8.560 1.00 85.56 729 PHE A CA 1
ATOM 5585 C C . PHE A 1 729 ? 16.839 11.955 -8.220 1.00 85.56 729 PHE A C 1
ATOM 5587 O O . PHE A 1 729 ? 15.878 11.767 -7.469 1.00 85.56 729 PHE A O 1
ATOM 5594 N N . ALA A 1 730 ? 17.167 13.152 -8.708 1.00 82.81 730 ALA A N 1
ATOM 5595 C CA . ALA A 1 730 ? 16.296 14.317 -8.601 1.00 82.81 730 ALA A CA 1
ATOM 5596 C C . ALA A 1 730 ? 15.093 14.154 -9.539 1.00 82.81 730 ALA A C 1
ATOM 5598 O O . ALA A 1 730 ? 13.971 14.408 -9.127 1.00 82.81 730 ALA A O 1
ATOM 5599 N N . ASP A 1 731 ? 15.299 13.561 -10.717 1.00 79.94 731 ASP A N 1
ATOM 5600 C CA . ASP A 1 731 ? 14.223 13.241 -11.660 1.00 79.94 731 ASP A CA 1
ATOM 5601 C C . ASP A 1 731 ? 13.206 12.229 -11.107 1.00 79.94 731 ASP A C 1
ATOM 5603 O O . ASP A 1 731 ? 12.098 12.151 -11.617 1.00 79.94 731 ASP A O 1
ATOM 5607 N N . LEU A 1 732 ? 13.548 11.468 -10.058 1.00 83.38 732 LEU A N 1
ATOM 5608 C CA . LEU A 1 732 ? 12.628 10.580 -9.328 1.00 83.38 732 LEU A CA 1
ATOM 5609 C C . LEU A 1 732 ? 11.866 11.281 -8.190 1.00 83.38 732 LEU A C 1
ATOM 5611 O O . LEU A 1 732 ? 11.154 10.623 -7.429 1.00 83.38 732 LEU A O 1
ATOM 5615 N N . ASN A 1 733 ? 12.051 12.585 -8.010 1.00 81.00 733 ASN A N 1
ATOM 5616 C CA . ASN A 1 733 ? 11.432 13.358 -6.943 1.00 81.00 733 ASN A CA 1
ATOM 5617 C C . ASN A 1 733 ? 10.977 14.723 -7.481 1.00 81.00 733 ASN A C 1
ATOM 5619 O O . ASN A 1 733 ? 11.668 15.711 -7.223 1.00 81.00 733 ASN A O 1
ATOM 5623 N N . PRO A 1 734 ? 9.857 14.759 -8.231 1.00 79.00 734 PRO A N 1
ATOM 5624 C CA . PRO A 1 734 ? 9.314 16.006 -8.761 1.00 79.00 734 PRO A CA 1
ATOM 5625 C C . PRO A 1 734 ? 9.013 16.979 -7.620 1.00 79.00 734 PRO A C 1
ATOM 5627 O O . PRO A 1 734 ? 8.645 16.542 -6.523 1.00 79.00 734 PRO A O 1
ATOM 5630 N N . ASP A 1 735 ? 9.209 18.268 -7.876 1.00 78.50 735 ASP A N 1
ATOM 5631 C CA . ASP A 1 735 ? 8.895 19.322 -6.914 1.00 78.50 735 ASP A CA 1
ATOM 5632 C C . ASP A 1 735 ? 7.411 19.725 -6.972 1.00 78.50 735 ASP A C 1
ATOM 5634 O O . ASP A 1 735 ? 6.629 19.194 -7.764 1.00 78.50 735 ASP A O 1
ATOM 5638 N N . ASP A 1 736 ? 6.996 20.645 -6.100 1.00 75.25 736 ASP A N 1
ATOM 5639 C CA . ASP A 1 736 ? 5.602 21.090 -6.062 1.00 75.25 736 ASP A CA 1
ATOM 5640 C C . ASP A 1 736 ? 5.188 21.775 -7.376 1.00 75.25 736 ASP A C 1
ATOM 5642 O O . ASP A 1 736 ? 4.070 21.568 -7.837 1.00 75.25 736 ASP A O 1
ATOM 5646 N N . GLN A 1 737 ? 6.096 22.495 -8.047 1.00 77.50 737 GLN A N 1
ATOM 5647 C CA . GLN A 1 737 ? 5.800 23.175 -9.317 1.00 77.50 737 GLN A CA 1
ATOM 5648 C C . GLN A 1 737 ? 5.546 22.169 -10.448 1.00 77.50 737 GLN A C 1
ATOM 5650 O O . GLN A 1 737 ? 4.627 22.336 -11.255 1.00 77.50 737 GLN A O 1
ATOM 5655 N N . ASP A 1 738 ? 6.302 21.070 -10.484 1.00 74.62 738 ASP A N 1
ATOM 5656 C CA . ASP A 1 738 ? 6.061 19.953 -11.400 1.00 74.62 738 ASP A CA 1
ATOM 5657 C C . ASP A 1 738 ? 4.664 19.333 -11.189 1.00 74.62 738 ASP A C 1
ATOM 5659 O O . ASP A 1 738 ? 4.031 18.831 -12.136 1.00 74.62 738 ASP A O 1
ATOM 5663 N N . LEU A 1 739 ? 4.173 19.375 -9.946 1.00 79.50 739 LEU A N 1
ATOM 5664 C CA . LEU A 1 739 ? 2.895 18.824 -9.494 1.00 79.50 739 LEU A CA 1
ATOM 5665 C C . LEU A 1 739 ? 1.748 19.841 -9.475 1.00 79.50 739 LEU A C 1
ATOM 5667 O O . LEU A 1 739 ? 0.612 19.449 -9.196 1.00 79.50 739 LEU A O 1
ATOM 5671 N N . ASP A 1 740 ? 2.003 21.109 -9.794 1.00 78.94 740 ASP A N 1
ATOM 5672 C CA . ASP A 1 740 ? 0.964 22.130 -9.851 1.00 78.94 740 ASP A CA 1
ATOM 5673 C C . ASP A 1 740 ? -0.063 21.784 -10.925 1.00 78.94 740 ASP A C 1
ATOM 5675 O O . ASP A 1 740 ? 0.265 21.510 -12.088 1.00 78.94 740 ASP A O 1
ATOM 5679 N N . VAL A 1 741 ? -1.327 21.804 -10.516 1.00 72.00 741 VAL A N 1
ATOM 5680 C CA . VAL A 1 741 ? -2.487 21.626 -11.377 1.00 72.00 741 VAL A CA 1
ATOM 5681 C C . VAL A 1 741 ? -2.911 23.003 -11.872 1.00 72.00 741 VAL A C 1
ATOM 5683 O O . VAL A 1 741 ? -3.579 23.753 -11.163 1.00 72.00 741 VAL A O 1
ATOM 5686 N N . VAL A 1 742 ? -2.502 23.343 -13.091 1.00 69.75 742 VAL A N 1
ATOM 5687 C CA . VAL A 1 742 ? -2.931 24.564 -13.783 1.00 69.75 742 VAL A CA 1
ATOM 5688 C C . VAL A 1 742 ? -4.000 24.159 -14.796 1.00 69.75 742 VAL A C 1
ATOM 5690 O O . VAL A 1 742 ? -3.760 23.261 -15.605 1.00 69.75 742 VAL A O 1
ATOM 5693 N N . GLY A 1 743 ? -5.192 24.749 -14.690 1.00 60.03 743 GLY A N 1
ATOM 5694 C CA . GLY A 1 743 ? -6.318 24.475 -15.589 1.00 60.03 743 GLY A CA 1
ATOM 5695 C C . GLY A 1 743 ? -6.093 25.013 -16.991 1.00 60.03 743 GLY A C 1
ATOM 5696 O O . GLY A 1 743 ? -5.129 25.736 -17.245 1.00 60.03 743 GLY A O 1
ATOM 5697 N N . HIS A 1 744 ? -6.994 24.657 -17.905 1.00 59.75 744 HIS A N 1
ATOM 5698 C CA . HIS A 1 744 ? -6.825 24.988 -19.322 1.00 59.75 744 HIS A CA 1
ATOM 5699 C C . HIS A 1 744 ? -7.350 26.376 -19.691 1.00 59.75 744 HIS A C 1
ATOM 5701 O O . HIS A 1 744 ? -6.954 26.861 -20.740 1.00 59.75 744 HIS A O 1
ATOM 5707 N N . GLU A 1 745 ? -8.173 27.022 -18.851 1.00 52.19 745 GLU A N 1
ATOM 5708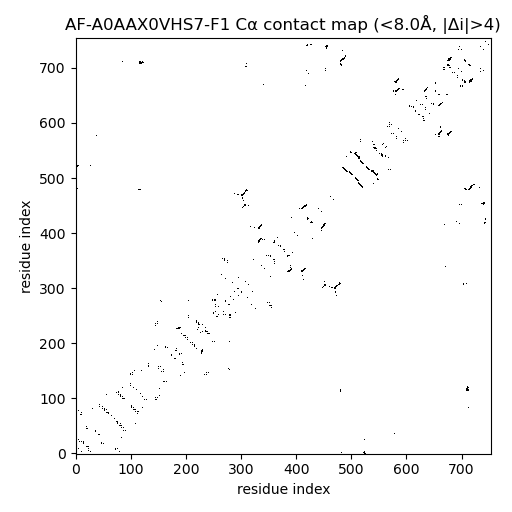 C CA . GLU A 1 745 ? -8.626 28.416 -19.056 1.00 52.19 745 GLU A CA 1
ATOM 5709 C C . GLU A 1 745 ? -9.351 29.038 -17.833 1.00 52.19 745 GLU A C 1
ATOM 5711 O O . GLU A 1 745 ? -9.373 30.260 -17.709 1.00 52.19 745 GLU A O 1
ATOM 5716 N N . VAL A 1 746 ? -9.927 28.251 -16.902 1.00 48.12 746 VAL A N 1
ATOM 5717 C CA . VAL A 1 746 ? -10.769 28.779 -15.795 1.00 48.12 746 VAL A CA 1
ATOM 5718 C C . VAL A 1 746 ? -9.985 28.987 -14.492 1.00 48.12 746 VAL A C 1
ATOM 5720 O O . VAL A 1 746 ? -10.351 29.825 -13.669 1.00 48.12 746 VAL A O 1
ATOM 5723 N N . LEU A 1 747 ? -8.877 28.266 -14.303 1.00 45.47 747 LEU A N 1
ATOM 5724 C CA . LEU A 1 747 ? -8.013 28.394 -13.120 1.00 45.47 747 LEU A CA 1
ATOM 5725 C C . LEU A 1 747 ? -7.093 29.634 -13.131 1.00 45.47 747 LEU A C 1
ATOM 5727 O O . LEU A 1 747 ? -6.415 29.888 -12.134 1.00 45.47 747 LEU A O 1
ATOM 5731 N N . ASP A 1 748 ? -7.078 30.434 -14.203 1.00 38.84 748 ASP A N 1
ATOM 5732 C CA . ASP A 1 748 ? -6.237 31.634 -14.299 1.00 38.84 748 ASP A CA 1
ATOM 5733 C C . ASP A 1 748 ? -6.900 32.857 -13.631 1.00 38.84 748 ASP A C 1
ATOM 5735 O O . ASP A 1 748 ? -7.222 33.871 -14.245 1.00 38.84 748 ASP A O 1
ATOM 5739 N N . ILE A 1 749 ? -7.097 32.782 -12.310 1.00 41.09 749 ILE A N 1
ATOM 5740 C CA . ILE A 1 749 ? -7.601 33.905 -11.490 1.00 41.09 749 ILE A CA 1
ATOM 5741 C C . ILE A 1 749 ? -6.538 35.028 -11.368 1.00 41.09 749 ILE A C 1
ATOM 5743 O O . ILE A 1 749 ? -6.779 36.072 -10.762 1.00 41.09 749 ILE A O 1
ATOM 5747 N N . ARG A 1 750 ? -5.352 34.888 -11.986 1.00 34.09 750 ARG A N 1
ATOM 5748 C CA . ARG A 1 750 ? -4.368 35.984 -12.072 1.00 34.09 750 ARG A CA 1
ATOM 5749 C C . ARG A 1 750 ? -4.766 37.090 -13.044 1.00 34.09 750 ARG A C 1
ATOM 5751 O O . ARG A 1 750 ? -4.225 38.190 -12.945 1.00 34.09 750 ARG A O 1
ATOM 5758 N N . THR A 1 751 ? -5.740 36.858 -13.914 1.00 37.28 751 THR A N 1
ATOM 5759 C CA . THR A 1 751 ? -6.327 37.909 -14.744 1.00 37.28 751 THR A CA 1
ATOM 5760 C C . THR A 1 751 ? -7.801 38.029 -14.422 1.00 37.28 751 THR A C 1
ATOM 5762 O O . THR A 1 751 ? -8.618 37.244 -14.890 1.00 37.28 751 THR A O 1
ATOM 5765 N N . GLY A 1 752 ? -8.135 39.014 -13.587 1.00 35.12 752 GLY A N 1
ATOM 5766 C CA . GLY A 1 752 ? -9.517 39.331 -13.258 1.00 35.12 752 GLY A CA 1
ATOM 5767 C C . GLY A 1 752 ? -10.364 39.474 -14.519 1.00 35.12 752 GLY A C 1
ATOM 5768 O O . GLY A 1 752 ? -10.025 40.247 -15.417 1.00 35.12 752 GLY A O 1
ATOM 5769 N N . LEU A 1 753 ? -11.472 38.743 -14.567 1.00 28.39 753 LEU A N 1
ATOM 5770 C CA . LEU A 1 753 ? -12.529 38.989 -15.533 1.00 28.39 753 LEU A CA 1
ATOM 5771 C C . LEU A 1 753 ? -13.556 39.940 -14.916 1.00 28.39 753 LEU A C 1
ATOM 5773 O O . LEU A 1 753 ? -14.090 39.701 -13.831 1.00 28.39 753 LEU A O 1
ATOM 5777 N N . ARG A 1 754 ? -13.741 41.051 -15.632 1.00 29.34 754 ARG A N 1
ATOM 5778 C CA . ARG A 1 754 ? -14.955 41.867 -15.642 1.00 29.34 754 ARG A CA 1
ATOM 5779 C C . ARG A 1 754 ? -16.098 41.110 -16.296 1.00 29.34 754 ARG A C 1
ATOM 5781 O O . ARG A 1 754 ? -15.794 40.305 -17.205 1.00 29.34 754 ARG A O 1
#

Foldseek 3Di:
DLLALPLVLCQVLQPDDPLADRSVVLQVQLLVQVVCVLVVRHDHDPNNLVQLVSLLVLLLDPCNVVVHPLLSSLSSLQSSLSSLVSVLSDPPDDLLRLLVSLLSNLLSCLSNLQLLLSLQSLVVNVVSLDALPDPDDDDPVCLLSSLLSLLSNLPLVRSVSNLVRVLVVLVVVCVVVVHPACQAPQCQLSNLSSQLSVLLSCCLQPVPVVSLVSSLVSLVCSLVCVRHNRDPSSNVSSSSCNVCSVVLQLFGLSNCLQPPPPQDPLLSNLQSVFVPHDSGARPVSSCQCNDVVGLLDLLQQAEEEAAAPQRPLLVSVLSSQLSVLRVDPAAAEEAAADVQQLVVSQVRNQRRCVSVVAAEDDDDDVVCVVCVVVVHDDDDPPLHSYYYYYLVVLLSVCVVPVVVVVRRHQEYEYEALLCLQPPPRVQSVVVSLLVCLVVCVVPSGHYYYYHNFALPQVLVQCVSPVVNSHHYDYDHDHHAAEKEKEKEKDWPLVPWDKDADPDPPFRIKTKTFIWIWIWIQRNNRDIDIDIDPDGPVAIWIWTADPRDSDGPDIDTPPVPHDDLLLVVLVVQLSSLVQFAEEEEDLDQVSLLSNLVSVLVVFDFDVLCVVLLVVQCVQPNPPDSQSSSVRRLGGEDDPPDDPVNNVSVLVCRQVRVRRYYYYYLVCLRHHQRAIQEYEYEQDDDPPRDPSSGCAQRSLSSSQSSFDDRSNDNYGYYYYYDHDDDDPCPVVRSPDDNVSNHSDHPPSSPVVDDDD

Mean predicted aligned error: 8.33 Å

Nearest PDB structures (foldseek):
  6ro1-assembly1_A  TM=7.534E-01  e=1.717E-14  Homo sapiens
  6c90-assembly1_A  TM=7.368E-01  e=8.233E-14  Homo sapiens
  6d6r-assembly1_M  TM=7.550E-01  e=1.883E-13  Homo sapiens
  5e02-assembly1_A  TM=7.078E-01  e=1.582E-13  Neurospora crassa
  7qdz-assembly1_A  TM=7.241E-01  e=4.142E-12  Homo sapiens

Secondary structure (DSSP, 8-state):
-TT---HHHHHHHHTT-TTSPPHHHHHHHHHHHHHHHHTT-----HHHHHHHHHHHHHHH-TTHHHHS-HHHHHHHHHHHHHHHHHHTT-S-S-HHHHHHHHHHHHHHHHHTT-HHHHHHHHHHHHHHH--TT--SPPPSTTHHHHHHHHHHH--HHHHHHHHHHHHHHHHHHHHHTT-S-STTSTTHHHHHHHHHHHHHHHHHHH--HHHHHHHHHHHHHHHHT-SSS--HHHHHHHHHHHHHHHHHHHTSTTSTTTS-TTS-HHHHHHHHHSSSP-SS--HHHHHHHTSSS-TTSTT--EEEEE--GGG-HHHHHHHHHHHHHTT-SSEEEEE-SSHHHHHHHHHHHHHHHGGGT--BPP---HHHHHHHHTT---S-----SEEEE-HHHHHHHHHH-HHHHHHHEEEEEESSGGGGGSTTHHHHHHHHHHHHHHHTTTSS-EEEEEES--S-HHHHHHHH-TTS-SEEEE----SSEEEEEEEEEEE-GGG-EEEE-S-SS--EEEEEEEEEEEEEE-TTS-EEEEE--S----EEEEEESS--SS-SSEEE-TTTSPPHHHHHHHHHHTTGGGS-EEEEESSHHHHHHHHHHHHHTS---GGGHHHHHHHHHHH-TTSHHHHHHTTTEEEE-TTS-HHHHHHHHHHHHTTS--EEEEEGGGTTT----BSEEEEE----TT--GGGSS-HHHHHHHHTTBS-TTT-SEEEEEEE-SSPP-SGGGTTTS--HHHH----SSSS-TTS---

InterPro domains:
  IPR001650 Helicase, C-terminal domain-like [PF00271] (632-709)
  IPR001650 Helicase, C-terminal domain-like [PS51194] (570-754)
  IPR001650 Helicase, C-terminal domain-like [SM00490] (613-709)
  IPR011545 DEAD/DEAH-box helicase domain [PF00270] (301-455)
  IPR014001 Helicase superfamily 1/2, ATP-binding domain [PS51192] (294-472)
  IPR014001 Helicase superfamily 1/2, ATP-binding domain [SM00487] (277-486)
  IPR027417 P-loop containing nucleoside triphosphate hydrolase [G3DSA:3.40.50.300] (272-476)
  IPR027417 P-loop containing nucleoside triphosphate hydrolase [G3DSA:3.40.50.300] (542-729)
  IPR027417 P-loop containing nucleoside triphosphate hydrolase [SSF52540] (302-719)
  IPR050474 Helicase Hel308/SKI2-like [PTHR47961] (301-722)